Protein AF-0000000066095057 (afdb_homodimer)

Structure (mmCIF, N/CA/C/O backbone):
data_AF-0000000066095057-model_v1
#
loop_
_entity.id
_entity.type
_entity.pdbx_description
1 polymer 'PTS system glucose-specific EIICB component'
#
loop_
_atom_site.group_PDB
_atom_site.id
_atom_site.type_symbol
_atom_site.label_atom_id
_atom_site.label_alt_id
_atom_site.label_comp_id
_atom_site.label_asym_id
_atom_site.label_entity_id
_atom_site.label_seq_id
_atom_site.pdbx_PDB_ins_code
_atom_site.Cartn_x
_atom_site.Cartn_y
_atom_site.Cartn_z
_atom_site.occupancy
_atom_site.B_iso_or_equiv
_atom_site.auth_seq_id
_atom_site.auth_comp_id
_atom_site.auth_asym_id
_atom_site.auth_atom_id
_atom_site.pdbx_PDB_model_num
ATOM 1 N N . MET A 1 1 ? -6.582 -25.891 18.984 1 44.41 1 MET A N 1
ATOM 2 C CA . MET A 1 1 ? -5.281 -25.328 18.641 1 44.41 1 MET A CA 1
ATOM 3 C C . MET A 1 1 ? -4.977 -25.531 17.156 1 44.41 1 MET A C 1
ATOM 5 O O . MET A 1 1 ? -4.613 -24.594 16.453 1 44.41 1 MET A O 1
ATOM 9 N N . PHE A 1 2 ? -5.184 -26.812 16.641 1 49.31 2 PHE A N 1
ATOM 10 C CA . PHE A 1 2 ? -4.887 -27.125 15.242 1 49.31 2 PHE A CA 1
ATOM 11 C C . PHE A 1 2 ? -5.859 -26.391 14.312 1 49.31 2 PHE A C 1
ATOM 13 O O . PHE A 1 2 ? -5.465 -25.906 13.258 1 49.31 2 PHE A O 1
ATOM 20 N N . LYS A 1 3 ? -7.059 -26.281 14.781 1 52.19 3 LYS A N 1
ATOM 21 C CA . LYS A 1 3 ? -8.094 -25.641 13.977 1 52.19 3 LYS A CA 1
ATOM 22 C C . LYS A 1 3 ? -7.785 -24.172 13.773 1 52.19 3 LYS A C 1
ATOM 24 O O . LYS A 1 3 ? -7.957 -23.641 12.672 1 52.19 3 LYS A O 1
ATOM 29 N N . ASN A 1 4 ? -7.312 -23.547 14.781 1 60.62 4 ASN A N 1
ATOM 30 C CA . ASN A 1 4 ? -6.98 -22.125 14.719 1 60.62 4 ASN A CA 1
ATOM 31 C C . ASN A 1 4 ? -5.754 -21.875 13.844 1 60.62 4 ASN A C 1
ATOM 33 O O . ASN A 1 4 ? -5.703 -20.875 13.117 1 60.62 4 ASN A O 1
ATOM 37 N N . VAL A 1 5 ? -4.926 -22.875 13.844 1 63 5 VAL A N 1
ATOM 38 C CA . VAL A 1 5 ? -3.715 -22.75 13.031 1 63 5 VAL A CA 1
ATOM 39 C C . VAL A 1 5 ? -4.07 -22.875 11.555 1 63 5 VAL A C 1
ATOM 41 O O . VAL A 1 5 ? -3.549 -22.125 10.727 1 63 5 VAL A O 1
ATOM 44 N N . PHE A 1 6 ? -4.918 -23.797 11.328 1 65.94 6 PHE A N 1
ATOM 45 C CA . PHE A 1 6 ? -5.312 -24 9.938 1 65.94 6 PHE A CA 1
ATOM 46 C C . PHE A 1 6 ? -6.02 -22.766 9.391 1 65.94 6 PHE A C 1
ATOM 48 O O . PHE A 1 6 ? -5.773 -22.359 8.25 1 65.94 6 PHE A O 1
ATOM 55 N N . SER A 1 7 ? -6.859 -22.219 10.203 1 66.06 7 SER A N 1
ATOM 56 C CA . SER A 1 7 ? -7.551 -21 9.781 1 66.06 7 SER A CA 1
ATOM 57 C C . SER A 1 7 ? -6.57 -19.875 9.523 1 66.06 7 SER A C 1
ATOM 59 O O . SER A 1 7 ? -6.734 -19.109 8.57 1 66.06 7 SER A O 1
ATOM 61 N N . SER A 1 8 ? -5.582 -19.844 10.336 1 67.5 8 SER A N 1
ATOM 62 C CA . SER A 1 8 ? -4.559 -18.812 10.172 1 67.5 8 SER A CA 1
ATOM 63 C C . SER A 1 8 ? -3.746 -19.047 8.898 1 67.5 8 SER A C 1
ATOM 65 O O . SER A 1 8 ? -3.41 -18.094 8.188 1 67.5 8 SER A O 1
ATOM 67 N N . LEU A 1 9 ? -3.492 -20.297 8.656 1 70.12 9 LEU A N 1
ATOM 68 C CA . LEU A 1 9 ? -2.734 -20.641 7.457 1 70.12 9 LEU A CA 1
ATOM 69 C C . LEU A 1 9 ? -3.541 -20.328 6.199 1 70.12 9 LEU A C 1
ATOM 71 O O . LEU A 1 9 ? -2.982 -19.906 5.188 1 70.12 9 LEU A O 1
ATOM 75 N N . GLN A 1 10 ? -4.754 -20.531 6.289 1 68.88 10 GLN A N 1
ATOM 76 C CA . GLN A 1 10 ? -5.621 -20.219 5.16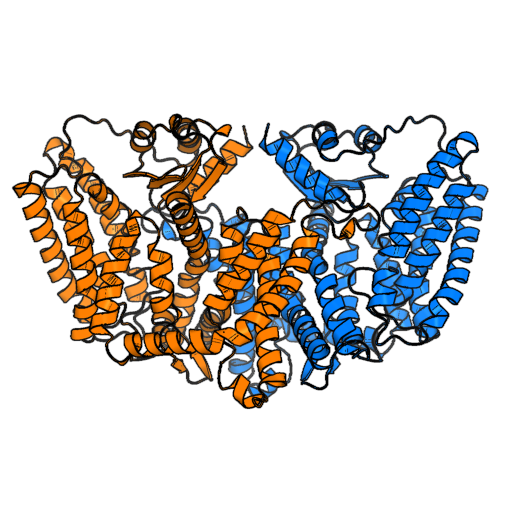 1 68.88 10 GLN A CA 1
ATOM 77 C C . GLN A 1 10 ? -5.641 -18.719 4.895 1 68.88 10 GLN A C 1
ATOM 79 O O . GLN A 1 10 ? -5.672 -18.281 3.74 1 68.88 10 GLN A O 1
ATOM 84 N N . LYS A 1 11 ? -5.566 -18.031 5.984 1 72.94 11 LYS A N 1
ATOM 85 C CA . LYS A 1 11 ? -5.531 -16.578 5.836 1 72.94 11 LYS A CA 1
ATOM 86 C C . LYS A 1 11 ? -4.219 -16.125 5.203 1 72.94 11 LYS A C 1
ATOM 88 O O . LYS A 1 11 ? -4.207 -15.195 4.391 1 72.94 11 LYS A O 1
ATOM 93 N N . VAL A 1 12 ? -3.232 -16.797 5.578 1 75.81 12 VAL A N 1
ATOM 94 C CA . VAL A 1 12 ? -1.938 -16.5 4.977 1 75.81 12 VAL A CA 1
ATOM 95 C C . VAL A 1 12 ? -1.979 -16.797 3.479 1 75.81 12 VAL A C 1
ATOM 97 O O . VAL A 1 12 ? -1.521 -16 2.662 1 75.81 12 VAL A O 1
ATOM 100 N N . GLY A 1 13 ? -2.51 -17.953 3.203 1 73.5 13 GLY A N 1
ATOM 101 C CA . GLY A 1 13 ? -2.629 -18.312 1.799 1 73.5 13 GLY A CA 1
ATOM 102 C C . GLY A 1 13 ? -3.402 -17.297 0.982 1 73.5 13 GLY A C 1
ATOM 103 O O . GLY A 1 13 ? -2.99 -16.938 -0.122 1 73.5 13 GLY A O 1
ATOM 104 N N . LYS A 1 14 ? -4.363 -16.797 1.57 1 71.94 14 LYS A N 1
ATOM 105 C CA . LYS A 1 14 ? -5.195 -15.797 0.91 1 71.94 14 LYS A CA 1
ATOM 106 C C . LYS A 1 14 ? -4.441 -14.484 0.731 1 71.94 14 LYS A C 1
ATOM 108 O O . LYS A 1 14 ? -4.566 -13.828 -0.303 1 71.94 14 LYS A O 1
ATOM 113 N N . SER A 1 15 ? -3.725 -14.227 1.736 1 79.56 15 SER A N 1
ATOM 114 C CA . SER A 1 15 ? -3.021 -12.945 1.722 1 79.56 15 SER A CA 1
ATOM 115 C C . SER A 1 15 ? -1.909 -12.938 0.677 1 79.56 15 SER A C 1
ATOM 117 O O . SER A 1 15 ? -1.476 -11.875 0.231 1 79.56 15 SER A O 1
ATOM 119 N N . LEU A 1 16 ? -1.472 -14.078 0.256 1 80.25 16 LEU A N 1
ATOM 120 C CA . LEU A 1 16 ? -0.366 -14.172 -0.691 1 80.25 16 LEU A CA 1
ATOM 121 C C . LEU A 1 16 ? -0.876 -14.125 -2.127 1 80.25 16 LEU A C 1
ATOM 123 O O . LEU A 1 16 ? -0.091 -13.961 -3.064 1 80.25 16 LEU A O 1
ATOM 127 N N . MET A 1 17 ? -2.146 -14.141 -2.322 1 75.94 17 MET A N 1
ATOM 128 C CA . MET A 1 17 ? -2.727 -14.125 -3.662 1 75.94 17 MET A CA 1
ATOM 129 C C . MET A 1 17 ? -2.584 -12.742 -4.297 1 75.94 17 MET A C 1
ATOM 131 O O . MET A 1 17 ? -2.309 -12.633 -5.492 1 75.94 17 MET A O 1
ATOM 135 N N . LEU A 1 18 ? -2.732 -11.719 -3.467 1 78.12 18 LEU A N 1
ATOM 136 C CA . LEU A 1 18 ? -2.725 -10.359 -3.998 1 78.12 18 LEU A CA 1
ATOM 137 C C . LEU A 1 18 ? -1.354 -10.008 -4.562 1 78.12 18 LEU A C 1
ATOM 139 O O . LEU A 1 18 ? -1.249 -9.508 -5.684 1 78.12 18 LEU A O 1
ATOM 143 N N . PRO A 1 19 ? -0.34 -10.32 -3.869 1 84.56 19 PRO A N 1
ATOM 144 C CA . PRO A 1 19 ? 0.976 -10.047 -4.453 1 84.56 19 PRO A CA 1
ATOM 145 C C . PRO A 1 19 ? 1.224 -10.828 -5.738 1 84.56 19 PRO A C 1
ATOM 147 O O . PRO A 1 19 ? 1.87 -10.32 -6.66 1 84.56 19 PRO A O 1
ATOM 150 N N . VAL A 1 20 ? 0.706 -11.992 -5.816 1 78.69 20 VAL A N 1
ATOM 151 C CA . VAL A 1 20 ? 0.926 -12.867 -6.965 1 78.69 20 VAL A CA 1
ATOM 152 C C . VAL A 1 20 ? 0.172 -12.328 -8.18 1 78.69 20 VAL A C 1
ATOM 154 O O . VAL A 1 20 ? 0.556 -12.586 -9.32 1 78.69 20 VAL A O 1
ATOM 157 N N . SER A 1 21 ? -0.832 -11.547 -7.922 1 78 21 SER A N 1
ATOM 158 C CA . SER A 1 21 ? -1.637 -10.992 -9.008 1 78 21 SER A CA 1
ATOM 159 C C . SER A 1 21 ? -0.838 -9.992 -9.836 1 78 21 SER A C 1
ATOM 161 O O . SER A 1 21 ? -1.239 -9.641 -10.945 1 78 21 SER A O 1
ATOM 163 N N . VAL A 1 22 ? 0.336 -9.586 -9.328 1 87.5 22 VAL A N 1
ATOM 164 C CA . VAL A 1 22 ? 1.151 -8.609 -10.047 1 87.5 22 VAL A CA 1
ATOM 165 C C . VAL A 1 22 ? 2.127 -9.336 -10.977 1 87.5 22 VAL A C 1
ATOM 167 O O . VAL A 1 22 ? 2.705 -8.734 -11.875 1 87.5 22 VAL A O 1
ATOM 170 N N . LEU A 1 23 ? 2.225 -10.617 -10.828 1 85.69 23 LEU A N 1
ATOM 171 C CA . LEU A 1 23 ? 3.219 -11.406 -11.547 1 85.69 23 LEU A CA 1
ATOM 172 C C . LEU A 1 23 ? 2.945 -11.391 -13.047 1 85.69 23 LEU A C 1
ATOM 174 O O . LEU A 1 23 ? 3.877 -11.336 -13.852 1 85.69 23 LEU A O 1
ATOM 178 N N . PRO A 1 24 ? 1.674 -11.406 -13.461 1 84 24 PRO A N 1
ATOM 179 C CA . PRO A 1 24 ? 1.426 -11.391 -14.906 1 84 24 PRO A CA 1
ATOM 180 C C . PRO A 1 24 ? 2.021 -10.172 -15.602 1 84 24 PRO A C 1
ATOM 182 O O . PRO A 1 24 ? 2.676 -10.297 -16.641 1 84 24 PRO A O 1
ATOM 185 N N . ILE A 1 25 ? 1.871 -9.031 -15.055 1 87 25 ILE A N 1
ATOM 186 C CA . ILE A 1 25 ? 2.412 -7.832 -15.688 1 87 25 ILE A CA 1
ATOM 187 C C . ILE A 1 25 ? 3.936 -7.84 -15.586 1 87 25 ILE A C 1
ATOM 189 O O . ILE A 1 25 ? 4.629 -7.445 -16.531 1 87 25 ILE A O 1
ATOM 193 N N . ALA A 1 26 ? 4.453 -8.242 -14.469 1 90.06 26 ALA A N 1
ATOM 194 C CA . ALA A 1 26 ? 5.902 -8.352 -14.312 1 90.06 26 ALA A CA 1
ATOM 195 C C . ALA A 1 26 ? 6.492 -9.328 -15.328 1 90.06 26 ALA A C 1
ATOM 197 O O . ALA A 1 26 ? 7.516 -9.047 -15.945 1 90.06 26 ALA A O 1
ATOM 198 N N . GLY A 1 27 ? 5.832 -10.43 -15.461 1 88.31 27 GLY A N 1
ATOM 199 C CA . GLY A 1 27 ? 6.293 -11.469 -16.359 1 88.31 27 GLY A CA 1
ATOM 200 C C . GLY A 1 27 ? 6.211 -11.062 -17.828 1 88.31 27 GLY A C 1
ATOM 201 O O . GLY A 1 27 ? 7.152 -11.281 -18.594 1 88.31 27 GLY A O 1
ATOM 202 N N . ILE A 1 28 ? 5.141 -10.484 -18.203 1 86.25 28 ILE A N 1
ATOM 203 C CA . ILE A 1 28 ? 4.961 -10.062 -19.594 1 86.25 28 ILE A CA 1
ATOM 204 C C . ILE A 1 28 ? 6.008 -9.008 -19.953 1 86.25 28 ILE A C 1
ATOM 206 O O . ILE A 1 28 ? 6.68 -9.125 -20.984 1 86.25 28 ILE A O 1
ATOM 210 N N . LEU A 1 29 ? 6.195 -8.062 -19.078 1 90.75 29 LEU A N 1
ATOM 211 C CA . LEU A 1 29 ? 7.148 -6.996 -19.359 1 90.75 29 LEU A CA 1
ATOM 212 C C . LEU A 1 29 ? 8.578 -7.531 -19.391 1 90.75 29 LEU A C 1
ATOM 214 O O . LEU A 1 29 ? 9.297 -7.355 -20.375 1 90.75 29 LEU A O 1
ATOM 218 N N . LEU A 1 30 ? 8.914 -8.242 -18.375 1 90.06 30 LEU A N 1
ATOM 219 C CA . LEU A 1 30 ? 10.281 -8.758 -18.297 1 90.06 30 LEU A CA 1
ATOM 220 C C . LEU A 1 30 ? 10.508 -9.844 -19.344 1 90.06 30 LEU A C 1
ATOM 222 O O . LEU A 1 30 ? 11.562 -9.883 -19.984 1 90.06 30 LEU A O 1
ATOM 226 N N . GLY A 1 31 ? 9.555 -10.766 -19.516 1 89.75 31 GLY A N 1
ATOM 227 C CA . GLY A 1 31 ? 9.695 -11.875 -20.438 1 89.75 31 GLY A CA 1
ATOM 228 C C . GLY A 1 31 ? 9.836 -11.438 -21.891 1 89.75 31 GLY A C 1
ATOM 229 O O . GLY A 1 31 ? 10.734 -11.883 -22.594 1 89.75 31 GLY A O 1
ATOM 230 N N . ILE A 1 32 ? 8.945 -10.547 -22.281 1 89.81 32 ILE A N 1
ATOM 231 C CA . ILE A 1 32 ? 9 -10.039 -23.656 1 89.81 32 ILE A CA 1
ATOM 232 C C . ILE A 1 32 ? 10.211 -9.117 -23.812 1 89.81 32 ILE A C 1
ATOM 234 O O . ILE A 1 32 ? 10.945 -9.219 -24.797 1 89.81 32 ILE A O 1
ATOM 238 N N . GLY A 1 33 ? 10.414 -8.305 -22.875 1 90.56 33 GLY A N 1
ATOM 239 C CA . GLY A 1 33 ? 11.508 -7.348 -22.938 1 90.56 33 GLY A CA 1
ATOM 240 C C . GLY A 1 33 ? 12.875 -8.008 -23 1 90.56 33 GLY A C 1
ATOM 241 O O . GLY A 1 33 ? 13.727 -7.613 -23.797 1 90.56 33 GLY A O 1
ATOM 242 N N . SER A 1 34 ? 13.055 -8.977 -22.203 1 89.56 34 SER A N 1
ATOM 243 C CA . SER A 1 34 ? 14.359 -9.617 -22.094 1 89.56 34 SER A CA 1
ATOM 244 C C . SER A 1 34 ? 14.609 -10.578 -23.25 1 89.56 34 SER A C 1
ATOM 246 O O . SER A 1 34 ? 15.742 -11.008 -23.469 1 89.56 34 SER A O 1
ATOM 248 N N . ALA A 1 35 ? 13.539 -10.93 -23.938 1 89.19 35 ALA A N 1
ATOM 249 C CA . ALA A 1 35 ? 13.688 -11.82 -25.094 1 89.19 35 ALA A CA 1
ATOM 250 C C . ALA A 1 35 ? 14.25 -11.078 -26.297 1 89.19 35 ALA A C 1
ATOM 252 O O . ALA A 1 35 ? 14.773 -11.703 -27.219 1 89.19 35 ALA A O 1
ATOM 253 N N . HIS A 1 36 ? 14.141 -9.82 -26.328 1 88.88 36 HIS A N 1
ATOM 254 C CA . HIS A 1 36 ? 14.609 -8.992 -27.438 1 88.88 36 HIS A CA 1
ATOM 255 C C . HIS A 1 36 ? 14.117 -9.531 -28.766 1 88.88 36 HIS A C 1
ATOM 257 O O . HIS A 1 36 ? 14.914 -9.734 -29.688 1 88.88 36 HIS A O 1
ATOM 263 N N . PHE A 1 37 ? 12.82 -9.695 -28.859 1 88.31 37 PHE A N 1
ATOM 264 C CA . PHE A 1 37 ? 12.227 -10.117 -30.125 1 88.31 37 PHE A CA 1
ATOM 265 C C . PHE A 1 37 ? 12.539 -9.125 -31.234 1 88.31 37 PHE A C 1
ATOM 267 O O . PHE A 1 37 ? 12.516 -7.91 -31.016 1 88.31 37 PHE A O 1
ATOM 274 N N . THR A 1 38 ? 12.82 -9.633 -32.406 1 89 38 THR A N 1
ATOM 275 C CA . THR A 1 38 ? 13.203 -8.805 -33.531 1 89 38 THR A CA 1
ATOM 276 C C . THR A 1 38 ? 12.07 -7.871 -33.938 1 89 38 THR A C 1
ATOM 278 O O . THR A 1 38 ? 12.305 -6.77 -34.438 1 89 38 THR A O 1
ATOM 281 N N . LEU A 1 39 ? 10.852 -8.281 -33.688 1 89.81 39 LEU A N 1
ATOM 282 C CA . LEU A 1 39 ? 9.672 -7.527 -34.094 1 89.81 39 LEU A CA 1
ATOM 283 C C . LEU A 1 39 ? 9.492 -6.289 -33.219 1 89.81 39 LEU A C 1
ATOM 285 O O . LEU A 1 39 ? 8.812 -5.34 -33.625 1 89.81 39 LEU A O 1
ATOM 289 N N . ILE A 1 40 ? 10.141 -6.262 -32.062 1 90.12 40 ILE A N 1
ATOM 290 C CA . ILE A 1 40 ? 10 -5.16 -31.109 1 90.12 40 ILE A CA 1
ATOM 291 C C . ILE A 1 40 ? 11.273 -4.32 -31.109 1 90.12 40 ILE A C 1
ATOM 293 O O . ILE A 1 40 ? 12.375 -4.848 -30.922 1 90.12 40 ILE A O 1
ATOM 297 N N . PRO A 1 41 ? 11.094 -2.998 -31.266 1 89.31 41 PRO A N 1
ATOM 298 C CA . PRO A 1 41 ? 12.281 -2.139 -31.219 1 89.31 41 PRO A CA 1
ATOM 299 C C . PRO A 1 41 ? 13.07 -2.307 -29.922 1 89.31 41 PRO A C 1
ATOM 301 O O . PRO A 1 41 ? 12.484 -2.475 -28.844 1 89.31 41 PRO A O 1
ATOM 304 N N . GLU A 1 42 ? 14.375 -2.246 -30.047 1 87.94 42 GLU A N 1
ATOM 305 C CA . GLU A 1 42 ? 15.289 -2.514 -28.938 1 87.94 42 GLU A CA 1
ATOM 306 C C . GLU A 1 42 ? 15 -1.597 -27.75 1 87.94 42 GLU A C 1
ATOM 308 O O . GLU A 1 42 ? 15.055 -2.029 -26.594 1 87.94 42 GLU A O 1
ATOM 313 N N . ILE A 1 43 ? 14.656 -0.415 -28.078 1 84.44 43 ILE A N 1
ATOM 314 C CA . ILE A 1 43 ? 14.406 0.552 -27.016 1 84.44 43 ILE A CA 1
ATOM 315 C C . ILE A 1 43 ? 13.164 0.138 -26.219 1 84.44 43 ILE A C 1
ATOM 317 O O . ILE A 1 43 ? 13.133 0.271 -25 1 84.44 43 ILE A O 1
ATOM 321 N N . ILE A 1 44 ? 12.234 -0.306 -26.906 1 87.69 44 ILE A N 1
ATOM 322 C CA . ILE A 1 44 ? 11 -0.749 -26.266 1 87.69 44 ILE A CA 1
ATOM 323 C C . ILE A 1 44 ? 11.266 -2.01 -25.453 1 87.69 44 ILE A C 1
ATOM 325 O O . ILE A 1 44 ? 10.781 -2.148 -24.328 1 87.69 44 ILE A O 1
ATOM 329 N N . SER A 1 45 ? 12.07 -2.854 -25.984 1 90.19 45 SER A N 1
ATOM 330 C CA . SER A 1 45 ? 12.445 -4.074 -25.281 1 90.19 45 SER A CA 1
ATOM 331 C C . SER A 1 45 ? 13.188 -3.762 -23.984 1 90.19 45 SER A C 1
ATOM 333 O O . SER A 1 45 ? 12.93 -4.387 -22.953 1 90.19 45 SER A O 1
ATOM 335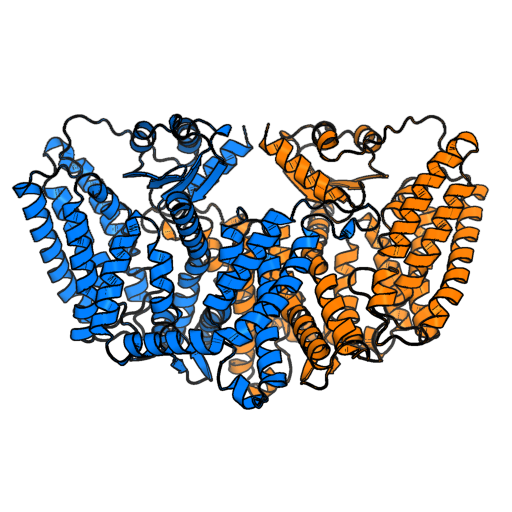 N N . GLN A 1 46 ? 14.008 -2.834 -24.062 1 87.31 46 GLN A N 1
ATOM 336 C CA . GLN A 1 46 ? 14.789 -2.451 -22.891 1 87.31 46 GLN A CA 1
ATOM 337 C C . GLN A 1 46 ? 13.898 -1.832 -21.812 1 87.31 46 GLN A C 1
ATOM 339 O O . GLN A 1 46 ? 14.055 -2.117 -20.625 1 87.31 46 GLN A O 1
ATOM 344 N N . ILE A 1 47 ? 13.023 -1.033 -22.281 1 88.06 47 ILE A N 1
ATOM 345 C CA . ILE A 1 47 ? 12.094 -0.412 -21.359 1 88.06 47 ILE A CA 1
ATOM 346 C C . ILE A 1 47 ? 11.242 -1.486 -20.688 1 88.06 47 ILE A C 1
ATOM 348 O O . ILE A 1 47 ? 11.07 -1.481 -19.469 1 88.06 47 ILE A O 1
ATOM 352 N N . MET A 1 48 ? 10.758 -2.355 -21.438 1 91.38 48 MET A N 1
ATOM 353 C CA . MET A 1 48 ? 9.93 -3.438 -20.922 1 91.38 48 MET A CA 1
ATOM 354 C C . MET A 1 48 ? 10.719 -4.301 -19.938 1 91.38 48 MET A C 1
ATOM 356 O O . MET A 1 48 ? 10.234 -4.613 -18.844 1 91.38 48 MET A O 1
ATOM 360 N N . ALA A 1 49 ? 11.93 -4.617 -20.297 1 90.19 49 ALA A N 1
ATOM 361 C CA . ALA A 1 49 ? 12.758 -5.457 -19.438 1 90.19 49 ALA A CA 1
ATOM 362 C C . ALA A 1 49 ? 13.055 -4.762 -18.109 1 90.19 49 ALA A C 1
ATOM 364 O O . ALA A 1 49 ? 12.969 -5.379 -17.047 1 90.19 49 ALA A O 1
ATOM 365 N N . GLN A 1 50 ? 13.367 -3.539 -18.203 1 88 50 GLN A N 1
ATOM 366 C CA . GLN A 1 50 ? 13.727 -2.799 -17 1 88 50 GLN A CA 1
ATOM 367 C C . GLN A 1 50 ? 12.516 -2.592 -16.094 1 88 50 GLN A C 1
ATOM 369 O O . GLN A 1 50 ? 12.617 -2.715 -14.875 1 88 50 GLN A O 1
ATOM 374 N N . THR A 1 51 ? 11.445 -2.242 -16.703 1 90.88 51 THR A N 1
ATOM 375 C CA . THR A 1 51 ? 10.234 -2.021 -15.922 1 90.88 51 THR A CA 1
ATOM 376 C C . THR A 1 51 ? 9.734 -3.33 -15.32 1 90.88 51 THR A C 1
ATOM 378 O O . THR A 1 51 ? 9.328 -3.365 -14.156 1 90.88 51 THR A O 1
ATOM 381 N N . GLY A 1 52 ? 9.727 -4.34 -16.094 1 91.38 52 GLY A N 1
ATOM 382 C CA . GLY A 1 52 ? 9.367 -5.637 -15.547 1 91.38 52 GLY A CA 1
ATOM 383 C C . GLY A 1 52 ? 10.273 -6.07 -14.406 1 91.38 52 GLY A C 1
ATOM 384 O O . GLY A 1 52 ? 9.805 -6.602 -13.398 1 91.38 52 GLY A O 1
ATOM 385 N N . GLY A 1 53 ? 11.57 -5.887 -14.586 1 89.44 53 GLY A N 1
ATOM 386 C CA . GLY A 1 53 ? 12.531 -6.207 -13.547 1 89.44 53 GLY A CA 1
ATOM 387 C C . GLY A 1 53 ? 12.312 -5.422 -12.273 1 89.44 53 GLY A C 1
ATOM 388 O O . GLY A 1 53 ? 12.531 -5.941 -11.172 1 89.44 53 GLY A O 1
ATOM 389 N N . SER A 1 54 ? 11.906 -4.246 -12.438 1 88.25 54 SER A N 1
ATOM 390 C CA . SER A 1 54 ? 11.688 -3.398 -11.273 1 88.25 54 SER A CA 1
ATOM 391 C C . SER A 1 54 ? 10.555 -3.941 -10.398 1 88.25 54 SER A C 1
ATOM 393 O O . SER A 1 54 ? 10.594 -3.814 -9.18 1 88.25 54 SER A O 1
ATOM 395 N N . ILE A 1 55 ? 9.562 -4.5 -10.984 1 91.31 55 ILE A N 1
ATOM 396 C CA . ILE A 1 55 ? 8.461 -5.086 -10.219 1 91.31 55 ILE A CA 1
ATOM 397 C C . ILE A 1 55 ? 8.984 -6.25 -9.375 1 91.31 55 ILE A C 1
ATOM 399 O O . ILE A 1 55 ? 8.641 -6.375 -8.195 1 91.31 55 ILE A O 1
ATOM 403 N N . PHE A 1 56 ? 9.805 -7.062 -9.984 1 88.31 56 PHE A N 1
ATOM 404 C CA . PHE A 1 56 ? 10.352 -8.203 -9.266 1 88.31 56 PHE A CA 1
ATOM 405 C C . PHE A 1 56 ? 11.242 -7.742 -8.117 1 88.31 56 PHE A C 1
ATOM 407 O O . PHE A 1 56 ? 11.289 -8.383 -7.066 1 88.31 56 PHE A O 1
ATOM 414 N N . SER A 1 57 ? 11.938 -6.633 -8.328 1 87.25 57 SER A N 1
ATOM 415 C CA . SER A 1 57 ? 12.797 -6.09 -7.273 1 87.25 57 SER A CA 1
ATOM 416 C C . SER A 1 57 ? 11.969 -5.586 -6.094 1 87.25 57 SER A C 1
ATOM 418 O O . SER A 1 57 ? 12.445 -5.562 -4.961 1 87.25 57 SER A O 1
ATOM 420 N N . ASN A 1 58 ? 10.758 -5.254 -6.355 1 90.69 58 ASN A N 1
ATOM 421 C CA . ASN A 1 58 ? 9.883 -4.719 -5.312 1 90.69 58 ASN A CA 1
ATOM 422 C C . ASN A 1 58 ? 8.953 -5.793 -4.758 1 90.69 58 ASN A C 1
ATOM 424 O O . ASN A 1 58 ? 8.055 -5.492 -3.971 1 90.69 58 ASN A O 1
ATOM 428 N N . MET A 1 59 ? 9.195 -6.984 -5.109 1 90.81 59 MET A N 1
ATOM 429 C CA . MET A 1 59 ? 8.289 -8.062 -4.734 1 90.81 59 MET A CA 1
ATOM 430 C C . MET A 1 59 ? 8.195 -8.195 -3.217 1 90.81 59 MET A C 1
ATOM 432 O O . MET A 1 59 ? 7.109 -8.406 -2.672 1 90.81 59 MET A O 1
ATOM 436 N N . PRO A 1 60 ? 9.352 -8.062 -2.473 1 91.62 60 PRO A N 1
ATOM 437 C CA . PRO A 1 60 ? 9.227 -8.125 -1.015 1 91.62 60 PRO A CA 1
ATOM 438 C C . PRO A 1 60 ? 8.258 -7.082 -0.46 1 91.62 60 PRO A C 1
ATOM 440 O O . PRO A 1 60 ? 7.43 -7.395 0.396 1 91.62 60 PRO A O 1
ATOM 443 N N . LEU A 1 61 ? 8.344 -5.898 -0.995 1 94.12 61 LEU A N 1
ATOM 444 C CA . LEU A 1 61 ? 7.441 -4.832 -0.565 1 94.12 61 LEU A CA 1
ATOM 445 C C . LEU A 1 61 ? 5.996 -5.16 -0.932 1 94.12 61 LEU A C 1
ATOM 447 O O . LEU A 1 61 ? 5.082 -4.922 -0.141 1 94.12 61 LEU A O 1
ATOM 451 N N . ILE A 1 62 ? 5.828 -5.676 -2.092 1 93.31 62 ILE A N 1
ATOM 452 C CA . ILE A 1 62 ? 4.5 -6.047 -2.564 1 93.31 62 ILE A CA 1
ATOM 453 C C . ILE A 1 62 ? 3.912 -7.129 -1.658 1 93.31 62 ILE A C 1
ATOM 455 O O . ILE A 1 62 ? 2.729 -7.086 -1.315 1 93.31 62 ILE A O 1
ATOM 459 N N . PHE A 1 63 ? 4.73 -8.047 -1.261 1 92.62 63 PHE A N 1
ATOM 460 C CA . PHE A 1 63 ? 4.273 -9.086 -0.34 1 92.62 63 PHE A CA 1
ATOM 461 C C . PHE A 1 63 ? 3.947 -8.484 1.024 1 92.62 63 PHE A C 1
ATOM 463 O O . PHE A 1 63 ? 3.021 -8.938 1.7 1 92.62 63 PHE A O 1
ATOM 470 N N . ALA A 1 64 ? 4.727 -7.516 1.466 1 95.38 64 ALA A N 1
ATOM 471 C CA . ALA A 1 64 ? 4.418 -6.836 2.721 1 95.38 64 ALA A CA 1
ATOM 472 C C . ALA A 1 64 ? 3.016 -6.234 2.684 1 95.38 64 ALA A C 1
ATOM 474 O O . ALA A 1 64 ? 2.225 -6.43 3.611 1 95.38 64 ALA A O 1
ATOM 475 N N . ILE A 1 65 ? 2.715 -5.57 1.65 1 95.06 65 ILE A N 1
ATOM 476 C CA . ILE A 1 65 ? 1.419 -4.922 1.476 1 95.06 65 ILE A CA 1
ATOM 477 C C . ILE A 1 65 ? 0.322 -5.98 1.386 1 95.06 65 ILE A C 1
ATOM 479 O O . ILE A 1 65 ? -0.719 -5.863 2.035 1 95.06 65 ILE A O 1
ATOM 483 N N . GLY A 1 66 ? 0.558 -7.027 0.606 1 92.25 66 GLY A N 1
ATOM 484 C CA . GLY A 1 66 ? -0.423 -8.086 0.445 1 92.25 66 GLY A CA 1
ATOM 485 C C . GLY A 1 66 ? -0.791 -8.766 1.753 1 92.25 66 GLY A C 1
ATOM 486 O O . GLY A 1 66 ? -1.973 -8.961 2.045 1 92.25 66 GLY A O 1
ATOM 487 N N . VAL A 1 67 ? 0.188 -9.078 2.504 1 91.94 67 VAL A N 1
ATOM 488 C CA . VAL A 1 67 ? -0.044 -9.742 3.781 1 91.94 67 VAL A CA 1
ATOM 489 C C . VAL A 1 67 ? -0.795 -8.805 4.723 1 91.94 67 VAL A C 1
ATOM 491 O O . VAL A 1 67 ? -1.731 -9.219 5.41 1 91.94 67 VAL A O 1
ATOM 494 N N . ALA A 1 68 ? -0.385 -7.578 4.754 1 95.25 68 ALA A N 1
ATOM 495 C CA . ALA A 1 68 ? -1.063 -6.598 5.598 1 95.25 68 ALA A CA 1
ATOM 496 C C . ALA A 1 68 ? -2.539 -6.484 5.23 1 95.25 68 ALA A C 1
ATOM 498 O O . ALA A 1 68 ? -3.406 -6.48 6.105 1 95.25 68 ALA A O 1
ATOM 499 N N . LEU A 1 69 ? -2.846 -6.418 4.004 1 91 69 LEU A N 1
ATOM 500 C CA . LEU A 1 69 ? -4.219 -6.281 3.531 1 91 69 LEU A CA 1
ATOM 501 C C . LEU A 1 69 ? -5.027 -7.535 3.84 1 91 69 LEU A C 1
ATOM 503 O O . LEU A 1 69 ? -6.191 -7.449 4.234 1 91 69 LEU A O 1
ATOM 507 N N . GLY A 1 70 ? -4.422 -8.641 3.668 1 85.88 70 GLY A N 1
ATOM 508 C CA . GLY A 1 70 ? -5.109 -9.906 3.893 1 85.88 70 GLY A CA 1
ATOM 509 C C . GLY A 1 70 ? -5.555 -10.094 5.332 1 85.88 70 GLY A C 1
ATOM 510 O O . GLY A 1 70 ? -6.613 -10.672 5.59 1 85.88 70 GLY A O 1
ATOM 511 N N . PHE A 1 71 ? -4.773 -9.508 6.258 1 89.12 71 PHE A N 1
ATOM 512 C CA . PHE A 1 71 ? -5.059 -9.742 7.668 1 89.12 71 PHE A CA 1
ATOM 513 C C . PHE A 1 71 ? -5.738 -8.531 8.289 1 89.12 71 PHE A C 1
ATOM 515 O O . PHE A 1 71 ? -5.953 -8.484 9.508 1 89.12 71 PHE A O 1
ATOM 522 N N . SER A 1 72 ? -6.043 -7.496 7.551 1 89.38 72 SER A N 1
ATOM 523 C CA . SER A 1 72 ? -6.688 -6.301 8.094 1 89.38 72 SER A CA 1
ATOM 524 C C . SER A 1 72 ? -7.957 -5.957 7.316 1 89.38 72 SER A C 1
ATOM 526 O O . SER A 1 72 ? -8.312 -4.785 7.184 1 89.38 72 SER A O 1
ATOM 528 N N . ASN A 1 73 ? -8.594 -6.996 6.688 1 81.56 73 ASN A N 1
ATOM 529 C CA . ASN A 1 73 ? -9.828 -6.812 5.926 1 81.56 73 ASN A CA 1
ATOM 530 C C . ASN A 1 73 ? -9.672 -5.738 4.855 1 81.56 73 ASN A C 1
ATOM 532 O O . ASN A 1 73 ? -10.492 -4.82 4.766 1 81.56 73 ASN A O 1
ATOM 536 N N . ASN A 1 74 ? -8.516 -5.691 4.203 1 85.12 74 ASN A N 1
ATOM 537 C CA . ASN A 1 74 ? -8.227 -4.867 3.035 1 85.12 74 ASN A CA 1
ATOM 538 C C . ASN A 1 74 ? -8.18 -3.385 3.395 1 85.12 74 ASN A C 1
ATOM 540 O O . ASN A 1 74 ? -8.625 -2.539 2.615 1 85.12 74 ASN A O 1
ATOM 544 N N . ASP A 1 75 ? -7.707 -3.018 4.602 1 88.25 75 ASP A N 1
ATOM 545 C CA . ASP A 1 75 ? -7.613 -1.616 5 1 88.25 75 ASP A CA 1
ATOM 546 C C . ASP A 1 75 ? -6.359 -0.962 4.422 1 88.25 75 ASP A C 1
ATOM 548 O O . ASP A 1 75 ? -5.254 -1.481 4.582 1 88.25 75 ASP A O 1
ATOM 552 N N . GLY A 1 76 ? -6.574 0.152 3.873 1 88.31 76 GLY A N 1
ATOM 553 C CA . GLY A 1 76 ? -5.484 0.853 3.215 1 88.31 76 GLY A CA 1
ATOM 554 C C . GLY A 1 76 ? -4.426 1.352 4.18 1 88.31 76 GLY A C 1
ATOM 555 O O . GLY A 1 76 ? -3.244 1.413 3.838 1 88.31 76 GLY A O 1
ATOM 556 N N . VAL A 1 77 ? -4.73 1.697 5.406 1 89.25 77 VAL A N 1
ATOM 557 C CA . VAL A 1 77 ? -3.777 2.191 6.398 1 89.25 77 VAL A CA 1
ATOM 558 C C . VAL A 1 77 ? -2.793 1.083 6.766 1 89.25 77 VAL A C 1
ATOM 560 O O . VAL A 1 77 ? -1.611 1.347 6.996 1 89.25 77 VAL A O 1
ATOM 563 N N . ALA A 1 78 ? -3.299 -0.135 6.812 1 94.12 78 ALA A N 1
ATOM 564 C CA . ALA A 1 78 ? -2.41 -1.267 7.062 1 94.12 78 ALA A CA 1
ATOM 565 C C . ALA A 1 78 ? -1.385 -1.417 5.941 1 94.12 78 ALA A C 1
ATOM 567 O O . ALA A 1 78 ? -0.229 -1.767 6.195 1 94.12 78 ALA A O 1
ATOM 568 N N . ALA A 1 79 ? -1.821 -1.182 4.715 1 93.94 79 ALA A N 1
ATOM 569 C CA . ALA A 1 79 ? -0.914 -1.24 3.57 1 93.94 79 ALA A CA 1
ATOM 570 C C . ALA A 1 79 ? 0.195 -0.2 3.697 1 93.94 79 ALA A C 1
ATOM 572 O O . ALA A 1 79 ? 1.369 -0.503 3.471 1 93.94 79 ALA A O 1
ATOM 573 N N . LEU A 1 80 ? -0.2 0.97 4.043 1 93.12 80 LEU A N 1
ATOM 574 C CA . LEU A 1 80 ? 0.766 2.051 4.211 1 93.12 80 LEU A CA 1
ATOM 575 C C . LEU A 1 80 ? 1.732 1.742 5.352 1 93.12 80 LEU A C 1
ATOM 577 O O . LEU A 1 80 ? 2.938 1.964 5.223 1 93.12 80 LEU A O 1
ATOM 581 N N . ALA A 1 81 ? 1.202 1.291 6.453 1 95.56 81 ALA A N 1
ATOM 582 C CA . ALA A 1 81 ? 2.023 0.928 7.605 1 95.56 81 ALA A CA 1
ATOM 583 C C . ALA A 1 81 ? 3.004 -0.186 7.25 1 95.56 81 ALA A C 1
ATOM 585 O O . ALA A 1 81 ? 4.109 -0.244 7.793 1 95.56 81 ALA A O 1
ATOM 586 N N . ALA A 1 82 ? 2.609 -1.059 6.363 1 96.69 82 ALA A N 1
ATOM 587 C CA . ALA A 1 82 ? 3.484 -2.146 5.934 1 96.69 82 ALA A CA 1
ATOM 588 C C . ALA A 1 82 ? 4.711 -1.609 5.203 1 96.69 82 ALA A C 1
ATOM 590 O O . ALA A 1 82 ? 5.812 -2.145 5.348 1 96.69 82 ALA A O 1
ATOM 591 N N . VAL A 1 83 ? 4.516 -0.599 4.395 1 95.19 83 VAL A N 1
ATOM 592 C CA . VAL A 1 83 ? 5.629 0.036 3.697 1 95.19 83 VAL A CA 1
ATOM 593 C C . VAL A 1 83 ? 6.605 0.622 4.711 1 95.19 83 VAL A C 1
ATOM 595 O O . VAL A 1 83 ? 7.82 0.445 4.582 1 95.19 83 VAL A O 1
ATOM 598 N N . VAL A 1 84 ? 6.059 1.299 5.691 1 94.94 84 VAL A N 1
ATOM 599 C CA . VAL A 1 84 ? 6.871 1.905 6.742 1 94.94 84 VAL A CA 1
ATOM 600 C C . VAL A 1 84 ? 7.629 0.819 7.5 1 94.94 84 VAL A C 1
ATOM 602 O O . VAL A 1 84 ? 8.844 0.918 7.691 1 94.94 84 VAL A O 1
ATOM 605 N N . ALA A 1 85 ? 6.914 -0.189 7.895 1 96.94 85 ALA A N 1
ATOM 606 C CA . ALA A 1 85 ? 7.512 -1.285 8.648 1 96.94 85 ALA A CA 1
ATOM 607 C C . ALA A 1 85 ? 8.602 -1.977 7.84 1 96.94 85 ALA A C 1
ATOM 609 O O . ALA A 1 85 ? 9.664 -2.309 8.375 1 96.94 85 ALA A O 1
ATOM 610 N N . TYR A 1 86 ? 8.336 -2.221 6.594 1 95.62 86 TYR A N 1
ATOM 611 C CA . TYR A 1 86 ? 9.297 -2.891 5.734 1 95.62 86 TYR A CA 1
ATOM 612 C C . TYR A 1 86 ? 10.57 -2.057 5.586 1 95.62 86 TYR A C 1
ATOM 614 O O . TYR A 1 86 ? 11.68 -2.578 5.703 1 95.62 86 TYR A O 1
ATOM 622 N N . SER A 1 87 ? 10.391 -0.789 5.293 1 93.81 87 SER A N 1
ATOM 623 C CA . SER A 1 87 ? 11.523 0.113 5.129 1 93.81 87 SER A CA 1
ATOM 624 C C . SER A 1 87 ? 12.391 0.148 6.387 1 93.81 87 SER A C 1
ATOM 626 O O . SER A 1 87 ? 13.617 0.058 6.309 1 93.81 87 SER A O 1
ATOM 628 N N . ILE A 1 88 ? 11.75 0.252 7.508 1 94.38 88 ILE A N 1
ATOM 629 C CA . ILE A 1 88 ? 12.461 0.346 8.781 1 94.38 88 ILE A CA 1
ATOM 630 C C . ILE A 1 88 ? 13.141 -0.986 9.094 1 94.38 88 ILE A C 1
ATOM 632 O O . ILE A 1 88 ? 14.273 -1.013 9.57 1 94.38 88 ILE A O 1
ATOM 636 N N . LEU A 1 89 ? 12.461 -2.068 8.812 1 94.12 89 LEU A N 1
ATOM 637 C CA . LEU A 1 89 ? 13.016 -3.398 9.062 1 94.12 89 LEU A CA 1
ATOM 638 C C . LEU A 1 89 ? 14.305 -3.607 8.281 1 94.12 89 LEU A C 1
ATOM 640 O O . LEU A 1 89 ? 15.32 -4 8.859 1 94.12 89 LEU A O 1
ATOM 644 N N . ILE A 1 90 ? 14.305 -3.332 7 1 90.5 90 ILE A N 1
ATOM 645 C CA . ILE A 1 90 ? 15.453 -3.545 6.129 1 90.5 90 ILE A CA 1
ATOM 646 C C . ILE A 1 90 ? 16.594 -2.619 6.551 1 90.5 90 ILE A C 1
ATOM 648 O O . ILE A 1 90 ? 17.766 -3.031 6.578 1 90.5 90 ILE A O 1
ATOM 652 N N . GLN A 1 91 ? 16.25 -1.408 6.859 1 88.88 91 GLN A N 1
ATOM 653 C CA . GLN A 1 91 ? 17.297 -0.452 7.223 1 88.88 91 GLN A CA 1
ATOM 654 C C . GLN A 1 91 ? 17.906 -0.787 8.578 1 88.88 91 GLN A C 1
ATOM 656 O O . GLN A 1 91 ? 19.094 -0.559 8.805 1 88.88 91 GLN A O 1
ATOM 661 N N . THR A 1 92 ? 17.062 -1.276 9.484 1 90.5 92 THR A N 1
ATOM 662 C CA . THR A 1 92 ? 17.578 -1.723 10.766 1 90.5 92 THR A CA 1
ATOM 663 C C . THR A 1 92 ? 18.609 -2.842 10.57 1 90.5 92 THR A C 1
ATOM 665 O O . THR A 1 92 ? 19.688 -2.812 11.164 1 90.5 92 THR A O 1
ATOM 668 N N . LEU A 1 93 ? 18.297 -3.762 9.75 1 87.25 93 LEU A N 1
ATOM 669 C CA . LEU A 1 93 ? 19.203 -4.859 9.461 1 87.25 93 LEU A CA 1
ATOM 670 C C . LEU A 1 93 ? 20.5 -4.34 8.852 1 87.25 93 LEU A C 1
ATOM 672 O O . LEU A 1 93 ? 21.594 -4.777 9.227 1 87.25 93 LEU A O 1
ATOM 676 N N . SER A 1 94 ? 20.344 -3.436 7.938 1 83.75 94 SER A N 1
ATOM 677 C CA . SER A 1 94 ? 21.516 -2.85 7.277 1 83.75 94 SER A CA 1
ATOM 678 C C . SER A 1 94 ? 22.375 -2.076 8.266 1 83.75 94 SER A C 1
ATOM 680 O O . SER A 1 94 ? 23.609 -2.123 8.195 1 83.75 94 SER A O 1
ATOM 682 N N . ALA A 1 95 ? 21.734 -1.354 9.148 1 82.81 95 ALA A N 1
ATOM 683 C CA . ALA A 1 95 ? 22.453 -0.546 10.133 1 82.81 95 ALA A CA 1
ATOM 684 C C . ALA A 1 95 ? 23.219 -1.429 11.117 1 82.81 95 ALA A C 1
ATOM 686 O O . ALA A 1 95 ? 24.328 -1.097 11.523 1 82.81 95 ALA A O 1
ATOM 687 N N . VAL A 1 96 ? 22.594 -2.475 11.492 1 83.31 96 VAL A N 1
ATOM 688 C CA . VAL A 1 96 ? 23.234 -3.391 12.43 1 83.31 96 VAL A CA 1
ATOM 689 C C . VAL A 1 96 ? 24.422 -4.07 11.758 1 83.31 96 VAL A C 1
ATOM 691 O O . VAL A 1 96 ? 25.469 -4.246 12.375 1 83.31 96 VAL A O 1
ATOM 694 N N . GLU A 1 97 ? 24.234 -4.441 10.57 1 77.88 97 GLU A N 1
ATOM 695 C CA . GLU A 1 97 ? 25.312 -5.066 9.82 1 77.88 97 GLU A CA 1
ATOM 696 C C . GLU A 1 97 ? 26.5 -4.125 9.68 1 77.88 97 GLU A C 1
ATOM 698 O O . GLU A 1 97 ? 27.656 -4.547 9.797 1 77.88 97 GLU A O 1
ATOM 703 N N . LEU A 1 98 ? 26.25 -2.936 9.43 1 72.38 98 LEU A N 1
ATOM 704 C CA . LEU A 1 98 ? 27.281 -1.938 9.211 1 72.38 98 LEU A CA 1
ATOM 705 C C . LEU A 1 98 ? 27.984 -1.583 10.516 1 72.38 98 LEU A C 1
ATOM 707 O O . LEU A 1 98 ? 29.203 -1.454 10.555 1 72.38 98 LEU A O 1
ATOM 711 N N . ASN A 1 99 ? 27.25 -1.442 11.562 1 70.31 99 ASN A N 1
ATOM 712 C CA . ASN A 1 99 ? 27.781 -0.832 12.766 1 70.31 99 ASN A CA 1
ATOM 713 C C . ASN A 1 99 ? 28.188 -1.885 13.797 1 70.31 99 ASN A C 1
ATOM 715 O O . ASN A 1 99 ? 29.062 -1.643 14.633 1 70.31 99 ASN A O 1
ATOM 719 N N . ILE A 1 100 ? 27.562 -2.918 13.711 1 67.81 100 ILE A N 1
ATOM 720 C CA . ILE A 1 100 ? 27.828 -3.91 14.742 1 67.81 100 ILE A CA 1
ATOM 721 C C . ILE A 1 100 ? 28.719 -5.016 14.18 1 67.81 100 ILE A C 1
ATOM 723 O O . ILE A 1 100 ? 29.703 -5.41 14.797 1 67.81 100 ILE A O 1
ATOM 727 N N . LEU A 1 101 ? 28.438 -5.363 12.961 1 66.56 101 LEU A N 1
ATOM 728 C CA . LEU A 1 101 ? 29.156 -6.508 12.422 1 66.56 101 LEU A CA 1
ATOM 729 C C . LEU A 1 101 ? 30.359 -6.051 11.609 1 66.56 101 LEU A C 1
ATOM 731 O O . LEU A 1 101 ? 31.172 -6.875 11.172 1 66.56 101 LEU A O 1
ATOM 735 N N . ASN A 1 102 ? 30.609 -4.715 11.633 1 63.5 102 ASN A N 1
ATOM 736 C CA . ASN A 1 102 ? 31.766 -4.062 11.023 1 63.5 102 ASN A CA 1
ATOM 737 C C . ASN A 1 102 ? 31.984 -4.539 9.594 1 63.5 102 ASN A C 1
ATOM 739 O O . ASN A 1 102 ? 33.125 -4.801 9.188 1 63.5 102 ASN A O 1
ATOM 743 N N . THR A 1 103 ? 30.969 -4.926 9 1 59.31 103 THR A N 1
ATOM 744 C CA . THR A 1 103 ? 31.109 -5.328 7.605 1 59.31 103 THR A CA 1
ATOM 745 C C . THR A 1 103 ? 31.172 -4.102 6.695 1 59.31 103 THR A C 1
ATOM 747 O O . THR A 1 103 ? 30.453 -3.125 6.906 1 59.31 103 THR A O 1
ATOM 750 N N . ASP A 1 104 ? 32.156 -3.994 5.977 1 58.22 104 ASP A N 1
ATOM 751 C CA . ASP A 1 104 ? 32.375 -2.865 5.074 1 58.22 104 ASP A CA 1
ATOM 752 C C . ASP A 1 104 ? 31.125 -2.617 4.215 1 58.22 104 ASP A C 1
ATOM 754 O O . ASP A 1 104 ? 30.484 -3.562 3.768 1 58.22 104 ASP A O 1
ATOM 758 N N . ALA A 1 105 ? 30.75 -1.388 4.055 1 58.06 105 ALA A N 1
ATOM 759 C CA . ALA A 1 105 ? 29.578 -0.939 3.311 1 58.06 105 ALA A CA 1
ATOM 760 C C . ALA A 1 105 ? 29.516 -1.581 1.927 1 58.06 105 ALA A C 1
ATOM 762 O O . ALA A 1 105 ? 28.453 -1.957 1.449 1 58.06 105 ALA A O 1
ATOM 763 N N . ASN A 1 106 ? 30.625 -1.728 1.431 1 53.94 106 ASN A N 1
ATOM 764 C CA . ASN A 1 106 ? 30.734 -2.332 0.107 1 53.94 106 ASN A CA 1
ATOM 765 C C . ASN A 1 106 ? 30.391 -3.818 0.144 1 53.94 106 ASN A C 1
ATOM 767 O O . ASN A 1 106 ? 29.766 -4.344 -0.787 1 53.94 106 ASN A O 1
ATOM 771 N N . THR A 1 107 ? 30.828 -4.379 1.188 1 53.94 107 THR A N 1
ATOM 772 C CA . THR A 1 107 ? 30.531 -5.801 1.343 1 53.94 107 THR A CA 1
ATOM 773 C C . THR A 1 107 ? 29.047 -6.027 1.599 1 53.94 107 THR A C 1
ATOM 775 O O . THR A 1 107 ? 28.469 -6.988 1.096 1 53.94 107 THR A O 1
ATOM 778 N N . ILE A 1 108 ? 28.547 -5.207 2.291 1 54.38 108 ILE A N 1
ATOM 779 C CA . ILE A 1 108 ? 27.109 -5.273 2.586 1 54.38 108 ILE A CA 1
ATOM 780 C C . ILE A 1 108 ? 26.312 -5.113 1.297 1 54.38 108 ILE A C 1
ATOM 782 O O . ILE A 1 108 ? 25.344 -5.844 1.064 1 54.38 108 ILE A O 1
ATOM 786 N N . LYS A 1 109 ? 26.734 -4.141 0.552 1 53.97 109 LYS A N 1
ATOM 787 C CA . LYS A 1 109 ? 26.094 -3.938 -0.742 1 53.97 109 LYS A CA 1
ATOM 788 C C . LYS A 1 109 ? 26.234 -5.176 -1.626 1 53.97 109 LYS A C 1
ATOM 790 O O . LYS A 1 109 ? 25.344 -5.473 -2.43 1 53.97 109 LYS A O 1
ATOM 795 N N . ASN A 1 110 ? 27.344 -5.809 -1.307 1 47.12 110 ASN A N 1
ATOM 796 C CA . ASN A 1 110 ? 27.625 -6.973 -2.139 1 47.12 110 ASN A CA 1
ATOM 797 C C . ASN A 1 110 ? 27 -8.242 -1.562 1 47.12 110 ASN A C 1
ATOM 799 O O . ASN A 1 110 ? 26.594 -9.133 -2.309 1 47.12 110 ASN A O 1
ATOM 803 N N . LYS A 1 111 ? 27.359 -8.445 -0.22 1 49.31 111 LYS A N 1
ATOM 804 C CA . LYS A 1 111 ? 26.953 -9.727 0.359 1 49.31 111 LYS A CA 1
ATOM 805 C C . LYS A 1 111 ? 25.469 -9.703 0.737 1 49.31 111 LYS A C 1
ATOM 807 O O . LYS A 1 111 ? 24.859 -10.758 0.965 1 49.31 111 LYS A O 1
ATOM 812 N N . ASN A 1 112 ? 24.578 -9.281 0.179 1 52.78 112 ASN A N 1
ATOM 813 C CA . ASN A 1 112 ? 23.125 -9.164 0.246 1 52.78 112 ASN A CA 1
ATOM 814 C C . ASN A 1 112 ? 22.594 -9.633 1.595 1 52.78 112 ASN A C 1
ATOM 816 O O . ASN A 1 112 ? 21.578 -10.336 1.654 1 52.78 112 ASN A O 1
ATOM 820 N N . PHE A 1 113 ? 23.391 -9.719 2.654 1 48.06 113 PHE A N 1
ATOM 821 C CA . PHE A 1 113 ? 22.906 -10.172 3.951 1 48.06 113 PHE A CA 1
ATOM 822 C C . PHE A 1 113 ? 21.578 -9.523 4.293 1 48.06 113 PHE A C 1
ATOM 824 O O . PHE A 1 113 ? 20.703 -10.156 4.902 1 48.06 113 PHE A O 1
ATOM 831 N N . SER A 1 114 ? 21.516 -8.344 3.822 1 56.38 114 SER A N 1
ATOM 832 C CA . SER A 1 114 ? 20.328 -7.574 4.195 1 56.38 114 SER A CA 1
ATOM 833 C C . SER A 1 114 ? 19.156 -7.883 3.27 1 56.38 114 SER A C 1
ATOM 835 O O . SER A 1 114 ? 18.031 -7.402 3.486 1 56.38 114 SER A O 1
ATOM 837 N N . ASP A 1 115 ? 19.484 -8.953 2.545 1 69.31 115 ASP A N 1
ATOM 838 C CA . ASP A 1 115 ? 18.359 -9.219 1.656 1 69.31 115 ASP A CA 1
ATOM 839 C C . ASP A 1 115 ? 17.484 -10.352 2.191 1 69.31 115 ASP A C 1
ATOM 841 O O . ASP A 1 115 ? 17.734 -11.523 1.906 1 69.31 115 ASP A O 1
ATOM 845 N N . ILE A 1 116 ? 16.703 -10.031 3.035 1 80.44 116 ILE A N 1
ATOM 846 C CA . ILE A 1 116 ? 15.797 -11 3.633 1 80.44 116 ILE A CA 1
ATOM 847 C C . ILE A 1 116 ? 14.688 -11.352 2.639 1 80.44 116 ILE A C 1
ATOM 849 O O . ILE A 1 116 ? 13.867 -12.227 2.902 1 80.44 116 ILE A O 1
ATOM 853 N N . GLY A 1 117 ? 14.773 -10.836 1.542 1 84.56 117 GLY A N 1
ATOM 854 C CA . GLY A 1 117 ? 13.906 -11.195 0.43 1 84.56 117 GLY A CA 1
ATOM 855 C C . GLY A 1 117 ? 12.43 -11.117 0.771 1 84.56 117 GLY A C 1
ATOM 856 O O . GLY A 1 117 ? 12 -10.203 1.479 1 84.56 117 GLY A O 1
ATOM 857 N N . ILE A 1 118 ? 11.664 -11.953 0.245 1 88.31 118 ILE A N 1
ATOM 858 C CA . ILE A 1 118 ? 10.211 -11.961 0.353 1 88.31 118 ILE A CA 1
ATOM 859 C C . ILE A 1 118 ? 9.797 -12.242 1.797 1 88.31 118 ILE A C 1
ATOM 861 O O . ILE A 1 118 ? 8.805 -11.695 2.283 1 88.31 118 ILE A O 1
ATOM 865 N N . LEU A 1 119 ? 10.617 -13.016 2.518 1 87.94 119 LEU A N 1
ATOM 866 C CA . LEU A 1 119 ? 10.32 -13.297 3.916 1 87.94 119 LEU A CA 1
ATOM 867 C C . LEU A 1 119 ? 10.312 -12.016 4.742 1 87.94 119 LEU A C 1
ATOM 869 O O . LEU A 1 119 ? 9.5 -11.875 5.66 1 87.94 119 LEU A O 1
ATOM 873 N N . GLY A 1 120 ? 11.273 -11.156 4.461 1 91.12 120 GLY A N 1
ATOM 874 C CA . GLY A 1 120 ? 11.258 -9.859 5.113 1 91.12 120 GLY A CA 1
ATOM 875 C C . GLY A 1 120 ? 9.977 -9.078 4.863 1 91.12 120 GLY A C 1
ATOM 876 O O . GLY A 1 120 ? 9.461 -8.422 5.77 1 91.12 120 GLY A O 1
ATOM 877 N N . GLY A 1 121 ? 9.469 -9.125 3.613 1 93.69 121 GLY A N 1
ATOM 878 C CA . GLY A 1 121 ? 8.195 -8.508 3.289 1 93.69 121 GLY A CA 1
ATOM 879 C C . GLY A 1 121 ? 7.031 -9.102 4.07 1 93.69 121 GLY A C 1
ATOM 880 O O . GLY A 1 121 ? 6.211 -8.359 4.621 1 93.69 121 GLY A O 1
ATOM 881 N N . ILE A 1 122 ? 7.043 -10.391 4.172 1 92.5 122 ILE A N 1
ATOM 882 C CA . ILE A 1 122 ? 5.977 -11.086 4.875 1 92.5 122 ILE A CA 1
ATOM 883 C C . ILE A 1 122 ? 5.992 -10.703 6.355 1 92.5 122 ILE A C 1
ATOM 885 O O . ILE A 1 122 ? 4.945 -10.422 6.941 1 92.5 122 ILE A O 1
ATOM 889 N N . ILE A 1 123 ? 7.137 -10.648 6.938 1 94.31 123 ILE A N 1
ATOM 890 C CA . ILE A 1 123 ? 7.273 -10.281 8.344 1 94.31 123 ILE A CA 1
ATOM 891 C C . ILE A 1 123 ? 6.789 -8.852 8.555 1 94.31 123 ILE A C 1
ATOM 893 O O . ILE A 1 123 ? 6.039 -8.57 9.492 1 94.31 123 ILE A O 1
ATOM 897 N N . ALA A 1 124 ? 7.215 -7.949 7.707 1 96.69 124 ALA A N 1
ATOM 898 C CA . ALA A 1 124 ? 6.785 -6.559 7.801 1 96.69 124 ALA A CA 1
ATOM 899 C C . ALA A 1 124 ? 5.27 -6.441 7.676 1 96.69 124 ALA A C 1
ATOM 901 O O . ALA A 1 124 ? 4.637 -5.668 8.398 1 96.69 124 ALA A O 1
ATOM 902 N N . GLY A 1 125 ? 4.703 -7.16 6.695 1 96.5 125 GLY A N 1
ATOM 903 C CA . GLY A 1 125 ? 3.256 -7.188 6.555 1 96.5 125 GLY A CA 1
ATOM 904 C C . GLY A 1 125 ? 2.545 -7.715 7.785 1 96.5 125 GLY A C 1
ATOM 905 O O . GLY A 1 125 ? 1.503 -7.184 8.18 1 96.5 125 GLY A O 1
ATOM 906 N N . ALA A 1 126 ? 3.123 -8.742 8.391 1 95.25 126 ALA A N 1
ATOM 907 C CA . ALA A 1 126 ? 2.553 -9.312 9.609 1 95.25 126 ALA A CA 1
ATOM 908 C C . ALA A 1 126 ? 2.594 -8.305 10.758 1 95.25 126 ALA A C 1
ATOM 910 O O . ALA A 1 126 ? 1.648 -8.211 11.539 1 95.25 126 ALA A O 1
ATOM 911 N N . ILE A 1 127 ? 3.662 -7.594 10.852 1 97.19 127 ILE A N 1
ATOM 912 C CA . ILE A 1 127 ? 3.785 -6.555 11.867 1 97.19 127 ILE A CA 1
ATOM 913 C C . ILE A 1 127 ? 2.672 -5.527 11.695 1 97.19 127 ILE A C 1
ATOM 915 O O . ILE A 1 127 ? 1.952 -5.211 12.641 1 97.19 127 ILE A O 1
ATOM 919 N N . SER A 1 128 ? 2.57 -5.027 10.523 1 97 128 SER A N 1
ATOM 920 C CA . SER A 1 128 ? 1.572 -4.008 10.219 1 97 128 SER A CA 1
ATOM 921 C C . SER A 1 128 ? 0.162 -4.512 10.508 1 97 128 SER A C 1
ATOM 923 O O . SER A 1 128 ? -0.641 -3.805 11.125 1 97 128 SER A O 1
ATOM 925 N N . ALA A 1 129 ? -0.119 -5.746 10.07 1 95.31 129 ALA A N 1
ATOM 926 C CA . ALA A 1 129 ? -1.444 -6.32 10.281 1 95.31 129 ALA A CA 1
ATOM 927 C C . ALA A 1 129 ? -1.754 -6.457 11.773 1 95.31 129 ALA A C 1
ATOM 929 O O . ALA A 1 129 ? -2.859 -6.137 12.211 1 95.31 129 ALA A O 1
ATOM 930 N N . TYR A 1 130 ? -0.817 -6.965 12.477 1 95.62 130 TYR A N 1
ATOM 931 C CA . TYR A 1 130 ? -1.01 -7.148 13.906 1 95.62 130 TYR A CA 1
ATOM 932 C C . TYR A 1 130 ? -1.249 -5.809 14.602 1 95.62 130 TYR A C 1
ATOM 934 O O . TYR A 1 130 ? -2.166 -5.68 15.414 1 95.62 130 TYR A O 1
ATOM 942 N N . MET A 1 131 ? -0.475 -4.832 14.336 1 96.31 131 MET A N 1
ATOM 943 C CA . MET A 1 131 ? -0.596 -3.516 14.961 1 96.31 131 MET A CA 1
ATOM 944 C C . MET A 1 131 ? -1.905 -2.844 14.562 1 96.31 131 MET A C 1
ATOM 946 O O . MET A 1 131 ? -2.529 -2.16 15.375 1 96.31 131 MET A O 1
ATOM 950 N N . PHE A 1 132 ? -2.266 -2.977 13.336 1 94.38 132 PHE A N 1
ATOM 951 C CA . PHE A 1 132 ? -3.531 -2.416 12.883 1 94.38 132 PHE A CA 1
ATOM 952 C C . PHE A 1 132 ? -4.699 -3 13.664 1 94.38 132 PHE A C 1
ATOM 954 O O . PHE A 1 132 ? -5.52 -2.26 14.211 1 94.38 132 PHE A O 1
ATOM 961 N N . ASN A 1 133 ? -4.711 -4.289 13.703 1 92.25 133 ASN A N 1
ATOM 962 C CA . ASN A 1 133 ? -5.836 -4.949 14.359 1 92.25 133 ASN A CA 1
ATOM 963 C C . ASN A 1 133 ? -5.895 -4.617 15.844 1 92.25 133 ASN A C 1
ATOM 965 O O . ASN A 1 133 ? -6.977 -4.539 16.422 1 92.25 133 ASN A O 1
ATOM 969 N N . LYS A 1 134 ? -4.836 -4.309 16.391 1 93.44 134 LYS A N 1
ATOM 970 C CA . LYS A 1 134 ? -4.785 -4.039 17.812 1 93.44 134 LYS A CA 1
ATOM 971 C C . LYS A 1 134 ? -5.059 -2.566 18.109 1 93.44 134 LYS A C 1
ATOM 973 O O . LYS A 1 134 ? -5.672 -2.232 19.125 1 93.44 134 LYS A O 1
ATOM 978 N N . PHE A 1 135 ? -4.66 -1.673 17.188 1 91.62 135 PHE A N 1
ATOM 979 C CA . PHE A 1 135 ? -4.566 -0.289 17.641 1 91.62 135 PHE A CA 1
ATOM 980 C C . PHE A 1 135 ? -5.395 0.627 16.75 1 91.62 135 PHE A C 1
ATOM 982 O O . PHE A 1 135 ? -5.488 1.831 17 1 91.62 135 PHE A O 1
ATOM 989 N N . TYR A 1 136 ? -6.016 0.174 15.719 1 86.81 136 TYR A N 1
ATOM 990 C CA . TYR A 1 136 ? -6.664 1.073 14.773 1 86.81 136 TYR A CA 1
ATOM 991 C C . TYR A 1 136 ? -7.832 1.804 15.43 1 86.81 136 TYR A C 1
ATOM 993 O O . TYR A 1 136 ? -8.312 2.811 14.906 1 86.81 136 TYR A O 1
ATOM 1001 N N . LYS A 1 137 ? -8.273 1.434 16.672 1 82.12 137 LYS A N 1
ATOM 1002 C CA . LYS A 1 137 ? -9.359 2.094 17.391 1 82.12 137 LYS A CA 1
ATOM 1003 C C . LYS A 1 137 ? -8.867 2.693 18.703 1 82.12 137 LYS A C 1
ATOM 1005 O O . LYS A 1 137 ? -9.664 2.98 19.609 1 82.12 137 LYS A O 1
ATOM 1010 N N . ILE A 1 138 ? -7.605 2.797 18.797 1 83.75 138 ILE A N 1
ATOM 1011 C CA . ILE A 1 138 ? -7.027 3.27 20.062 1 83.75 138 ILE A CA 1
ATOM 1012 C C . ILE A 1 138 ? -7.535 4.68 20.359 1 83.75 138 ILE A C 1
ATOM 1014 O O . ILE A 1 138 ? -7.684 5.5 19.453 1 83.75 138 ILE A O 1
ATOM 1018 N N . GLN A 1 139 ? -7.98 4.902 21.562 1 80.44 139 GLN A N 1
ATOM 1019 C CA . GLN A 1 139 ? -8.414 6.215 22.016 1 80.44 139 GLN A CA 1
ATOM 1020 C C . GLN A 1 139 ? -7.371 6.844 22.938 1 80.44 139 GLN A C 1
ATOM 1022 O O . GLN A 1 139 ? -6.793 6.156 23.797 1 80.44 139 GLN A O 1
ATOM 1027 N N . LEU A 1 140 ? -7.012 8.039 22.594 1 76.31 140 LEU A N 1
ATOM 1028 C CA . LEU A 1 140 ? -6.078 8.812 23.406 1 76.31 140 LEU A CA 1
ATOM 1029 C C . LEU A 1 140 ? -6.742 10.078 23.953 1 76.31 140 LEU A C 1
ATOM 1031 O O . LEU A 1 140 ? -7.789 10.492 23.438 1 76.31 140 LEU A O 1
ATOM 1035 N N . PRO A 1 141 ? -6.18 10.578 25.062 1 75.31 141 PRO A N 1
ATOM 1036 C CA . PRO A 1 141 ? -6.707 11.867 25.516 1 75.31 141 PRO A CA 1
ATOM 1037 C C . PRO A 1 141 ? -6.719 12.922 24.422 1 75.31 141 PRO A C 1
ATOM 1039 O O . PRO A 1 141 ? -5.938 12.836 23.469 1 75.31 141 PRO A O 1
ATOM 1042 N N . GLU A 1 142 ? -7.562 13.844 24.531 1 65.62 142 GLU A N 1
ATOM 1043 C CA . GLU A 1 142 ? -7.812 14.836 23.5 1 65.62 142 GLU A CA 1
ATOM 1044 C C . GLU A 1 142 ? -6.527 15.555 23.094 1 65.62 142 GLU A C 1
ATOM 1046 O O . GLU A 1 142 ? -6.309 15.828 21.906 1 65.62 142 GLU A O 1
ATOM 1051 N N . TYR A 1 143 ? -5.738 15.805 24.141 1 68.69 143 TYR A N 1
ATOM 1052 C CA . TYR A 1 143 ? -4.535 16.578 23.844 1 68.69 143 TYR A CA 1
ATOM 1053 C C . TYR A 1 143 ? -3.518 15.742 23.094 1 68.69 143 TYR A C 1
ATOM 1055 O O . TYR A 1 143 ? -2.578 16.281 22.5 1 68.69 143 TYR A O 1
ATOM 1063 N N . LEU A 1 144 ? -3.752 14.375 22.922 1 73.69 144 LEU A N 1
ATOM 1064 C CA . LEU A 1 144 ? -2.936 13.469 22.109 1 73.69 144 LEU A CA 1
ATOM 1065 C C . LEU A 1 144 ? -3.762 12.828 21 1 73.69 144 LEU A C 1
ATOM 1067 O O . LEU A 1 144 ? -3.355 11.82 20.422 1 73.69 144 LEU A O 1
ATOM 1071 N N . GLY A 1 145 ? -4.867 13.43 20.75 1 69.81 145 GLY A N 1
ATOM 1072 C CA . GLY A 1 145 ? -5.855 12.852 19.859 1 69.81 145 GLY A CA 1
ATOM 1073 C C . GLY A 1 145 ? -5.348 12.664 18.453 1 69.81 145 GLY A C 1
ATOM 1074 O O . GLY A 1 145 ? -5.871 11.844 17.688 1 69.81 145 GLY A O 1
ATOM 1075 N N . PHE A 1 146 ? -4.367 13.383 18.094 1 65.94 146 PHE A N 1
ATOM 1076 C CA . PHE A 1 146 ? -3.791 13.266 16.766 1 65.94 146 PHE A CA 1
ATOM 1077 C C . PHE A 1 146 ? -3.264 11.852 16.531 1 65.94 146 PHE A C 1
ATOM 1079 O O . PHE A 1 146 ? -3.283 11.359 15.398 1 65.94 146 PHE A O 1
ATOM 1086 N N . PHE A 1 147 ? -2.791 11.281 17.531 1 72.62 147 PHE A N 1
ATOM 1087 C CA . PHE A 1 147 ? -2.154 9.969 17.422 1 72.62 147 PHE A CA 1
ATOM 1088 C C . PHE A 1 147 ? -3.182 8.859 17.578 1 72.62 147 PHE A C 1
ATOM 1090 O O . PHE A 1 147 ? -2.834 7.676 17.531 1 72.62 147 PHE A O 1
ATOM 1097 N N . ALA A 1 148 ? -4.383 9.281 17.703 1 77.06 148 ALA A N 1
ATOM 1098 C CA . ALA A 1 148 ? -5.398 8.273 17.984 1 77.06 148 ALA A CA 1
ATOM 1099 C C . ALA A 1 148 ? -5.879 7.594 16.703 1 77.06 148 ALA A C 1
ATOM 1101 O O . ALA A 1 148 ? -5.664 8.109 15.609 1 77.06 148 ALA A O 1
ATOM 1102 N N . GLY A 1 149 ? -6.387 6.438 16.844 1 79.5 149 GLY A N 1
ATOM 1103 C CA . GLY A 1 149 ? -7.004 5.719 15.742 1 79.5 149 GLY A CA 1
ATOM 1104 C C . GLY A 1 149 ? -5.996 5.172 14.75 1 79.5 149 GLY A C 1
ATOM 1105 O O . GLY A 1 149 ? -4.934 4.68 15.141 1 79.5 149 GLY A O 1
ATOM 1106 N N . LYS A 1 150 ? -6.32 5.262 13.492 1 83.38 150 LYS A N 1
ATOM 1107 C CA . LYS A 1 150 ? -5.547 4.645 12.422 1 83.38 150 LYS A CA 1
ATOM 1108 C C . LYS A 1 150 ? -4.215 5.359 12.219 1 83.38 150 LYS A C 1
ATOM 1110 O O . LYS A 1 150 ? -3.273 4.785 11.664 1 83.38 150 LYS A O 1
ATOM 1115 N N . ARG A 1 151 ? -4.113 6.574 12.734 1 82.56 151 ARG A N 1
ATOM 1116 C CA . ARG A 1 151 ? -2.887 7.348 12.57 1 82.56 151 ARG A CA 1
ATOM 1117 C C . ARG A 1 151 ? -1.762 6.785 13.43 1 82.56 151 ARG A C 1
ATOM 1119 O O . ARG A 1 151 ? -0.583 6.984 13.125 1 82.56 151 ARG A O 1
ATOM 1126 N N . PHE A 1 152 ? -2.111 6.066 14.438 1 88.38 152 PHE A N 1
ATOM 1127 C CA . PHE A 1 152 ? -1.149 5.473 15.359 1 88.38 152 PHE A CA 1
ATOM 1128 C C . PHE A 1 152 ? -0.499 4.238 14.742 1 88.38 152 PHE A C 1
ATOM 1130 O O . PHE A 1 152 ? 0.607 3.855 15.133 1 88.38 152 PHE A O 1
ATOM 1137 N N . VAL A 1 153 ? -1.108 3.678 13.797 1 92.31 153 VAL A N 1
ATOM 1138 C CA . VAL A 1 153 ? -0.739 2.363 13.281 1 92.31 153 VAL A CA 1
ATOM 1139 C C . VAL A 1 153 ? 0.625 2.439 12.602 1 92.31 153 VAL A C 1
ATOM 1141 O O . VAL A 1 153 ? 1.51 1.626 12.875 1 92.31 153 VAL A O 1
ATOM 1144 N N . PRO A 1 154 ? 0.882 3.396 11.664 1 91.31 154 PRO A N 1
ATOM 1145 C CA . PRO A 1 154 ? 2.209 3.461 11.047 1 91.31 154 PRO A CA 1
ATOM 1146 C C . PRO A 1 154 ? 3.32 3.719 12.062 1 91.31 154 PRO A C 1
ATOM 1148 O O . PRO A 1 154 ? 4.422 3.176 11.938 1 91.31 154 PRO A O 1
ATOM 1151 N N . ILE A 1 155 ? 3.053 4.473 13.102 1 89.69 155 ILE A N 1
ATOM 1152 C CA . ILE A 1 155 ? 4.039 4.832 14.117 1 89.69 155 ILE A CA 1
ATOM 1153 C C . ILE A 1 155 ? 4.453 3.586 14.898 1 89.69 155 ILE A C 1
ATOM 1155 O O . ILE A 1 155 ? 5.637 3.256 14.969 1 89.69 155 ILE A O 1
ATOM 1159 N N . ILE A 1 156 ? 3.459 2.904 15.438 1 94.25 156 ILE A N 1
ATOM 1160 C CA . ILE A 1 156 ? 3.748 1.749 16.281 1 94.25 156 ILE A CA 1
ATOM 1161 C C . ILE A 1 156 ? 4.32 0.618 15.43 1 94.25 156 ILE A C 1
ATOM 1163 O O . ILE A 1 156 ? 5.145 -0.169 15.906 1 94.25 156 ILE A O 1
ATOM 1167 N N . SER A 1 157 ? 3.859 0.466 14.18 1 96.06 157 SER A N 1
ATOM 1168 C CA . SER A 1 157 ? 4.41 -0.538 13.273 1 96.06 157 SER A CA 1
ATOM 1169 C C . SER A 1 157 ? 5.895 -0.295 13.016 1 96.06 157 SER A C 1
ATOM 1171 O O . SER A 1 157 ? 6.691 -1.238 13 1 96.06 157 SER A O 1
ATOM 1173 N N . GLY A 1 158 ? 6.23 0.992 12.797 1 94.56 158 GLY A N 1
ATOM 1174 C CA . GLY A 1 158 ? 7.629 1.334 12.586 1 94.56 158 GLY A CA 1
ATOM 1175 C C . GLY A 1 158 ? 8.508 1.034 13.789 1 94.56 158 GLY A C 1
ATOM 1176 O O . GLY A 1 158 ? 9.586 0.453 13.648 1 94.56 158 GLY A O 1
ATOM 1177 N N . LEU A 1 159 ? 8.055 1.395 14.977 1 93.69 159 LEU A N 1
ATOM 1178 C CA . LEU A 1 159 ? 8.82 1.156 16.203 1 93.69 159 LEU A CA 1
ATOM 1179 C C . LEU A 1 159 ? 9.008 -0.338 16.438 1 93.69 159 LEU A C 1
ATOM 1181 O O . LEU A 1 159 ? 10.102 -0.779 16.781 1 93.69 159 LEU A O 1
ATOM 1185 N N . PHE A 1 160 ? 7.949 -1.068 16.234 1 96.5 160 PHE A N 1
ATOM 1186 C CA . PHE A 1 160 ? 8.031 -2.512 16.422 1 96.5 160 PHE A CA 1
ATOM 1187 C C . PHE A 1 160 ? 8.938 -3.143 15.375 1 96.5 160 PHE A C 1
ATOM 1189 O O . PHE A 1 160 ? 9.602 -4.145 15.641 1 96.5 160 PHE A O 1
ATOM 1196 N N . ALA A 1 161 ? 8.914 -2.604 14.164 1 96.56 161 ALA A N 1
ATOM 1197 C CA . ALA A 1 161 ? 9.781 -3.113 13.102 1 96.56 161 ALA A CA 1
ATOM 1198 C C . ALA A 1 161 ? 11.25 -2.975 13.477 1 96.56 161 ALA A C 1
ATOM 1200 O O . ALA A 1 161 ? 12.078 -3.816 13.109 1 96.56 161 ALA A O 1
ATOM 1201 N N . ILE A 1 162 ? 11.609 -1.903 14.188 1 94.19 162 ILE A N 1
ATOM 1202 C CA . ILE A 1 162 ? 12.969 -1.75 14.68 1 94.19 162 ILE A CA 1
ATOM 1203 C C . ILE A 1 162 ? 13.312 -2.896 15.625 1 94.19 162 ILE A C 1
ATOM 1205 O O . ILE A 1 162 ? 14.375 -3.514 15.508 1 94.19 162 ILE A O 1
ATOM 1209 N N . PHE A 1 163 ? 12.406 -3.174 16.5 1 94.81 163 PHE A N 1
ATOM 1210 C CA . PHE A 1 163 ? 12.609 -4.23 17.484 1 94.81 163 PHE A CA 1
ATOM 1211 C C . PHE A 1 163 ? 12.781 -5.582 16.797 1 94.81 163 PHE A C 1
ATOM 1213 O O . PHE A 1 163 ? 13.703 -6.332 17.109 1 94.81 163 PHE A O 1
ATOM 1220 N N . VAL A 1 164 ? 11.898 -5.891 15.844 1 95.25 164 VAL A N 1
ATOM 1221 C CA . VAL A 1 164 ? 11.961 -7.152 15.117 1 95.25 164 VAL A CA 1
ATOM 1222 C C . VAL A 1 164 ? 13.242 -7.207 14.289 1 95.25 164 VAL A C 1
ATOM 1224 O O . VAL A 1 164 ? 13.875 -8.266 14.172 1 95.25 164 VAL A O 1
ATOM 1227 N N . GLY A 1 165 ? 13.594 -6.07 13.68 1 92.94 165 GLY A N 1
ATOM 1228 C CA . GLY A 1 165 ? 14.828 -6.004 12.914 1 92.94 165 GLY A CA 1
ATOM 1229 C C . GLY A 1 165 ? 16.062 -6.309 13.75 1 92.94 165 GLY A C 1
ATOM 1230 O O . GLY A 1 165 ? 16.969 -6.992 13.289 1 92.94 165 GLY A O 1
ATOM 1231 N N . LEU A 1 166 ? 16.078 -5.852 14.992 1 91.31 166 LEU A N 1
ATOM 1232 C CA . LEU A 1 166 ? 17.188 -6.121 15.906 1 91.31 166 LEU A CA 1
ATOM 1233 C C . LEU A 1 166 ? 17.266 -7.605 16.234 1 91.31 166 LEU A C 1
ATOM 1235 O O . LEU A 1 166 ? 18.359 -8.188 16.234 1 91.31 166 LEU A O 1
ATOM 1239 N N . ILE A 1 167 ? 16.156 -8.219 16.438 1 92.5 167 ILE A N 1
ATOM 1240 C CA . ILE A 1 167 ? 16.109 -9.641 16.75 1 92.5 167 ILE A CA 1
ATOM 1241 C C . ILE A 1 167 ? 16.531 -10.453 15.531 1 92.5 167 ILE A C 1
ATOM 1243 O O . ILE A 1 167 ? 17.312 -11.398 15.648 1 92.5 167 ILE A O 1
ATOM 1247 N N . LEU A 1 168 ? 15.992 -10.078 14.422 1 90.56 168 LEU A N 1
ATOM 1248 C CA . LEU A 1 168 ? 16.297 -10.797 13.188 1 90.56 168 LEU A CA 1
ATOM 1249 C C . LEU A 1 168 ? 17.766 -10.68 12.836 1 90.56 168 LEU A C 1
ATOM 1251 O O . LEU A 1 168 ? 18.344 -11.594 12.234 1 90.56 168 LEU A O 1
ATOM 1255 N N . SER A 1 169 ? 18.312 -9.539 13.141 1 86.56 169 SER A N 1
ATOM 1256 C CA . SER A 1 169 ? 19.719 -9.367 12.852 1 86.56 169 SER A CA 1
ATOM 1257 C C . SER A 1 169 ? 20.578 -10.406 13.562 1 86.56 169 SER A C 1
ATOM 1259 O O . SER A 1 169 ? 21.641 -10.781 13.086 1 86.56 169 SER A O 1
ATOM 1261 N N . LEU A 1 170 ? 20.125 -10.891 14.633 1 84.81 170 LEU A N 1
ATOM 1262 C CA . LEU A 1 170 ? 20.844 -11.891 15.414 1 84.81 170 LEU A CA 1
ATOM 1263 C C . LEU A 1 170 ? 20.531 -13.297 14.922 1 84.81 170 LEU A C 1
ATOM 1265 O O . LEU A 1 170 ? 21.422 -14.156 14.859 1 84.81 170 LEU A O 1
ATOM 1269 N N . ILE A 1 171 ? 19.359 -13.484 14.445 1 88.31 171 ILE A N 1
ATOM 1270 C CA . ILE A 1 171 ? 18.922 -14.852 14.156 1 88.31 171 ILE A CA 1
ATOM 1271 C C . ILE A 1 171 ? 19 -15.102 12.648 1 88.31 171 ILE A C 1
ATOM 1273 O O . ILE A 1 171 ? 19.031 -16.25 12.211 1 88.31 171 ILE A O 1
ATOM 1277 N N . TRP A 1 172 ? 18.953 -14.125 11.828 1 83.31 172 TRP A N 1
ATOM 1278 C CA . TRP A 1 172 ? 18.781 -14.258 10.383 1 83.31 172 TRP A CA 1
ATOM 1279 C C . TRP A 1 172 ? 19.969 -14.992 9.758 1 83.31 172 TRP A C 1
ATOM 1281 O O . TRP A 1 172 ? 19.797 -15.789 8.836 1 83.31 172 TRP A O 1
ATOM 1291 N N . PRO A 1 173 ? 21.219 -14.695 10.219 1 81.5 173 PRO A N 1
ATOM 1292 C CA . PRO A 1 173 ? 22.328 -15.406 9.586 1 81.5 173 PRO A CA 1
ATOM 1293 C C . PRO A 1 173 ? 22.141 -16.922 9.609 1 81.5 173 PRO A C 1
ATOM 1295 O O . PRO A 1 173 ? 22.438 -17.609 8.625 1 81.5 173 PRO A O 1
ATOM 1298 N N . SER A 1 174 ? 21.578 -17.484 10.633 1 84.06 174 SER A N 1
ATOM 1299 C CA . SER A 1 174 ? 21.328 -18.922 10.711 1 84.06 174 SER A CA 1
ATOM 1300 C C . SER A 1 174 ? 20.188 -19.328 9.781 1 84.06 174 SER A C 1
ATOM 1302 O O . SER A 1 174 ? 20.281 -20.328 9.078 1 84.06 174 SER A O 1
ATOM 1304 N N . ILE A 1 175 ? 19.172 -18.578 9.766 1 84.81 175 ILE A N 1
ATOM 1305 C CA . ILE A 1 175 ? 18.016 -18.859 8.93 1 84.81 175 ILE A CA 1
ATOM 1306 C C . ILE A 1 175 ? 18.375 -18.656 7.461 1 84.81 175 ILE A C 1
ATOM 1308 O O . ILE A 1 175 ? 18.016 -19.484 6.613 1 84.81 175 ILE A O 1
ATOM 1312 N N . GLY A 1 176 ? 19.031 -17.562 7.215 1 81.81 176 GLY A N 1
ATOM 1313 C CA . GLY A 1 176 ? 19.469 -17.281 5.859 1 81.81 176 GLY A CA 1
ATOM 1314 C C . GLY A 1 176 ? 20.344 -18.375 5.27 1 81.81 176 GLY A C 1
ATOM 1315 O O . GLY A 1 176 ? 20.203 -18.719 4.094 1 81.81 176 GLY A O 1
ATOM 1316 N N . ASN A 1 177 ? 21.188 -18.906 6.105 1 84.81 177 ASN A N 1
ATOM 1317 C CA . ASN A 1 177 ? 22.047 -20 5.656 1 84.81 177 ASN A CA 1
ATOM 1318 C C . ASN A 1 177 ? 21.25 -21.234 5.285 1 84.81 177 ASN A C 1
ATOM 1320 O O . ASN A 1 177 ? 21.547 -21.906 4.293 1 84.81 177 ASN A O 1
ATOM 1324 N N . LYS A 1 178 ? 20.344 -21.531 6.086 1 87 178 LYS A N 1
ATOM 1325 C CA . LYS A 1 178 ? 19.484 -22.688 5.785 1 87 178 LYS A CA 1
ATOM 1326 C C . LYS A 1 178 ? 18.703 -22.469 4.492 1 87 178 LYS A C 1
ATOM 1328 O O . LYS A 1 178 ? 18.547 -23.391 3.697 1 87 178 LYS A O 1
ATOM 1333 N N . ILE A 1 179 ? 18.281 -21.297 4.285 1 84.31 179 ILE A N 1
ATOM 1334 C CA . ILE A 1 179 ? 17.547 -20.953 3.072 1 84.31 179 ILE A CA 1
ATOM 1335 C C . ILE A 1 179 ? 18.469 -21.062 1.861 1 84.31 179 ILE A C 1
ATOM 1337 O O . ILE A 1 179 ? 18.062 -21.547 0.804 1 84.31 179 ILE A O 1
ATOM 1341 N N . GLN A 1 180 ? 19.672 -20.672 2.086 1 84.56 180 GLN A N 1
ATOM 1342 C CA . GLN A 1 180 ? 20.641 -20.766 1 1 84.56 180 GLN A CA 1
ATOM 1343 C C . GLN A 1 180 ? 20.953 -22.203 0.65 1 84.56 180 GLN A C 1
ATOM 1345 O O . GLN A 1 180 ? 21.109 -22.547 -0.524 1 84.56 180 GLN A O 1
ATOM 1350 N N . ILE A 1 181 ? 21.062 -22.984 1.638 1 88.31 181 ILE A N 1
ATOM 1351 C CA . ILE A 1 181 ? 21.312 -24.406 1.414 1 88.31 181 ILE A CA 1
ATOM 1352 C C . ILE A 1 181 ? 20.156 -25.016 0.618 1 88.31 181 ILE A C 1
ATOM 1354 O O . ILE A 1 181 ? 20.375 -25.75 -0.343 1 88.31 181 ILE A O 1
ATOM 1358 N N . PHE A 1 182 ? 19.047 -24.734 0.993 1 88.94 182 PHE A N 1
ATOM 1359 C CA . PHE A 1 182 ? 17.859 -25.203 0.277 1 88.94 182 PHE A CA 1
ATOM 1360 C C . PHE A 1 182 ? 17.859 -24.672 -1.153 1 88.94 182 PHE A C 1
ATOM 1362 O O . PHE A 1 182 ? 17.547 -25.406 -2.09 1 88.94 182 PHE A O 1
ATOM 1369 N N . SER A 1 183 ? 18.094 -23.422 -1.234 1 88.06 183 SER A N 1
ATOM 1370 C CA . SER A 1 183 ? 18.125 -22.781 -2.541 1 88.06 183 SER A CA 1
ATOM 1371 C C . SER A 1 183 ? 19.125 -23.453 -3.473 1 88.06 183 SER A C 1
ATOM 1373 O O . SER A 1 183 ? 18.812 -23.734 -4.629 1 88.06 183 SER A O 1
ATOM 1375 N N . GLU A 1 184 ? 20.281 -23.734 -2.98 1 89.44 184 GLU A N 1
ATOM 1376 C CA . GLU A 1 184 ? 21.328 -24.391 -3.76 1 89.44 184 GLU A CA 1
ATOM 1377 C C . GLU A 1 184 ? 20.922 -25.812 -4.129 1 89.44 184 GLU A C 1
ATOM 1379 O O . GLU A 1 184 ? 21.156 -26.266 -5.254 1 89.44 184 GLU A O 1
ATOM 1384 N N . TRP A 1 185 ? 20.375 -26.438 -3.223 1 91.38 185 TRP A N 1
ATOM 1385 C CA . TRP A 1 185 ? 19.922 -27.797 -3.445 1 91.38 185 TRP A CA 1
ATOM 1386 C C . TRP A 1 185 ? 18.828 -27.859 -4.504 1 91.38 185 TRP A C 1
ATOM 1388 O O . TRP A 1 185 ? 18.906 -28.625 -5.461 1 91.38 185 TRP A O 1
ATOM 1398 N N . ALA A 1 186 ? 17.875 -27.031 -4.43 1 89.31 186 ALA A N 1
ATOM 1399 C CA . ALA A 1 186 ? 16.688 -27.078 -5.277 1 89.31 186 ALA A CA 1
ATOM 1400 C C . ALA A 1 186 ? 16.984 -26.531 -6.668 1 89.31 186 ALA A C 1
ATOM 1402 O O . ALA A 1 186 ? 16.531 -27.078 -7.672 1 89.31 186 ALA A O 1
ATOM 1403 N N . ALA A 1 187 ? 17.797 -25.516 -6.734 1 87.44 187 ALA A N 1
ATOM 1404 C CA . ALA A 1 187 ? 18 -24.812 -8 1 87.44 187 ALA A CA 1
ATOM 1405 C C . ALA A 1 187 ? 19.125 -25.438 -8.805 1 87.44 187 ALA A C 1
ATOM 1407 O O . ALA A 1 187 ? 19.094 -25.438 -10.039 1 87.44 187 ALA A O 1
ATOM 1408 N N . TYR A 1 188 ? 20.094 -26.062 -8.086 1 88.69 188 TYR A N 1
ATOM 1409 C CA . TYR A 1 188 ? 21.312 -26.406 -8.828 1 88.69 188 TYR A CA 1
ATOM 1410 C C . TYR A 1 188 ? 21.719 -27.859 -8.57 1 88.69 188 TYR A C 1
ATOM 1412 O O . TYR A 1 188 ? 22.109 -28.578 -9.492 1 88.69 188 TYR A O 1
ATOM 1420 N N . GLN A 1 189 ? 21.625 -28.328 -7.383 1 89.19 189 GLN A N 1
ATOM 1421 C CA . GLN A 1 189 ? 22.172 -29.625 -7.043 1 89.19 189 GLN A CA 1
ATOM 1422 C C . GLN A 1 189 ? 21.219 -30.75 -7.473 1 89.19 189 GLN A C 1
ATOM 1424 O O . GLN A 1 189 ? 21.656 -31.719 -8.094 1 89.19 189 GLN A O 1
ATOM 1429 N N . ASN A 1 190 ? 20 -30.578 -7.129 1 94.81 190 ASN A N 1
ATOM 1430 C CA . ASN A 1 190 ? 19.047 -31.641 -7.449 1 94.81 190 ASN A CA 1
ATOM 1431 C C . ASN A 1 190 ? 17.688 -31.078 -7.828 1 94.81 190 ASN A C 1
ATOM 1433 O O . ASN A 1 190 ? 16.672 -31.422 -7.207 1 94.81 190 ASN A O 1
ATOM 1437 N N . PRO A 1 191 ? 17.672 -30.406 -8.914 1 95.25 191 PRO A N 1
ATOM 1438 C CA . PRO A 1 191 ? 16.391 -29.828 -9.328 1 95.25 191 PRO A CA 1
ATOM 1439 C C . PRO A 1 191 ? 15.336 -30.891 -9.633 1 95.25 191 PRO A C 1
ATOM 1441 O O . PRO A 1 191 ? 14.141 -30.656 -9.422 1 95.25 191 PRO A O 1
ATOM 1444 N N . ILE A 1 192 ? 15.727 -32.062 -10.07 1 95.88 192 ILE A N 1
ATOM 1445 C CA . ILE A 1 192 ? 14.781 -33.094 -10.43 1 95.88 192 ILE A CA 1
ATOM 1446 C C . ILE A 1 192 ? 13.961 -33.5 -9.203 1 95.88 192 ILE A C 1
ATOM 1448 O O . ILE A 1 192 ? 12.727 -33.5 -9.25 1 95.88 192 ILE A O 1
ATOM 1452 N N . ILE A 1 193 ? 14.586 -33.812 -8.117 1 95.38 193 ILE A N 1
ATOM 1453 C CA . ILE A 1 193 ? 13.898 -34.219 -6.898 1 95.38 193 ILE A CA 1
ATOM 1454 C C . ILE A 1 193 ? 13.141 -33.031 -6.309 1 95.38 193 ILE A C 1
ATOM 1456 O O . ILE A 1 193 ? 12.008 -33.188 -5.852 1 95.38 193 ILE A O 1
ATOM 1460 N N . ALA A 1 194 ? 13.797 -31.906 -6.289 1 96.5 194 ALA A N 1
ATOM 1461 C CA . ALA A 1 194 ? 13.203 -30.703 -5.699 1 96.5 194 ALA A CA 1
ATOM 1462 C C . ALA A 1 194 ? 11.883 -30.359 -6.375 1 96.5 194 ALA A C 1
ATOM 1464 O O . ALA A 1 194 ? 10.875 -30.141 -5.699 1 96.5 194 ALA A O 1
ATOM 1465 N N . PHE A 1 195 ? 11.828 -30.391 -7.656 1 97.25 195 PHE A N 1
ATOM 1466 C CA . PHE A 1 195 ? 10.633 -29.922 -8.359 1 97.25 195 PHE A CA 1
ATOM 1467 C C . PHE A 1 195 ? 9.617 -31.047 -8.5 1 97.25 195 PHE A C 1
ATOM 1469 O O . PHE A 1 195 ? 8.438 -30.797 -8.742 1 97.25 195 PHE A O 1
ATOM 1476 N N . SER A 1 196 ? 10.094 -32.281 -8.375 1 96.5 196 SER A N 1
ATOM 1477 C CA . SER A 1 196 ? 9.125 -33.375 -8.203 1 96.5 196 SER A CA 1
ATOM 1478 C C . SER A 1 196 ? 8.312 -33.188 -6.926 1 96.5 196 SER A C 1
ATOM 1480 O O . SER A 1 196 ? 7.09 -33.312 -6.938 1 96.5 196 SER A O 1
ATOM 1482 N N . LEU A 1 197 ? 9.039 -32.906 -5.91 1 95.94 197 LEU A N 1
ATOM 1483 C CA . LEU A 1 197 ? 8.383 -32.656 -4.633 1 95.94 197 LEU A CA 1
ATOM 1484 C C . LEU A 1 197 ? 7.531 -31.391 -4.703 1 95.94 197 LEU A C 1
ATOM 1486 O O . LEU A 1 197 ? 6.449 -31.328 -4.113 1 95.94 197 LEU A O 1
ATOM 1490 N N . TYR A 1 198 ? 8.031 -30.406 -5.328 1 96.38 198 TYR A N 1
ATOM 1491 C CA . TYR A 1 198 ? 7.277 -29.172 -5.512 1 96.38 198 TYR A CA 1
ATOM 1492 C C . TYR A 1 198 ? 5.91 -29.453 -6.121 1 96.38 198 TYR A C 1
ATOM 1494 O O . TYR A 1 198 ? 4.883 -29.047 -5.566 1 96.38 198 TYR A O 1
ATOM 1502 N N . GLY A 1 199 ? 5.914 -30.188 -7.219 1 96.69 199 GLY A N 1
ATOM 1503 C CA . GLY A 1 199 ? 4.672 -30.438 -7.922 1 96.69 199 GLY A CA 1
ATOM 1504 C C . GLY A 1 199 ? 3.682 -31.25 -7.109 1 96.69 199 GLY A C 1
ATOM 1505 O O . GLY A 1 199 ? 2.494 -30.922 -7.055 1 96.69 199 GLY A O 1
ATOM 1506 N N . LEU A 1 200 ? 4.172 -32.281 -6.48 1 96.69 200 LEU A N 1
ATOM 1507 C CA . LEU A 1 200 ? 3.326 -33.156 -5.688 1 96.69 200 LEU A CA 1
ATOM 1508 C C . LEU A 1 200 ? 2.695 -32.406 -4.52 1 96.69 200 LEU A C 1
ATOM 1510 O O . LEU A 1 200 ? 1.481 -32.5 -4.312 1 96.69 200 LEU A O 1
ATOM 1514 N N . VAL A 1 201 ? 3.477 -31.703 -3.854 1 95.5 201 VAL A N 1
ATOM 1515 C CA . VAL A 1 201 ? 3.01 -31.016 -2.648 1 95.5 201 VAL A CA 1
ATOM 1516 C C . VAL A 1 201 ? 2.113 -29.844 -3.027 1 95.5 201 VAL A C 1
ATOM 1518 O O . VAL A 1 201 ? 1.107 -29.578 -2.365 1 95.5 201 VAL A O 1
ATOM 1521 N N . GLU A 1 202 ? 2.504 -29.172 -4.047 1 94.56 202 GLU A N 1
ATOM 1522 C CA . GLU A 1 202 ? 1.685 -28.047 -4.496 1 94.56 202 GLU A CA 1
ATOM 1523 C C . GLU A 1 202 ? 0.257 -28.5 -4.801 1 94.56 202 GLU A C 1
ATOM 1525 O O . GLU A 1 202 ? -0.704 -27.875 -4.348 1 94.56 202 GLU A O 1
ATOM 1530 N N . ARG A 1 203 ? 0.109 -29.531 -5.527 1 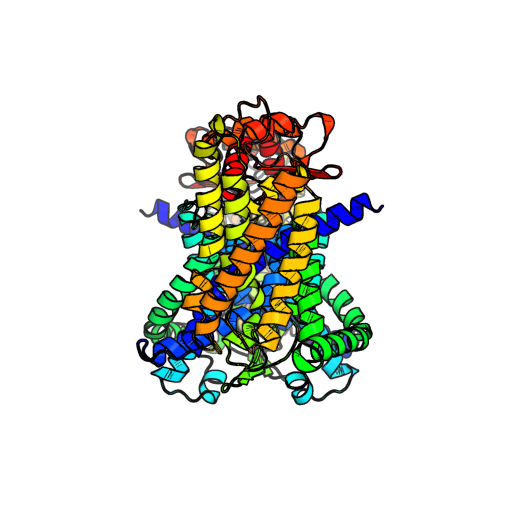94.12 203 ARG A N 1
ATOM 1531 C CA . ARG A 1 203 ? -1.221 -30.016 -5.887 1 94.12 203 ARG A CA 1
ATOM 1532 C C . ARG A 1 203 ? -1.964 -30.531 -4.664 1 94.12 203 ARG A C 1
ATOM 1534 O O . ARG A 1 203 ? -3.174 -30.344 -4.535 1 94.12 203 ARG A O 1
ATOM 1541 N N . ALA A 1 204 ? -1.235 -31.188 -3.791 1 91.31 204 ALA A N 1
ATOM 1542 C CA . ALA A 1 204 ? -1.847 -31.719 -2.582 1 91.31 204 ALA A CA 1
ATOM 1543 C C . ALA A 1 204 ? -2.406 -30.609 -1.702 1 91.31 204 ALA A C 1
ATOM 1545 O O . ALA A 1 204 ? -3.377 -30.812 -0.969 1 91.31 204 ALA A O 1
ATOM 1546 N N . LEU A 1 205 ? -1.898 -29.453 -1.858 1 86.69 205 LEU A N 1
ATOM 1547 C CA . LEU A 1 205 ? -2.271 -28.359 -0.973 1 86.69 205 LEU A CA 1
ATOM 1548 C C . LEU A 1 205 ? -3.352 -27.484 -1.607 1 86.69 205 LEU A C 1
ATOM 1550 O O . LEU A 1 205 ? -3.953 -26.641 -0.935 1 86.69 205 LEU A O 1
ATOM 1554 N N . VAL A 1 206 ? -3.693 -27.719 -2.824 1 84.56 206 VAL A N 1
ATOM 1555 C CA . VAL A 1 206 ? -4.637 -26.906 -3.572 1 84.56 206 VAL A CA 1
ATOM 1556 C C . VAL A 1 206 ? -6.016 -26.969 -2.918 1 84.56 206 VAL A C 1
ATOM 1558 O O . VAL A 1 206 ? -6.664 -25.938 -2.713 1 84.56 206 VAL A O 1
ATOM 1561 N N . PRO A 1 207 ? -6.496 -28.156 -2.494 1 75.75 207 PRO A N 1
ATOM 1562 C CA . PRO A 1 207 ? -7.82 -28.219 -1.871 1 75.75 207 PRO A CA 1
ATOM 1563 C C . PRO A 1 207 ? -7.902 -27.406 -0.581 1 75.75 207 PRO A C 1
ATOM 1565 O O . PRO A 1 207 ? -8.984 -26.922 -0.215 1 75.75 207 PRO A O 1
ATOM 1568 N N . PHE A 1 208 ? -6.777 -27.188 -0.042 1 70.88 208 PHE A N 1
ATOM 1569 C CA . PHE A 1 208 ? -6.75 -26.484 1.229 1 70.88 208 PHE A CA 1
ATOM 1570 C C . PHE A 1 208 ? -6.43 -25 1.014 1 70.88 208 PHE A C 1
ATOM 1572 O O . PHE A 1 208 ? -6.445 -24.219 1.961 1 70.88 208 PHE A O 1
ATOM 1579 N N . GLY A 1 209 ? -6.188 -24.75 -0.131 1 72.19 209 GLY A N 1
ATOM 1580 C CA . GLY A 1 209 ? -5.832 -23.359 -0.408 1 72.19 209 GLY A CA 1
ATOM 1581 C C . GLY A 1 209 ? -4.477 -22.969 0.143 1 72.19 209 GLY A C 1
ATOM 1582 O O . GLY A 1 209 ? -4.215 -21.797 0.389 1 72.19 209 GLY A O 1
ATOM 1583 N N . LEU A 1 210 ? -3.525 -23.859 0.402 1 76.56 210 LEU A N 1
ATOM 1584 C CA . LEU A 1 210 ? -2.24 -23.609 1.044 1 76.56 210 LEU A CA 1
ATOM 1585 C C . LEU A 1 210 ? -1.104 -23.672 0.028 1 76.56 210 LEU A C 1
ATOM 1587 O O . LEU A 1 210 ? 0.055 -23.422 0.372 1 76.56 210 LEU A O 1
ATOM 1591 N N . HIS A 1 211 ? -1.427 -23.938 -1.211 1 85 211 HIS A N 1
ATOM 1592 C CA . HIS A 1 211 ? -0.388 -24.156 -2.213 1 85 211 HIS A CA 1
ATOM 1593 C C . HIS A 1 211 ? 0.385 -22.859 -2.49 1 85 211 HIS A C 1
ATOM 1595 O O . HIS A 1 211 ? 1.544 -22.906 -2.908 1 85 211 HIS A O 1
ATOM 1601 N N . HIS A 1 212 ? -0.184 -21.766 -2.225 1 79.44 212 HIS A N 1
ATOM 1602 C CA . HIS A 1 212 ? 0.501 -20.5 -2.449 1 79.44 212 HIS A CA 1
ATOM 1603 C C . HIS A 1 212 ? 1.71 -20.359 -1.53 1 79.44 212 HIS A C 1
ATOM 1605 O O . HIS A 1 212 ? 2.719 -19.766 -1.913 1 79.44 212 HIS A O 1
ATOM 1611 N N . ILE A 1 213 ? 1.601 -20.781 -0.338 1 81.94 213 ILE A N 1
ATOM 1612 C CA . ILE A 1 213 ? 2.717 -20.734 0.601 1 81.94 213 ILE A CA 1
ATOM 1613 C C . ILE A 1 213 ? 3.855 -21.625 0.085 1 81.94 213 ILE A C 1
ATOM 1615 O O . ILE A 1 213 ? 5.023 -21.234 0.149 1 81.94 213 ILE A O 1
ATOM 1619 N N . TRP A 1 214 ? 3.479 -22.703 -0.424 1 88.25 214 TRP A N 1
ATOM 1620 C CA . TRP A 1 214 ? 4.434 -23.672 -0.944 1 88.25 214 TRP A CA 1
ATOM 1621 C C . TRP A 1 214 ? 5.109 -23.156 -2.207 1 88.25 214 TRP A C 1
ATOM 1623 O O . TRP A 1 214 ? 6.277 -23.453 -2.461 1 88.25 214 TRP A O 1
ATOM 1633 N N . ASN A 1 215 ? 4.48 -22.328 -2.943 1 90.81 215 ASN A N 1
ATOM 1634 C CA . ASN A 1 215 ? 4.98 -21.812 -4.211 1 90.81 215 ASN A CA 1
ATOM 1635 C C . ASN A 1 215 ? 6.09 -20.781 -3.998 1 90.81 215 ASN A C 1
ATOM 1637 O O . ASN A 1 215 ? 7.02 -20.688 -4.805 1 90.81 215 ASN A O 1
ATOM 1641 N N . VAL A 1 216 ? 6.094 -20.094 -2.963 1 88.06 216 VAL A N 1
ATOM 1642 C CA . VAL A 1 216 ? 6.91 -18.906 -2.762 1 88.06 216 VAL A CA 1
ATOM 1643 C C . VAL A 1 216 ? 8.391 -19.281 -2.783 1 88.06 216 VAL A C 1
ATOM 1645 O O . VAL A 1 216 ? 9.164 -18.703 -3.555 1 88.06 216 VAL A O 1
ATOM 1648 N N . PRO A 1 217 ? 8.875 -20.234 -2.043 1 90.06 217 PRO A N 1
ATOM 1649 C CA . PRO A 1 217 ? 10.305 -20.531 -2.037 1 90.06 217 PRO A CA 1
ATOM 1650 C C . PRO A 1 217 ? 10.828 -20.953 -3.408 1 90.06 217 PRO A C 1
ATOM 1652 O O . PRO A 1 217 ? 11.938 -20.578 -3.795 1 90.06 217 PRO A O 1
ATOM 1655 N N . PHE A 1 218 ? 10.086 -21.656 -4.211 1 93.88 218 PHE A N 1
ATOM 1656 C CA . PHE A 1 218 ? 10.531 -22.172 -5.504 1 93.88 218 PHE A CA 1
ATOM 1657 C C . PHE A 1 218 ? 10.391 -21.109 -6.586 1 93.88 218 PHE A C 1
ATOM 1659 O O . PHE A 1 218 ? 11.32 -20.875 -7.359 1 93.88 218 PHE A O 1
ATOM 1666 N N . GLN A 1 219 ? 9.297 -20.438 -6.551 1 93.12 219 GLN A N 1
ATOM 1667 C CA . GLN A 1 219 ? 8.969 -19.516 -7.629 1 93.12 219 GLN A CA 1
ATOM 1668 C C . GLN A 1 219 ? 9.672 -18.172 -7.438 1 93.12 219 GLN A C 1
ATOM 1670 O O . GLN A 1 219 ? 10.039 -17.516 -8.406 1 93.12 219 GLN A O 1
ATOM 1675 N N . MET A 1 220 ? 9.922 -17.844 -6.145 1 89.38 220 MET A N 1
ATOM 1676 C CA . MET A 1 220 ? 10.289 -16.453 -5.922 1 89.38 220 MET A CA 1
ATOM 1677 C C . MET A 1 220 ? 11.602 -16.359 -5.148 1 89.38 220 MET A C 1
ATOM 1679 O O . MET A 1 220 ? 12.156 -15.273 -5 1 89.38 220 MET A O 1
ATOM 1683 N N . GLN A 1 221 ? 12.203 -17.453 -4.723 1 88.5 221 GLN A N 1
ATOM 1684 C CA . GLN A 1 221 ? 13.328 -17.281 -3.805 1 88.5 221 GLN A CA 1
ATOM 1685 C C . GLN A 1 221 ? 14.539 -18.094 -4.258 1 88.5 221 GLN A C 1
ATOM 1687 O O . GLN A 1 221 ? 15.672 -17.625 -4.156 1 88.5 221 GLN A O 1
ATOM 1692 N N . ILE A 1 222 ? 14.406 -19.203 -4.805 1 92.06 222 ILE A N 1
ATOM 1693 C CA . ILE A 1 222 ? 15.523 -20.125 -5.016 1 92.06 222 ILE A CA 1
ATOM 1694 C C . ILE A 1 222 ? 16.406 -19.594 -6.152 1 92.06 222 ILE A C 1
ATOM 1696 O O . ILE A 1 222 ? 15.906 -19.047 -7.137 1 92.06 222 ILE A O 1
ATOM 1700 N N . GLY A 1 223 ? 17.719 -19.734 -5.914 1 91.44 223 GLY A N 1
ATOM 1701 C CA . GLY A 1 223 ? 18.688 -19.375 -6.945 1 91.44 223 GLY A CA 1
ATOM 1702 C C . GLY A 1 223 ? 18.938 -17.891 -7.055 1 91.44 223 GLY A C 1
ATOM 1703 O O . GLY A 1 223 ? 18.203 -17.094 -6.449 1 91.44 223 GLY A O 1
ATOM 1704 N N . GLU A 1 224 ? 19.922 -17.516 -7.754 1 91.31 224 GLU A N 1
ATOM 1705 C CA . GLU A 1 224 ? 20.297 -16.125 -7.984 1 91.31 224 GLU A CA 1
ATOM 1706 C C . GLU A 1 224 ? 20.891 -15.938 -9.383 1 91.31 224 GLU A C 1
ATOM 1708 O O . GLU A 1 224 ? 21.656 -16.781 -9.859 1 91.31 224 GLU A O 1
ATOM 1713 N N . TYR A 1 225 ? 20.391 -14.906 -10.047 1 92.56 225 TYR A N 1
ATOM 1714 C CA . TYR A 1 225 ? 20.891 -14.586 -11.391 1 92.56 225 TYR A CA 1
ATOM 1715 C C . TYR A 1 225 ? 21.109 -13.086 -11.547 1 92.56 225 TYR A C 1
ATOM 1717 O O . TYR A 1 225 ? 20.25 -12.281 -11.18 1 92.56 225 TYR A O 1
ATOM 1725 N N . LYS A 1 226 ? 22.266 -12.664 -11.992 1 90.25 226 LYS A N 1
ATOM 1726 C CA . LYS A 1 226 ? 22.594 -11.281 -12.297 1 90.25 226 LYS A CA 1
ATOM 1727 C C . LYS A 1 226 ? 22.641 -11.039 -13.805 1 90.25 226 LYS A C 1
ATOM 1729 O O . LYS A 1 226 ? 23.406 -11.688 -14.523 1 90.25 226 LYS A O 1
ATOM 1734 N N . ASN A 1 227 ? 21.766 -10.18 -14.234 1 85.44 227 ASN A N 1
ATOM 1735 C CA . ASN A 1 227 ? 21.766 -9.922 -15.672 1 85.44 227 ASN A CA 1
ATOM 1736 C C . ASN A 1 227 ? 22.906 -9.008 -16.078 1 85.44 227 ASN A C 1
ATOM 1738 O O . ASN A 1 227 ? 23.781 -8.688 -15.273 1 85.44 227 ASN A O 1
ATOM 1742 N N . SER A 1 228 ? 22.906 -8.57 -17.312 1 78.94 228 SER A N 1
ATOM 1743 C CA . SER A 1 228 ? 24.031 -7.836 -17.906 1 78.94 228 SER A CA 1
ATOM 1744 C C . SER A 1 228 ? 24.141 -6.434 -17.312 1 78.94 228 SER A C 1
ATOM 1746 O O . SER A 1 228 ? 25.234 -5.863 -17.266 1 78.94 228 SER A O 1
ATOM 1748 N N . ILE A 1 229 ? 23.047 -5.855 -16.875 1 73.81 229 ILE A N 1
ATOM 1749 C CA . ILE A 1 229 ? 23.078 -4.484 -16.375 1 73.81 229 ILE A CA 1
ATOM 1750 C C . ILE A 1 229 ? 23.172 -4.496 -14.844 1 73.81 229 ILE A C 1
ATOM 1752 O O . ILE A 1 229 ? 23.016 -3.453 -14.203 1 73.81 229 ILE A O 1
ATOM 1756 N N . GLY A 1 230 ? 23.312 -5.668 -14.242 1 78.94 230 GLY A N 1
ATOM 1757 C CA . GLY A 1 230 ? 23.625 -5.766 -12.82 1 78.94 230 GLY A CA 1
ATOM 1758 C C . GLY A 1 230 ? 22.391 -5.988 -11.961 1 78.94 230 GLY A C 1
ATOM 1759 O O . GLY A 1 230 ? 22.5 -6.031 -10.734 1 78.94 230 GLY A O 1
ATOM 1760 N N . GLN A 1 231 ? 21.297 -6.203 -12.57 1 82.19 231 GLN A N 1
ATOM 1761 C CA . GLN A 1 231 ? 20.094 -6.5 -11.781 1 82.19 231 GLN A CA 1
ATOM 1762 C C . GLN A 1 231 ? 20.109 -7.945 -11.289 1 82.19 231 GLN A C 1
ATOM 1764 O O . GLN A 1 231 ? 20.484 -8.852 -12.031 1 82.19 231 GLN A O 1
ATOM 1769 N N . ILE A 1 232 ? 19.797 -8.109 -10.047 1 86.75 232 ILE A N 1
ATOM 1770 C CA . ILE A 1 232 ? 19.781 -9.43 -9.43 1 86.75 232 ILE A CA 1
ATOM 1771 C C . ILE A 1 232 ? 18.359 -9.961 -9.352 1 86.75 232 ILE A C 1
ATOM 1773 O O . ILE A 1 232 ? 17.438 -9.234 -8.953 1 86.75 232 ILE A O 1
ATOM 1777 N N . PHE A 1 233 ? 18.156 -11.227 -9.773 1 90.5 233 PHE A N 1
ATOM 1778 C CA . PHE A 1 233 ? 16.859 -11.875 -9.773 1 90.5 233 PHE A CA 1
ATOM 1779 C C . PHE A 1 233 ? 16.891 -13.148 -8.945 1 90.5 233 PHE A C 1
ATOM 1781 O O . PHE A 1 233 ? 17.875 -13.891 -8.969 1 90.5 233 PHE A O 1
ATOM 1788 N N . HIS A 1 234 ? 15.875 -13.375 -8.18 1 89.81 234 HIS A N 1
ATOM 1789 C CA . HIS A 1 234 ? 15.672 -14.594 -7.41 1 89.81 234 HIS A CA 1
ATOM 1790 C C . HIS A 1 234 ? 14.398 -15.312 -7.84 1 89.81 234 HIS A C 1
ATOM 1792 O O . HIS A 1 234 ? 13.508 -14.703 -8.43 1 89.81 234 HIS A O 1
ATOM 1798 N N . GLY A 1 235 ? 14.359 -16.656 -7.504 1 93.31 235 GLY A N 1
ATOM 1799 C CA . GLY A 1 235 ? 13.18 -17.438 -7.859 1 93.31 235 GLY A CA 1
ATOM 1800 C C . GLY A 1 235 ? 13.227 -17.969 -9.281 1 93.31 235 GLY A C 1
ATOM 1801 O O . GLY A 1 235 ? 13.781 -17.328 -10.172 1 93.31 235 GLY A O 1
ATOM 1802 N N . ASP A 1 236 ? 12.68 -19.047 -9.508 1 95.94 236 ASP A N 1
ATOM 1803 C CA . ASP A 1 236 ? 12.719 -19.688 -10.812 1 95.94 236 ASP A CA 1
ATOM 1804 C C . ASP A 1 236 ? 12.047 -18.828 -11.875 1 95.94 236 ASP A C 1
ATOM 1806 O O . ASP A 1 236 ? 12.492 -18.781 -13.023 1 95.94 236 ASP A O 1
ATOM 1810 N N . ILE A 1 237 ? 11.047 -18.078 -11.5 1 95 237 ILE A N 1
ATOM 1811 C CA . ILE A 1 237 ? 10.227 -17.328 -12.453 1 95 237 ILE A CA 1
ATOM 1812 C C . ILE A 1 237 ? 11.016 -16.141 -12.977 1 95 237 ILE A C 1
ATOM 1814 O O . ILE A 1 237 ? 11.266 -16.031 -14.18 1 95 237 ILE A O 1
ATOM 1818 N N . ALA A 1 238 ? 11.484 -15.336 -12.086 1 93.62 238 ALA A N 1
ATOM 1819 C CA . ALA A 1 238 ? 12.188 -14.125 -12.508 1 93.62 238 ALA A CA 1
ATOM 1820 C C . ALA A 1 238 ? 13.531 -14.477 -13.156 1 93.62 238 ALA A C 1
ATOM 1822 O O . ALA A 1 238 ? 13.953 -13.82 -14.109 1 93.62 238 ALA A O 1
ATOM 1823 N N . ARG A 1 239 ? 14.203 -15.492 -12.641 1 95.19 239 ARG A N 1
ATOM 1824 C CA . ARG A 1 239 ? 15.477 -15.922 -13.203 1 95.19 239 ARG A CA 1
ATOM 1825 C C . ARG A 1 239 ? 15.305 -16.391 -14.648 1 95.19 239 ARG A C 1
ATOM 1827 O O . ARG A 1 239 ? 16.094 -16 -15.523 1 95.19 239 ARG A O 1
ATOM 1834 N N . TYR A 1 240 ? 14.305 -17.141 -14.906 1 96.31 240 TYR A N 1
ATOM 1835 C CA . TYR A 1 240 ? 14.031 -17.594 -16.266 1 96.31 240 TYR A CA 1
ATOM 1836 C C . TYR A 1 240 ? 13.766 -16.391 -17.188 1 96.31 240 TYR A C 1
ATOM 1838 O O . TYR A 1 240 ? 14.344 -16.312 -18.281 1 96.31 240 TYR A O 1
ATOM 1846 N N . MET A 1 241 ? 12.922 -15.539 -16.781 1 93.88 241 MET A N 1
ATOM 1847 C CA . MET A 1 241 ? 12.523 -14.406 -17.625 1 93.88 241 MET A CA 1
ATOM 1848 C C . MET A 1 241 ? 13.719 -13.5 -17.922 1 93.88 241 MET A C 1
ATOM 1850 O O . MET A 1 241 ? 13.789 -12.898 -18.984 1 93.88 241 MET A O 1
ATOM 1854 N N . ALA A 1 242 ? 14.625 -13.469 -16.922 1 92.19 242 ALA A N 1
ATOM 1855 C CA . ALA A 1 242 ? 15.805 -12.625 -17.078 1 92.19 242 ALA A CA 1
ATOM 1856 C C . ALA A 1 242 ? 16.844 -13.289 -17.969 1 92.19 242 ALA A C 1
ATOM 1858 O O . ALA A 1 242 ? 17.828 -12.656 -18.359 1 92.19 242 ALA A O 1
ATOM 1859 N N . GLY A 1 243 ? 16.672 -14.602 -18.312 1 93 243 GLY A N 1
ATOM 1860 C CA . GLY A 1 243 ? 17.547 -15.258 -19.266 1 93 243 GLY A CA 1
ATOM 1861 C C . GLY A 1 243 ? 18.438 -16.312 -18.625 1 93 243 GLY A C 1
ATOM 1862 O O . GLY A 1 243 ? 19.328 -16.859 -19.281 1 93 243 GLY A O 1
ATOM 1863 N N . ASP A 1 244 ? 18.203 -16.688 -17.359 1 94.94 244 ASP A N 1
ATOM 1864 C CA . ASP A 1 244 ? 18.984 -17.703 -16.672 1 94.94 244 ASP A CA 1
ATOM 1865 C C . ASP A 1 244 ? 18.734 -19.094 -17.25 1 94.94 244 ASP A C 1
ATOM 1867 O O . ASP A 1 244 ? 17.625 -19.625 -17.141 1 94.94 244 ASP A O 1
ATOM 1871 N N . THR A 1 245 ? 19.688 -19.719 -17.75 1 93.69 245 THR A N 1
ATOM 1872 C CA . THR A 1 245 ? 19.547 -20.984 -18.453 1 93.69 245 THR A CA 1
ATOM 1873 C C . THR A 1 245 ? 19.375 -22.141 -17.453 1 93.69 245 THR A C 1
ATOM 1875 O O . THR A 1 245 ? 19.016 -23.25 -17.844 1 93.69 245 THR A O 1
ATOM 1878 N N . THR A 1 246 ? 19.562 -21.828 -16.188 1 93.94 246 THR A N 1
ATOM 1879 C CA . THR A 1 246 ? 19.391 -22.875 -15.18 1 93.94 246 THR A CA 1
ATOM 1880 C C . THR A 1 246 ? 18 -22.812 -14.562 1 93.94 246 THR A C 1
ATOM 1882 O O . THR A 1 246 ? 17.641 -23.672 -13.75 1 93.94 246 THR A O 1
ATOM 1885 N N . ALA A 1 247 ? 17.234 -21.828 -14.938 1 95.88 247 ALA A N 1
ATOM 1886 C CA . ALA A 1 247 ? 15.875 -21.656 -14.438 1 95.88 247 ALA A CA 1
ATOM 1887 C C . ALA A 1 247 ? 14.852 -22.188 -15.438 1 95.88 247 ALA A C 1
ATOM 1889 O O . ALA A 1 247 ? 15.219 -22.766 -16.469 1 95.88 247 ALA A O 1
ATOM 1890 N N . GLY A 1 248 ? 13.609 -22.125 -15.102 1 96.38 248 GLY A N 1
ATOM 1891 C CA . GLY A 1 248 ? 12.547 -22.672 -15.938 1 96.38 248 GLY A CA 1
ATOM 1892 C C . GLY A 1 248 ? 12.18 -24.094 -15.57 1 96.38 248 GLY A C 1
ATOM 1893 O O . GLY A 1 248 ? 11.68 -24.844 -16.406 1 96.38 248 GLY A O 1
ATOM 1894 N N . ASN A 1 249 ? 12.461 -24.438 -14.367 1 96.81 249 ASN A N 1
ATOM 1895 C CA . ASN A 1 249 ? 12.242 -25.797 -13.914 1 96.81 249 ASN A CA 1
ATOM 1896 C C . ASN A 1 249 ? 10.781 -26.047 -13.547 1 96.81 249 ASN A C 1
ATOM 1898 O O . ASN A 1 249 ? 10.398 -27.172 -13.219 1 96.81 249 ASN A O 1
ATOM 1902 N N . LEU A 1 250 ? 10.016 -25 -13.656 1 97.38 250 LEU A N 1
ATOM 1903 C CA . LEU A 1 250 ? 8.594 -25.094 -13.383 1 97.38 250 LEU A CA 1
ATOM 1904 C C . LEU A 1 250 ? 7.828 -25.562 -14.625 1 97.38 250 LEU A C 1
ATOM 1906 O O . LEU A 1 250 ? 6.598 -25.625 -14.609 1 97.38 250 LEU A O 1
ATOM 1910 N N . SER A 1 251 ? 8.438 -25.969 -15.625 1 97.75 251 SER A N 1
ATOM 1911 C CA . SER A 1 251 ? 7.875 -26.234 -16.938 1 97.75 251 SER A CA 1
ATOM 1912 C C . SER A 1 251 ? 6.887 -27.391 -16.891 1 97.75 251 SER A C 1
ATOM 1914 O O . SER A 1 251 ? 6.02 -27.516 -17.75 1 97.75 251 SER A O 1
ATOM 1916 N N . GLY A 1 252 ? 7.035 -28.234 -15.914 1 97.88 252 GLY A N 1
ATOM 1917 C CA . GLY A 1 252 ? 6.105 -29.344 -15.781 1 97.88 252 GLY A CA 1
ATOM 1918 C C . GLY A 1 252 ? 4.66 -28.906 -15.656 1 97.88 252 GLY A C 1
ATOM 1919 O O . GLY A 1 252 ? 3.744 -29.656 -16 1 97.88 252 GLY A O 1
ATOM 1920 N N . GLY A 1 253 ? 4.461 -27.703 -15.18 1 97.94 253 GLY A N 1
ATOM 1921 C CA . GLY A 1 253 ? 3.121 -27.172 -15.023 1 97.94 253 GLY A CA 1
ATOM 1922 C C . GLY A 1 253 ? 2.363 -27.078 -16.344 1 97.94 253 GLY A C 1
ATOM 1923 O O . GLY A 1 253 ? 1.144 -27.25 -16.375 1 97.94 253 GLY A O 1
ATOM 1924 N N . PHE A 1 254 ? 3.057 -26.844 -17.406 1 98.38 254 PHE A N 1
ATOM 1925 C CA . PHE A 1 254 ? 2.426 -26.734 -18.719 1 98.38 254 PHE A CA 1
ATOM 1926 C C . PHE A 1 254 ? 1.872 -28.078 -19.172 1 98.38 254 PHE A C 1
ATOM 1928 O O . PHE A 1 254 ? 0.829 -28.125 -19.828 1 98.38 254 PHE A O 1
ATOM 1935 N N . ILE A 1 255 ? 2.551 -29.094 -18.797 1 98.56 255 ILE A N 1
ATOM 1936 C CA . ILE A 1 255 ? 2.229 -30.422 -19.281 1 98.56 255 ILE A CA 1
ATOM 1937 C C . ILE A 1 255 ? 0.901 -30.891 -18.672 1 98.56 255 ILE A C 1
ATOM 1939 O O . ILE A 1 255 ? -0.01 -31.281 -19.406 1 98.56 255 ILE A O 1
ATOM 1943 N N . PHE A 1 256 ? 0.732 -30.812 -17.391 1 98.06 256 PHE A N 1
ATOM 1944 C CA . PHE A 1 256 ? -0.487 -31.375 -16.828 1 98.06 256 PHE A CA 1
ATOM 1945 C C . PHE A 1 256 ? -1.62 -30.344 -16.859 1 98.06 256 PHE A C 1
ATOM 1947 O O . PHE A 1 256 ? -2.795 -30.719 -16.891 1 98.06 256 PHE A O 1
ATOM 1954 N N . LYS A 1 257 ? -1.35 -29.031 -16.891 1 97.62 257 LYS A N 1
ATOM 1955 C CA . LYS A 1 257 ? -2.426 -28.047 -16.906 1 97.62 257 LYS A CA 1
ATOM 1956 C C . LYS A 1 257 ? -2.988 -27.859 -18.312 1 97.62 257 LYS A C 1
ATOM 1958 O O . LYS A 1 257 ? -4.199 -27.703 -18.484 1 97.62 257 LYS A O 1
ATOM 1963 N N . MET A 1 258 ? -2.125 -27.859 -19.297 1 98.12 258 MET A N 1
ATOM 1964 C CA . MET A 1 258 ? -2.57 -27.641 -20.672 1 98.12 258 MET A CA 1
ATOM 1965 C C . MET A 1 258 ? -3.053 -28.938 -21.297 1 98.12 258 MET A C 1
ATOM 1967 O O . MET A 1 258 ? -3.877 -28.922 -22.219 1 98.12 258 MET A O 1
ATOM 1971 N N . TYR A 1 259 ? -2.539 -30.062 -20.844 1 98.69 259 TYR A N 1
ATOM 1972 C CA . TYR A 1 259 ? -2.814 -31.312 -21.562 1 98.69 259 TYR A CA 1
ATOM 1973 C C . TYR A 1 259 ? -3.357 -32.375 -20.609 1 98.69 259 TYR A C 1
ATOM 1975 O O . TYR A 1 259 ? -4.387 -33 -20.875 1 98.69 259 TYR A O 1
ATOM 1983 N N . GLY A 1 260 ? -2.75 -32.562 -19.469 1 98.56 260 GLY A N 1
ATOM 1984 C CA . GLY A 1 260 ? -3.17 -33.594 -18.516 1 98.56 260 GLY A CA 1
ATOM 1985 C C . GLY A 1 260 ? -4.605 -33.438 -18.062 1 98.56 260 GLY A C 1
ATOM 1986 O O . GLY A 1 260 ? -5.441 -34.312 -18.281 1 98.56 260 GLY A O 1
ATOM 1987 N N . LEU A 1 261 ? -4.883 -32.344 -17.484 1 97.94 261 LEU A N 1
ATOM 1988 C CA . LEU A 1 261 ? -6.199 -32.094 -16.906 1 97.94 261 LEU A CA 1
ATOM 1989 C C . LEU A 1 261 ? -7.27 -32.031 -17.984 1 97.94 261 LEU A C 1
ATOM 1991 O O . LEU A 1 261 ? -8.375 -32.531 -17.812 1 97.94 261 LEU A O 1
ATOM 1995 N N . PRO A 1 262 ? -6.996 -31.422 -19.109 1 98.06 262 PRO A N 1
ATOM 1996 C CA . PRO A 1 262 ? -7.957 -31.562 -20.203 1 98.06 262 PRO A CA 1
ATOM 1997 C C . PRO A 1 262 ? -8.211 -33.031 -20.578 1 98.06 262 PRO A C 1
ATOM 1999 O O . PRO A 1 262 ? -9.336 -33.375 -20.938 1 98.06 262 PRO A O 1
ATOM 2002 N N . GLY A 1 263 ? -7.219 -33.844 -20.562 1 98.62 263 GLY A N 1
ATOM 2003 C CA . GLY A 1 263 ? -7.426 -35.281 -20.734 1 98.62 263 GLY A CA 1
ATOM 2004 C C . GLY A 1 263 ? -8.344 -35.875 -19.688 1 98.62 263 GLY A C 1
ATOM 2005 O O . GLY A 1 263 ? -9.211 -36.688 -20.016 1 98.62 263 GLY A O 1
ATOM 2006 N N . ALA A 1 264 ? -8.133 -35.531 -18.484 1 98.19 264 ALA A N 1
ATOM 2007 C CA . ALA A 1 264 ? -9 -35.969 -17.391 1 98.19 264 ALA A CA 1
ATOM 2008 C C . ALA A 1 264 ? -10.438 -35.5 -17.625 1 98.19 264 ALA A C 1
ATOM 2010 O O . ALA A 1 264 ? -11.383 -36.25 -17.391 1 98.19 264 ALA A O 1
ATOM 2011 N N . ALA A 1 265 ? -10.57 -34.219 -17.984 1 97.44 265 ALA A N 1
ATOM 2012 C CA . ALA A 1 265 ? -11.891 -33.688 -18.281 1 97.44 265 ALA A CA 1
ATOM 2013 C C . ALA A 1 265 ? -12.594 -34.469 -19.375 1 97.44 265 ALA A C 1
ATOM 2015 O O . ALA A 1 265 ? -13.797 -34.719 -19.312 1 97.44 265 ALA A O 1
ATOM 2016 N N . LEU A 1 266 ? -11.883 -34.844 -20.391 1 98.12 266 LEU A N 1
ATOM 2017 C CA . LEU A 1 266 ? -12.43 -35.656 -21.469 1 98.12 266 LEU A CA 1
ATOM 2018 C C . LEU A 1 266 ? -12.906 -37.031 -20.953 1 98.12 266 LEU A C 1
ATOM 2020 O O . LEU A 1 266 ? -13.953 -37.531 -21.375 1 98.12 266 LEU A O 1
ATOM 2024 N N . ALA A 1 267 ? -12.148 -37.625 -20.078 1 98.25 267 ALA A N 1
ATOM 2025 C CA . ALA A 1 267 ? -12.547 -38.906 -19.484 1 98.25 267 ALA A CA 1
ATOM 2026 C C . ALA A 1 267 ? -13.844 -38.75 -18.688 1 98.25 267 ALA A C 1
ATOM 2028 O O . ALA A 1 267 ? -14.727 -39.594 -18.781 1 98.25 267 ALA A O 1
ATOM 2029 N N . ILE A 1 268 ? -13.93 -37.75 -17.938 1 96.25 268 ILE A N 1
ATOM 2030 C CA . ILE A 1 268 ? -15.125 -37.5 -17.156 1 96.25 268 ILE A CA 1
ATOM 2031 C C . ILE A 1 268 ? -16.328 -37.312 -18.078 1 96.25 268 ILE A C 1
ATOM 2033 O O . ILE A 1 268 ? -17.406 -37.812 -17.828 1 96.25 268 ILE A O 1
ATOM 2037 N N . TRP A 1 269 ? -16.125 -36.531 -19.141 1 96.88 269 TRP A N 1
ATOM 2038 C CA . TRP A 1 269 ? -17.156 -36.312 -20.156 1 96.88 269 TRP A CA 1
ATOM 2039 C C . TRP A 1 269 ? -17.625 -37.656 -20.75 1 96.88 269 TRP A C 1
ATOM 2041 O O . TRP A 1 269 ? -18.828 -37.906 -20.797 1 96.88 269 TRP A O 1
ATOM 2051 N N . HIS A 1 270 ? -16.688 -38.5 -21.125 1 97.56 270 HIS A N 1
ATOM 2052 C CA . HIS A 1 270 ? -17 -39.719 -21.859 1 97.56 270 HIS A CA 1
ATOM 2053 C C . HIS A 1 270 ? -17.609 -40.75 -20.938 1 97.56 270 HIS A C 1
ATOM 2055 O O . HIS A 1 270 ? -18.25 -41.719 -21.406 1 97.56 270 HIS A O 1
ATOM 2061 N N . THR A 1 271 ? -17.453 -40.625 -19.672 1 96.69 271 THR A N 1
ATOM 2062 C CA . THR A 1 271 ? -17.969 -41.625 -18.75 1 96.69 271 THR A CA 1
ATOM 2063 C C . THR A 1 271 ? -19.312 -41.188 -18.172 1 96.69 271 THR A C 1
ATOM 2065 O O . THR A 1 271 ? -19.938 -41.938 -17.422 1 96.69 271 THR A O 1
ATOM 2068 N N . ALA A 1 272 ? -19.688 -40 -18.5 1 94.69 272 ALA A N 1
ATOM 2069 C CA . ALA A 1 272 ? -21 -39.531 -18.047 1 94.69 272 ALA A CA 1
ATOM 2070 C C . ALA A 1 272 ? -22.125 -40.344 -18.688 1 94.69 272 ALA A C 1
ATOM 2072 O O . ALA A 1 272 ? -21.969 -40.875 -19.797 1 94.69 272 ALA A O 1
ATOM 2073 N N . LYS A 1 273 ? -23.281 -40.406 -17.938 1 93.06 273 LYS A N 1
ATOM 2074 C CA . LYS A 1 273 ? -24.453 -41.094 -18.484 1 93.06 273 LYS A CA 1
ATOM 2075 C C . LYS A 1 273 ? -24.922 -40.406 -19.781 1 93.06 273 LYS A C 1
ATOM 2077 O O . LYS A 1 273 ? -24.766 -39.188 -19.938 1 93.06 273 LYS A O 1
ATOM 2082 N N . LYS A 1 274 ? -25.578 -41.188 -20.625 1 93.19 274 LYS A N 1
ATOM 2083 C CA . LYS A 1 274 ? -25.984 -40.719 -21.938 1 93.19 274 LYS A CA 1
ATOM 2084 C C . LYS A 1 274 ? -26.906 -39.5 -21.828 1 93.19 274 LYS A C 1
ATOM 2086 O O . LYS A 1 274 ? -26.797 -38.562 -22.609 1 93.19 274 LYS A O 1
ATOM 2091 N N . GLU A 1 275 ? -27.75 -39.469 -20.844 1 91.25 275 GLU A N 1
ATOM 2092 C CA . GLU A 1 275 ? -28.719 -38.375 -20.672 1 91.25 275 GLU A CA 1
ATOM 2093 C C . GLU A 1 275 ? -28.031 -37.094 -20.219 1 91.25 275 GLU A C 1
ATOM 2095 O O . GLU A 1 275 ? -28.547 -36 -20.438 1 91.25 275 GLU A O 1
ATOM 2100 N N . ASN A 1 276 ? -26.828 -37.25 -19.625 1 90.69 276 ASN A N 1
ATOM 2101 C CA . ASN A 1 276 ? -26.141 -36.094 -19.062 1 90.69 276 ASN A CA 1
ATOM 2102 C C . ASN A 1 276 ? -24.922 -35.719 -19.891 1 90.69 276 ASN A C 1
ATOM 2104 O O . ASN A 1 276 ? -24.281 -34.688 -19.641 1 90.69 276 ASN A O 1
ATOM 2108 N N . ARG A 1 277 ? -24.656 -36.406 -20.906 1 93.38 277 ARG A N 1
ATOM 2109 C CA . ARG A 1 277 ? -23.391 -36.281 -21.641 1 93.38 277 ARG A CA 1
ATOM 2110 C C . ARG A 1 277 ? -23.281 -34.938 -22.297 1 93.38 277 ARG A C 1
ATOM 2112 O O . ARG A 1 277 ? -22.188 -34.344 -22.359 1 93.38 277 ARG A O 1
ATOM 2119 N N . LYS A 1 278 ? -24.328 -34.438 -22.812 1 91.81 278 LYS A N 1
ATOM 2120 C CA . LYS A 1 278 ? -24.297 -33.125 -23.469 1 91.81 278 LYS A CA 1
ATOM 2121 C C . LYS A 1 278 ? -23.984 -32.031 -22.469 1 91.81 278 LYS A C 1
ATOM 2123 O O . LYS A 1 278 ? -23.141 -31.172 -22.734 1 91.81 278 LYS A O 1
ATOM 2128 N N . LYS A 1 279 ? -24.641 -32.031 -21.391 1 86.44 279 LYS A N 1
ATOM 2129 C CA . LYS A 1 279 ? -24.469 -31.031 -20.359 1 86.44 279 LYS A CA 1
ATOM 2130 C C . LYS A 1 279 ? -23.062 -31.094 -19.766 1 86.44 279 LYS A C 1
ATOM 2132 O O . LYS A 1 279 ? -22.375 -30.078 -19.656 1 86.44 279 LYS A O 1
ATOM 2137 N N . ILE A 1 280 ? -22.656 -32.281 -19.453 1 89.31 280 ILE A N 1
ATOM 2138 C CA . ILE A 1 280 ? -21.344 -32.469 -18.828 1 89.31 280 ILE A CA 1
ATOM 2139 C C . ILE A 1 280 ? -20.25 -32.125 -19.844 1 89.31 280 ILE A C 1
ATOM 2141 O O . ILE A 1 280 ? -19.203 -31.578 -19.484 1 89.31 280 ILE A O 1
ATOM 2145 N N . GLY A 1 281 ? -20.5 -32.5 -21.016 1 93.06 281 GLY A N 1
ATOM 2146 C CA . GLY A 1 281 ? -19.547 -32.156 -22.062 1 93.06 281 GLY A CA 1
ATOM 2147 C C . GLY A 1 281 ? -19.297 -30.656 -22.172 1 93.06 281 GLY A C 1
ATOM 2148 O O . GLY A 1 281 ? -18.156 -30.219 -22.281 1 93.06 281 GLY A O 1
ATOM 2149 N N . SER A 1 282 ? -20.359 -29.938 -22.172 1 89.81 282 SER A N 1
ATOM 2150 C CA . SER A 1 282 ? -20.234 -28.484 -22.266 1 89.81 282 SER A CA 1
ATOM 2151 C C . SER A 1 282 ? -19.453 -27.906 -21.094 1 89.81 282 SER A C 1
ATOM 2153 O O . SER A 1 282 ? -18.594 -27.031 -21.266 1 89.81 282 SER A O 1
ATOM 2155 N N . ILE A 1 283 ? -19.625 -28.375 -19.906 1 83.25 283 ILE A N 1
ATOM 2156 C CA . ILE A 1 283 ? -18.969 -27.906 -18.703 1 83.25 283 ILE A CA 1
ATOM 2157 C C . ILE A 1 283 ? -17.5 -28.266 -18.734 1 83.25 283 ILE A C 1
ATOM 2159 O O . ILE A 1 283 ? -16.641 -27.438 -18.438 1 83.25 283 ILE A O 1
ATOM 2163 N N . MET A 1 284 ? -17.234 -29.5 -19.125 1 90.88 284 MET A N 1
ATOM 2164 C CA . MET A 1 284 ? -15.859 -29.984 -19.125 1 90.88 284 MET A CA 1
ATOM 2165 C C . MET A 1 284 ? -15.039 -29.328 -20.219 1 90.88 284 MET A C 1
ATOM 2167 O O . MET A 1 284 ? -13.844 -29.062 -20.047 1 90.88 284 MET A O 1
ATOM 2171 N N . ILE A 1 285 ? -15.641 -29.078 -21.328 1 93 285 ILE A N 1
ATOM 2172 C CA . ILE A 1 285 ? -14.945 -28.391 -22.406 1 93 285 ILE A CA 1
ATOM 2173 C C . ILE A 1 285 ? -14.562 -26.984 -21.953 1 93 285 ILE A C 1
ATOM 2175 O O . ILE A 1 285 ? -13.438 -26.516 -22.203 1 93 285 ILE A O 1
ATOM 2179 N N . SER A 1 286 ? -15.492 -26.312 -21.312 1 85.5 286 SER A N 1
ATOM 2180 C CA . SER A 1 286 ? -15.227 -24.969 -20.812 1 85.5 286 SER A CA 1
ATOM 2181 C C . SER A 1 286 ? -14.117 -24.953 -19.781 1 85.5 286 SER A C 1
ATOM 2183 O O . SER A 1 286 ? -13.227 -24.109 -19.812 1 85.5 286 SER A O 1
ATOM 2185 N N . ALA A 1 287 ? -14.172 -25.875 -18.859 1 86.94 287 ALA A N 1
ATOM 2186 C CA . ALA A 1 287 ? -13.156 -25.984 -17.828 1 86.94 287 ALA A CA 1
ATOM 2187 C C . ALA A 1 287 ? -11.789 -26.328 -18.422 1 86.94 287 ALA A C 1
ATOM 2189 O O . ALA A 1 287 ? -10.766 -25.797 -18 1 86.94 287 ALA A O 1
ATOM 2190 N N . ALA A 1 288 ? -11.82 -27.234 -19.391 1 94.5 288 ALA A N 1
ATOM 2191 C CA . ALA A 1 288 ? -10.586 -27.641 -20.062 1 94.5 288 ALA A CA 1
ATOM 2192 C C . ALA A 1 288 ? -9.961 -26.469 -20.812 1 94.5 288 ALA A C 1
ATOM 2194 O O . ALA A 1 288 ? -8.742 -26.297 -20.812 1 94.5 288 ALA A O 1
ATOM 2195 N N . LEU A 1 289 ? -10.75 -25.719 -21.453 1 91.19 289 LEU A N 1
ATOM 2196 C CA . LEU A 1 289 ? -10.266 -24.547 -22.188 1 91.19 289 LEU A CA 1
ATOM 2197 C C . LEU A 1 289 ? -9.656 -23.531 -21.219 1 91.19 289 LEU A C 1
ATOM 2199 O O . LEU A 1 289 ? -8.641 -22.906 -21.531 1 91.19 289 LEU A O 1
ATOM 2203 N N . THR A 1 290 ? -10.281 -23.359 -20.094 1 86.12 290 THR A N 1
ATOM 2204 C CA . THR A 1 290 ? -9.758 -22.453 -19.078 1 86.12 290 THR A CA 1
ATOM 2205 C C . THR A 1 290 ? -8.391 -22.922 -18.594 1 86.12 290 THR A C 1
ATOM 2207 O O . THR A 1 290 ? -7.457 -22.125 -18.484 1 86.12 290 THR A O 1
ATOM 2210 N N . ALA A 1 291 ? -8.32 -24.188 -18.344 1 92.62 291 ALA A N 1
ATOM 2211 C CA . ALA A 1 291 ? -7.039 -24.75 -17.922 1 92.62 291 ALA A CA 1
ATOM 2212 C C . ALA A 1 291 ? -5.984 -24.609 -19.016 1 92.62 291 ALA A C 1
ATOM 2214 O O . ALA A 1 291 ? -4.84 -24.234 -18.734 1 92.62 291 ALA A O 1
ATOM 2215 N N . PHE A 1 292 ? -6.328 -24.875 -20.234 1 95.88 292 PHE A N 1
ATOM 2216 C CA . PHE A 1 292 ? -5.41 -24.812 -21.359 1 95.88 292 PHE A CA 1
ATOM 2217 C C . PHE A 1 292 ? -4.938 -23.391 -21.609 1 95.88 292 PHE A C 1
ATOM 2219 O O . PHE A 1 292 ? -3.744 -23.141 -21.797 1 95.88 292 PHE A O 1
ATOM 2226 N N . LEU A 1 293 ? -5.801 -22.453 -21.562 1 90.69 293 LEU A N 1
ATOM 2227 C CA . LEU A 1 293 ? -5.488 -21.078 -21.953 1 90.69 293 LEU A CA 1
ATOM 2228 C C . LEU A 1 293 ? -4.801 -20.328 -20.812 1 90.69 293 LEU A C 1
ATOM 2230 O O . LEU A 1 293 ? -3.859 -19.578 -21.047 1 90.69 293 LEU A O 1
ATOM 2234 N N . THR A 1 294 ? -5.258 -20.594 -19.562 1 87 294 THR A N 1
ATOM 2235 C CA . THR A 1 294 ? -4.82 -19.734 -18.469 1 87 294 THR A CA 1
ATOM 2236 C C . THR A 1 294 ? -4.086 -20.531 -17.406 1 87 294 THR A C 1
ATOM 2238 O O . THR A 1 294 ? -3.41 -19.953 -16.547 1 87 294 THR A O 1
ATOM 2241 N N . GLY A 1 295 ? -4.23 -21.828 -17.359 1 91.31 295 GLY A N 1
ATOM 2242 C CA . GLY A 1 295 ? -3.604 -22.656 -16.344 1 91.31 295 GLY A CA 1
ATOM 2243 C C . GLY A 1 295 ? -4.43 -22.781 -15.07 1 91.31 295 GLY A C 1
ATOM 2244 O O . GLY A 1 295 ? -3.971 -23.344 -14.078 1 91.31 295 GLY A O 1
ATOM 2245 N N . ILE A 1 296 ? -5.648 -22.266 -15.109 1 86 296 ILE A N 1
ATOM 2246 C CA . ILE A 1 296 ? -6.539 -22.406 -13.961 1 86 296 ILE A CA 1
ATOM 2247 C C . ILE A 1 296 ? -7.188 -23.797 -13.984 1 86 296 ILE A C 1
ATOM 2249 O O . ILE A 1 296 ? -7.883 -24.141 -14.938 1 86 296 ILE A O 1
ATOM 2253 N N . THR A 1 297 ? -7.012 -24.484 -12.93 1 89.88 297 THR A N 1
ATOM 2254 C CA . THR A 1 297 ? -7.367 -25.906 -12.969 1 89.88 297 THR A CA 1
ATOM 2255 C C . THR A 1 297 ? -8.508 -26.203 -12.008 1 89.88 297 THR A C 1
ATOM 2257 O O . THR A 1 297 ? -9.125 -27.266 -12.078 1 89.88 297 THR A O 1
ATOM 2260 N N . GLU A 1 298 ? -8.844 -25.297 -11.156 1 78 298 GLU A N 1
ATOM 2261 C CA . GLU A 1 298 ? -9.781 -25.531 -10.055 1 78 298 GLU A CA 1
ATOM 2262 C C . GLU A 1 298 ? -11.148 -25.938 -10.578 1 78 298 GLU A C 1
ATOM 2264 O O . GLU A 1 298 ? -11.805 -26.812 -9.992 1 78 298 GLU A O 1
ATOM 2269 N N . PRO A 1 299 ? -11.625 -25.406 -11.672 1 78.25 299 PRO A N 1
ATOM 2270 C CA . PRO A 1 299 ? -12.93 -25.859 -12.156 1 78.25 299 PRO A CA 1
ATOM 2271 C C . PRO A 1 299 ? -12.953 -27.359 -12.477 1 78.25 299 PRO A C 1
ATOM 2273 O O . PRO A 1 299 ? -13.984 -28.016 -12.281 1 78.25 299 PRO A O 1
ATOM 2276 N N . ILE A 1 300 ? -11.883 -27.891 -12.961 1 88.56 300 ILE A N 1
ATOM 2277 C CA . ILE A 1 300 ? -11.812 -29.328 -13.242 1 88.56 300 ILE A CA 1
ATOM 2278 C C . ILE A 1 300 ? -11.555 -30.094 -11.945 1 88.56 300 ILE A C 1
ATOM 2280 O O . ILE A 1 300 ? -12.258 -31.062 -11.641 1 88.56 300 ILE A O 1
ATOM 2284 N N . GLU A 1 301 ? -10.602 -29.672 -11.203 1 89.19 301 GLU A N 1
ATOM 2285 C CA . GLU A 1 301 ? -10.156 -30.375 -10.008 1 89.19 301 GLU A CA 1
ATOM 2286 C C . GLU A 1 301 ? -11.281 -30.484 -8.977 1 89.19 301 GLU A C 1
ATOM 2288 O O . GLU A 1 301 ? -11.461 -31.531 -8.352 1 89.19 301 GLU A O 1
ATOM 2293 N N . PHE A 1 302 ? -12.062 -29.484 -8.867 1 79.44 302 PHE A N 1
ATOM 2294 C CA . PHE A 1 302 ? -13.102 -29.5 -7.844 1 79.44 302 PHE A CA 1
ATOM 2295 C C . PHE A 1 302 ? -14.344 -30.219 -8.336 1 79.44 302 PHE A C 1
ATOM 2297 O O . PHE A 1 302 ? -15.266 -30.469 -7.562 1 79.44 302 PHE A O 1
ATOM 2304 N N . SER A 1 303 ? -14.359 -30.547 -9.539 1 79.62 303 SER A N 1
ATOM 2305 C CA . SER A 1 303 ? -15.469 -31.359 -10.047 1 79.62 303 SER A CA 1
ATOM 2306 C C . SER A 1 303 ? -15.383 -32.781 -9.555 1 79.62 303 SER A C 1
ATOM 2308 O O . SER A 1 303 ? -16.391 -33.5 -9.523 1 79.62 303 SER A O 1
ATOM 2310 N N . PHE A 1 304 ? -14.188 -33.156 -9.18 1 85.94 304 PHE A N 1
ATOM 2311 C CA . PHE A 1 304 ? -14.094 -34.594 -8.828 1 85.94 304 PHE A CA 1
ATOM 2312 C C . PHE A 1 304 ? -13.422 -34.75 -7.469 1 85.94 304 PHE A C 1
ATOM 2314 O O . PHE A 1 304 ? -13.484 -35.844 -6.879 1 85.94 304 PHE A O 1
ATOM 2321 N N . ILE A 1 305 ? -12.844 -33.75 -6.871 1 83.25 305 ILE A N 1
ATOM 2322 C CA . ILE A 1 305 ? -12.008 -33.906 -5.688 1 83.25 305 ILE A CA 1
ATOM 2323 C C . ILE A 1 305 ? -12.844 -34.469 -4.539 1 83.25 305 ILE A C 1
ATOM 2325 O O . ILE A 1 305 ? -12.367 -35.344 -3.783 1 83.25 305 ILE A O 1
ATOM 2329 N N . LEU A 1 306 ? -14.047 -34.062 -4.449 1 70.75 306 LEU A N 1
ATOM 2330 C CA . LEU A 1 306 ? -14.859 -34.438 -3.309 1 70.75 306 LEU A CA 1
ATOM 2331 C C . LEU A 1 306 ? -15.562 -35.781 -3.576 1 70.75 306 LEU A C 1
ATOM 2333 O O . LEU A 1 306 ? -15.742 -36.594 -2.664 1 70.75 306 LEU A O 1
ATOM 2337 N N . VAL A 1 307 ? -15.93 -36.062 -4.75 1 76.19 307 VAL A N 1
ATOM 2338 C CA . VAL A 1 307 ? -16.75 -37.25 -5.078 1 76.19 307 VAL A CA 1
ATOM 2339 C C . VAL A 1 307 ? -15.836 -38.438 -5.391 1 76.19 307 VAL A C 1
ATOM 2341 O O . VAL A 1 307 ? -16.266 -39.594 -5.281 1 76.19 307 VAL A O 1
ATOM 2344 N N . ALA A 1 308 ? -14.641 -38.156 -5.75 1 86.75 308 ALA A N 1
ATOM 2345 C CA . ALA A 1 308 ? -13.688 -39.219 -6.09 1 86.75 308 ALA A CA 1
ATOM 2346 C C . ALA A 1 308 ? -12.273 -38.844 -5.645 1 86.75 308 ALA A C 1
ATOM 2348 O O . ALA A 1 308 ? -11.391 -38.625 -6.477 1 86.75 308 ALA A O 1
ATOM 2349 N N . PRO A 1 309 ? -11.945 -38.938 -4.391 1 89.44 309 PRO A N 1
ATOM 2350 C CA . PRO A 1 309 ? -10.641 -38.5 -3.859 1 89.44 309 PRO A CA 1
ATOM 2351 C C . PRO A 1 309 ? -9.484 -39.312 -4.43 1 89.44 309 PRO A C 1
ATOM 2353 O O . PRO A 1 309 ? -8.375 -38.812 -4.57 1 89.44 309 PRO A O 1
ATOM 2356 N N . ILE A 1 310 ? -9.742 -40.531 -4.793 1 92.94 310 ILE A N 1
ATOM 2357 C CA . ILE A 1 310 ? -8.695 -41.375 -5.359 1 92.94 310 ILE A CA 1
ATOM 2358 C C . ILE A 1 310 ? -8.18 -40.75 -6.66 1 92.94 310 ILE A C 1
ATOM 2360 O O . ILE A 1 310 ? -6.988 -40.812 -6.965 1 92.94 310 ILE A O 1
ATOM 2364 N N . LEU A 1 311 ? -9.094 -40.188 -7.449 1 95.38 311 LEU A N 1
ATOM 2365 C CA . LEU A 1 311 ? -8.688 -39.531 -8.68 1 95.38 311 LEU A CA 1
ATOM 2366 C C . LEU A 1 311 ? -7.77 -38.344 -8.375 1 95.38 311 LEU A C 1
ATOM 2368 O O . LEU A 1 311 ? -6.836 -38.062 -9.133 1 95.38 311 LEU A O 1
ATOM 2372 N N . TYR A 1 312 ? -8.016 -37.688 -7.266 1 94.19 312 TYR A N 1
ATOM 2373 C CA . TYR A 1 312 ? -7.199 -36.531 -6.93 1 94.19 312 TYR A CA 1
ATOM 2374 C C . TYR A 1 312 ? -5.805 -36.938 -6.48 1 94.19 312 TYR A C 1
ATOM 2376 O O . TYR A 1 312 ? -4.816 -36.281 -6.789 1 94.19 312 TYR A O 1
ATOM 2384 N N . ILE A 1 313 ? -5.758 -38 -5.727 1 95.25 313 ILE A N 1
ATOM 2385 C CA . ILE A 1 313 ? -4.465 -38.531 -5.305 1 95.25 313 ILE A CA 1
ATOM 2386 C C . ILE A 1 313 ? -3.627 -38.875 -6.531 1 95.25 313 ILE A C 1
ATOM 2388 O O . ILE A 1 313 ? -2.445 -38.531 -6.605 1 95.25 313 ILE A O 1
ATOM 2392 N N . ILE A 1 314 ? -4.203 -39.531 -7.465 1 96.56 314 ILE A N 1
ATOM 2393 C CA . ILE A 1 314 ? -3.516 -39.906 -8.695 1 96.56 314 ILE A CA 1
ATOM 2394 C C . ILE A 1 314 ? -3.115 -38.656 -9.469 1 96.56 314 ILE A C 1
ATOM 2396 O O . ILE A 1 314 ? -2.008 -38.562 -10.008 1 96.56 314 ILE A O 1
ATOM 2400 N N . HIS A 1 315 ? -4.051 -37.688 -9.562 1 97.12 315 HIS A N 1
ATOM 2401 C CA . HIS A 1 315 ? -3.76 -36.438 -10.203 1 97.12 315 HIS A CA 1
ATOM 2402 C C . HIS A 1 315 ? -2.557 -35.75 -9.562 1 97.12 315 HIS A C 1
ATOM 2404 O O . HIS A 1 315 ? -1.671 -35.25 -10.266 1 97.12 315 HIS A O 1
ATOM 2410 N N . ALA A 1 316 ? -2.486 -35.719 -8.234 1 96.75 316 ALA A N 1
ATOM 2411 C CA . ALA A 1 316 ? -1.376 -35.094 -7.531 1 96.75 316 ALA A CA 1
ATOM 2412 C C . ALA A 1 316 ? -0.05 -35.781 -7.879 1 96.75 316 ALA A C 1
ATOM 2414 O O . ALA A 1 316 ? 0.961 -35.094 -8.078 1 96.75 316 ALA A O 1
ATOM 2415 N N . ILE A 1 317 ? -0.063 -37.062 -7.973 1 97.56 317 ILE A N 1
ATOM 2416 C CA . ILE A 1 317 ? 1.134 -37.812 -8.305 1 97.56 317 ILE A CA 1
ATOM 2417 C C . ILE A 1 317 ? 1.551 -37.531 -9.742 1 97.56 317 ILE A C 1
ATOM 2419 O O . ILE A 1 317 ? 2.721 -37.25 -10.016 1 97.56 317 ILE A O 1
ATOM 2423 N N . LEU A 1 318 ? 0.611 -37.562 -10.656 1 98 318 LEU A N 1
ATOM 2424 C CA . LEU A 1 318 ? 0.903 -37.312 -12.062 1 98 318 LEU A CA 1
ATOM 2425 C C . LEU A 1 318 ? 1.395 -35.875 -12.273 1 98 318 LEU A C 1
ATOM 2427 O O . LEU A 1 318 ? 2.318 -35.656 -13.055 1 98 318 LEU A O 1
ATOM 2431 N N . ALA A 1 319 ? 0.731 -34.938 -11.594 1 96.94 319 ALA A N 1
ATOM 2432 C CA . ALA A 1 319 ? 1.186 -33.531 -11.656 1 96.94 319 ALA A CA 1
ATOM 2433 C C . ALA A 1 319 ? 2.625 -33.406 -11.164 1 96.94 319 ALA A C 1
ATOM 2435 O O . ALA A 1 319 ? 3.443 -32.75 -11.789 1 96.94 319 ALA A O 1
ATOM 2436 N N . GLY A 1 320 ? 2.926 -34.062 -10.07 1 97.31 320 GLY A N 1
ATOM 2437 C CA . GLY A 1 320 ? 4.27 -34.031 -9.516 1 97.31 320 GLY A CA 1
ATOM 2438 C C . GLY A 1 320 ? 5.309 -34.625 -10.461 1 97.31 320 GLY A C 1
ATOM 2439 O O . GLY A 1 320 ? 6.438 -34.125 -10.523 1 97.31 320 GLY A O 1
ATOM 2440 N N . LEU A 1 321 ? 4.984 -35.594 -11.211 1 97.88 321 LEU A N 1
ATOM 2441 C CA . LEU A 1 321 ? 5.914 -36.312 -12.078 1 97.88 321 LEU A CA 1
ATOM 2442 C C . LEU A 1 321 ? 6.16 -35.531 -13.367 1 97.88 321 LEU A C 1
ATOM 2444 O O . LEU A 1 321 ? 7.137 -35.781 -14.078 1 97.88 321 LEU A O 1
ATOM 2448 N N . SER A 1 322 ? 5.32 -34.625 -13.672 1 98.38 322 SER A N 1
ATOM 2449 C CA . SER A 1 322 ? 5.492 -33.812 -14.891 1 98.38 322 SER A CA 1
ATOM 2450 C C . SER A 1 322 ? 6.711 -32.906 -14.797 1 98.38 322 SER A C 1
ATOM 2452 O O . SER A 1 322 ? 7.367 -32.625 -15.805 1 98.38 322 SER A O 1
ATOM 2454 N N . PHE A 1 323 ? 7.082 -32.469 -13.594 1 98.06 323 PHE A N 1
ATOM 2455 C CA . PHE A 1 323 ? 8.195 -31.547 -13.406 1 98.06 323 PHE A CA 1
ATOM 2456 C C . PHE A 1 323 ? 9.523 -32.25 -13.648 1 98.06 323 PHE A C 1
ATOM 2458 O O . PHE A 1 323 ? 10.32 -31.797 -14.477 1 98.06 323 PHE A O 1
ATOM 2465 N N . PRO A 1 324 ? 9.812 -33.375 -12.984 1 97.62 324 PRO A N 1
ATOM 2466 C CA . PRO A 1 324 ? 11.07 -34.062 -13.289 1 97.62 324 PRO A CA 1
ATOM 2467 C C . PRO A 1 324 ? 11.148 -34.562 -14.734 1 97.62 324 PRO A C 1
ATOM 2469 O O . PRO A 1 324 ? 12.227 -34.594 -15.32 1 97.62 324 PRO A O 1
ATOM 2472 N N . LEU A 1 325 ? 10.055 -34.875 -15.352 1 98.12 325 LEU A N 1
ATOM 2473 C CA . LEU A 1 325 ? 10.031 -35.281 -16.75 1 98.12 325 LEU A CA 1
ATOM 2474 C C . LEU A 1 325 ? 10.562 -34.156 -17.641 1 98.12 325 LEU A C 1
ATOM 2476 O O . LEU A 1 325 ? 11.414 -34.375 -18.5 1 98.12 325 LEU A O 1
ATOM 2480 N N . CYS A 1 326 ? 10.039 -32.938 -17.438 1 98.19 326 CYS A N 1
ATOM 2481 C CA . CYS A 1 326 ? 10.477 -31.812 -18.219 1 98.19 326 CYS A CA 1
ATOM 2482 C C . CYS A 1 326 ? 11.945 -31.484 -17.953 1 98.19 326 CYS A C 1
ATOM 2484 O O . CYS A 1 326 ? 12.688 -31.156 -18.875 1 98.19 326 CYS A O 1
ATOM 2486 N N . ILE A 1 327 ? 12.344 -31.578 -16.688 1 97.38 327 ILE A N 1
ATOM 2487 C CA . ILE A 1 327 ? 13.734 -31.297 -16.344 1 97.38 327 ILE A CA 1
ATOM 2488 C C . ILE A 1 327 ? 14.648 -32.312 -17 1 97.38 327 ILE A C 1
ATOM 2490 O O . ILE A 1 327 ? 15.695 -31.969 -17.547 1 97.38 327 ILE A O 1
ATOM 2494 N N . PHE A 1 328 ? 14.25 -33.562 -17 1 97 328 PHE A N 1
ATOM 2495 C CA . PHE A 1 328 ? 15.016 -34.656 -17.594 1 97 328 PHE A CA 1
ATOM 2496 C C . PHE A 1 328 ? 15.18 -34.438 -19.094 1 97 328 PHE A C 1
ATOM 2498 O O . PHE A 1 328 ? 16.25 -34.719 -19.656 1 97 328 PHE A O 1
ATOM 2505 N N . LEU A 1 329 ? 14.195 -33.906 -19.766 1 97.62 329 LEU A N 1
ATOM 2506 C CA . LEU A 1 329 ? 14.211 -33.719 -21.219 1 97.62 329 LEU A CA 1
ATOM 2507 C C . LEU A 1 329 ? 14.742 -32.312 -21.562 1 97.62 329 LEU A C 1
ATOM 2509 O O . LEU A 1 329 ? 14.773 -31.938 -22.75 1 97.62 329 LEU A O 1
ATOM 2513 N N . ASN A 1 330 ? 15.109 -31.547 -20.562 1 97 330 ASN A N 1
ATOM 2514 C CA . ASN A 1 330 ? 15.648 -30.188 -20.719 1 97 330 ASN A CA 1
ATOM 2515 C C . ASN A 1 330 ? 14.641 -29.266 -21.391 1 97 330 ASN A C 1
ATOM 2517 O O . ASN A 1 330 ? 15.008 -28.484 -22.281 1 97 330 ASN A O 1
ATOM 2521 N N . MET A 1 331 ? 13.406 -29.516 -21.109 1 97.94 331 MET A N 1
ATOM 2522 C CA . MET A 1 331 ? 12.328 -28.641 -21.562 1 97.94 331 MET A CA 1
ATOM 2523 C C . MET A 1 331 ? 12.125 -27.469 -20.609 1 97.94 331 MET A C 1
ATOM 2525 O O . MET A 1 331 ? 11.852 -27.672 -19.422 1 97.94 331 MET A O 1
ATOM 2529 N N . ARG A 1 332 ? 12.242 -26.25 -21.125 1 97.19 332 ARG A N 1
ATOM 2530 C CA . ARG A 1 332 ? 12.102 -25.062 -20.281 1 97.19 332 ARG A CA 1
ATOM 2531 C C . ARG A 1 332 ? 11.172 -24.047 -20.922 1 97.19 332 ARG A C 1
ATOM 2533 O O . ARG A 1 332 ? 11.227 -23.828 -22.141 1 97.19 332 ARG A O 1
ATOM 2540 N N . ALA A 1 333 ? 10.297 -23.547 -20.156 1 96.25 333 ALA A N 1
ATOM 2541 C CA . ALA A 1 333 ? 9.398 -22.469 -20.531 1 96.25 333 ALA A CA 1
ATOM 2542 C C . ALA A 1 333 ? 9.055 -21.594 -19.328 1 96.25 333 ALA A C 1
ATOM 2544 O O . ALA A 1 333 ? 9.227 -22.016 -18.188 1 96.25 333 ALA A O 1
ATOM 2545 N N . GLY A 1 334 ? 8.641 -20.422 -19.641 1 92.56 334 GLY A N 1
ATOM 2546 C CA . GLY A 1 334 ? 8.391 -19.469 -18.578 1 92.56 334 GLY A CA 1
ATOM 2547 C C . GLY A 1 334 ? 6.93 -19.375 -18.188 1 92.56 334 GLY A C 1
ATOM 2548 O O . GLY A 1 334 ? 6.043 -19.594 -19.016 1 92.56 334 GLY A O 1
ATOM 2549 N N . THR A 1 335 ? 6.727 -19.062 -16.891 1 93.38 335 THR A N 1
ATOM 2550 C CA . THR A 1 335 ? 5.383 -18.812 -16.375 1 93.38 335 THR A CA 1
ATOM 2551 C C . THR A 1 335 ? 5.355 -17.531 -15.539 1 93.38 335 THR A C 1
ATOM 2553 O O . THR A 1 335 ? 6.355 -17.172 -14.922 1 93.38 335 THR A O 1
ATOM 2556 N N . SER A 1 336 ? 4.344 -16.766 -15.602 1 86.69 336 SER A N 1
ATOM 2557 C CA . SER A 1 336 ? 4.168 -15.57 -14.781 1 86.69 336 SER A CA 1
ATOM 2558 C C . SER A 1 336 ? 2.953 -15.703 -13.867 1 86.69 336 SER A C 1
ATOM 2560 O O . SER A 1 336 ? 2.961 -15.195 -12.742 1 86.69 336 SER A O 1
ATOM 2562 N N . PHE A 1 337 ? 1.97 -16.219 -14.289 1 76.75 337 PHE A N 1
ATOM 2563 C CA . PHE A 1 337 ? 0.746 -16.391 -13.516 1 76.75 337 PHE A CA 1
ATOM 2564 C C . PHE A 1 337 ? 0.479 -17.859 -13.242 1 76.75 337 PHE A C 1
ATOM 2566 O O . PHE A 1 337 ? 0.533 -18.312 -12.086 1 76.75 337 PHE A O 1
ATOM 2573 N N . SER A 1 338 ? 0.195 -18.484 -14.32 1 86.5 338 SER A N 1
ATOM 2574 C CA . SER A 1 338 ? -0.008 -19.938 -14.297 1 86.5 338 SER A CA 1
ATOM 2575 C C . SER A 1 338 ? 0.401 -20.562 -15.625 1 86.5 338 SER A C 1
ATOM 2577 O O . SER A 1 338 ? 0.635 -19.859 -16.609 1 86.5 338 SER A O 1
ATOM 2579 N N . HIS A 1 339 ? 0.615 -21.797 -15.586 1 94.5 339 HIS A N 1
ATOM 2580 C CA . HIS A 1 339 ? 1.119 -22.578 -16.719 1 94.5 339 HIS A CA 1
ATOM 2581 C C . HIS A 1 339 ? 0.022 -22.828 -17.75 1 94.5 339 HIS A C 1
ATOM 2583 O O . HIS A 1 339 ? -0.436 -23.969 -17.906 1 94.5 339 HIS A O 1
ATOM 2589 N N . GLY A 1 340 ? -0.394 -21.766 -18.5 1 93.94 340 GLY A N 1
ATOM 2590 C CA . GLY A 1 340 ? -1.348 -21.875 -19.594 1 93.94 340 GLY A CA 1
ATOM 2591 C C . GLY A 1 340 ? -0.765 -21.453 -20.938 1 93.94 340 GLY A C 1
ATOM 2592 O O . GLY A 1 340 ? 0.397 -21.047 -21.016 1 93.94 340 GLY A O 1
ATOM 2593 N N . PHE A 1 341 ? -1.557 -21.562 -21.953 1 95.44 341 PHE A N 1
ATOM 2594 C CA . PHE A 1 341 ? -1.145 -21.297 -23.328 1 95.44 341 PHE A CA 1
ATOM 2595 C C . PHE A 1 341 ? -0.695 -19.844 -23.484 1 95.44 341 PHE A C 1
ATOM 2597 O O . PHE A 1 341 ? 0.258 -19.562 -24.219 1 95.44 341 PHE A O 1
ATOM 2604 N N . ILE A 1 342 ? -1.303 -18.984 -22.828 1 88.5 342 ILE A N 1
ATOM 2605 C CA . ILE A 1 342 ? -0.948 -17.578 -22.938 1 88.5 342 ILE A CA 1
ATOM 2606 C C . ILE A 1 342 ? 0.478 -17.359 -22.422 1 88.5 342 ILE A C 1
ATOM 2608 O O . ILE A 1 342 ? 1.314 -16.781 -23.125 1 88.5 342 ILE A O 1
ATOM 2612 N N . ASP A 1 343 ? 0.779 -17.859 -21.25 1 93 343 ASP A N 1
ATOM 2613 C CA . ASP A 1 343 ? 2.143 -17.766 -20.734 1 93 343 ASP A CA 1
ATOM 2614 C C . ASP A 1 343 ? 3.125 -18.484 -21.656 1 93 343 ASP A C 1
ATOM 2616 O O . ASP A 1 343 ? 4.234 -18 -21.891 1 93 343 ASP A O 1
ATOM 2620 N N . PHE A 1 344 ? 2.693 -19.594 -22.156 1 95.5 344 PHE A N 1
ATOM 2621 C CA . PHE A 1 344 ? 3.539 -20.453 -22.984 1 95.5 344 PHE A CA 1
ATOM 2622 C C . PHE A 1 344 ? 4.035 -19.688 -24.203 1 95.5 344 PHE A C 1
ATOM 2624 O O . PHE A 1 344 ? 5.199 -19.812 -24.594 1 95.5 344 PHE A O 1
ATOM 2631 N N . ILE A 1 345 ? 3.203 -18.938 -24.781 1 92.75 345 ILE A N 1
ATOM 2632 C CA . ILE A 1 345 ? 3.545 -18.219 -26 1 92.75 345 ILE A CA 1
ATOM 2633 C C . ILE A 1 345 ? 4.246 -16.906 -25.672 1 92.75 345 ILE A C 1
ATOM 2635 O O . ILE A 1 345 ? 5.305 -16.609 -26.219 1 92.75 345 ILE A O 1
ATOM 2639 N N . VAL A 1 346 ? 3.697 -16.234 -24.734 1 88.69 346 VAL A N 1
ATOM 2640 C CA . VAL A 1 346 ? 4.156 -14.875 -24.438 1 88.69 346 VAL A CA 1
ATOM 2641 C C . VAL A 1 346 ? 5.547 -14.938 -23.797 1 88.69 346 VAL A C 1
ATOM 2643 O O . VAL A 1 346 ? 6.379 -14.062 -24.047 1 88.69 346 VAL A O 1
ATOM 2646 N N . LEU A 1 347 ? 5.797 -15.984 -23.047 1 94 347 LEU A N 1
ATOM 2647 C CA . LEU A 1 347 ? 7.051 -16.062 -22.312 1 94 347 LEU A CA 1
ATOM 2648 C C . LEU A 1 347 ? 7.977 -17.109 -22.922 1 94 347 LEU A C 1
ATOM 2650 O O . LEU A 1 347 ? 8.781 -17.734 -22.219 1 94 347 LEU A O 1
ATOM 2654 N N . SER A 1 348 ? 7.906 -17.281 -24.234 1 94.19 348 SER A N 1
ATOM 2655 C CA . SER A 1 348 ? 8.68 -18.312 -24.922 1 94.19 348 SER A CA 1
ATOM 2656 C C . SER A 1 348 ? 10.062 -17.797 -25.312 1 94.19 348 SER A C 1
ATOM 2658 O O . SER A 1 348 ? 10.875 -18.547 -25.859 1 94.19 348 SER A O 1
ATOM 2660 N N . GLY A 1 349 ? 10.406 -16.578 -25.016 1 91.69 349 GLY A N 1
ATOM 2661 C CA . GLY A 1 349 ? 11.625 -15.953 -25.484 1 91.69 349 GLY A CA 1
ATOM 2662 C C . GLY A 1 349 ? 12.883 -16.688 -25.062 1 91.69 349 GLY A C 1
ATOM 2663 O O . GLY A 1 349 ? 13.867 -16.719 -25.812 1 91.69 349 GLY A O 1
ATOM 2664 N N . HIS A 1 350 ? 12.906 -17.297 -23.906 1 94 350 HIS A N 1
ATOM 2665 C CA . HIS A 1 350 ? 14.094 -17.984 -23.391 1 94 350 HIS A CA 1
ATOM 2666 C C . HIS A 1 350 ? 13.844 -19.484 -23.25 1 94 350 HIS A C 1
ATOM 2668 O O . HIS A 1 350 ? 14.555 -20.172 -22.516 1 94 350 HIS A O 1
ATOM 2674 N N . SER A 1 351 ? 12.836 -19.906 -23.969 1 96.06 351 SER A N 1
ATOM 2675 C CA . SER A 1 351 ? 12.453 -21.312 -23.828 1 96.06 351 SER A CA 1
ATOM 2676 C C . SER A 1 351 ? 13.5 -22.234 -24.453 1 96.06 351 SER A C 1
ATOM 2678 O O . SER A 1 351 ? 14.344 -21.797 -25.234 1 96.06 351 SER A O 1
ATOM 2680 N N . HIS A 1 352 ? 13.539 -23.422 -23.969 1 97.12 352 HIS A N 1
ATOM 2681 C CA . HIS A 1 352 ? 14.367 -24.484 -24.516 1 97.12 352 HIS A CA 1
ATOM 2682 C C . HIS A 1 352 ? 13.523 -25.688 -24.906 1 97.12 352 HIS A C 1
ATOM 2684 O O . HIS A 1 352 ? 12.711 -26.172 -24.109 1 97.12 352 HIS A O 1
ATOM 2690 N N . LYS A 1 353 ? 13.594 -26.203 -26.172 1 97.88 353 LYS A N 1
ATOM 2691 C CA . LYS A 1 353 ? 12.898 -27.359 -26.75 1 97.88 353 LYS A CA 1
ATOM 2692 C C . LYS A 1 353 ? 11.383 -27.172 -26.656 1 97.88 353 LYS A C 1
ATOM 2694 O O . LYS A 1 353 ? 10.672 -28.047 -26.188 1 97.88 353 LYS A O 1
ATOM 2699 N N . ILE A 1 354 ? 10.969 -26.016 -27.062 1 96.19 354 ILE A N 1
ATOM 2700 C CA . ILE A 1 354 ? 9.57 -25.609 -26.953 1 96.19 354 ILE A CA 1
ATOM 2701 C C . ILE A 1 354 ? 8.695 -26.531 -27.797 1 96.19 354 ILE A C 1
ATOM 2703 O O . ILE A 1 354 ? 7.551 -26.812 -27.438 1 96.19 354 ILE A O 1
ATOM 2707 N N . PHE A 1 355 ? 9.203 -27.156 -28.812 1 96 355 PHE A N 1
ATOM 2708 C CA . PHE A 1 355 ? 8.453 -27.984 -29.734 1 96 355 PHE A CA 1
ATOM 2709 C C . PHE A 1 355 ? 8.094 -29.328 -29.094 1 96 355 PHE A C 1
ATOM 2711 O O . PHE A 1 355 ? 7.176 -30.016 -29.547 1 96 355 PHE A O 1
ATOM 2718 N N . LEU A 1 356 ? 8.781 -29.656 -28.031 1 98 356 LEU A N 1
ATOM 2719 C CA . LEU A 1 356 ? 8.539 -30.938 -27.375 1 98 356 LEU A CA 1
ATOM 2720 C C . LEU A 1 356 ? 7.309 -30.844 -26.469 1 98 356 LEU A C 1
ATOM 2722 O O . LEU A 1 356 ? 6.746 -31.875 -26.078 1 98 356 LEU A O 1
ATOM 2726 N N . PHE A 1 357 ? 6.922 -29.641 -26.125 1 98.19 357 PHE A N 1
ATOM 2727 C CA . PHE A 1 357 ? 5.84 -29.484 -25.172 1 98.19 357 PHE A CA 1
ATOM 2728 C C . PHE A 1 357 ? 4.535 -30.047 -25.719 1 98.19 357 PHE A C 1
ATOM 2730 O O . PHE A 1 357 ? 3.855 -30.812 -25.031 1 98.19 357 PHE A O 1
ATOM 2737 N N . PRO A 1 358 ? 4.184 -29.781 -27 1 97.81 358 PRO A N 1
ATOM 2738 C CA . PRO A 1 358 ? 2.953 -30.391 -27.516 1 97.81 358 PRO A CA 1
ATOM 2739 C C . PRO A 1 358 ? 3.053 -31.906 -27.641 1 97.81 358 PRO A C 1
ATOM 2741 O O . PRO A 1 358 ? 2.076 -32.625 -27.391 1 97.81 358 PRO A O 1
ATOM 2744 N N . ILE A 1 359 ? 4.195 -32.406 -27.953 1 98.25 359 ILE A N 1
ATOM 2745 C CA . ILE A 1 359 ? 4.379 -33.844 -28.141 1 98.25 359 ILE A CA 1
ATOM 2746 C C . ILE A 1 359 ? 4.254 -34.562 -26.797 1 98.25 359 ILE A C 1
ATOM 2748 O O . ILE A 1 359 ? 3.428 -35.469 -26.641 1 98.25 359 ILE A O 1
ATOM 2752 N N . VAL A 1 360 ? 5.07 -34.125 -25.891 1 98.44 360 VAL A N 1
ATOM 2753 C CA . VAL A 1 360 ? 5.035 -34.719 -24.562 1 98.44 360 VAL A CA 1
ATOM 2754 C C . VAL A 1 360 ? 3.684 -34.438 -23.906 1 98.44 360 VAL A C 1
ATOM 2756 O O . VAL A 1 360 ? 3.145 -35.312 -23.203 1 98.44 360 VAL A O 1
ATOM 2759 N N . GLY A 1 361 ? 3.127 -33.25 -24.125 1 98.56 361 GLY A N 1
ATOM 2760 C CA . GLY A 1 361 ? 1.828 -32.906 -23.594 1 98.56 361 GLY A CA 1
ATOM 2761 C C . GLY A 1 361 ? 0.706 -33.812 -24.062 1 98.56 361 GLY A C 1
ATOM 2762 O O . GLY A 1 361 ? -0.098 -34.281 -23.25 1 98.56 361 GLY A O 1
ATOM 2763 N N . ILE A 1 362 ? 0.653 -34.062 -25.344 1 98.44 362 ILE A N 1
ATOM 2764 C CA . ILE A 1 362 ? -0.387 -34.938 -25.906 1 98.44 362 ILE A CA 1
ATOM 2765 C C . ILE A 1 362 ? -0.265 -36.344 -25.328 1 98.44 362 ILE A C 1
ATOM 2767 O O . ILE A 1 362 ? -1.269 -36.969 -24.969 1 98.44 362 ILE A O 1
ATOM 2771 N N . CYS A 1 363 ? 0.962 -36.812 -25.219 1 98.62 363 CYS A N 1
ATOM 2772 C CA . CYS A 1 363 ? 1.177 -38.125 -24.594 1 98.62 363 CYS A CA 1
ATOM 2773 C C . CYS A 1 363 ? 0.688 -38.125 -23.156 1 98.62 363 CYS A C 1
ATOM 2775 O O . CYS A 1 363 ? 0.048 -39.094 -22.719 1 98.62 363 CYS A O 1
ATOM 2777 N N . TYR A 1 364 ? 0.978 -37.094 -22.453 1 98.56 364 TYR A N 1
ATOM 2778 C CA . TYR A 1 364 ? 0.57 -37 -21.062 1 98.56 364 TYR A CA 1
ATOM 2779 C C . TYR A 1 364 ? -0.944 -36.875 -20.938 1 98.56 364 TYR A C 1
ATOM 2781 O O . TYR A 1 364 ? -1.545 -37.406 -20 1 98.56 364 TYR A O 1
ATOM 2789 N N . GLY A 1 365 ? -1.557 -36.094 -21.859 1 98.62 365 GLY A N 1
ATOM 2790 C CA . GLY A 1 365 ? -3.008 -36 -21.906 1 98.62 365 GLY A CA 1
ATOM 2791 C C . GLY A 1 365 ? -3.676 -37.344 -22.109 1 98.62 365 GLY A C 1
ATOM 2792 O O . GLY A 1 365 ? -4.668 -37.656 -21.453 1 98.62 365 GLY A O 1
ATOM 2793 N N . LEU A 1 366 ? -3.088 -38.156 -23 1 98.56 366 LEU A N 1
ATOM 2794 C CA . LEU A 1 366 ? -3.605 -39.5 -23.234 1 98.56 366 LEU A CA 1
ATOM 2795 C C . LEU A 1 366 ? -3.443 -40.375 -22 1 98.56 366 LEU A C 1
ATOM 2797 O O . LEU A 1 366 ? -4.309 -41.188 -21.703 1 98.56 366 LEU A O 1
ATOM 2801 N N . LEU A 1 367 ? -2.34 -40.188 -21.406 1 98.56 367 LEU A N 1
ATOM 2802 C CA . LEU A 1 367 ? -2.113 -40.906 -20.156 1 98.56 367 LEU A CA 1
ATOM 2803 C C . LEU A 1 367 ? -3.186 -40.562 -19.125 1 98.56 367 LEU A C 1
ATOM 2805 O O . LEU A 1 367 ? -3.764 -41.469 -18.516 1 98.56 367 LEU A O 1
ATOM 2809 N N . TYR A 1 368 ? -3.443 -39.25 -18.875 1 98.69 368 TYR A N 1
ATOM 2810 C CA . TYR A 1 368 ? -4.484 -38.812 -17.953 1 98.69 368 TYR A CA 1
ATOM 2811 C C . TYR A 1 368 ? -5.836 -39.375 -18.328 1 98.69 368 TYR A C 1
ATOM 2813 O O . TYR A 1 368 ? -6.555 -39.906 -17.484 1 98.69 368 TYR A O 1
ATOM 2821 N N . TYR A 1 369 ? -6.16 -39.281 -19.625 1 98.69 369 TYR A N 1
ATOM 2822 C CA . TYR A 1 369 ? -7.438 -39.781 -20.109 1 98.69 369 TYR A CA 1
ATOM 2823 C C . TYR A 1 369 ? -7.598 -41.281 -19.797 1 98.69 369 TYR A C 1
ATOM 2825 O O . TYR A 1 369 ? -8.625 -41.688 -19.266 1 98.69 369 TYR A O 1
ATOM 2833 N N . SER A 1 370 ? -6.598 -42.094 -20.094 1 98.75 370 SER A N 1
ATOM 2834 C CA . SER A 1 370 ? -6.652 -43.531 -19.922 1 98.75 370 SER A CA 1
ATOM 2835 C C . SER A 1 370 ? -6.785 -43.906 -18.453 1 98.75 370 SER A C 1
ATOM 2837 O O . SER A 1 370 ? -7.609 -44.75 -18.094 1 98.75 370 SER A O 1
ATOM 2839 N N . ILE A 1 371 ? -6.008 -43.281 -17.641 1 98.5 371 ILE A N 1
ATOM 2840 C CA . ILE A 1 371 ? -6.012 -43.594 -16.219 1 98.5 371 ILE A CA 1
ATOM 2841 C C . ILE A 1 371 ? -7.344 -43.188 -15.602 1 98.5 371 ILE A C 1
ATOM 2843 O O . ILE A 1 371 ? -7.961 -43.969 -14.867 1 98.5 371 ILE A O 1
ATOM 2847 N N . PHE A 1 372 ? -7.789 -42 -15.859 1 98.31 372 PHE A N 1
ATOM 2848 C CA . PHE A 1 372 ? -9.039 -41.5 -15.289 1 98.31 372 PHE A CA 1
ATOM 2849 C C . PHE A 1 372 ? -10.219 -42.344 -15.781 1 98.31 372 PHE A C 1
ATOM 2851 O O . PHE A 1 372 ? -11.07 -42.75 -14.992 1 98.31 372 PHE A O 1
ATOM 2858 N N . TYR A 1 373 ? -10.258 -42.562 -17.125 1 98.06 373 TYR A N 1
ATOM 2859 C CA . TYR A 1 373 ? -11.328 -43.375 -17.688 1 98.06 373 TYR A CA 1
ATOM 2860 C C . TYR A 1 373 ? -11.383 -44.75 -17.016 1 98.06 373 TYR A C 1
ATOM 2862 O O . TYR A 1 373 ? -12.453 -45.219 -16.625 1 98.06 373 TYR A O 1
ATOM 2870 N N . PHE A 1 374 ? -10.234 -45.375 -16.906 1 98.12 374 PHE A N 1
ATOM 2871 C CA . PHE A 1 374 ? -10.133 -46.688 -16.312 1 98.12 374 PHE A CA 1
ATOM 2872 C C . PHE A 1 374 ? -10.609 -46.688 -14.859 1 98.12 374 PHE A C 1
ATOM 2874 O O . PHE A 1 374 ? -11.398 -47.531 -14.453 1 98.12 374 PHE A O 1
ATOM 2881 N N . LEU A 1 375 ? -10.195 -45.75 -14.055 1 97.56 375 LEU A N 1
ATOM 2882 C CA . LEU A 1 375 ? -10.523 -45.688 -12.633 1 97.56 375 LEU A CA 1
ATOM 2883 C C . LEU A 1 375 ? -12 -45.375 -12.438 1 97.56 375 LEU A C 1
ATOM 2885 O O . LEU A 1 375 ? -12.656 -45.969 -11.57 1 97.56 375 LEU A O 1
ATOM 2889 N N . ILE A 1 376 ? -12.516 -44.406 -13.234 1 97 376 ILE A N 1
ATOM 2890 C CA . ILE A 1 376 ? -13.914 -44 -13.102 1 97 376 ILE A CA 1
ATOM 2891 C C . ILE A 1 376 ? -14.828 -45.188 -13.391 1 97 376 ILE A C 1
ATOM 2893 O O . ILE A 1 376 ? -15.773 -45.438 -12.648 1 97 376 ILE A O 1
ATOM 2897 N N . THR A 1 377 ? -14.531 -45.938 -14.414 1 96.5 377 THR A N 1
ATOM 2898 C CA . THR A 1 377 ? -15.398 -47.031 -14.844 1 96.5 377 THR A CA 1
ATOM 2899 C C . THR A 1 377 ? -15.188 -48.281 -13.969 1 96.5 377 THR A C 1
ATOM 2901 O O . THR A 1 377 ? -16.141 -48.969 -13.625 1 96.5 377 THR A O 1
ATOM 2904 N N . THR A 1 378 ? -13.945 -48.594 -13.633 1 96.62 378 THR A N 1
ATOM 2905 C CA . THR A 1 378 ? -13.633 -49.781 -12.852 1 96.62 378 THR A CA 1
ATOM 2906 C C . THR A 1 378 ? -14.18 -49.656 -11.43 1 96.62 378 THR A C 1
ATOM 2908 O O . THR A 1 378 ? -14.711 -50.625 -10.875 1 96.62 378 THR A O 1
ATOM 2911 N N . PHE A 1 379 ? -14.086 -48.469 -10.82 1 95.5 379 PHE A N 1
ATOM 2912 C CA . PHE A 1 379 ? -14.5 -48.281 -9.438 1 95.5 379 PHE A CA 1
ATOM 2913 C C . PHE A 1 379 ? -15.867 -47.625 -9.367 1 95.5 379 PHE A C 1
ATOM 2915 O O . PHE A 1 379 ? -16.344 -47.281 -8.281 1 95.5 379 PHE A O 1
ATOM 2922 N N . ASN A 1 380 ? -16.469 -47.406 -10.414 1 93.44 380 ASN A N 1
ATOM 2923 C CA . ASN A 1 380 ? -17.781 -46.781 -10.516 1 93.44 380 ASN A CA 1
ATOM 2924 C C . ASN A 1 380 ? -17.859 -45.5 -9.727 1 93.44 380 ASN A C 1
ATOM 2926 O O . ASN A 1 380 ? -18.734 -45.312 -8.883 1 93.44 380 ASN A O 1
ATOM 2930 N N . LEU A 1 381 ? -16.875 -44.656 -10.07 1 93.5 381 LEU A N 1
ATOM 2931 C CA . LEU A 1 381 ? -16.797 -43.375 -9.359 1 93.5 381 LEU A CA 1
ATOM 2932 C C . LEU A 1 381 ? -17.906 -42.438 -9.836 1 93.5 381 LEU A C 1
ATOM 2934 O O . LEU A 1 381 ? -18.234 -42.406 -11.023 1 93.5 381 LEU A O 1
ATOM 2938 N N . LYS A 1 382 ? -18.469 -41.625 -8.945 1 88.81 382 LYS A N 1
ATOM 2939 C CA . LYS A 1 382 ? -19.609 -40.75 -9.234 1 88.81 382 LYS A CA 1
ATOM 2940 C C . LYS A 1 382 ? -19.156 -39.375 -9.68 1 88.81 382 LYS A C 1
ATOM 2942 O O . LYS A 1 382 ? -19.578 -38.375 -9.094 1 88.81 382 LYS A O 1
ATOM 2947 N N . THR A 1 383 ? -18.375 -39.375 -10.711 1 91.44 383 THR A N 1
ATOM 2948 C CA . THR A 1 383 ? -17.969 -38.094 -11.32 1 91.44 383 THR A CA 1
ATOM 2949 C C . THR A 1 383 ? -19.172 -37.375 -11.938 1 91.44 383 THR A C 1
ATOM 2951 O O . THR A 1 383 ? -20.25 -37.969 -12.07 1 91.44 383 THR A O 1
ATOM 2954 N N . PRO A 1 384 ? -19 -36.156 -12.227 1 87.06 384 PRO A N 1
ATOM 2955 C CA . PRO A 1 384 ? -20.125 -35.375 -12.758 1 87.06 384 PRO A CA 1
ATOM 2956 C C . PRO A 1 384 ? -20.844 -36.094 -13.906 1 87.06 384 PRO A C 1
ATOM 2958 O O . PRO A 1 384 ? -20.203 -36.562 -14.859 1 87.06 384 PRO A O 1
ATOM 2961 N N . GLY A 1 385 ? -22.203 -36.156 -13.867 1 89.12 385 GLY A N 1
ATOM 2962 C CA . GLY A 1 385 ? -23.016 -36.812 -14.883 1 89.12 385 GLY A CA 1
ATOM 2963 C C . GLY A 1 385 ? -23.312 -38.25 -14.586 1 89.12 385 GLY A C 1
ATOM 2964 O O . GLY A 1 385 ? -24.125 -38.875 -15.266 1 89.12 385 GLY A O 1
ATOM 2965 N N . ARG A 1 386 ? -22.688 -38.75 -13.57 1 90.62 386 ARG A N 1
ATOM 2966 C CA . ARG A 1 386 ? -22.891 -40.156 -13.234 1 90.62 386 ARG A CA 1
ATOM 2967 C C . ARG A 1 386 ? -23.703 -40.312 -11.961 1 90.62 386 ARG A C 1
ATOM 2969 O O . ARG A 1 386 ? -24 -41.406 -11.539 1 90.62 386 ARG A O 1
ATOM 2976 N N . GLU A 1 387 ? -24.062 -38.969 -11.516 1 76.38 387 GLU A N 1
ATOM 2977 C CA . GLU A 1 387 ? -24.891 -39 -10.305 1 76.38 387 GLU A CA 1
ATOM 2978 C C . GLU A 1 387 ? -26.344 -39.375 -10.633 1 76.38 387 GLU A C 1
ATOM 2980 O O . GLU A 1 387 ? -26.766 -39.25 -11.781 1 76.38 387 GLU A O 1
ATOM 2985 N N . GLU A 1 388 ? -27.141 -39.969 -9.945 1 61.69 388 GLU A N 1
ATOM 2986 C CA . GLU A 1 388 ? -28.547 -40.25 -10.219 1 61.69 388 GLU A CA 1
ATOM 2987 C C . GLU A 1 388 ? -29.344 -38.938 -10.359 1 61.69 388 GLU A C 1
ATOM 2989 O O . GLU A 1 388 ? -30.109 -38.781 -11.312 1 61.69 388 GLU A O 1
ATOM 2994 N N . ASN A 1 389 ? -30.234 -38.125 -9.586 1 49.59 389 ASN A N 1
ATOM 2995 C CA . ASN A 1 389 ? -31.375 -37.219 -9.75 1 49.59 389 ASN A CA 1
ATOM 2996 C C . ASN A 1 389 ? -30.938 -35.781 -9.641 1 49.59 389 ASN A C 1
ATOM 2998 O O . ASN A 1 389 ? -31.781 -34.875 -9.422 1 49.59 389 ASN A O 1
ATOM 3002 N N . LYS A 1 390 ? -29.812 -35.156 -9.547 1 49.84 390 LYS A N 1
ATOM 3003 C CA . LYS A 1 390 ? -29.953 -33.875 -8.836 1 49.84 390 LYS A CA 1
ATOM 3004 C C . LYS A 1 390 ? -29.969 -32.719 -9.812 1 49.84 390 LYS A C 1
ATOM 3006 O O . LYS A 1 390 ? -29.297 -32.719 -10.836 1 49.84 390 LYS A O 1
ATOM 3011 N N . ASN A 1 391 ? -31.047 -31.812 -9.82 1 44.47 391 ASN A N 1
ATOM 3012 C CA . ASN A 1 391 ? -31.453 -30.594 -10.5 1 44.47 391 ASN A CA 1
ATOM 3013 C C . ASN A 1 391 ? -30.484 -29.438 -10.195 1 44.47 391 ASN A C 1
ATOM 3015 O O . ASN A 1 391 ? -30.469 -28.922 -9.078 1 44.47 391 ASN A O 1
ATOM 3019 N N . THR A 1 392 ? -29.453 -29.422 -10.633 1 48.91 392 THR A N 1
ATOM 3020 C CA . THR A 1 392 ? -28.547 -28.312 -10.336 1 48.91 392 THR A CA 1
ATOM 3021 C C . THR A 1 392 ? -28.906 -27.078 -11.156 1 48.91 392 THR A C 1
ATOM 3023 O O . THR A 1 392 ? -29.078 -27.172 -12.375 1 48.91 392 THR A O 1
ATOM 3026 N N . VAL A 1 393 ? -29.578 -26.016 -10.547 1 44.41 393 VAL A N 1
ATOM 3027 C CA . VAL A 1 393 ? -29.875 -24.734 -11.211 1 44.41 393 VAL A CA 1
ATOM 3028 C C . VAL A 1 393 ? -28.609 -23.906 -11.32 1 44.41 393 VAL A C 1
ATOM 3030 O O . VAL A 1 393 ? -27.922 -23.656 -10.32 1 44.41 393 VAL A O 1
ATOM 3033 N N . PHE A 1 394 ? -28.047 -23.672 -12.406 1 48.91 394 PHE A N 1
ATOM 3034 C CA . PHE A 1 394 ? -26.859 -22.875 -12.68 1 48.91 394 PHE A CA 1
ATOM 3035 C C . PHE A 1 394 ? -27.234 -21.406 -12.914 1 48.91 394 PHE A C 1
ATOM 3037 O O . PHE A 1 394 ? -28.016 -21.109 -13.812 1 48.91 394 PHE A O 1
ATOM 3044 N N . PHE A 1 395 ? -27.141 -20.453 -11.961 1 49.06 395 PHE A N 1
ATOM 3045 C CA . PHE A 1 395 ? -27.359 -19.031 -12.141 1 49.06 395 PHE A CA 1
ATOM 3046 C C . PHE A 1 395 ? -26.141 -18.359 -12.758 1 49.06 395 PHE A C 1
ATOM 3048 O O . PHE A 1 395 ? -25.016 -18.562 -12.297 1 49.06 395 PHE A O 1
ATOM 3055 N N . ARG A 1 396 ? -26.297 -17.547 -13.867 1 53.94 396 ARG A N 1
ATOM 3056 C CA . ARG A 1 396 ? -25.25 -16.922 -14.656 1 53.94 396 ARG A CA 1
ATOM 3057 C C . ARG A 1 396 ? -24.938 -15.516 -14.141 1 53.94 396 ARG A C 1
ATOM 3059 O O . ARG A 1 396 ? -23.797 -15.062 -14.211 1 53.94 396 ARG A O 1
ATOM 3066 N N . ASN A 1 397 ? -25.859 -14.852 -13.562 1 63.16 397 ASN A N 1
ATOM 3067 C CA . ASN A 1 397 ? -25.625 -13.445 -13.25 1 63.16 397 ASN A CA 1
ATOM 3068 C C . ASN A 1 397 ? -25.109 -13.266 -11.828 1 63.16 397 ASN A C 1
ATOM 3070 O O . ASN A 1 397 ? -25.781 -13.633 -10.867 1 63.16 397 ASN A O 1
ATOM 3074 N N . ASN A 1 398 ? -23.938 -12.656 -11.664 1 70.19 398 ASN A N 1
ATOM 3075 C CA . ASN A 1 398 ? -23.25 -12.492 -10.383 1 70.19 398 ASN A CA 1
ATOM 3076 C C . ASN A 1 398 ? -24.062 -11.633 -9.422 1 70.19 398 ASN A C 1
ATOM 3078 O O . ASN A 1 398 ? -24.078 -11.891 -8.219 1 70.19 398 ASN A O 1
ATOM 3082 N N . ILE A 1 399 ? -24.641 -10.625 -9.969 1 70.88 399 ILE A N 1
ATOM 3083 C CA . ILE A 1 399 ? -25.422 -9.711 -9.133 1 70.88 399 ILE A CA 1
ATOM 3084 C C . ILE A 1 399 ? -26.656 -10.43 -8.602 1 70.88 399 ILE A C 1
ATOM 3086 O O . ILE A 1 399 ? -27.016 -10.266 -7.43 1 70.88 399 ILE A O 1
ATOM 3090 N N . GLU A 1 400 ? -27.219 -11.266 -9.438 1 72.06 400 GLU A N 1
ATOM 3091 C CA . GLU A 1 400 ? -28.469 -11.93 -9.086 1 72.06 400 GLU A CA 1
ATOM 3092 C C . GLU A 1 400 ? -28.234 -13.047 -8.07 1 72.06 400 GLU A C 1
ATOM 3094 O O . GLU A 1 400 ? -29.109 -13.344 -7.254 1 72.06 400 GLU A O 1
ATOM 3099 N N . ILE A 1 401 ? -27.047 -13.523 -8.047 1 81.5 401 ILE A N 1
ATOM 3100 C CA . ILE A 1 401 ? -26.797 -14.695 -7.211 1 81.5 401 ILE A CA 1
ATOM 3101 C C . ILE A 1 401 ? -26.406 -14.25 -5.801 1 81.5 401 ILE A C 1
ATOM 3103 O O . ILE A 1 401 ? -26.531 -15.016 -4.844 1 81.5 401 ILE A O 1
ATOM 3107 N N . ALA A 1 402 ? -25.984 -13.023 -5.637 1 87.19 402 ALA A N 1
ATOM 3108 C CA . ALA A 1 402 ? -25.391 -12.523 -4.402 1 87.19 402 ALA A CA 1
ATOM 3109 C C . ALA A 1 402 ? -26.344 -12.688 -3.225 1 87.19 402 ALA A C 1
ATOM 3111 O O . ALA A 1 402 ? -25.984 -13.242 -2.188 1 87.19 402 ALA A O 1
ATOM 3112 N N . PRO A 1 403 ? -27.656 -12.266 -3.379 1 85.31 403 PRO A N 1
ATOM 3113 C CA . PRO A 1 403 ? -28.578 -12.422 -2.246 1 85.31 403 PRO A CA 1
ATOM 3114 C C . PRO A 1 403 ? -28.781 -13.883 -1.849 1 85.31 403 PRO A C 1
ATOM 3116 O O . PRO A 1 403 ? -28.938 -14.188 -0.663 1 85.31 403 PRO A O 1
ATOM 3119 N N . TYR A 1 404 ? -28.766 -14.727 -2.795 1 86.44 404 TYR A N 1
ATOM 3120 C CA . TYR A 1 404 ? -29 -16.141 -2.529 1 86.44 404 TYR A CA 1
ATOM 3121 C C . TYR A 1 404 ? -27.797 -16.766 -1.823 1 86.44 404 TYR A C 1
ATOM 3123 O O . TYR A 1 404 ? -27.969 -17.641 -0.97 1 86.44 404 TYR A O 1
ATOM 3131 N N . ILE A 1 405 ? -26.656 -16.344 -2.191 1 89.88 405 ILE A N 1
ATOM 3132 C CA . ILE A 1 405 ? -25.453 -16.844 -1.525 1 89.88 405 ILE A CA 1
ATOM 3133 C C . ILE A 1 405 ? -25.438 -16.375 -0.072 1 89.88 405 ILE A C 1
ATOM 3135 O O . ILE A 1 405 ? -25.109 -17.141 0.833 1 89.88 405 ILE A O 1
ATOM 3139 N N . VAL A 1 406 ? -25.812 -15.094 0.124 1 91.75 406 VAL A N 1
ATOM 3140 C CA . VAL A 1 406 ? -25.859 -14.539 1.475 1 91.75 406 VAL A CA 1
ATOM 3141 C C . VAL A 1 406 ? -26.859 -15.336 2.32 1 91.75 406 VAL A C 1
ATOM 3143 O O . VAL A 1 406 ? -26.578 -15.656 3.479 1 91.75 406 VAL A O 1
ATOM 3146 N N . GLU A 1 407 ? -27.953 -15.633 1.729 1 88.94 407 GLU A N 1
ATOM 3147 C CA . GLU A 1 407 ? -28.953 -16.438 2.424 1 88.94 407 GLU A CA 1
ATOM 3148 C C . GLU A 1 407 ? -28.438 -17.828 2.746 1 88.94 407 GLU A C 1
ATOM 3150 O O . GLU A 1 407 ? -28.672 -18.344 3.838 1 88.94 407 GLU A O 1
ATOM 3155 N N . ALA A 1 408 ? -27.766 -18.406 1.82 1 91.81 408 ALA A N 1
ATOM 3156 C CA . ALA A 1 408 ? -27.219 -19.75 1.999 1 91.81 408 ALA A CA 1
ATOM 3157 C C . ALA A 1 408 ? -26.156 -19.766 3.088 1 91.81 408 ALA A C 1
ATOM 3159 O O . ALA A 1 408 ? -25.906 -20.812 3.701 1 91.81 408 ALA A O 1
ATOM 3160 N N . LEU A 1 409 ? -25.609 -18.625 3.365 1 92.56 409 LEU A N 1
ATOM 3161 C CA . LEU A 1 409 ? -24.547 -18.516 4.363 1 92.56 409 LEU A CA 1
ATOM 3162 C C . LEU A 1 409 ? -25.125 -18.188 5.734 1 92.56 409 LEU A C 1
ATOM 3164 O O . LEU A 1 409 ? -24.391 -18 6.699 1 92.56 409 LEU A O 1
ATOM 3168 N N . GLY A 1 410 ? -26.406 -18.094 5.805 1 90.62 410 GLY A N 1
ATOM 3169 C CA . GLY A 1 410 ? -27.078 -17.844 7.074 1 90.62 410 GLY A CA 1
ATOM 3170 C C . GLY A 1 410 ? -27.422 -16.375 7.281 1 90.62 410 GLY A C 1
ATOM 3171 O O . GLY A 1 410 ? -27.672 -15.945 8.414 1 90.62 410 GLY A O 1
ATOM 3172 N N . GLY A 1 411 ? -27.266 -15.625 6.215 1 89.06 411 GLY A N 1
ATOM 3173 C CA . GLY A 1 411 ? -27.625 -14.227 6.324 1 89.06 411 GLY A CA 1
ATOM 3174 C C . GLY A 1 411 ? -26.438 -13.312 6.562 1 89.06 411 GLY A C 1
ATOM 3175 O O . GLY A 1 411 ? -25.359 -13.781 6.941 1 89.06 411 GLY A O 1
ATOM 3176 N N . LYS A 1 412 ? -26.641 -12.008 6.367 1 88.25 412 LYS A N 1
ATOM 3177 C CA . LYS A 1 412 ? -25.578 -11 6.457 1 88.25 412 LYS A CA 1
ATOM 3178 C C . LYS A 1 412 ? -24.938 -11.008 7.84 1 88.25 412 LYS A C 1
ATOM 3180 O O . LYS A 1 412 ? -23.719 -10.852 7.961 1 88.25 412 LYS A O 1
ATOM 3185 N N . ASN A 1 413 ? -25.656 -11.258 8.828 1 86.69 413 ASN A N 1
ATOM 3186 C CA . ASN A 1 413 ? -25.156 -11.188 10.195 1 86.69 413 ASN A CA 1
ATOM 3187 C C . ASN A 1 413 ? -24.281 -12.383 10.539 1 86.69 413 ASN A C 1
ATOM 3189 O O . ASN A 1 413 ? -23.516 -12.336 11.508 1 86.69 413 ASN A O 1
ATOM 3193 N N . ASN A 1 414 ? -24.406 -13.422 9.75 1 90.75 414 ASN A N 1
ATOM 3194 C CA . ASN A 1 414 ? -23.609 -14.617 10.016 1 90.75 414 ASN A CA 1
ATOM 3195 C C . ASN A 1 414 ? -22.266 -14.555 9.32 1 90.75 414 ASN A C 1
ATOM 3197 O O . ASN A 1 414 ? -21.391 -15.406 9.555 1 90.75 414 ASN A O 1
ATOM 3201 N N . ILE A 1 415 ? -22.109 -13.523 8.5 1 88.75 415 ILE A N 1
ATOM 3202 C CA . ILE A 1 415 ? -20.859 -13.398 7.738 1 88.75 415 ILE A CA 1
ATOM 3203 C C . ILE A 1 415 ? -19.891 -12.5 8.484 1 88.75 415 ILE A C 1
ATOM 3205 O O . ILE A 1 415 ? -20.109 -11.289 8.602 1 88.75 415 ILE A O 1
ATOM 3209 N N . LYS A 1 416 ? -18.875 -13.062 8.984 1 81.19 416 LYS A N 1
ATOM 3210 C CA . LYS A 1 416 ? -17.859 -12.305 9.711 1 81.19 416 LYS A CA 1
ATOM 3211 C C . LYS A 1 416 ? -16.844 -11.695 8.758 1 81.19 416 LYS A C 1
ATOM 3213 O O . LYS A 1 416 ? -16.453 -10.539 8.914 1 81.19 416 LYS A O 1
ATOM 3218 N N . ASN A 1 417 ? -16.391 -12.578 7.867 1 80.75 417 ASN A N 1
ATOM 3219 C CA . ASN A 1 417 ? -15.438 -12.148 6.852 1 80.75 417 ASN A CA 1
ATOM 3220 C C . ASN A 1 417 ? -15.805 -12.68 5.473 1 80.75 417 ASN A C 1
ATOM 3222 O O . ASN A 1 417 ? -16.219 -13.836 5.34 1 80.75 417 ASN A O 1
ATOM 3226 N N . LEU A 1 418 ? -15.805 -11.805 4.527 1 83.31 418 LEU A N 1
ATOM 3227 C CA . LEU A 1 418 ? -16.094 -12.156 3.141 1 83.31 418 LEU A CA 1
ATOM 3228 C C . LEU A 1 418 ? -14.906 -11.828 2.24 1 83.31 418 LEU A C 1
ATOM 3230 O O . LEU A 1 418 ? -14.5 -10.664 2.148 1 83.31 418 LEU A O 1
ATOM 3234 N N . ASP A 1 419 ? -14.359 -12.875 1.672 1 79.75 419 ASP A N 1
ATOM 3235 C CA . ASP A 1 419 ? -13.242 -12.695 0.754 1 79.75 419 ASP A CA 1
ATOM 3236 C C . ASP A 1 419 ? -13.328 -13.664 -0.423 1 79.75 419 ASP A C 1
ATOM 3238 O O . ASP A 1 419 ? -14.219 -14.516 -0.467 1 79.75 419 ASP A O 1
ATOM 3242 N N . ALA A 1 420 ? -12.516 -13.398 -1.515 1 76.56 420 ALA A N 1
ATOM 3243 C CA . ALA A 1 420 ? -12.461 -14.297 -2.666 1 76.56 420 ALA A CA 1
ATOM 3244 C C . ALA A 1 420 ? -11.039 -14.406 -3.207 1 76.56 420 ALA A C 1
ATOM 3246 O O . ALA A 1 420 ? -10.25 -13.461 -3.094 1 76.56 420 ALA A O 1
ATOM 3247 N N . CYS A 1 421 ? -10.695 -15.602 -3.523 1 67.75 421 CYS A N 1
ATOM 3248 C CA . CYS A 1 421 ? -9.531 -15.781 -4.391 1 67.75 421 CYS A CA 1
ATOM 3249 C C . CYS A 1 421 ? -9.953 -15.844 -5.855 1 67.75 421 CYS A C 1
ATOM 3251 O O . CYS A 1 421 ? -10.984 -15.305 -6.234 1 67.75 421 CYS A O 1
ATOM 3253 N N . ILE A 1 422 ? -9.133 -16.484 -6.699 1 65.44 422 ILE A N 1
ATOM 3254 C CA . ILE A 1 422 ? -9.406 -16.516 -8.133 1 65.44 422 ILE A CA 1
ATOM 3255 C C . ILE A 1 422 ? -10.664 -17.328 -8.398 1 65.44 422 ILE A C 1
ATOM 3257 O O . ILE A 1 422 ? -11.531 -16.922 -9.164 1 65.44 422 ILE A O 1
ATOM 3261 N N . THR A 1 423 ? -10.789 -18.438 -7.734 1 72.19 423 THR A N 1
ATOM 3262 C CA . THR A 1 423 ? -11.875 -19.328 -8.117 1 72.19 423 THR A CA 1
ATOM 3263 C C . THR A 1 423 ? -12.781 -19.625 -6.922 1 72.19 423 THR A C 1
ATOM 3265 O O . THR A 1 423 ? -13.82 -20.266 -7.07 1 72.19 423 THR A O 1
ATOM 3268 N N . ARG A 1 424 ? -12.469 -19.109 -5.691 1 80.38 424 ARG A N 1
ATOM 3269 C CA . ARG A 1 424 ? -13.219 -19.516 -4.504 1 80.38 424 ARG A CA 1
ATOM 3270 C C . ARG A 1 424 ? -13.641 -18.312 -3.686 1 80.38 424 ARG A C 1
ATOM 3272 O O . ARG A 1 424 ? -12.883 -17.344 -3.559 1 80.38 424 ARG A O 1
ATOM 3279 N N . LEU A 1 425 ? -14.906 -18.391 -3.188 1 85.38 425 LEU A N 1
ATOM 3280 C CA . LEU A 1 425 ? -15.312 -17.516 -2.094 1 85.38 425 LEU A CA 1
ATOM 3281 C C . LEU A 1 425 ? -14.789 -18.047 -0.758 1 85.38 425 LEU A C 1
ATOM 3283 O O . LEU A 1 425 ? -14.852 -19.25 -0.49 1 85.38 425 LEU A O 1
ATOM 3287 N N . ARG A 1 426 ? -14.141 -17.281 -0.095 1 80.69 426 ARG A N 1
ATOM 3288 C CA . ARG A 1 426 ? -13.656 -17.625 1.235 1 80.69 426 ARG A CA 1
ATOM 3289 C C . ARG A 1 426 ? -14.383 -16.812 2.311 1 80.69 426 ARG A C 1
ATOM 3291 O O . ARG A 1 426 ? -14.164 -15.609 2.449 1 80.69 426 ARG A O 1
ATOM 3298 N N . ILE A 1 427 ? -15.195 -17.5 3.104 1 86.19 427 ILE A N 1
ATOM 3299 C CA . ILE A 1 427 ? -16.078 -16.828 4.043 1 86.19 427 ILE A CA 1
ATOM 3300 C C . ILE A 1 427 ? -15.867 -17.391 5.449 1 86.19 427 ILE A C 1
ATOM 3302 O O . ILE A 1 427 ? -15.672 -18.594 5.617 1 86.19 427 ILE A O 1
ATOM 3306 N N . THR A 1 428 ? -15.734 -16.578 6.348 1 83.75 428 THR A N 1
ATOM 3307 C CA . THR A 1 428 ? -15.828 -16.953 7.754 1 83.75 428 THR A CA 1
ATOM 3308 C C . THR A 1 428 ? -17.188 -16.578 8.336 1 83.75 428 THR A C 1
ATOM 3310 O O . THR A 1 428 ? -17.625 -15.438 8.195 1 83.75 428 THR A O 1
ATOM 3313 N N . VAL A 1 429 ? -17.828 -17.562 8.93 1 88.12 429 VAL A N 1
ATOM 3314 C CA . VAL A 1 429 ? -19.172 -17.328 9.469 1 88.12 429 VAL A CA 1
ATOM 3315 C C . VAL A 1 429 ? -19.141 -17.438 10.992 1 88.12 429 VAL A C 1
ATOM 3317 O O . VAL A 1 429 ? -18.203 -18 11.562 1 88.12 429 VAL A O 1
ATOM 3320 N N . SER A 1 430 ? -20.078 -16.812 11.641 1 87.25 430 SER A N 1
ATOM 3321 C CA . SER A 1 430 ? -20.219 -16.891 13.086 1 87.25 430 SER A CA 1
ATOM 3322 C C . SER A 1 430 ? -20.766 -18.25 13.516 1 87.25 430 SER A C 1
ATOM 3324 O O . SER A 1 430 ? -20.297 -18.844 14.492 1 87.25 430 SER A O 1
ATOM 3326 N N . GLU A 1 431 ? -21.781 -18.75 12.789 1 89.19 431 GLU A N 1
ATOM 3327 C CA . GLU A 1 431 ? -22.422 -20.016 13.086 1 89.19 431 GLU A CA 1
ATOM 3328 C C . GLU A 1 431 ? -22.469 -20.906 11.844 1 89.19 431 GLU A C 1
ATOM 3330 O O . GLU A 1 431 ? -23.297 -20.703 10.953 1 89.19 431 GLU A O 1
ATOM 3335 N N . ILE A 1 432 ? -21.828 -21.969 11.922 1 89.12 432 ILE A N 1
ATOM 3336 C CA . ILE A 1 432 ? -21.703 -22.859 10.781 1 89.12 432 ILE A CA 1
ATOM 3337 C C . ILE A 1 432 ? -23.016 -23.594 10.555 1 89.12 432 ILE A C 1
ATOM 3339 O O . ILE A 1 432 ? -23.328 -24.016 9.43 1 89.12 432 ILE A O 1
ATOM 3343 N N . SER A 1 433 ? -23.781 -23.719 11.586 1 90.75 433 SER A N 1
ATOM 3344 C CA . SER A 1 433 ? -25.047 -24.453 11.492 1 90.75 433 SER A CA 1
ATOM 3345 C C . SER A 1 433 ? -26.031 -23.734 10.586 1 90.75 433 SER A C 1
ATOM 3347 O O . SER A 1 433 ? -26.969 -24.359 10.062 1 90.75 433 SER A O 1
ATOM 3349 N N . LYS A 1 434 ? -25.766 -22.547 10.312 1 91.81 434 LYS A N 1
ATOM 3350 C CA . LYS A 1 434 ? -26.688 -21.75 9.508 1 91.81 434 LYS A CA 1
ATOM 3351 C C . LYS A 1 434 ? -26.328 -21.812 8.031 1 91.81 434 LYS A C 1
ATOM 3353 O O . LYS A 1 434 ? -27.078 -21.344 7.18 1 91.81 434 LYS A O 1
ATOM 3358 N N . VAL A 1 435 ? -25.219 -22.375 7.777 1 92.69 435 VAL A N 1
ATOM 3359 C CA . VAL A 1 435 ? -24.75 -22.438 6.395 1 92.69 435 VAL A CA 1
ATOM 3360 C C . VAL A 1 435 ? -25.422 -23.609 5.68 1 92.69 435 VAL A C 1
ATOM 3362 O O . VAL A 1 435 ? -25.422 -24.734 6.184 1 92.69 435 VAL A O 1
ATOM 3365 N N . ASN A 1 436 ? -26.031 -23.328 4.516 1 90.44 436 ASN A N 1
ATOM 3366 C CA . ASN A 1 436 ? -26.656 -24.359 3.695 1 90.44 436 ASN A CA 1
ATOM 3367 C C . ASN A 1 436 ? -25.75 -24.781 2.531 1 90.44 436 ASN A C 1
ATOM 3369 O O . ASN A 1 436 ? -25.859 -24.219 1.438 1 90.44 436 ASN A O 1
ATOM 3373 N N . GLU A 1 437 ? -25.047 -25.812 2.754 1 88.62 437 GLU A N 1
ATOM 3374 C CA . GLU A 1 437 ? -24.094 -26.297 1.759 1 88.62 437 GLU A CA 1
ATOM 3375 C C . GLU A 1 437 ? -24.797 -26.703 0.466 1 88.62 437 GLU A C 1
ATOM 3377 O O . GLU A 1 437 ? -24.297 -26.438 -0.628 1 88.62 437 GLU A O 1
ATOM 3382 N N . GLU A 1 438 ? -25.875 -27.344 0.618 1 83.75 438 GLU A N 1
ATOM 3383 C CA . GLU A 1 438 ? -26.625 -27.812 -0.545 1 83.75 438 GLU A CA 1
ATOM 3384 C C . GLU A 1 438 ? -27.109 -26.641 -1.398 1 83.75 438 GLU A C 1
ATOM 3386 O O . GLU A 1 438 ? -27.078 -26.703 -2.629 1 83.75 438 GLU A O 1
ATOM 3391 N N . ASN A 1 439 ? -27.516 -25.656 -0.765 1 85.88 439 ASN A N 1
ATOM 3392 C CA . ASN A 1 439 ? -27.969 -24.484 -1.491 1 85.88 439 ASN A CA 1
ATOM 3393 C C . ASN A 1 439 ? -26.828 -23.812 -2.244 1 85.88 439 ASN A C 1
ATOM 3395 O O . ASN A 1 439 ? -27.016 -23.297 -3.346 1 85.88 439 ASN A O 1
ATOM 3399 N N . LEU A 1 440 ? -25.703 -23.812 -1.648 1 87.62 440 LEU A N 1
ATOM 3400 C CA . LEU A 1 440 ? -24.531 -23.234 -2.326 1 87.62 440 LEU A CA 1
ATOM 3401 C C . LEU A 1 440 ? -24.203 -24.016 -3.596 1 87.62 440 LEU A C 1
ATOM 3403 O O . LEU A 1 440 ? -23.875 -23.422 -4.625 1 87.62 440 LEU A O 1
ATOM 3407 N N . LYS A 1 441 ? -24.344 -25.297 -3.492 1 81.38 441 LYS A N 1
ATOM 3408 C CA . LYS A 1 441 ? -24.109 -26.141 -4.656 1 81.38 441 LYS A CA 1
ATOM 3409 C C . LYS A 1 441 ? -25.172 -25.938 -5.719 1 81.38 441 LYS A C 1
ATOM 3411 O O . LYS A 1 441 ? -24.875 -25.891 -6.914 1 81.38 441 LYS A O 1
ATOM 3416 N N . ASN A 1 442 ? -26.375 -25.734 -5.223 1 78.25 442 ASN A N 1
ATOM 3417 C CA . ASN A 1 442 ? -27.484 -25.5 -6.137 1 78.25 442 ASN A CA 1
ATOM 3418 C C . ASN A 1 442 ? -27.328 -24.156 -6.855 1 78.25 442 ASN A C 1
ATOM 3420 O O . ASN A 1 442 ? -27.828 -23.984 -7.969 1 78.25 442 ASN A O 1
ATOM 3424 N N . LEU A 1 443 ? -26.578 -23.344 -6.227 1 80.75 443 LEU A N 1
ATOM 3425 C CA . LEU A 1 443 ? -26.375 -22.016 -6.789 1 80.75 443 LEU A CA 1
ATOM 3426 C C . LEU A 1 443 ? -25.219 -22.016 -7.781 1 80.75 443 LEU A C 1
ATOM 3428 O O . LEU A 1 443 ? -24.938 -20.984 -8.406 1 80.75 443 LEU A O 1
ATOM 3432 N N . GLY A 1 444 ? -24.516 -23.203 -7.879 1 76.19 444 GLY A N 1
ATOM 3433 C CA . GLY A 1 444 ? -23.5 -23.281 -8.914 1 76.19 444 GLY A CA 1
ATOM 3434 C C . GLY A 1 444 ? -22.109 -23.516 -8.367 1 76.19 444 GLY A C 1
ATOM 3435 O O . GLY A 1 444 ? -21.125 -23.531 -9.117 1 76.19 444 GLY A O 1
ATOM 3436 N N . ALA A 1 445 ? -22 -23.641 -7.066 1 81.94 445 ALA A N 1
ATOM 3437 C CA . ALA A 1 445 ? -20.672 -23.953 -6.512 1 81.94 445 ALA A CA 1
ATOM 3438 C C . ALA A 1 445 ? -20.234 -25.359 -6.898 1 81.94 445 ALA A C 1
ATOM 3440 O O . ALA A 1 445 ? -20.938 -26.328 -6.633 1 81.94 445 ALA A O 1
ATOM 3441 N N . ALA A 1 446 ? -19.094 -25.406 -7.57 1 72.12 446 ALA A N 1
ATOM 3442 C CA . ALA A 1 446 ? -18.562 -26.703 -7.973 1 72.12 446 ALA A CA 1
ATOM 3443 C C . ALA A 1 446 ? -18.219 -27.562 -6.758 1 72.12 446 ALA A C 1
ATOM 3445 O O . ALA A 1 446 ? -18.219 -28.781 -6.836 1 72.12 446 ALA A O 1
ATOM 3446 N N . GLY A 1 447 ? -17.938 -26.891 -5.66 1 76.12 447 GLY A N 1
ATOM 3447 C CA . GLY A 1 447 ? -17.609 -27.547 -4.402 1 76.12 447 GLY A CA 1
ATOM 3448 C C . GLY A 1 447 ? -17.641 -26.609 -3.211 1 76.12 447 GLY A C 1
ATOM 3449 O O . GLY A 1 447 ? -17.5 -25.406 -3.363 1 76.12 447 GLY A O 1
ATOM 3450 N N . VAL A 1 448 ? -18.047 -27.125 -2.072 1 83.44 448 VAL A N 1
ATOM 3451 C CA . VAL A 1 448 ? -18.047 -26.359 -0.826 1 83.44 448 VAL A CA 1
ATOM 3452 C C . VAL A 1 448 ? -17.219 -27.094 0.227 1 83.44 448 VAL A C 1
ATOM 3454 O O . VAL A 1 448 ? -17.391 -28.297 0.446 1 83.44 448 VAL A O 1
ATOM 3457 N N . VAL A 1 449 ? -16.219 -26.469 0.69 1 77.94 449 VAL A N 1
ATOM 3458 C CA . VAL A 1 449 ? -15.383 -27.031 1.747 1 77.94 449 VAL A CA 1
ATOM 3459 C C . VAL A 1 449 ? -15.578 -26.234 3.037 1 77.94 449 VAL A C 1
ATOM 3461 O O . VAL A 1 449 ? -15.461 -25.016 3.045 1 77.94 449 VAL A O 1
ATOM 3464 N N . ILE A 1 450 ? -16 -26.891 4.113 1 81.75 450 ILE A N 1
ATOM 3465 C CA . ILE A 1 450 ? -16.203 -26.266 5.41 1 81.75 450 ILE A CA 1
ATOM 3466 C C . ILE A 1 450 ? -15.117 -26.719 6.383 1 81.75 450 ILE A C 1
ATOM 3468 O O . ILE A 1 450 ? -14.852 -27.906 6.52 1 81.75 450 ILE A O 1
ATOM 3472 N N . SER A 1 451 ? -14.445 -25.875 6.879 1 73.75 451 SER A N 1
ATOM 3473 C CA . SER A 1 451 ? -13.445 -26.125 7.91 1 73.75 451 SER A CA 1
ATOM 3474 C C . SER A 1 451 ? -13.609 -25.172 9.086 1 73.75 451 SER A C 1
ATOM 3476 O O . SER A 1 451 ? -13.18 -24.016 9.016 1 73.75 451 SER A O 1
ATOM 3478 N N . GLY A 1 452 ? -14.086 -25.703 10.211 1 76.44 452 GLY A N 1
ATOM 3479 C CA . GLY A 1 452 ? -14.398 -24.812 11.32 1 76.44 452 GLY A CA 1
ATOM 3480 C C . GLY A 1 452 ? -15.445 -23.766 10.961 1 76.44 452 GLY A C 1
ATOM 3481 O O . GLY A 1 452 ? -16.547 -24.109 10.531 1 76.44 452 GLY A O 1
ATOM 3482 N N . SER A 1 453 ? -15.055 -22.531 11.047 1 79.81 453 SER A N 1
ATOM 3483 C CA . SER A 1 453 ? -15.969 -21.438 10.727 1 79.81 453 SER A CA 1
ATOM 3484 C C . SER A 1 453 ? -15.742 -20.922 9.312 1 79.81 453 SER A C 1
ATOM 3486 O O . SER A 1 453 ? -16.406 -19.984 8.867 1 79.81 453 SER A O 1
ATOM 3488 N N . GLY A 1 454 ? -14.781 -21.562 8.719 1 82.56 454 GLY A N 1
ATOM 3489 C CA . GLY A 1 454 ? -14.477 -21.141 7.359 1 82.56 454 GLY A CA 1
ATOM 3490 C C . GLY A 1 454 ? -15.234 -21.922 6.305 1 82.56 454 GLY A C 1
ATOM 3491 O O . GLY A 1 454 ? -15.391 -23.141 6.41 1 82.56 454 GLY A O 1
ATOM 3492 N N . VAL A 1 455 ? -15.859 -21.203 5.359 1 85.31 455 VAL A N 1
ATOM 3493 C CA . VAL A 1 455 ? -16.578 -21.797 4.23 1 85.31 455 VAL A CA 1
ATOM 3494 C C . VAL A 1 455 ? -15.898 -21.391 2.924 1 85.31 455 VAL A C 1
ATOM 3496 O O . VAL A 1 455 ? -15.68 -20.203 2.678 1 85.31 455 VAL A O 1
ATOM 3499 N N . GLN A 1 456 ? -15.461 -22.359 2.184 1 83.75 456 GLN A N 1
ATOM 3500 C CA . GLN A 1 456 ? -14.938 -22.109 0.847 1 83.75 456 GLN A CA 1
ATOM 3501 C C . GLN A 1 456 ? -15.883 -22.656 -0.226 1 83.75 456 GLN A C 1
ATOM 3503 O O . GLN A 1 456 ? -16.203 -23.844 -0.237 1 83.75 456 GLN A O 1
ATOM 3508 N N . ALA A 1 457 ? -16.406 -21.797 -1.085 1 85.44 457 ALA A N 1
ATOM 3509 C CA . ALA A 1 457 ? -17.281 -22.172 -2.188 1 85.44 457 ALA A CA 1
ATOM 3510 C C . ALA A 1 457 ? -16.656 -21.844 -3.535 1 85.44 457 ALA A C 1
ATOM 3512 O O . ALA A 1 457 ? -16.297 -20.703 -3.793 1 85.44 457 ALA A O 1
ATOM 3513 N N . VAL A 1 458 ? -16.516 -22.812 -4.395 1 80.19 458 VAL A N 1
ATOM 3514 C CA . VAL A 1 458 ? -15.789 -22.672 -5.656 1 80.19 458 VAL A CA 1
ATOM 3515 C C . VAL A 1 458 ? -16.766 -22.234 -6.758 1 80.19 458 VAL A C 1
ATOM 3517 O O . VAL A 1 458 ? -17.469 -23.078 -7.324 1 80.19 458 VAL A O 1
ATOM 3520 N N . PHE A 1 459 ? -16.75 -20.969 -7.117 1 77.56 459 PHE A N 1
ATOM 3521 C CA . PHE A 1 459 ? -17.609 -20.438 -8.164 1 77.56 459 PHE A CA 1
ATOM 3522 C C . PHE A 1 459 ? -16.812 -20.109 -9.414 1 77.56 459 PHE A C 1
ATOM 3524 O O . PHE A 1 459 ? -17.297 -19.406 -10.305 1 77.56 459 PHE A O 1
ATOM 3531 N N . GLY A 1 460 ? -15.5 -20.594 -9.367 1 74.12 460 GLY A N 1
ATOM 3532 C CA . GLY A 1 460 ? -14.672 -20.328 -10.531 1 74.12 460 GLY A CA 1
ATOM 3533 C C . GLY A 1 460 ? -14.18 -18.891 -10.609 1 74.12 460 GLY A C 1
ATOM 3534 O O . GLY A 1 460 ? -14 -18.234 -9.578 1 74.12 460 GLY A O 1
ATOM 3535 N N . THR A 1 461 ? -13.914 -18.391 -11.75 1 69.44 461 THR A N 1
ATOM 3536 C CA . THR A 1 461 ? -13.211 -17.125 -11.945 1 69.44 461 THR A CA 1
ATOM 3537 C C . THR A 1 461 ? -14.148 -15.945 -11.703 1 69.44 461 THR A C 1
ATOM 3539 O O . THR A 1 461 ? -13.719 -14.789 -11.734 1 69.44 461 THR A O 1
ATOM 3542 N N . ARG A 1 462 ? -15.344 -16.188 -11.445 1 75.75 462 ARG A N 1
ATOM 3543 C CA . ARG A 1 462 ? -16.281 -15.109 -11.148 1 75.75 462 ARG A CA 1
ATOM 3544 C C . ARG A 1 462 ? -16.344 -14.828 -9.656 1 75.75 462 ARG A C 1
ATOM 3546 O O . ARG A 1 462 ? -17.094 -13.953 -9.211 1 75.75 462 ARG A O 1
ATOM 3553 N N . SER A 1 463 ? -15.586 -15.602 -8.938 1 78.12 463 SER A N 1
ATOM 3554 C CA . SER A 1 463 ? -15.656 -15.531 -7.48 1 78.12 463 SER A CA 1
ATOM 3555 C C . SER A 1 463 ? -15.406 -14.109 -6.98 1 78.12 463 SER A C 1
ATOM 3557 O O . SER A 1 463 ? -16.094 -13.633 -6.082 1 78.12 463 SER A O 1
ATOM 3559 N N . GLU A 1 464 ? -14.477 -13.453 -7.566 1 77.38 464 GLU A N 1
ATOM 3560 C CA . GLU A 1 464 ? -14.172 -12.102 -7.125 1 77.38 464 GLU A CA 1
ATOM 3561 C C . GLU A 1 464 ? -15.336 -11.148 -7.406 1 77.38 464 GLU A C 1
ATOM 3563 O O . GLU A 1 464 ? -15.648 -10.289 -6.582 1 77.38 464 GLU A O 1
ATOM 3568 N N . ASN A 1 465 ? -15.914 -11.273 -8.539 1 78.81 465 ASN A N 1
ATOM 3569 C CA . ASN A 1 465 ? -17.062 -10.43 -8.883 1 78.81 465 ASN A CA 1
ATOM 3570 C C . ASN A 1 465 ? -18.266 -10.734 -8 1 78.81 465 ASN A C 1
ATOM 3572 O O . ASN A 1 465 ? -19.031 -9.836 -7.656 1 78.81 465 ASN A O 1
ATOM 3576 N N . ILE A 1 466 ? -18.406 -11.984 -7.707 1 83.5 466 ILE A N 1
ATOM 3577 C CA . ILE A 1 466 ? -19.484 -12.383 -6.812 1 83.5 466 ILE A CA 1
ATOM 3578 C C . ILE A 1 466 ? -19.266 -11.766 -5.43 1 83.5 466 ILE A C 1
ATOM 3580 O O . ILE A 1 466 ? -20.203 -11.258 -4.812 1 83.5 466 ILE A O 1
ATOM 3584 N N . LYS A 1 467 ? -18.047 -11.867 -4.965 1 85.12 467 LYS A N 1
ATOM 3585 C CA . LYS A 1 467 ? -17.719 -11.258 -3.682 1 85.12 467 LYS A CA 1
ATOM 3586 C C . LYS A 1 467 ? -18.062 -9.773 -3.668 1 85.12 467 LYS A C 1
ATOM 3588 O O . LYS A 1 467 ? -18.656 -9.281 -2.713 1 85.12 467 LYS A O 1
ATOM 3593 N N . THR A 1 468 ? -17.625 -9.078 -4.762 1 79.62 468 THR A N 1
ATOM 3594 C CA . THR A 1 468 ? -17.922 -7.66 -4.883 1 79.62 468 THR A CA 1
ATOM 3595 C C . THR A 1 468 ? -19.438 -7.414 -4.863 1 79.62 468 THR A C 1
ATOM 3597 O O . THR A 1 468 ? -19.906 -6.484 -4.207 1 79.62 468 THR A O 1
ATOM 3600 N N . ALA A 1 469 ? -20.156 -8.211 -5.566 1 82 469 ALA A N 1
ATOM 3601 C CA . ALA A 1 469 ? -21.609 -8.102 -5.609 1 82 469 ALA A CA 1
ATOM 3602 C C . ALA A 1 469 ? -22.219 -8.336 -4.227 1 82 469 ALA A C 1
ATOM 3604 O O . ALA A 1 469 ? -23.172 -7.664 -3.84 1 82 469 ALA A O 1
ATOM 3605 N N . ILE A 1 470 ? -21.672 -9.312 -3.518 1 87.88 470 ILE A N 1
ATOM 3606 C CA . ILE A 1 470 ? -22.156 -9.625 -2.178 1 87.88 470 ILE A CA 1
ATOM 3607 C C . ILE A 1 470 ? -21.891 -8.445 -1.247 1 87.88 470 ILE A C 1
ATOM 3609 O O . ILE A 1 470 ? -22.766 -8.055 -0.469 1 87.88 470 ILE A O 1
ATOM 3613 N N . ASP A 1 471 ? -20.703 -7.93 -1.362 1 82 471 ASP A N 1
ATOM 3614 C CA . ASP A 1 471 ? -20.359 -6.766 -0.557 1 82 471 ASP A CA 1
ATOM 3615 C C . ASP A 1 471 ? -21.328 -5.613 -0.801 1 82 471 ASP A C 1
ATOM 3617 O O . ASP A 1 471 ? -21.781 -4.965 0.144 1 82 471 ASP A O 1
ATOM 3621 N N . GLU A 1 472 ? -21.547 -5.355 -2.014 1 77.25 472 GLU A N 1
ATOM 3622 C CA . GLU A 1 472 ? -22.484 -4.285 -2.377 1 77.25 472 GLU A CA 1
ATOM 3623 C C . GLU A 1 472 ? -23.891 -4.57 -1.86 1 77.25 472 GLU A C 1
ATOM 3625 O O . GLU A 1 472 ? -24.578 -3.662 -1.385 1 77.25 472 GLU A O 1
ATOM 3630 N N . TYR A 1 473 ? -24.25 -5.82 -1.999 1 79.5 473 TYR A N 1
ATOM 3631 C CA . TYR A 1 473 ? -25.562 -6.242 -1.524 1 79.5 473 TYR A CA 1
ATOM 3632 C C . TYR A 1 473 ? -25.688 -6.055 -0.017 1 79.5 473 TYR A C 1
ATOM 3634 O O . TYR A 1 473 ? -26.672 -5.504 0.469 1 79.5 473 TYR A O 1
ATOM 3642 N N . ILE A 1 474 ? -24.719 -6.477 0.719 1 81.19 474 ILE A N 1
ATOM 3643 C CA . ILE A 1 474 ? -24.719 -6.41 2.176 1 81.19 474 ILE A CA 1
ATOM 3644 C C . ILE A 1 474 ? -24.719 -4.949 2.625 1 81.19 474 ILE A C 1
ATOM 3646 O O . ILE A 1 474 ? -25.391 -4.594 3.6 1 81.19 474 ILE A O 1
ATOM 3650 N N . ASN A 1 475 ? -24.016 -4.145 1.85 1 70.75 475 ASN A N 1
ATOM 3651 C CA . ASN A 1 475 ? -23.938 -2.729 2.189 1 70.75 475 ASN A CA 1
ATOM 3652 C C . ASN A 1 475 ? -25.266 -2.014 1.901 1 70.75 475 ASN A C 1
ATOM 3654 O O . ASN A 1 475 ? -25.547 -0.963 2.482 1 70.75 475 ASN A O 1
ATOM 3658 N N . ASN A 1 476 ? -26.016 -2.588 0.95 1 63.38 476 ASN A N 1
ATOM 3659 C CA . ASN A 1 476 ? -27.25 -1.943 0.541 1 63.38 476 ASN A CA 1
ATOM 3660 C C . ASN A 1 476 ? -28.438 -2.4 1.398 1 63.38 476 ASN A C 1
ATOM 3662 O O . ASN A 1 476 ? -29.516 -1.817 1.333 1 63.38 476 ASN A O 1
ATOM 3666 N N . ILE A 1 477 ? -28.266 -3.424 2.145 1 67.19 477 ILE A N 1
ATOM 3667 C CA . ILE A 1 477 ? -29.359 -3.879 2.988 1 67.19 477 ILE A CA 1
ATOM 3668 C C . ILE A 1 477 ? -29.109 -3.477 4.438 1 67.19 477 ILE A C 1
ATOM 3670 O O . ILE A 1 477 ? -27.953 -3.424 4.879 1 67.19 477 ILE A O 1
ATOM 3674 N N . MET B 1 1 ? -18.516 23.469 -13.336 1 43.94 1 MET B N 1
ATOM 3675 C CA . MET B 1 1 ? -17.125 23.141 -13.617 1 43.94 1 MET B CA 1
ATOM 3676 C C . MET B 1 1 ? -16.234 23.453 -12.414 1 43.94 1 MET B C 1
ATOM 3678 O O . MET B 1 1 ? -15.453 22.609 -11.977 1 43.94 1 MET B O 1
ATOM 3682 N N . PHE B 1 2 ? -16.391 24.703 -11.805 1 49.31 2 PHE B N 1
ATOM 3683 C CA . PHE B 1 2 ? -15.57 25.109 -10.672 1 49.31 2 PHE B CA 1
ATOM 3684 C C . PHE B 1 2 ? -15.898 24.266 -9.445 1 49.31 2 PHE B C 1
ATOM 3686 O O . PHE B 1 2 ? -15 23.891 -8.688 1 49.31 2 PHE B O 1
ATOM 3693 N N . LYS B 1 3 ? -17.141 23.922 -9.352 1 52.03 3 LYS B N 1
ATOM 3694 C CA . LYS B 1 3 ? -17.594 23.156 -8.195 1 52.03 3 LYS B CA 1
ATOM 3695 C C . LYS B 1 3 ? -16.984 21.75 -8.203 1 52.03 3 LYS B C 1
ATOM 3697 O O . LYS B 1 3 ? -16.547 21.25 -7.16 1 52.03 3 LYS B O 1
ATOM 3702 N N . ASN B 1 4 ? -16.906 21.188 -9.328 1 60.47 4 ASN B N 1
ATOM 3703 C CA . ASN B 1 4 ? -16.344 19.844 -9.469 1 60.47 4 ASN B CA 1
ATOM 3704 C C . ASN B 1 4 ? -14.844 19.828 -9.234 1 60.47 4 ASN B C 1
ATOM 3706 O O . ASN B 1 4 ? -14.312 18.891 -8.633 1 60.47 4 ASN B O 1
ATOM 3710 N N . VAL B 1 5 ? -14.258 20.969 -9.555 1 63 5 VAL B N 1
ATOM 3711 C CA . VAL B 1 5 ? -12.812 21.078 -9.359 1 63 5 VAL B CA 1
ATOM 3712 C C . VAL B 1 5 ? -12.5 21.188 -7.871 1 63 5 VAL B C 1
ATOM 3714 O O . VAL B 1 5 ? -11.555 20.562 -7.383 1 63 5 VAL B O 1
ATOM 3717 N N . PHE B 1 6 ? -13.305 21.969 -7.266 1 65.75 6 PHE B N 1
ATOM 3718 C CA . PHE B 1 6 ? -13.086 22.172 -5.84 1 65.75 6 PHE B CA 1
ATOM 3719 C C . PHE B 1 6 ? -13.258 20.859 -5.082 1 65.75 6 PHE B C 1
ATOM 3721 O O . PHE B 1 6 ? -12.477 20.547 -4.184 1 65.75 6 PHE B O 1
ATOM 3728 N N . SER B 1 7 ? -14.266 20.141 -5.461 1 65.94 7 SER B N 1
ATOM 3729 C CA . SER B 1 7 ? -14.492 18.844 -4.824 1 65.94 7 SER B CA 1
ATOM 3730 C C . SER B 1 7 ? -13.32 17.906 -5.066 1 65.94 7 SER B C 1
ATOM 3732 O O . SER B 1 7 ? -12.922 17.156 -4.168 1 65.94 7 SER B O 1
ATOM 3734 N N . SER B 1 8 ? -12.797 18.016 -6.234 1 67.44 8 SER B N 1
ATOM 3735 C CA . SER B 1 8 ? -11.656 17.172 -6.57 1 67.44 8 SER B CA 1
ATOM 3736 C C . SER B 1 8 ? -10.414 17.578 -5.781 1 67.44 8 SER B C 1
ATOM 3738 O O . SER B 1 8 ? -9.648 16.734 -5.324 1 67.44 8 SER B O 1
ATOM 3740 N N . LEU B 1 9 ? -10.297 18.875 -5.629 1 70.12 9 LEU B N 1
ATOM 3741 C CA . LEU B 1 9 ? -9.156 19.375 -4.871 1 70.12 9 LEU B CA 1
ATOM 3742 C C . LEU B 1 9 ? -9.266 19 -3.398 1 70.12 9 LEU B C 1
ATOM 3744 O O . LEU B 1 9 ? -8.258 18.703 -2.75 1 70.12 9 LEU B O 1
ATOM 3748 N N . GLN B 1 10 ? -10.414 19 -2.945 1 68.88 10 GLN B N 1
ATOM 3749 C CA . GLN B 1 10 ? -10.633 18.578 -1.563 1 68.88 10 GLN B CA 1
ATOM 3750 C C . GLN B 1 10 ? -10.281 17.109 -1.373 1 68.88 10 GLN B C 1
ATOM 3752 O O . GLN B 1 10 ? -9.734 16.719 -0.339 1 68.88 10 GLN B O 1
ATOM 3757 N N . LYS B 1 11 ? -10.578 16.406 -2.402 1 72.69 11 LYS B N 1
ATOM 3758 C CA . LYS B 1 11 ? -10.242 14.977 -2.34 1 72.69 11 LYS B CA 1
ATOM 3759 C C . LYS B 1 11 ? -8.734 14.773 -2.365 1 72.69 11 LYS B C 1
ATOM 3761 O O . LYS B 1 11 ? -8.211 13.891 -1.678 1 72.69 11 LYS B O 1
ATOM 3766 N N . VAL B 1 12 ? -8.141 15.586 -3.113 1 75.69 12 VAL B N 1
ATOM 3767 C CA . VAL B 1 12 ? -6.68 15.523 -3.152 1 75.69 12 VAL B CA 1
ATOM 3768 C C . VAL B 1 12 ? -6.113 15.875 -1.779 1 75.69 12 VAL B C 1
ATOM 3770 O O . VAL B 1 12 ? -5.215 15.195 -1.278 1 75.69 12 VAL B O 1
ATOM 3773 N N . GLY B 1 13 ? -6.652 16.922 -1.253 1 73.56 13 GLY B N 1
ATOM 3774 C CA . GLY B 1 13 ? -6.203 17.328 0.072 1 73.56 13 GLY B CA 1
ATOM 3775 C C . GLY B 1 13 ? -6.359 16.219 1.107 1 73.56 13 GLY B C 1
ATOM 3776 O O . GLY B 1 13 ? -5.453 15.984 1.906 1 73.56 13 GLY B O 1
ATOM 3777 N N . LYS B 1 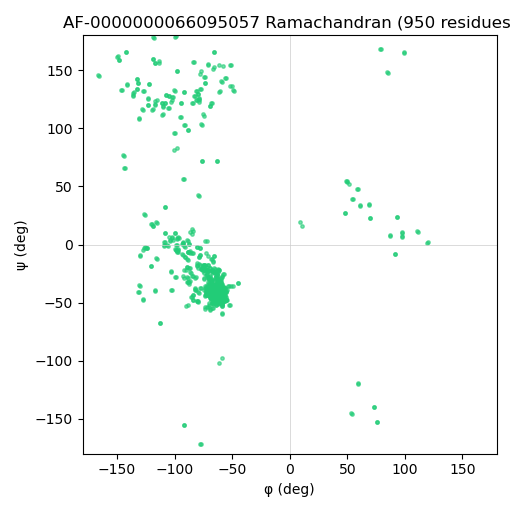14 ? -7.371 15.547 0.971 1 71.81 14 LYS B N 1
ATOM 3778 C CA . LYS B 1 14 ? -7.652 14.445 1.892 1 71.81 14 LYS B CA 1
ATOM 3779 C C . LYS B 1 14 ? -6.688 13.289 1.671 1 71.81 14 LYS B C 1
ATOM 3781 O O . LYS B 1 14 ? -6.234 12.656 2.631 1 71.81 14 LYS B O 1
ATOM 3786 N N . SER B 1 15 ? -6.461 13.109 0.454 1 79.69 15 SER B N 1
ATOM 3787 C CA . SER B 1 15 ? -5.621 11.969 0.112 1 79.69 15 SER B CA 1
ATOM 3788 C C . SER B 1 15 ? -4.18 12.188 0.565 1 79.69 15 SER B C 1
ATOM 3790 O O . SER B 1 15 ? -3.426 11.227 0.737 1 79.69 15 SER B O 1
ATOM 3792 N N . LEU B 1 16 ? -3.795 13.406 0.79 1 80.25 16 LEU B N 1
ATOM 3793 C CA . LEU B 1 16 ? -2.418 13.711 1.163 1 80.25 16 LEU B CA 1
ATOM 3794 C C . LEU B 1 16 ? -2.234 13.633 2.676 1 80.25 16 LEU B C 1
ATOM 3796 O O . LEU B 1 16 ? -1.105 13.641 3.168 1 80.25 16 LEU B O 1
ATOM 3800 N N . MET B 1 17 ? -3.279 13.453 3.402 1 76.19 17 MET B N 1
ATOM 3801 C CA . MET B 1 17 ? -3.205 13.383 4.859 1 76.19 17 MET B CA 1
ATOM 3802 C C . MET B 1 17 ? -2.57 12.078 5.316 1 76.19 17 MET B C 1
ATOM 3804 O O . MET B 1 17 ? -1.784 12.055 6.262 1 76.19 17 MET B O 1
ATOM 3808 N N . LEU B 1 18 ? -2.891 11 4.594 1 78.12 18 LEU B N 1
ATOM 3809 C CA . LEU B 1 18 ? -2.426 9.688 5.016 1 78.12 18 LEU B CA 1
ATOM 3810 C C . LEU B 1 18 ? -0.908 9.586 4.91 1 78.12 18 LEU B C 1
ATOM 3812 O O . LEU B 1 18 ? -0.243 9.156 5.855 1 78.12 18 LEU B O 1
ATOM 3816 N N . PRO B 1 19 ? -0.366 10.047 3.857 1 84.56 19 PRO B N 1
ATOM 3817 C CA . PRO B 1 19 ? 1.098 10.016 3.797 1 84.56 19 PRO B CA 1
ATOM 3818 C C . PRO B 1 19 ? 1.747 10.883 4.875 1 84.56 19 PRO B C 1
ATOM 3820 O O . PRO B 1 19 ? 2.809 10.531 5.398 1 84.56 19 PRO B O 1
ATOM 3823 N N . VAL B 1 20 ? 1.12 11.945 5.215 1 78.81 20 VAL B N 1
ATOM 3824 C CA . VAL B 1 20 ? 1.668 12.891 6.188 1 78.81 20 VAL B CA 1
ATOM 3825 C C . VAL B 1 20 ? 1.625 12.273 7.586 1 78.81 20 VAL B C 1
ATOM 3827 O O . VAL B 1 20 ? 2.42 12.633 8.453 1 78.81 20 VAL B O 1
ATOM 3830 N N . SER B 1 21 ? 0.767 11.328 7.758 1 78.12 21 SER B N 1
ATOM 3831 C CA . SER B 1 21 ? 0.625 10.688 9.062 1 78.12 21 SER B CA 1
ATOM 3832 C C . SER B 1 21 ? 1.862 9.867 9.414 1 78.12 21 SER B C 1
ATOM 3834 O O . SER B 1 21 ? 2.055 9.492 10.57 1 78.12 21 SER B O 1
ATOM 3836 N N . VAL B 1 22 ? 2.744 9.641 8.438 1 87.56 22 VAL B N 1
ATOM 3837 C CA . VAL B 1 22 ? 3.945 8.852 8.68 1 87.56 22 VAL B CA 1
ATOM 3838 C C . VAL B 1 22 ? 5.09 9.766 9.109 1 87.56 22 VAL B C 1
ATOM 3840 O O . VAL B 1 22 ? 6.098 9.297 9.641 1 87.56 22 VAL B O 1
ATOM 3843 N N . LEU B 1 23 ? 4.902 11.039 8.992 1 85.75 23 LEU B N 1
ATOM 3844 C CA . LEU B 1 23 ? 5.961 12.016 9.234 1 85.75 23 LEU B CA 1
ATOM 3845 C C . LEU B 1 23 ? 6.375 12 10.703 1 85.75 23 LEU B C 1
ATOM 3847 O O . LEU B 1 23 ? 7.562 12.133 11.016 1 85.75 23 LEU B O 1
ATOM 3851 N N . PRO B 1 24 ? 5.434 11.82 11.633 1 84 24 PRO B N 1
ATOM 3852 C CA . PRO B 1 24 ? 5.848 11.82 13.031 1 84 24 PRO B CA 1
ATOM 3853 C C . PRO B 1 24 ? 6.879 10.742 13.344 1 84 24 PRO B C 1
ATOM 3855 O O . PRO B 1 24 ? 7.891 11.016 14 1 84 24 PRO B O 1
ATOM 3858 N N . ILE B 1 25 ? 6.703 9.578 12.883 1 87 25 ILE B N 1
ATOM 3859 C CA . ILE B 1 25 ? 7.656 8.508 13.164 1 87 25 ILE B CA 1
ATOM 3860 C C . ILE B 1 25 ? 8.961 8.766 12.406 1 87 25 ILE B C 1
ATOM 3862 O O . ILE B 1 25 ? 10.047 8.531 12.938 1 87 25 ILE B O 1
ATOM 3866 N N . ALA B 1 26 ? 8.859 9.203 11.188 1 90.19 26 ALA B N 1
ATOM 3867 C CA . ALA B 1 26 ? 10.055 9.547 10.422 1 90.19 26 ALA B CA 1
ATOM 3868 C C . ALA B 1 26 ? 10.859 10.648 11.109 1 90.19 26 ALA B C 1
ATOM 3870 O O . ALA B 1 26 ? 12.078 10.57 11.211 1 90.19 26 ALA B O 1
ATOM 3871 N N . GLY B 1 27 ? 10.141 11.633 11.555 1 88.31 27 GLY B N 1
ATOM 3872 C CA . GLY B 1 27 ? 10.766 12.773 12.211 1 88.31 27 GLY B CA 1
ATOM 3873 C C . GLY B 1 27 ? 11.406 12.422 13.539 1 88.31 27 GLY B C 1
ATOM 3874 O O . GLY B 1 27 ? 12.531 12.828 13.82 1 88.31 27 GLY B O 1
ATOM 3875 N N . ILE B 1 28 ? 10.727 11.688 14.328 1 86.38 28 ILE B N 1
ATOM 3876 C CA . ILE B 1 28 ? 11.242 11.305 15.633 1 86.38 28 ILE B CA 1
ATOM 3877 C C . ILE B 1 28 ? 12.5 10.453 15.461 1 86.38 28 ILE B C 1
ATOM 3879 O O . ILE B 1 28 ? 13.523 10.719 16.094 1 86.38 28 ILE B O 1
ATOM 3883 N N . LEU B 1 29 ? 12.438 9.516 14.578 1 90.75 29 LEU B N 1
ATOM 3884 C CA . LEU B 1 29 ? 13.586 8.633 14.367 1 90.75 29 LEU B CA 1
ATOM 3885 C C . LEU B 1 29 ? 14.766 9.406 13.789 1 90.75 29 LEU B C 1
ATOM 3887 O O . LEU B 1 29 ? 15.859 9.383 14.352 1 90.75 29 LEU B O 1
ATOM 3891 N N . LEU B 1 30 ? 14.508 10.109 12.75 1 90.06 30 LEU B N 1
ATOM 3892 C CA . LEU B 1 30 ? 15.586 10.844 12.102 1 90.06 30 LEU B CA 1
ATOM 3893 C C . LEU B 1 30 ? 16.062 11.992 12.984 1 90.06 30 LEU B C 1
ATOM 3895 O O . LEU B 1 30 ? 17.266 12.242 13.102 1 90.06 30 LEU B O 1
ATOM 3899 N N . GLY B 1 31 ? 15.148 12.758 13.594 1 89.81 31 GLY B N 1
ATOM 3900 C CA . GLY B 1 31 ? 15.484 13.906 14.406 1 89.81 31 GLY B CA 1
ATOM 3901 C C . GLY B 1 31 ? 16.312 13.555 15.633 1 89.81 31 GLY B C 1
ATOM 3902 O O . GLY B 1 31 ? 17.344 14.18 15.891 1 89.81 31 GLY B O 1
ATOM 3903 N N . ILE B 1 32 ? 15.859 12.547 16.344 1 89.94 32 ILE B N 1
ATOM 3904 C CA . ILE B 1 32 ? 16.594 12.117 17.531 1 89.94 32 ILE B CA 1
ATOM 3905 C C . ILE B 1 32 ? 17.875 11.414 17.109 1 89.94 32 ILE B C 1
ATOM 3907 O O . ILE B 1 32 ? 18.953 11.664 17.672 1 89.94 32 ILE B O 1
ATOM 3911 N N . GLY B 1 33 ? 17.781 10.609 16.141 1 90.56 33 GLY B N 1
ATOM 3912 C CA . GLY B 1 33 ? 18.938 9.852 15.688 1 90.56 33 GLY B CA 1
ATOM 3913 C C . GLY B 1 33 ? 20.062 10.734 15.164 1 90.56 33 GLY B C 1
ATOM 3914 O O . GLY B 1 33 ? 21.234 10.516 15.484 1 90.56 33 GLY B O 1
ATOM 3915 N N . SER B 1 34 ? 19.719 11.68 14.414 1 89.69 34 SER B N 1
ATOM 3916 C CA . SER B 1 34 ? 20.703 12.531 13.766 1 89.69 34 SER B CA 1
ATOM 3917 C C . SER B 1 34 ? 21.281 13.562 14.734 1 89.69 34 SER B C 1
ATOM 3919 O O . SER B 1 34 ? 22.297 14.188 14.453 1 89.69 34 SER B O 1
ATOM 3921 N N . ALA B 1 35 ? 20.578 13.758 15.836 1 89.31 35 ALA B N 1
ATOM 3922 C CA . ALA B 1 35 ? 21.062 14.703 16.844 1 89.31 35 ALA B CA 1
ATOM 3923 C C . ALA B 1 35 ? 22.203 14.117 17.656 1 89.31 35 ALA B C 1
ATOM 3925 O O . ALA B 1 35 ? 22.969 14.852 18.281 1 89.31 35 ALA B O 1
ATOM 3926 N N . HIS B 1 36 ? 22.328 12.852 17.672 1 88.94 36 HIS B N 1
ATOM 3927 C CA . HIS B 1 36 ? 23.359 12.156 18.438 1 88.94 36 HIS B CA 1
ATOM 3928 C C . HIS B 1 36 ? 23.422 12.656 19.875 1 88.94 36 HIS B C 1
ATOM 3930 O O . HIS B 1 36 ? 24.5 13.031 20.359 1 88.94 36 HIS B O 1
ATOM 3936 N N . PHE B 1 37 ? 22.281 12.609 20.516 1 88.5 37 PHE B N 1
ATOM 3937 C CA . PHE B 1 37 ? 22.25 12.984 21.922 1 88.5 37 PHE B CA 1
ATOM 3938 C C . PHE B 1 37 ? 23.172 12.102 22.75 1 88.5 37 PHE B C 1
ATOM 3940 O O . PHE B 1 37 ? 23.266 10.891 22.516 1 88.5 37 PHE B O 1
ATOM 3947 N N . THR B 1 38 ? 23.859 12.695 23.703 1 89.06 38 THR B N 1
ATOM 3948 C CA . THR B 1 38 ? 24.844 11.984 24.516 1 89.06 38 THR B CA 1
ATOM 3949 C C . THR B 1 38 ? 24.156 10.891 25.344 1 89.06 38 THR B C 1
ATOM 3951 O O . THR B 1 38 ? 24.781 9.859 25.641 1 89.06 38 THR B O 1
ATOM 3954 N N . LEU B 1 39 ? 22.922 11.078 25.672 1 89.94 39 LEU B N 1
ATOM 3955 C CA . LEU B 1 39 ? 22.172 10.148 26.531 1 89.94 39 LEU B CA 1
ATOM 3956 C C . LEU B 1 39 ? 21.844 8.867 25.766 1 89.94 39 LEU B C 1
ATOM 3958 O O . LEU B 1 39 ? 21.578 7.832 26.391 1 89.94 39 LEU B O 1
ATOM 3962 N N . ILE B 1 40 ? 21.906 8.898 24.438 1 90.12 40 ILE B N 1
ATOM 3963 C CA . ILE B 1 40 ? 21.547 7.758 23.609 1 90.12 40 ILE B CA 1
ATOM 3964 C C . ILE B 1 40 ? 22.812 7.141 23.016 1 90.12 40 ILE B C 1
ATOM 3966 O O . ILE B 1 40 ? 23.609 7.84 22.391 1 90.12 40 ILE B O 1
ATOM 3970 N N . PRO B 1 41 ? 22.953 5.828 23.188 1 89.31 41 PRO B N 1
ATOM 3971 C CA . PRO B 1 41 ? 24.125 5.18 22.594 1 89.31 41 PRO B CA 1
ATOM 3972 C C . PRO B 1 41 ? 24.234 5.43 21.094 1 89.31 41 PRO B C 1
ATOM 3974 O O . PRO B 1 41 ? 23.203 5.453 20.391 1 89.31 41 PRO B O 1
ATOM 3977 N N . GLU B 1 42 ? 25.438 5.59 20.625 1 87.94 42 GLU B N 1
ATOM 3978 C CA . GLU B 1 42 ? 25.703 5.965 19.234 1 87.94 42 GLU B CA 1
ATOM 3979 C C . GLU B 1 42 ? 25.094 4.969 18.266 1 87.94 42 GLU B C 1
ATOM 3981 O O . GLU B 1 42 ? 24.562 5.359 17.219 1 87.94 42 GLU B O 1
ATOM 3986 N N . ILE B 1 43 ? 25.141 3.754 18.672 1 84.5 43 ILE B N 1
ATOM 3987 C CA . ILE B 1 43 ? 24.625 2.717 17.781 1 84.5 43 ILE B CA 1
ATOM 3988 C C . ILE B 1 43 ? 23.109 2.883 17.625 1 84.5 43 ILE B C 1
ATOM 3990 O O . ILE B 1 43 ? 22.562 2.693 16.531 1 84.5 43 ILE B O 1
ATOM 3994 N N . ILE B 1 44 ? 22.5 3.186 18.656 1 87.62 44 ILE B N 1
ATOM 3995 C CA . ILE B 1 44 ? 21.047 3.389 18.641 1 87.62 44 ILE B CA 1
ATOM 3996 C C . ILE B 1 44 ? 20.719 4.641 17.828 1 87.62 44 ILE B C 1
ATOM 3998 O O . ILE B 1 44 ? 19.766 4.648 17.047 1 87.62 44 ILE B O 1
ATOM 4002 N N . SER B 1 45 ? 21.516 5.629 18 1 90.19 45 SER B N 1
ATOM 4003 C CA . SER B 1 45 ? 21.328 6.867 17.25 1 90.19 45 SER B CA 1
ATOM 4004 C C . SER B 1 45 ? 21.484 6.633 15.75 1 90.19 45 SER B C 1
ATOM 4006 O O . SER B 1 45 ? 20.703 7.164 14.953 1 90.19 45 SER B O 1
ATOM 4008 N N . GLN B 1 46 ? 22.406 5.863 15.43 1 87.38 46 GLN B N 1
ATOM 4009 C CA . GLN B 1 46 ? 22.641 5.574 14.016 1 87.38 46 GLN B CA 1
ATOM 4010 C C . GLN B 1 46 ? 21.5 4.77 13.422 1 87.38 46 GLN B C 1
ATOM 4012 O O . GLN B 1 46 ? 21.062 5.031 12.289 1 87.38 46 GLN B O 1
ATOM 4017 N N . ILE B 1 47 ? 21.062 3.852 14.188 1 88.12 47 ILE B N 1
ATOM 4018 C CA . ILE B 1 47 ? 19.938 3.047 13.727 1 88.12 47 ILE B CA 1
ATOM 4019 C C . ILE B 1 47 ? 18.703 3.934 13.539 1 88.12 47 ILE B C 1
ATOM 4021 O O . ILE B 1 47 ? 18.031 3.85 12.516 1 88.12 47 ILE B O 1
ATOM 4025 N N . MET B 1 48 ? 18.469 4.746 14.461 1 91.44 48 MET B N 1
ATOM 4026 C CA . MET B 1 48 ? 17.328 5.648 14.398 1 91.44 48 MET B CA 1
ATOM 4027 C C . MET B 1 48 ? 17.453 6.594 13.203 1 91.44 48 MET B C 1
ATOM 4029 O O . MET B 1 48 ? 16.484 6.777 12.453 1 91.44 48 MET B O 1
ATOM 4033 N N . ALA B 1 49 ? 18.625 7.121 13.008 1 90.19 49 ALA B N 1
ATOM 4034 C CA . ALA B 1 49 ? 18.844 8.055 11.906 1 90.19 49 ALA B CA 1
ATOM 4035 C C . ALA B 1 49 ? 18.641 7.367 10.562 1 90.19 49 ALA B C 1
ATOM 4037 O O . ALA B 1 49 ? 18 7.918 9.664 1 90.19 49 ALA B O 1
ATOM 4038 N N . GLN B 1 50 ? 19.156 6.219 10.453 1 88 50 GLN B N 1
ATOM 4039 C CA . GLN B 1 50 ? 19.078 5.504 9.188 1 88 50 GLN B CA 1
ATOM 4040 C C . GLN B 1 50 ? 17.641 5.059 8.898 1 88 50 GLN B C 1
ATOM 4042 O O . GLN B 1 50 ? 17.172 5.152 7.762 1 88 50 GLN B O 1
ATOM 4047 N N . THR B 1 51 ? 17.016 4.559 9.914 1 90.88 51 THR B N 1
ATOM 4048 C CA . THR B 1 51 ? 15.648 4.105 9.727 1 90.88 51 THR B CA 1
ATOM 4049 C C . THR B 1 51 ? 14.719 5.289 9.453 1 90.88 51 THR B C 1
ATOM 4051 O O . THR B 1 51 ? 13.844 5.207 8.586 1 90.88 51 THR B O 1
ATOM 4054 N N . GLY B 1 52 ? 14.883 6.32 10.188 1 91.5 52 GLY B N 1
ATOM 4055 C CA . GLY B 1 52 ? 14.102 7.516 9.898 1 91.5 52 GLY B CA 1
ATOM 4056 C C . GLY B 1 52 ? 14.336 8.055 8.5 1 91.5 52 GLY B C 1
ATOM 4057 O O . GLY B 1 52 ? 13.383 8.453 7.82 1 91.5 52 GLY B O 1
ATOM 4058 N N . GLY B 1 53 ? 15.586 8.094 8.094 1 89.5 53 GLY B N 1
ATOM 4059 C CA . GLY B 1 53 ? 15.93 8.531 6.75 1 89.5 53 GLY B CA 1
ATOM 4060 C C . GLY B 1 53 ? 15.312 7.672 5.664 1 89.5 53 GLY B C 1
ATOM 4061 O O . GLY B 1 53 ? 14.938 8.172 4.602 1 89.5 53 GLY B O 1
ATOM 4062 N N . SER B 1 54 ? 15.227 6.445 5.957 1 88.25 54 SER B N 1
ATOM 4063 C CA . SER B 1 54 ? 14.664 5.527 4.973 1 88.25 54 SER B CA 1
ATOM 4064 C C . SER B 1 54 ? 13.195 5.836 4.707 1 88.25 54 SER B C 1
ATOM 4066 O O . SER B 1 54 ? 12.711 5.664 3.586 1 88.25 54 SER B O 1
ATOM 4068 N N . ILE B 1 55 ? 12.477 6.242 5.688 1 91.38 55 ILE B N 1
ATOM 4069 C CA . ILE B 1 55 ? 11.07 6.602 5.504 1 91.38 55 ILE B CA 1
ATOM 4070 C C . ILE B 1 55 ? 10.961 7.805 4.574 1 91.38 55 ILE B C 1
ATOM 4072 O O . ILE B 1 55 ? 10.125 7.828 3.67 1 91.38 55 ILE B O 1
ATOM 4076 N N . PHE B 1 56 ? 11.82 8.766 4.789 1 88.44 56 PHE B N 1
ATOM 4077 C CA . PHE B 1 56 ? 11.789 9.961 3.947 1 88.44 56 PHE B CA 1
ATOM 4078 C C . PHE B 1 56 ? 12.148 9.609 2.508 1 88.44 56 PHE B C 1
ATOM 4080 O O . PHE B 1 56 ? 11.625 10.203 1.568 1 88.44 56 PHE B O 1
ATOM 4087 N N . SER B 1 57 ? 13.055 8.641 2.342 1 87.31 57 SER B N 1
ATOM 4088 C CA . SER B 1 57 ? 13.438 8.211 1.002 1 87.31 57 SER B CA 1
ATOM 4089 C C . SER B 1 57 ? 12.273 7.523 0.287 1 87.31 57 SER B C 1
ATOM 4091 O O . SER B 1 57 ? 12.203 7.535 -0.944 1 87.31 57 SER B O 1
ATOM 4093 N N . ASN B 1 58 ? 11.375 7.012 1.036 1 90.81 58 ASN B N 1
ATOM 4094 C CA . ASN B 1 58 ? 10.242 6.293 0.463 1 90.81 58 ASN B CA 1
ATOM 4095 C C . ASN B 1 58 ? 8.992 7.172 0.411 1 90.81 58 ASN B C 1
ATOM 4097 O O . ASN B 1 58 ? 7.906 6.691 0.083 1 90.81 58 ASN B O 1
ATOM 4101 N N . MET B 1 59 ? 9.164 8.398 0.675 1 90.75 59 MET B N 1
ATOM 4102 C CA . MET B 1 59 ? 8.016 9.297 0.773 1 90.75 59 MET B CA 1
ATOM 4103 C C . MET B 1 59 ? 7.246 9.344 -0.543 1 90.75 59 MET B C 1
ATOM 4105 O O . MET B 1 59 ? 6.012 9.352 -0.548 1 90.75 59 MET B O 1
ATOM 4109 N N . PRO B 1 60 ? 7.961 9.383 -1.724 1 91.56 60 PRO B N 1
ATOM 4110 C CA . PRO B 1 60 ? 7.199 9.367 -2.975 1 91.56 60 PRO B CA 1
ATOM 4111 C C . PRO B 1 60 ? 6.281 8.156 -3.096 1 91.56 60 PRO B C 1
ATOM 4113 O O . PRO B 1 60 ? 5.121 8.289 -3.488 1 91.56 60 PRO B O 1
ATOM 4116 N N . LEU B 1 61 ? 6.781 7.023 -2.697 1 94.06 61 LEU B N 1
ATOM 4117 C CA . LEU B 1 61 ? 5.98 5.809 -2.732 1 94.06 61 LEU B CA 1
ATOM 4118 C C . LEU B 1 61 ? 4.809 5.898 -1.759 1 94.06 61 LEU B C 1
ATOM 4120 O O . LEU B 1 61 ? 3.695 5.48 -2.078 1 94.06 61 LEU B O 1
ATOM 4124 N N . ILE B 1 62 ? 5.082 6.43 -0.618 1 93.31 62 ILE B N 1
ATOM 4125 C CA . ILE B 1 62 ? 4.051 6.59 0.403 1 93.31 62 ILE B CA 1
ATOM 4126 C C . ILE B 1 62 ? 2.955 7.52 -0.111 1 93.31 62 ILE B C 1
ATOM 4128 O O . ILE B 1 62 ? 1.767 7.266 0.098 1 93.31 62 ILE B O 1
ATOM 4132 N N . PHE B 1 63 ? 3.348 8.547 -0.795 1 92.62 63 PHE B N 1
ATOM 4133 C CA . PHE B 1 63 ? 2.367 9.453 -1.383 1 92.62 63 PHE B CA 1
ATOM 4134 C C . PHE B 1 63 ? 1.581 8.758 -2.488 1 92.62 63 PHE B C 1
ATOM 4136 O O . PHE B 1 63 ? 0.392 9.023 -2.672 1 92.62 63 PHE B O 1
ATOM 4143 N N . ALA B 1 64 ? 2.248 7.914 -3.264 1 95.38 64 ALA B N 1
ATOM 4144 C CA . ALA B 1 64 ? 1.538 7.145 -4.281 1 95.38 64 ALA B CA 1
ATOM 4145 C C . ALA B 1 64 ? 0.416 6.316 -3.66 1 95.38 64 ALA B C 1
ATOM 4147 O O . ALA B 1 64 ? -0.72 6.34 -4.141 1 95.38 64 ALA B O 1
ATOM 4148 N N . ILE B 1 65 ? 0.713 5.656 -2.625 1 95.06 65 ILE B N 1
ATOM 4149 C CA . ILE B 1 65 ? -0.248 4.809 -1.927 1 95.06 65 ILE B CA 1
ATOM 4150 C C . ILE B 1 65 ? -1.355 5.672 -1.326 1 95.06 65 ILE B C 1
ATOM 4152 O O . ILE B 1 65 ? -2.539 5.355 -1.46 1 95.06 65 ILE B O 1
ATOM 4156 N N . GLY B 1 66 ? -0.982 6.766 -0.683 1 92.19 66 GLY B N 1
ATOM 4157 C CA . GLY B 1 66 ? -1.956 7.652 -0.068 1 92.19 66 GLY B CA 1
ATOM 4158 C C . GLY B 1 66 ? -2.967 8.203 -1.057 1 92.19 66 GLY B C 1
ATOM 4159 O O . GLY B 1 66 ? -4.172 8.195 -0.794 1 92.19 66 GLY B O 1
ATOM 4160 N N . VAL B 1 67 ? -2.49 8.656 -2.148 1 91.94 67 VAL B N 1
ATOM 4161 C CA . VAL B 1 67 ? -3.365 9.227 -3.17 1 91.94 67 VAL B CA 1
ATOM 4162 C C . VAL B 1 67 ? -4.281 8.133 -3.725 1 91.94 67 VAL B C 1
ATOM 4164 O O . VAL B 1 67 ? -5.48 8.359 -3.914 1 91.94 67 VAL B O 1
ATOM 4167 N N . ALA B 1 68 ? -3.723 6.992 -3.979 1 95.25 68 ALA B N 1
ATOM 4168 C CA . ALA B 1 68 ? -4.527 5.879 -4.48 1 95.25 68 ALA B CA 1
ATOM 4169 C C . ALA B 1 68 ? -5.648 5.531 -3.506 1 95.25 68 ALA B C 1
ATOM 4171 O O . ALA B 1 68 ? -6.797 5.348 -3.914 1 95.25 68 ALA B O 1
ATOM 4172 N N . LEU B 1 69 ? -5.371 5.469 -2.271 1 90.94 69 LEU B N 1
ATOM 4173 C CA . LEU B 1 69 ? -6.355 5.121 -1.252 1 90.94 69 LEU B CA 1
ATOM 4174 C C . LEU B 1 69 ? -7.418 6.207 -1.128 1 90.94 69 LEU B C 1
ATOM 4176 O O . LEU B 1 69 ? -8.602 5.91 -0.978 1 90.94 69 LEU B O 1
ATOM 4180 N N . GLY B 1 70 ? -6.988 7.41 -1.189 1 85.81 70 GLY B N 1
ATOM 4181 C CA . GLY B 1 70 ? -7.91 8.523 -1.044 1 85.81 70 GLY B CA 1
ATOM 4182 C C . GLY B 1 70 ? -8.961 8.578 -2.133 1 85.81 70 GLY B C 1
ATOM 4183 O O . GLY B 1 70 ? -10.109 8.961 -1.878 1 85.81 70 GLY B O 1
ATOM 4184 N N . PHE B 1 71 ? -8.586 8.102 -3.33 1 89.12 71 PHE B N 1
ATOM 4185 C CA . PHE B 1 71 ? -9.492 8.219 -4.461 1 89.12 71 PHE B CA 1
ATOM 4186 C C . PHE B 1 71 ? -10.156 6.887 -4.773 1 89.12 71 PHE B C 1
ATOM 4188 O O . PHE B 1 71 ? -10.875 6.758 -5.77 1 89.12 71 PHE B O 1
ATOM 4195 N N . SER B 1 72 ? -9.938 5.84 -4.02 1 89.31 72 SER B N 1
ATOM 4196 C CA . SER B 1 72 ? -10.539 4.535 -4.266 1 89.31 72 SER B CA 1
ATOM 4197 C C . SER B 1 72 ? -11.266 4.02 -3.029 1 89.31 72 SER B C 1
ATOM 4199 O O . SER B 1 72 ? -11.336 2.811 -2.803 1 89.31 72 SER B O 1
ATOM 4201 N N . ASN B 1 73 ? -11.719 4.965 -2.135 1 81.5 73 ASN B N 1
ATOM 4202 C CA . ASN B 1 73 ? -12.445 4.609 -0.917 1 81.5 73 ASN B CA 1
ATOM 4203 C C . ASN B 1 73 ? -11.656 3.619 -0.066 1 81.5 73 ASN B C 1
ATOM 4205 O O . ASN B 1 73 ? -12.18 2.58 0.335 1 81.5 73 ASN B O 1
ATOM 4209 N N . ASN B 1 74 ? -10.352 3.793 0.01 1 84.75 74 ASN B N 1
ATOM 4210 C CA . ASN B 1 74 ? -9.445 3.074 0.9 1 84.75 74 ASN B CA 1
ATOM 4211 C C . ASN B 1 74 ? -9.312 1.607 0.5 1 84.75 74 ASN B C 1
ATOM 4213 O O . ASN B 1 74 ? -9.219 0.73 1.36 1 84.75 74 ASN B O 1
ATOM 4217 N N . ASP B 1 75 ? -9.352 1.28 -0.813 1 88.19 75 ASP B N 1
ATOM 4218 C CA . ASP B 1 75 ? -9.211 -0.1 -1.267 1 88.19 75 ASP B CA 1
ATOM 4219 C C . ASP B 1 75 ? -7.746 -0.515 -1.321 1 88.19 75 ASP B C 1
ATOM 4221 O O . ASP B 1 75 ? -6.922 0.174 -1.928 1 88.19 75 ASP B O 1
ATOM 4225 N N . GLY B 1 76 ? -7.504 -1.639 -0.778 1 88.31 76 GLY B N 1
ATOM 4226 C CA . GLY B 1 76 ? -6.137 -2.123 -0.69 1 88.31 76 GLY B CA 1
ATOM 4227 C C . GLY B 1 76 ? -5.539 -2.473 -2.039 1 88.31 76 GLY B C 1
ATOM 4228 O O . GLY B 1 76 ? -4.332 -2.322 -2.248 1 88.31 76 GLY B O 1
ATOM 4229 N N . VAL B 1 77 ? -6.281 -2.91 -3.02 1 89.38 77 VAL B N 1
ATOM 4230 C CA . VAL B 1 77 ? -5.789 -3.273 -4.344 1 89.38 77 VAL B CA 1
ATOM 4231 C C . VAL B 1 77 ? -5.27 -2.029 -5.062 1 89.38 77 VAL B C 1
ATOM 4233 O O . VAL B 1 77 ? -4.281 -2.098 -5.797 1 89.38 77 VAL B O 1
ATOM 4236 N N . ALA B 1 78 ? -5.949 -0.916 -4.844 1 94.12 78 ALA B N 1
ATOM 4237 C CA . ALA B 1 78 ? -5.465 0.34 -5.41 1 94.12 78 ALA B CA 1
ATOM 4238 C C . ALA B 1 78 ? -4.094 0.704 -4.844 1 94.12 78 ALA B C 1
ATOM 4240 O O . ALA B 1 78 ? -3.242 1.233 -5.562 1 94.12 78 ALA B O 1
ATOM 4241 N N . ALA B 1 79 ? -3.902 0.447 -3.559 1 93.94 79 ALA B N 1
ATOM 4242 C CA . ALA B 1 79 ? -2.611 0.702 -2.926 1 93.94 79 ALA B CA 1
ATOM 4243 C C . ALA B 1 79 ? -1.51 -0.139 -3.566 1 93.94 79 ALA B C 1
ATOM 4245 O O . ALA B 1 79 ? -0.427 0.369 -3.865 1 93.94 79 ALA B O 1
ATOM 4246 N N . LEU B 1 80 ? -1.814 -1.371 -3.75 1 93.12 80 LEU B N 1
ATOM 4247 C CA . LEU B 1 80 ? -0.851 -2.277 -4.367 1 93.12 80 LEU B CA 1
ATOM 4248 C C . LEU B 1 80 ? -0.547 -1.854 -5.801 1 93.12 80 LEU B C 1
ATOM 4250 O O . LEU B 1 80 ? 0.611 -1.862 -6.223 1 93.12 80 LEU B O 1
ATOM 4254 N N . ALA B 1 81 ? -1.573 -1.546 -6.543 1 95.62 81 ALA B N 1
ATOM 4255 C CA . ALA B 1 81 ? -1.414 -1.096 -7.922 1 95.62 81 ALA B CA 1
ATOM 4256 C C . ALA B 1 81 ? -0.581 0.182 -7.988 1 95.62 81 ALA B C 1
ATOM 4258 O O . ALA B 1 81 ? 0.147 0.405 -8.961 1 95.62 81 ALA B O 1
ATOM 4259 N N . ALA B 1 82 ? -0.682 1.009 -6.988 1 96.69 82 ALA B N 1
ATOM 4260 C CA . ALA B 1 82 ? 0.094 2.246 -6.941 1 96.69 82 ALA B CA 1
ATOM 4261 C C . ALA B 1 82 ? 1.588 1.952 -6.836 1 96.69 82 ALA B C 1
ATOM 4263 O O . ALA B 1 82 ? 2.408 2.66 -7.43 1 96.69 82 ALA B O 1
ATOM 4264 N N . VAL B 1 83 ? 1.938 0.953 -6.07 1 95.19 83 VAL B N 1
ATOM 4265 C CA . VAL B 1 83 ? 3.332 0.543 -5.949 1 95.19 83 VAL B CA 1
ATOM 4266 C C . VAL B 1 83 ? 3.855 0.089 -7.309 1 95.19 83 VAL B C 1
ATOM 4268 O O . VAL B 1 83 ? 4.957 0.471 -7.719 1 95.19 83 VAL B O 1
ATOM 4271 N N . VAL B 1 84 ? 3.059 -0.708 -7.973 1 94.94 84 VAL B N 1
ATOM 4272 C CA . VAL B 1 84 ? 3.418 -1.211 -9.297 1 94.94 84 VAL B CA 1
ATOM 4273 C C . VAL B 1 84 ? 3.572 -0.044 -10.266 1 94.94 84 VAL B C 1
ATOM 4275 O O . VAL B 1 84 ? 4.578 0.056 -10.969 1 94.94 84 VAL B O 1
ATOM 4278 N N . ALA B 1 85 ? 2.596 0.813 -10.273 1 97 85 ALA B N 1
ATOM 4279 C CA . ALA B 1 85 ? 2.607 1.964 -11.172 1 97 85 ALA B CA 1
ATOM 4280 C C . ALA B 1 85 ? 3.811 2.863 -10.898 1 97 85 ALA B C 1
ATOM 4282 O O . ALA B 1 85 ? 4.457 3.35 -11.828 1 97 85 ALA B O 1
ATOM 4283 N N . TYR B 1 86 ? 4.078 3.107 -9.648 1 95.56 86 TYR B N 1
ATOM 4284 C CA . TYR B 1 86 ? 5.199 3.963 -9.273 1 95.56 86 TYR B CA 1
ATOM 4285 C C . TYR B 1 86 ? 6.523 3.361 -9.727 1 95.56 86 TYR B C 1
ATOM 4287 O O . TYR B 1 86 ? 7.367 4.059 -10.297 1 95.56 86 TYR B O 1
ATOM 4295 N N . SER B 1 87 ? 6.703 2.098 -9.438 1 93.75 87 SER B N 1
ATOM 4296 C CA . SER B 1 87 ? 7.93 1.405 -9.828 1 93.75 87 SER B CA 1
ATOM 4297 C C . SER B 1 87 ? 8.148 1.466 -11.336 1 93.75 87 SER B C 1
ATOM 4299 O O . SER B 1 87 ? 9.25 1.764 -11.797 1 93.75 87 SER B O 1
ATOM 4301 N N . ILE B 1 88 ? 7.109 1.214 -12.062 1 94.31 88 ILE B N 1
ATOM 4302 C CA . ILE B 1 88 ? 7.195 1.189 -13.516 1 94.31 88 ILE B CA 1
ATOM 4303 C C . ILE B 1 88 ? 7.434 2.604 -14.047 1 94.31 88 ILE B C 1
ATOM 4305 O O . ILE B 1 88 ? 8.227 2.803 -14.969 1 94.31 88 ILE B O 1
ATOM 4309 N N . LEU B 1 89 ? 6.766 3.564 -13.469 1 94.12 89 LEU B N 1
ATOM 4310 C CA . LEU B 1 89 ? 6.918 4.957 -13.875 1 94.12 89 LEU B CA 1
ATOM 4311 C C . LEU B 1 89 ? 8.367 5.41 -13.734 1 94.12 89 LEU B C 1
ATOM 4313 O O . LEU B 1 89 ? 8.945 5.949 -14.68 1 94.12 89 LEU B O 1
ATOM 4317 N N . ILE B 1 90 ? 8.977 5.188 -12.594 1 90.5 90 ILE B N 1
ATOM 4318 C CA . ILE B 1 90 ? 10.336 5.625 -12.305 1 90.5 90 ILE B CA 1
ATOM 4319 C C . ILE B 1 90 ? 11.312 4.891 -13.219 1 90.5 90 ILE B C 1
ATOM 4321 O O . ILE B 1 90 ? 12.258 5.488 -13.742 1 90.5 90 ILE B O 1
ATOM 4325 N N . GLN B 1 91 ? 11.086 3.629 -13.391 1 88.81 91 GLN B N 1
ATOM 4326 C CA . GLN B 1 91 ? 12.008 2.85 -14.211 1 88.81 91 GLN B CA 1
ATOM 4327 C C . GLN B 1 91 ? 11.898 3.229 -15.68 1 88.81 91 GLN B C 1
ATOM 4329 O O . GLN B 1 91 ? 12.891 3.195 -16.422 1 88.81 91 GLN B O 1
ATOM 4334 N N . THR B 1 92 ? 10.664 3.529 -16.109 1 90.38 92 THR B N 1
ATOM 4335 C CA . THR B 1 92 ? 10.492 4.008 -17.469 1 90.38 92 THR B CA 1
ATOM 4336 C C . THR B 1 92 ? 11.289 5.289 -17.703 1 90.38 92 THR B C 1
ATOM 4338 O O . THR B 1 92 ? 11.992 5.422 -18.703 1 90.38 92 THR B O 1
ATOM 4341 N N . LEU B 1 93 ? 11.219 6.176 -16.781 1 87.19 93 LEU B N 1
ATOM 4342 C CA . LEU B 1 93 ? 11.969 7.422 -16.875 1 87.19 93 LEU B CA 1
ATOM 4343 C C . LEU B 1 93 ? 13.469 7.156 -16.922 1 87.19 93 LEU B C 1
ATOM 4345 O O . LEU B 1 93 ? 14.188 7.754 -17.719 1 87.19 93 LEU B O 1
ATOM 4349 N N . SER B 1 94 ? 13.891 6.277 -16.078 1 83.69 94 SER B N 1
ATOM 4350 C CA . SER B 1 94 ? 15.305 5.922 -16.016 1 83.69 94 SER B CA 1
ATOM 4351 C C . SER B 1 94 ? 15.766 5.266 -17.312 1 83.69 94 SER B C 1
ATOM 4353 O O . SER B 1 94 ? 16.875 5.523 -17.781 1 83.69 94 SER B O 1
ATOM 4355 N N . ALA B 1 95 ? 14.938 4.414 -17.844 1 82.75 95 ALA B N 1
ATOM 4356 C CA . ALA B 1 95 ? 15.281 3.697 -19.078 1 82.75 95 ALA B CA 1
ATOM 4357 C C . ALA B 1 95 ? 15.375 4.652 -20.25 1 82.75 95 ALA B C 1
ATOM 4359 O O . ALA B 1 95 ? 16.234 4.496 -21.125 1 82.75 95 ALA B O 1
ATOM 4360 N N . VAL B 1 96 ? 14.477 5.555 -20.297 1 83.31 96 VAL B N 1
ATOM 4361 C CA . VAL B 1 96 ? 14.477 6.523 -21.375 1 83.31 96 VAL B CA 1
ATOM 4362 C C . VAL B 1 96 ? 15.703 7.426 -21.266 1 83.31 96 VAL B C 1
ATOM 4364 O O . VAL B 1 96 ? 16.328 7.75 -22.281 1 83.31 96 VAL B O 1
ATOM 4367 N N . GLU B 1 97 ? 15.992 7.809 -20.109 1 77.81 97 GLU B N 1
ATOM 4368 C CA . GLU B 1 97 ? 17.172 8.641 -19.891 1 77.81 97 GLU B CA 1
ATOM 4369 C C . GLU B 1 97 ? 18.453 7.922 -20.312 1 77.81 97 GLU B C 1
ATOM 4371 O O . GLU B 1 97 ? 19.344 8.531 -20.906 1 77.81 97 GLU B O 1
ATOM 4376 N N . LEU B 1 98 ? 18.531 6.719 -20.016 1 72.25 98 LEU B N 1
ATOM 4377 C CA . LEU B 1 98 ? 19.719 5.922 -20.312 1 72.25 98 LEU B CA 1
ATOM 4378 C C . LEU B 1 98 ? 19.828 5.641 -21.812 1 72.25 98 LEU B C 1
ATOM 4380 O O . LEU B 1 98 ? 20.922 5.711 -22.375 1 72.25 98 LEU B O 1
ATOM 4384 N N . ASN B 1 99 ? 18.75 5.348 -22.422 1 70.12 99 ASN B N 1
ATOM 4385 C CA . ASN B 1 99 ? 18.797 4.797 -23.766 1 70.12 99 ASN B CA 1
ATOM 4386 C C . ASN B 1 99 ? 18.547 5.867 -24.828 1 70.12 99 ASN B C 1
ATOM 4388 O O . ASN B 1 99 ? 19 5.75 -25.969 1 70.12 99 ASN B O 1
ATOM 4392 N N . ILE B 1 100 ? 17.844 6.785 -24.422 1 67.75 100 ILE B N 1
ATOM 4393 C CA . ILE B 1 100 ? 17.484 7.777 -25.422 1 67.75 100 ILE B CA 1
ATOM 4394 C C . ILE B 1 100 ? 18.344 9.031 -25.25 1 67.75 100 ILE B C 1
ATOM 4396 O O . ILE B 1 100 ? 18.875 9.555 -26.219 1 67.75 100 ILE B O 1
ATOM 4400 N N . LEU B 1 101 ? 18.562 9.359 -24.016 1 66.62 101 LEU B N 1
ATOM 4401 C CA . LEU B 1 101 ? 19.25 10.625 -23.797 1 66.62 101 LEU B CA 1
ATOM 4402 C C . LEU B 1 101 ? 20.75 10.398 -23.594 1 66.62 101 LEU B C 1
ATOM 4404 O O . LEU B 1 101 ? 21.516 11.352 -23.516 1 66.62 101 LEU B O 1
ATOM 4408 N N . ASN B 1 102 ? 21.172 9.125 -23.781 1 63.69 102 ASN B N 1
ATOM 4409 C CA . ASN B 1 102 ? 22.562 8.688 -23.75 1 63.69 102 ASN B CA 1
ATOM 4410 C C . ASN B 1 102 ? 23.297 9.234 -22.516 1 63.69 102 ASN B C 1
ATOM 4412 O O . ASN B 1 102 ? 24.438 9.695 -22.625 1 63.69 102 ASN B O 1
ATOM 4416 N N . THR B 1 103 ? 22.578 9.461 -21.531 1 59.59 103 THR B N 1
ATOM 4417 C CA . THR B 1 103 ? 23.234 9.914 -20.312 1 59.59 103 THR B CA 1
ATOM 4418 C C . THR B 1 103 ? 23.875 8.734 -19.578 1 59.59 103 THR B C 1
ATOM 4420 O O . THR B 1 103 ? 23.297 7.652 -19.5 1 59.59 103 THR B O 1
ATOM 4423 N N . ASP B 1 104 ? 25.078 8.7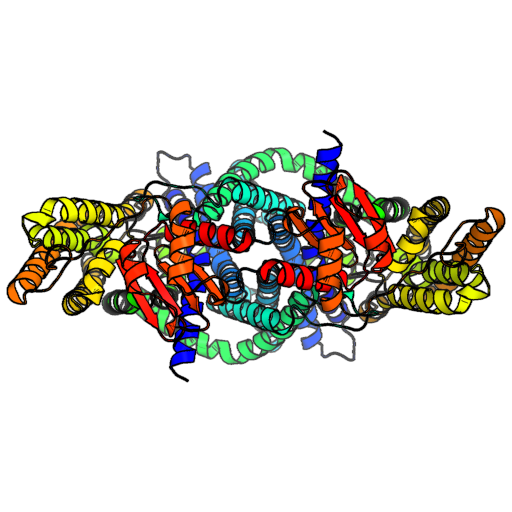97 -19.328 1 58.31 104 ASP B N 1
ATOM 4424 C CA . ASP B 1 104 ? 25.828 7.738 -18.672 1 58.31 104 ASP B CA 1
ATOM 4425 C C . ASP B 1 104 ? 25.141 7.309 -17.375 1 58.31 104 ASP B C 1
ATOM 4427 O O . ASP B 1 104 ? 24.609 8.141 -16.641 1 58.31 104 ASP B O 1
ATOM 4431 N N . ALA B 1 105 ? 25.062 6.035 -17.125 1 58.25 105 ALA B N 1
ATOM 4432 C CA . ALA B 1 105 ? 24.391 5.414 -15.984 1 58.25 105 ALA B CA 1
ATOM 4433 C C . ALA B 1 105 ? 24.844 6.055 -14.672 1 58.25 105 ALA B C 1
ATOM 4435 O O . ALA B 1 105 ? 24.047 6.262 -13.766 1 58.25 105 ALA B O 1
ATOM 4436 N N . ASN B 1 106 ? 26.031 6.371 -14.688 1 54.12 106 ASN B N 1
ATOM 4437 C CA . ASN B 1 106 ? 26.594 7 -13.492 1 54.12 106 ASN B CA 1
ATOM 4438 C C . ASN B 1 106 ? 26.047 8.414 -13.297 1 54.12 106 ASN B C 1
ATOM 4440 O O . ASN B 1 106 ? 25.828 8.836 -12.164 1 54.12 106 ASN B O 1
ATOM 4444 N N . THR B 1 107 ? 25.922 9.023 -14.391 1 53.97 107 THR B N 1
ATOM 4445 C CA . THR B 1 107 ? 25.391 10.375 -14.328 1 53.97 107 THR B CA 1
ATOM 4446 C C . THR B 1 107 ? 23.922 10.359 -13.898 1 53.97 107 THR B C 1
ATOM 4448 O O . THR B 1 107 ? 23.484 11.227 -13.141 1 53.97 107 THR B O 1
ATOM 4451 N N . ILE B 1 108 ? 23.297 9.453 -14.359 1 54.72 108 ILE B N 1
ATOM 4452 C CA . ILE B 1 108 ? 21.891 9.297 -14.016 1 54.72 108 ILE B CA 1
ATOM 4453 C C . ILE B 1 108 ? 21.75 9.008 -12.516 1 54.72 108 ILE B C 1
ATOM 4455 O O . ILE B 1 108 ? 20.891 9.578 -11.844 1 54.72 108 ILE B O 1
ATOM 4459 N N . LYS B 1 109 ? 22.578 8.102 -12.086 1 54.16 109 LYS B N 1
ATOM 4460 C CA . LYS B 1 109 ? 22.594 7.793 -10.664 1 54.16 109 LYS B CA 1
ATOM 4461 C C . LYS B 1 109 ? 22.938 9.031 -9.836 1 54.16 109 LYS B C 1
ATOM 4463 O O . LYS B 1 109 ? 22.438 9.188 -8.711 1 54.16 109 LYS B O 1
ATOM 4468 N N . ASN B 1 110 ? 23.719 9.805 -10.531 1 47.19 110 ASN B N 1
ATOM 4469 C CA . ASN B 1 110 ? 24.188 10.992 -9.82 1 47.19 110 ASN B CA 1
ATOM 4470 C C . ASN B 1 110 ? 23.219 12.156 -9.984 1 47.19 110 ASN B C 1
ATOM 4472 O O . ASN B 1 110 ? 23.062 12.977 -9.07 1 47.19 110 ASN B O 1
ATOM 4476 N N . LYS B 1 111 ? 22.922 12.406 -11.336 1 48.34 111 LYS B N 1
ATOM 4477 C CA . LYS B 1 111 ? 22.141 13.617 -11.586 1 48.34 111 LYS B CA 1
ATOM 4478 C C . LYS B 1 111 ? 20.656 13.383 -11.312 1 48.34 111 LYS B C 1
ATOM 4480 O O . LYS B 1 111 ? 19.875 14.328 -11.219 1 48.34 111 LYS B O 1
ATOM 4485 N N . ASN B 1 112 ? 20.156 12.82 -10.438 1 51.5 112 ASN B N 1
ATOM 4486 C CA . ASN B 1 112 ? 18.828 12.531 -9.906 1 51.5 112 ASN B CA 1
ATOM 4487 C C . ASN B 1 112 ? 17.734 12.93 -10.898 1 51.5 112 ASN B C 1
ATOM 4489 O O . ASN B 1 112 ? 16.703 13.453 -10.5 1 51.5 112 ASN B O 1
ATOM 4493 N N . PHE B 1 113 ? 18.031 13.164 -12.18 1 46.62 113 PHE B N 1
ATOM 4494 C CA . PHE B 1 113 ? 17.016 13.594 -13.133 1 46.62 113 PHE B CA 1
ATOM 4495 C C . PHE B 1 113 ? 15.742 12.766 -12.977 1 46.62 113 PHE B C 1
ATOM 4497 O O . PHE B 1 113 ? 14.641 13.281 -13.172 1 46.62 113 PHE B O 1
ATOM 4504 N N . SER B 1 114 ? 16.016 11.578 -12.625 1 55.84 114 SER B N 1
ATOM 4505 C CA . SER B 1 114 ? 14.883 10.664 -12.578 1 55.84 114 SER B CA 1
ATOM 4506 C C . SER B 1 114 ? 14.156 10.75 -11.242 1 55.84 114 SER B C 1
ATOM 4508 O O . SER B 1 114 ? 13.141 10.086 -11.039 1 55.84 114 SER B O 1
ATOM 4510 N N . ASP B 1 115 ? 14.594 11.844 -10.602 1 68.31 115 ASP B N 1
ATOM 4511 C CA . ASP B 1 115 ? 13.898 11.883 -9.32 1 68.31 115 ASP B CA 1
ATOM 4512 C C . ASP B 1 115 ? 12.695 12.82 -9.367 1 68.31 115 ASP B C 1
ATOM 4514 O O . ASP B 1 115 ? 12.844 14.031 -9.18 1 68.31 115 ASP B O 1
ATOM 4518 N N . ILE B 1 116 ? 11.703 12.359 -9.82 1 79.94 116 ILE B N 1
ATOM 4519 C CA . ILE B 1 116 ? 10.477 13.133 -9.922 1 79.94 116 ILE B CA 1
ATOM 4520 C C . ILE B 1 116 ? 9.875 13.328 -8.523 1 79.94 116 ILE B C 1
ATOM 4522 O O . ILE B 1 116 ? 8.891 14.047 -8.367 1 79.94 116 ILE B O 1
ATOM 4526 N N . GLY B 1 117 ? 10.523 12.867 -7.594 1 84.44 117 GLY B N 1
ATOM 4527 C CA . GLY B 1 117 ? 10.188 13.125 -6.199 1 84.44 117 GLY B CA 1
ATOM 4528 C C . GLY B 1 117 ? 8.742 12.781 -5.863 1 84.44 117 GLY B C 1
ATOM 4529 O O . GLY B 1 117 ? 8.211 11.789 -6.348 1 84.44 117 GLY B O 1
ATOM 4530 N N . ILE B 1 118 ? 8.156 13.5 -5.02 1 88.25 118 ILE B N 1
ATOM 4531 C CA . ILE B 1 118 ? 6.82 13.266 -4.48 1 88.25 118 ILE B CA 1
ATOM 4532 C C . ILE B 1 118 ? 5.781 13.414 -5.586 1 88.25 118 ILE B C 1
ATOM 4534 O O . ILE B 1 118 ? 4.781 12.695 -5.609 1 88.25 118 ILE B O 1
ATOM 4538 N N . LEU B 1 119 ? 6.059 14.281 -6.566 1 87.88 119 LEU B N 1
ATOM 4539 C CA . LEU B 1 119 ? 5.137 14.461 -7.68 1 87.88 119 LEU B CA 1
ATOM 4540 C C . LEU B 1 119 ? 4.98 13.164 -8.469 1 87.88 119 LEU B C 1
ATOM 4542 O O . LEU B 1 119 ? 3.885 12.852 -8.945 1 87.88 119 LEU B O 1
ATOM 4546 N N . GLY B 1 120 ? 6.105 12.492 -8.672 1 91.06 120 GLY B N 1
ATOM 4547 C CA . GLY B 1 120 ? 6.023 11.18 -9.305 1 91.06 120 GLY B CA 1
ATOM 4548 C C . GLY B 1 120 ? 5.133 10.211 -8.555 1 91.06 120 GLY B C 1
ATOM 4549 O O . GLY B 1 120 ? 4.398 9.438 -9.164 1 91.06 120 GLY B O 1
ATOM 4550 N N . GLY B 1 121 ? 5.223 10.219 -7.207 1 93.69 121 GLY B N 1
ATOM 4551 C CA . GLY B 1 121 ? 4.34 9.414 -6.383 1 93.69 121 GLY B CA 1
ATOM 4552 C C . GLY B 1 121 ? 2.873 9.766 -6.555 1 93.69 121 GLY B C 1
ATOM 4553 O O . GLY B 1 121 ? 2.031 8.883 -6.719 1 93.69 121 GLY B O 1
ATOM 4554 N N . ILE B 1 122 ? 2.619 11.039 -6.59 1 92.5 122 ILE B N 1
ATOM 4555 C CA . ILE B 1 122 ? 1.25 11.523 -6.727 1 92.5 122 ILE B CA 1
ATOM 4556 C C . ILE B 1 122 ? 0.684 11.086 -8.078 1 92.5 122 ILE B C 1
ATOM 4558 O O . ILE B 1 122 ? -0.453 10.617 -8.156 1 92.5 122 ILE B O 1
ATOM 4562 N N . ILE B 1 123 ? 1.455 11.203 -9.102 1 94.25 123 ILE B N 1
ATOM 4563 C CA . ILE B 1 123 ? 1.021 10.812 -10.445 1 94.25 123 ILE B CA 1
ATOM 4564 C C . ILE B 1 123 ? 0.743 9.305 -10.477 1 94.25 123 ILE B C 1
ATOM 4566 O O . ILE B 1 123 ? -0.286 8.875 -11 1 94.25 123 ILE B O 1
ATOM 4570 N N . ALA B 1 124 ? 1.645 8.516 -9.938 1 96.69 124 ALA B N 1
ATOM 4571 C CA . ALA B 1 124 ? 1.458 7.066 -9.891 1 96.69 124 ALA B CA 1
ATOM 4572 C C . ALA B 1 124 ? 0.191 6.703 -9.125 1 96.69 124 ALA B C 1
ATOM 4574 O O . ALA B 1 124 ? -0.554 5.809 -9.523 1 96.69 124 ALA B O 1
ATOM 4575 N N . GLY B 1 125 ? -0.009 7.363 -7.965 1 96.5 125 GLY B N 1
ATOM 4576 C CA . GLY B 1 125 ? -1.229 7.152 -7.203 1 96.5 125 GLY B CA 1
ATOM 4577 C C . GLY B 1 125 ? -2.484 7.5 -7.98 1 96.5 125 GLY B C 1
ATOM 4578 O O . GLY B 1 125 ? -3.488 6.789 -7.902 1 96.5 125 GLY B O 1
ATOM 4579 N N . ALA B 1 126 ? -2.406 8.586 -8.734 1 95.31 126 ALA B N 1
ATOM 4580 C CA . ALA B 1 126 ? -3.541 9.008 -9.555 1 95.31 126 ALA B CA 1
ATOM 4581 C C . ALA B 1 126 ? -3.836 7.977 -10.641 1 95.31 126 ALA B C 1
ATOM 4583 O O . ALA B 1 126 ? -5 7.695 -10.938 1 95.31 126 ALA B O 1
ATOM 4584 N N . ILE B 1 127 ? -2.818 7.453 -11.227 1 97.19 127 ILE B N 1
ATOM 4585 C CA . ILE B 1 127 ? -2.979 6.41 -12.234 1 97.19 127 ILE B CA 1
ATOM 4586 C C . ILE B 1 127 ? -3.713 5.215 -11.625 1 97.19 127 ILE B C 1
ATOM 4588 O O . ILE B 1 127 ? -4.711 4.746 -12.18 1 97.19 127 ILE B O 1
ATOM 4592 N N . SER B 1 128 ? -3.201 4.75 -10.547 1 97 128 SER B N 1
ATOM 4593 C CA . SER B 1 128 ? -3.781 3.59 -9.883 1 97 128 SER B CA 1
ATOM 4594 C C . SER B 1 128 ? -5.238 3.838 -9.508 1 97 128 SER B C 1
ATOM 4596 O O . SER B 1 128 ? -6.098 2.984 -9.734 1 97 128 SER B O 1
ATOM 4598 N N . ALA B 1 129 ? -5.504 5.023 -8.938 1 95.31 129 ALA B N 1
ATOM 4599 C CA . ALA B 1 129 ? -6.863 5.359 -8.523 1 95.31 129 ALA B CA 1
ATOM 4600 C C . ALA B 1 129 ? -7.809 5.383 -9.719 1 95.31 129 ALA B C 1
ATOM 4602 O O . ALA B 1 129 ? -8.922 4.863 -9.648 1 95.31 129 ALA B O 1
ATOM 4603 N N . TYR B 1 130 ? -7.375 6.016 -10.742 1 95.62 130 TYR B N 1
ATOM 4604 C CA . TYR B 1 130 ? -8.203 6.105 -11.938 1 95.62 130 TYR B CA 1
ATOM 4605 C C . TYR B 1 130 ? -8.492 4.723 -12.508 1 95.62 130 TYR B C 1
ATOM 4607 O O . TYR B 1 130 ? -9.633 4.406 -12.844 1 95.62 130 TYR B O 1
ATOM 4615 N N . MET B 1 131 ? -7.527 3.895 -12.648 1 96.31 131 MET B N 1
ATOM 4616 C CA . MET B 1 131 ? -7.688 2.555 -13.203 1 96.31 131 MET B CA 1
ATOM 4617 C C . MET B 1 131 ? -8.555 1.688 -12.305 1 96.31 131 MET B C 1
ATOM 4619 O O . MET B 1 131 ? -9.352 0.878 -12.781 1 96.31 131 MET B O 1
ATOM 4623 N N . PHE B 1 132 ? -8.359 1.808 -11.039 1 94.38 132 PHE B N 1
ATOM 4624 C CA . PHE B 1 132 ? -9.18 1.061 -10.094 1 94.38 132 PHE B CA 1
ATOM 4625 C C . PHE B 1 132 ? -10.656 1.41 -10.266 1 94.38 132 PHE B C 1
ATOM 4627 O O . PHE B 1 132 ? -11.492 0.521 -10.422 1 94.38 132 PHE B O 1
ATOM 4634 N N . ASN B 1 133 ? -10.898 2.682 -10.242 1 92.19 133 ASN B N 1
ATOM 4635 C CA . ASN B 1 133 ? -12.281 3.117 -10.312 1 92.19 133 ASN B CA 1
ATOM 4636 C C . ASN B 1 133 ? -12.93 2.719 -11.633 1 92.19 133 ASN B C 1
ATOM 4638 O O . ASN B 1 133 ? -14.133 2.441 -11.688 1 92.19 133 ASN B O 1
ATOM 4642 N N . LYS B 1 134 ? -12.18 2.574 -12.602 1 93.31 134 LYS B N 1
ATOM 4643 C CA . LYS B 1 134 ? -12.719 2.258 -13.922 1 93.31 134 LYS B CA 1
ATOM 4644 C C . LYS B 1 134 ? -12.844 0.75 -14.117 1 93.31 134 LYS B C 1
ATOM 4646 O O . LYS B 1 134 ? -13.773 0.277 -14.773 1 93.31 134 LYS B O 1
ATOM 4651 N N . PHE B 1 135 ? -11.945 -0.027 -13.5 1 91.69 135 PHE B N 1
ATOM 4652 C CA . PHE B 1 135 ? -11.82 -1.393 -14 1 91.69 135 PHE B CA 1
ATOM 4653 C C . PHE B 1 135 ? -12.008 -2.398 -12.875 1 91.69 135 PHE B C 1
ATOM 4655 O O . PHE B 1 135 ? -12 -3.609 -13.102 1 91.69 135 PHE B O 1
ATOM 4662 N N . TYR B 1 136 ? -12.195 -2.021 -11.664 1 86.94 136 TYR B N 1
ATOM 4663 C CA . TYR B 1 136 ? -12.203 -2.979 -10.562 1 86.94 136 TYR B CA 1
ATOM 4664 C C . TYR B 1 136 ? -13.391 -3.926 -10.672 1 86.94 136 TYR B C 1
ATOM 4666 O O . TYR B 1 136 ? -13.414 -4.98 -10.031 1 86.94 136 TYR B O 1
ATOM 4674 N N . LYS B 1 137 ? -14.391 -3.686 -11.586 1 82.25 137 LYS B N 1
ATOM 4675 C CA . LYS B 1 137 ? -15.547 -4.555 -11.781 1 82.25 137 LYS B CA 1
ATOM 4676 C C . LYS B 1 137 ? -15.586 -5.109 -13.203 1 82.25 137 LYS B C 1
ATOM 4678 O O . LYS B 1 137 ? -16.625 -5.562 -13.672 1 82.25 137 LYS B O 1
ATOM 4683 N N . ILE B 1 138 ? -14.492 -5 -13.836 1 83.69 138 ILE B N 1
ATOM 4684 C CA . ILE B 1 138 ? -14.453 -5.414 -15.234 1 83.69 138 ILE B CA 1
ATOM 4685 C C . ILE B 1 138 ? -14.789 -6.898 -15.344 1 83.69 138 ILE B C 1
ATOM 4687 O O . ILE B 1 138 ? -14.383 -7.699 -14.5 1 83.69 138 ILE B O 1
ATOM 4691 N N . GLN B 1 139 ? -15.68 -7.242 -16.234 1 80.62 139 GLN B N 1
ATOM 4692 C CA . GLN B 1 139 ? -16.047 -8.633 -16.5 1 80.62 139 GLN B CA 1
ATOM 4693 C C . GLN B 1 139 ? -15.422 -9.109 -17.812 1 80.62 139 GLN B C 1
ATOM 4695 O O . GLN B 1 139 ? -15.391 -8.375 -18.797 1 80.62 139 GLN B O 1
ATOM 4700 N N . LEU B 1 140 ? -14.742 -10.219 -17.703 1 76.44 140 LEU B N 1
ATOM 4701 C CA . LEU B 1 140 ? -14.141 -10.859 -18.875 1 76.44 140 LEU B CA 1
ATOM 4702 C C . LEU B 1 140 ? -14.742 -12.242 -19.109 1 76.44 140 LEU B C 1
ATOM 4704 O O . LEU B 1 140 ? -15.383 -12.805 -18.219 1 76.44 140 LEU B O 1
ATOM 4708 N N . PRO B 1 141 ? -14.656 -12.68 -20.375 1 75.25 141 PRO B N 1
ATOM 4709 C CA . PRO B 1 141 ? -15.102 -14.055 -20.609 1 75.25 141 PRO B CA 1
ATOM 4710 C C . PRO B 1 141 ? -14.461 -15.055 -19.656 1 75.25 141 PRO B C 1
ATOM 4712 O O . PRO B 1 141 ? -13.367 -14.805 -19.141 1 75.25 141 PRO B O 1
ATOM 4715 N N . GLU B 1 142 ? -15.094 -16.109 -19.422 1 65.69 142 GLU B N 1
ATOM 4716 C CA . GLU B 1 142 ? -14.703 -17.094 -18.406 1 65.69 142 GLU B CA 1
ATOM 4717 C C . GLU B 1 142 ? -13.266 -17.562 -18.641 1 65.69 142 GLU B C 1
ATOM 4719 O O . GLU B 1 142 ? -12.516 -17.75 -17.688 1 65.69 142 GLU B O 1
ATOM 4724 N N . TYR B 1 143 ? -12.992 -17.734 -19.922 1 68.75 143 TYR B N 1
ATOM 4725 C CA . TYR B 1 143 ? -11.672 -18.281 -20.234 1 68.75 143 TYR B CA 1
ATOM 4726 C C . TYR B 1 143 ? -10.578 -17.25 -19.953 1 68.75 143 TYR B C 1
ATOM 4728 O O . TYR B 1 143 ? -9.398 -17.609 -19.859 1 68.75 143 TYR B O 1
ATOM 4736 N N . LEU B 1 144 ? -10.93 -15.93 -19.656 1 73.75 144 LEU B N 1
ATOM 4737 C CA . LEU B 1 144 ? -10.008 -14.875 -19.25 1 73.75 144 LEU B CA 1
ATOM 4738 C C . LEU B 1 144 ? -10.359 -14.336 -17.875 1 73.75 144 LEU B C 1
ATOM 4740 O O . LEU B 1 144 ? -9.914 -13.25 -17.484 1 73.75 144 LEU B O 1
ATOM 4744 N N . GLY B 1 145 ? -11.133 -15.102 -17.188 1 70.06 145 GLY B N 1
ATOM 4745 C CA . GLY B 1 145 ? -11.711 -14.656 -15.93 1 70.06 145 GLY B CA 1
ATOM 4746 C C . GLY B 1 145 ? -10.664 -14.328 -14.875 1 70.06 145 GLY B C 1
ATOM 4747 O O . GLY B 1 145 ? -10.938 -13.578 -13.938 1 70.06 145 GLY B O 1
ATOM 4748 N N . PHE B 1 146 ? -9.523 -14.867 -15.023 1 66.12 146 PHE B N 1
ATOM 4749 C CA . PHE B 1 146 ? -8.453 -14.594 -14.07 1 66.12 146 PHE B CA 1
ATOM 4750 C C . PHE B 1 146 ? -8.117 -13.109 -14.039 1 66.12 146 PHE B C 1
ATOM 4752 O O . PHE B 1 146 ? -7.723 -12.578 -12.992 1 66.12 146 PHE B O 1
ATOM 4759 N N . PHE B 1 147 ? -8.242 -12.5 -15.125 1 72.88 147 PHE B N 1
ATOM 4760 C CA . PHE B 1 147 ? -7.855 -11.102 -15.258 1 72.88 147 PHE B CA 1
ATOM 4761 C C . PHE B 1 147 ? -9.016 -10.18 -14.906 1 72.88 147 PHE B C 1
ATOM 4763 O O . PHE B 1 147 ? -8.891 -8.953 -14.961 1 72.88 147 PHE B O 1
ATOM 4770 N N . ALA B 1 148 ? -10.062 -10.805 -14.5 1 77.25 148 ALA B N 1
ATOM 4771 C CA . ALA B 1 148 ? -11.258 -9.992 -14.281 1 77.25 148 ALA B CA 1
ATOM 4772 C C . ALA B 1 148 ? -11.242 -9.352 -12.891 1 77.25 148 ALA B C 1
ATOM 4774 O O . ALA B 1 148 ? -10.477 -9.773 -12.023 1 77.25 148 ALA B O 1
ATOM 4775 N N . GLY B 1 149 ? -11.953 -8.312 -12.75 1 79.5 149 GLY B N 1
ATOM 4776 C CA . GLY B 1 149 ? -12.133 -7.66 -11.461 1 79.5 149 GLY B CA 1
ATOM 4777 C C . GLY B 1 149 ? -10.898 -6.91 -10.992 1 79.5 149 GLY B C 1
ATOM 4778 O O . GLY B 1 149 ? -10.219 -6.266 -11.789 1 79.5 149 GLY B O 1
ATOM 4779 N N . LYS B 1 150 ? -10.625 -7.008 -9.727 1 83.44 150 LYS B N 1
ATOM 4780 C CA . LYS B 1 150 ? -9.578 -6.223 -9.078 1 83.44 150 LYS B CA 1
ATOM 4781 C C . LYS B 1 150 ? -8.195 -6.695 -9.508 1 83.44 150 LYS B C 1
ATOM 4783 O O . LYS B 1 150 ? -7.219 -5.953 -9.398 1 83.44 150 LYS B O 1
ATOM 4788 N N . ARG B 1 151 ? -8.125 -7.895 -10.062 1 82.56 151 ARG B N 1
ATOM 4789 C CA . ARG B 1 151 ? -6.836 -8.445 -10.484 1 82.56 151 ARG B CA 1
ATOM 4790 C C . ARG B 1 151 ? -6.316 -7.73 -11.727 1 82.56 151 ARG B C 1
ATOM 4792 O O . ARG B 1 151 ? -5.109 -7.719 -11.984 1 82.56 151 ARG B O 1
ATOM 4799 N N . PHE B 1 152 ? -7.184 -7.121 -12.445 1 88.44 152 PHE B N 1
ATOM 4800 C CA . PHE B 1 152 ? -6.84 -6.41 -13.672 1 88.44 152 PHE B CA 1
ATOM 4801 C C . PHE B 1 152 ? -6.199 -5.062 -13.359 1 88.44 152 PHE B C 1
ATOM 4803 O O . PHE B 1 152 ? -5.457 -4.516 -14.172 1 88.44 152 PHE B O 1
ATOM 4810 N N . VAL B 1 153 ? -6.426 -4.574 -12.219 1 92.38 153 VAL B N 1
ATOM 4811 C CA . VAL B 1 153 ? -6.094 -3.197 -11.867 1 92.38 153 VAL B CA 1
ATOM 4812 C C . VAL B 1 153 ? -4.578 -3.018 -11.852 1 92.38 153 VAL B C 1
ATOM 4814 O O . VAL B 1 153 ? -4.051 -2.08 -12.453 1 92.38 153 VAL B O 1
ATOM 4817 N N . PRO B 1 154 ? -3.777 -3.885 -11.164 1 91.44 154 PRO B N 1
ATOM 4818 C CA . PRO B 1 154 ? -2.326 -3.699 -11.195 1 91.44 154 PRO B CA 1
ATOM 4819 C C . PRO B 1 154 ? -1.744 -3.809 -12.602 1 91.44 154 PRO B C 1
ATOM 4821 O O . PRO B 1 154 ? -0.807 -3.082 -12.945 1 91.44 154 PRO B O 1
ATOM 4824 N N . ILE B 1 155 ? -2.311 -4.625 -13.445 1 89.88 155 ILE B N 1
ATOM 4825 C CA . ILE B 1 155 ? -1.823 -4.855 -14.805 1 89.88 155 ILE B CA 1
ATOM 4826 C C . ILE B 1 155 ? -2.01 -3.59 -15.641 1 89.88 155 ILE B C 1
ATOM 4828 O O . ILE B 1 155 ? -1.048 -3.066 -16.203 1 89.88 155 ILE B O 1
ATOM 4832 N N . ILE B 1 156 ? -3.236 -3.105 -15.664 1 94.31 156 ILE B N 1
ATOM 4833 C CA . ILE B 1 156 ? -3.543 -1.953 -16.5 1 94.31 156 ILE B CA 1
ATOM 4834 C C . ILE B 1 156 ? -2.855 -0.709 -15.945 1 94.31 156 ILE B C 1
ATOM 4836 O O . ILE B 1 156 ? -2.465 0.184 -16.703 1 94.31 156 ILE B O 1
ATOM 4840 N N . SER B 1 157 ? -2.744 -0.593 -14.602 1 96.12 157 SER B N 1
ATOM 4841 C CA . SER B 1 157 ? -2.029 0.524 -13.992 1 96.12 157 SER B CA 1
ATOM 4842 C C . SER B 1 157 ? -0.565 0.543 -14.422 1 96.12 157 SER B C 1
ATOM 4844 O O . SER B 1 157 ? -0.013 1.605 -14.719 1 96.12 157 SER B O 1
ATOM 4846 N N . GLY B 1 158 ? 0.039 -0.653 -14.43 1 94.56 158 GLY B N 1
ATOM 4847 C CA . GLY B 1 158 ? 1.423 -0.748 -14.867 1 94.56 158 GLY B CA 1
ATOM 4848 C C . GLY B 1 158 ? 1.62 -0.354 -16.312 1 94.56 158 GLY B C 1
ATOM 4849 O O . GLY B 1 158 ? 2.535 0.406 -16.641 1 94.56 158 GLY B O 1
ATOM 4850 N N . LEU B 1 159 ? 0.772 -0.829 -17.203 1 93.69 159 LEU B N 1
ATOM 4851 C CA . LEU B 1 159 ? 0.869 -0.514 -18.625 1 93.69 159 LEU B CA 1
ATOM 4852 C C . LEU B 1 159 ? 0.681 0.98 -18.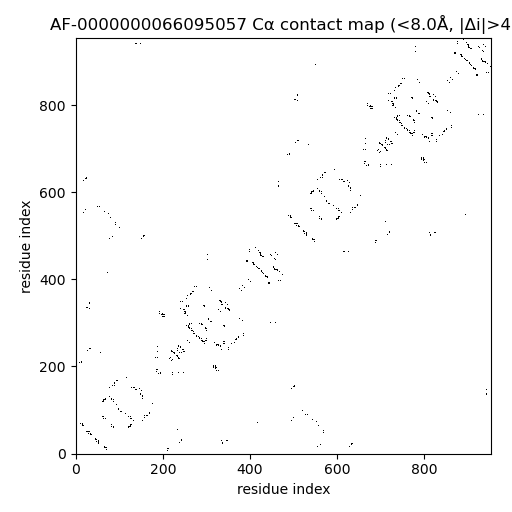859 1 93.69 159 LEU B C 1
ATOM 4854 O O . LEU B 1 159 ? 1.42 1.587 -19.641 1 93.69 159 LEU B O 1
ATOM 4858 N N . PHE B 1 160 ? -0.294 1.531 -18.188 1 96.5 160 PHE B N 1
ATOM 4859 C CA . PHE B 1 160 ? -0.544 2.961 -18.344 1 96.5 160 PHE B CA 1
ATOM 4860 C C . PHE B 1 160 ? 0.609 3.773 -17.766 1 96.5 160 PHE B C 1
ATOM 4862 O O . PHE B 1 160 ? 0.915 4.863 -18.25 1 96.5 160 PHE B O 1
ATOM 4869 N N . ALA B 1 161 ? 1.21 3.275 -16.688 1 96.56 161 ALA B N 1
ATOM 4870 C CA . ALA B 1 161 ? 2.352 3.963 -16.094 1 96.56 161 ALA B CA 1
ATOM 4871 C C . ALA B 1 161 ? 3.512 4.059 -17.078 1 96.56 161 ALA B C 1
ATOM 4873 O O . ALA B 1 161 ? 4.258 5.043 -17.078 1 96.56 161 ALA B O 1
ATOM 4874 N N . ILE B 1 162 ? 3.693 3.043 -17.922 1 94.12 162 ILE B N 1
ATOM 4875 C CA . ILE B 1 162 ? 4.711 3.104 -18.969 1 94.12 162 ILE B CA 1
ATOM 4876 C C . ILE B 1 162 ? 4.402 4.254 -19.922 1 94.12 162 ILE B C 1
ATOM 4878 O O . ILE B 1 162 ? 5.289 5.043 -20.25 1 94.12 162 ILE B O 1
ATOM 4882 N N . PHE B 1 163 ? 3.172 4.336 -20.297 1 94.81 163 PHE B N 1
ATOM 4883 C CA . PHE B 1 163 ? 2.74 5.371 -21.234 1 94.81 163 PHE B CA 1
ATOM 4884 C C . PHE B 1 163 ? 2.961 6.758 -20.641 1 94.81 163 PHE B C 1
ATOM 4886 O O . PHE B 1 163 ? 3.518 7.641 -21.297 1 94.81 163 PHE B O 1
ATOM 4893 N N . VAL B 1 164 ? 2.547 6.949 -19.375 1 95.25 164 VAL B N 1
ATOM 4894 C CA . VAL B 1 164 ? 2.711 8.234 -18.703 1 95.25 164 VAL B CA 1
ATOM 4895 C C . VAL B 1 164 ? 4.195 8.531 -18.516 1 95.25 164 VAL B C 1
ATOM 4897 O O . VAL B 1 164 ? 4.625 9.68 -18.656 1 95.25 164 VAL B O 1
ATOM 4900 N N . GLY B 1 165 ? 4.961 7.504 -18.172 1 92.81 165 GLY B N 1
ATOM 4901 C CA . GLY B 1 165 ? 6.398 7.676 -18.031 1 92.81 165 GLY B CA 1
ATOM 4902 C C . GLY B 1 165 ? 7.07 8.148 -19.297 1 92.81 165 GLY B C 1
ATOM 4903 O O . GLY B 1 165 ? 7.969 8.992 -19.266 1 92.81 165 GLY B O 1
ATOM 4904 N N . LEU B 1 166 ? 6.633 7.652 -20.453 1 91.19 166 LEU B N 1
ATOM 4905 C CA . LEU B 1 166 ? 7.168 8.07 -21.734 1 91.19 166 LEU B CA 1
ATOM 4906 C C . LEU B 1 166 ? 6.84 9.531 -22.016 1 91.19 166 LEU B C 1
ATOM 4908 O O . LEU B 1 166 ? 7.699 10.289 -22.469 1 91.19 166 LEU B O 1
ATOM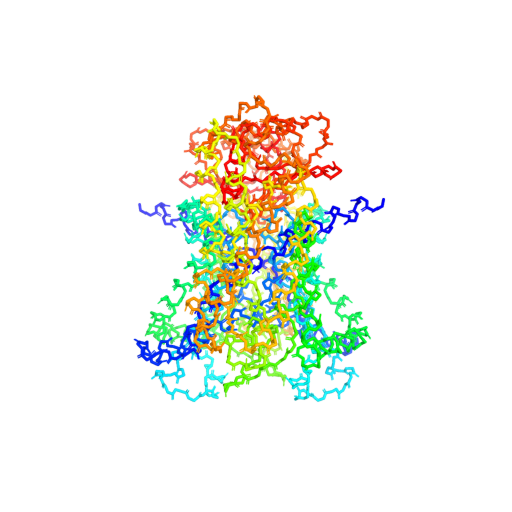 4912 N N . ILE B 1 167 ? 5.668 9.938 -21.688 1 92.5 167 ILE B N 1
ATOM 4913 C CA . ILE B 1 167 ? 5.246 11.32 -21.891 1 92.5 167 ILE B CA 1
ATOM 4914 C C . ILE B 1 167 ? 6.02 12.242 -20.938 1 92.5 167 ILE B C 1
ATOM 4916 O O . ILE B 1 167 ? 6.5 13.297 -21.359 1 92.5 167 ILE B O 1
ATOM 4920 N N . LEU B 1 168 ? 6.09 11.812 -19.719 1 90.44 168 LEU B N 1
ATOM 4921 C CA . LEU B 1 168 ? 6.766 12.625 -18.719 1 90.44 168 LEU B CA 1
ATOM 4922 C C . LEU B 1 168 ? 8.25 12.773 -19.047 1 90.44 168 LEU B C 1
ATOM 4924 O O . LEU B 1 168 ? 8.859 13.797 -18.719 1 90.44 168 LEU B O 1
ATOM 4928 N N . SER B 1 169 ? 8.781 11.734 -19.609 1 86.38 169 SER B N 1
ATOM 4929 C CA . SER B 1 169 ? 10.188 11.812 -19.969 1 86.38 169 SER B CA 1
ATOM 4930 C C . SER B 1 169 ? 10.453 12.961 -20.938 1 86.38 169 SER B C 1
ATOM 4932 O O . SER B 1 169 ? 11.539 13.531 -20.953 1 86.38 169 SER B O 1
ATOM 4934 N N . LEU B 1 170 ? 9.516 13.32 -21.688 1 84.56 170 LEU B N 1
ATOM 4935 C CA . LEU B 1 170 ? 9.641 14.391 -22.656 1 84.56 170 LEU B CA 1
ATOM 4936 C C . LEU B 1 170 ? 9.336 15.742 -22.031 1 84.56 170 LEU B C 1
ATOM 4938 O O . LEU B 1 170 ? 10 16.734 -22.328 1 84.56 170 LEU B O 1
ATOM 4942 N N . ILE B 1 171 ? 8.484 15.75 -21.078 1 88.06 171 ILE B N 1
ATOM 4943 C CA . ILE B 1 171 ? 8 17.031 -20.578 1 88.06 171 ILE B CA 1
ATOM 4944 C C . ILE B 1 171 ? 8.68 17.359 -19.25 1 88.06 171 ILE B C 1
ATOM 4946 O O . ILE B 1 171 ? 8.711 18.516 -18.828 1 88.06 171 ILE B O 1
ATOM 4950 N N . TRP B 1 172 ? 9.18 16.422 -18.531 1 83.06 172 TRP B N 1
ATOM 4951 C CA . TRP B 1 172 ? 9.633 16.578 -17.156 1 83.06 172 TRP B CA 1
ATOM 4952 C C . TRP B 1 172 ? 10.828 17.531 -17.094 1 83.06 172 TRP B C 1
ATOM 4954 O O . TRP B 1 172 ? 10.938 18.312 -16.156 1 83.06 172 TRP B O 1
ATOM 4964 N N . PRO B 1 173 ? 11.773 17.422 -18.062 1 81.25 173 PRO B N 1
ATOM 4965 C CA . PRO B 1 173 ? 12.906 18.344 -17.953 1 81.25 173 PRO B CA 1
ATOM 4966 C C . PRO B 1 173 ? 12.469 19.812 -17.828 1 81.25 173 PRO B C 1
ATOM 4968 O O . PRO B 1 173 ? 13.047 20.562 -17.047 1 81.25 173 PRO B O 1
ATOM 4971 N N . SER B 1 174 ? 11.445 20.219 -18.469 1 83.81 174 SER B N 1
ATOM 4972 C CA . SER B 1 174 ? 10.93 21.594 -18.375 1 83.81 174 SER B CA 1
ATOM 4973 C C . SER B 1 174 ? 10.258 21.828 -17.016 1 83.81 174 SER B C 1
ATOM 4975 O O . SER B 1 174 ? 10.484 22.859 -16.391 1 83.81 174 SER B O 1
ATOM 4977 N N . ILE B 1 175 ? 9.508 20.922 -16.594 1 84.56 175 ILE B N 1
ATOM 4978 C CA . ILE B 1 175 ? 8.797 21.031 -15.32 1 84.56 175 ILE B CA 1
ATOM 4979 C C . ILE B 1 175 ? 9.797 20.953 -14.172 1 84.56 175 ILE B C 1
ATOM 4981 O O . ILE B 1 175 ? 9.719 21.734 -13.219 1 84.56 175 ILE B O 1
ATOM 4985 N N . GLY B 1 176 ? 10.688 20.016 -14.289 1 81.56 176 GLY B N 1
ATOM 4986 C CA . GLY B 1 176 ? 11.711 19.859 -13.273 1 81.56 176 GLY B CA 1
ATOM 4987 C C . GLY B 1 176 ? 12.555 21.109 -13.086 1 81.56 176 GLY B C 1
ATOM 4988 O O . GLY B 1 176 ? 12.883 21.469 -11.953 1 81.56 176 GLY B O 1
ATOM 4989 N N . ASN B 1 177 ? 12.844 21.75 -14.188 1 84.56 177 ASN B N 1
ATOM 4990 C CA . ASN B 1 177 ? 13.609 22.984 -14.117 1 84.56 177 ASN B CA 1
ATOM 4991 C C . ASN B 1 177 ? 12.852 24.078 -13.375 1 84.56 177 ASN B C 1
ATOM 4993 O O . ASN B 1 177 ? 13.438 24.828 -12.594 1 84.56 177 ASN B O 1
ATOM 4997 N N . LYS B 1 178 ? 11.648 24.172 -13.672 1 86.75 178 LYS B N 1
ATOM 4998 C CA . LYS B 1 178 ? 10.836 25.172 -12.984 1 86.75 178 LYS B CA 1
ATOM 4999 C C . LYS B 1 178 ? 10.758 24.875 -11.492 1 86.75 178 LYS B C 1
ATOM 5001 O O . LYS B 1 178 ? 10.805 25.797 -10.672 1 86.75 178 LYS B O 1
ATOM 5006 N N . ILE B 1 179 ? 10.664 23.672 -11.172 1 84.25 179 ILE B N 1
ATOM 5007 C CA . ILE B 1 179 ? 10.609 23.25 -9.773 1 84.25 179 ILE B CA 1
ATOM 5008 C C . ILE B 1 179 ? 11.938 23.562 -9.094 1 84.25 179 ILE B C 1
ATOM 5010 O O . ILE B 1 179 ? 11.961 24.016 -7.941 1 84.25 179 ILE B O 1
ATOM 5014 N N . GLN B 1 180 ? 12.961 23.391 -9.828 1 84.44 180 GLN B N 1
ATOM 5015 C CA . GLN B 1 180 ? 14.281 23.672 -9.281 1 84.44 180 GLN B CA 1
ATOM 5016 C C . GLN B 1 180 ? 14.461 25.172 -9.039 1 84.44 180 GLN B C 1
ATOM 5018 O O . GLN B 1 180 ? 15.055 25.578 -8.047 1 84.44 180 GLN B O 1
ATOM 5023 N N . ILE B 1 181 ? 13.992 25.922 -9.945 1 88.12 181 ILE B N 1
ATOM 5024 C CA . ILE B 1 181 ? 14.062 27.375 -9.797 1 88.12 181 ILE B CA 1
ATOM 5025 C C . ILE B 1 181 ? 13.297 27.797 -8.547 1 88.12 181 ILE B C 1
ATOM 5027 O O . ILE B 1 181 ? 13.789 28.609 -7.754 1 88.12 181 ILE B O 1
ATOM 5031 N N . PHE B 1 182 ? 12.203 27.312 -8.406 1 89 182 PHE B N 1
ATOM 5032 C CA . PHE B 1 182 ? 11.391 27.594 -7.223 1 89 182 PHE B CA 1
ATOM 5033 C C . PHE B 1 182 ? 12.102 27.125 -5.957 1 89 182 PHE B C 1
ATOM 5035 O O . PHE B 1 182 ? 12.117 27.844 -4.953 1 89 182 PHE B O 1
ATOM 5042 N N . SER B 1 183 ? 12.578 25.953 -6.043 1 88 183 SER B N 1
ATOM 5043 C CA . SER B 1 183 ? 13.281 25.359 -4.906 1 88 183 SER B CA 1
ATOM 5044 C C . SER B 1 183 ? 14.461 26.234 -4.48 1 88 183 SER B C 1
ATOM 5046 O O . SER B 1 183 ? 14.641 26.516 -3.293 1 88 183 SER B O 1
ATOM 5048 N N . GLU B 1 184 ? 15.211 26.703 -5.418 1 89.44 184 GLU B N 1
ATOM 5049 C CA . GLU B 1 184 ? 16.359 27.562 -5.148 1 89.44 184 GLU B CA 1
ATOM 5050 C C . GLU B 1 184 ? 15.922 28.906 -4.578 1 89.44 184 GLU B C 1
ATOM 5052 O O . GLU B 1 184 ? 16.547 29.422 -3.656 1 89.44 184 GLU B O 1
ATOM 5057 N N . TRP B 1 185 ? 14.93 29.391 -5.133 1 91.31 185 TRP B N 1
ATOM 5058 C CA . TRP B 1 185 ? 14.406 30.672 -4.68 1 91.31 185 TRP B CA 1
ATOM 5059 C C . TRP B 1 185 ? 13.891 30.562 -3.248 1 91.31 185 TRP B C 1
ATOM 5061 O O . TRP B 1 185 ? 14.258 31.375 -2.393 1 91.31 185 TRP B O 1
ATOM 5071 N N . ALA B 1 186 ? 13.148 29.594 -2.928 1 89.31 186 ALA B N 1
ATOM 5072 C CA . ALA B 1 186 ? 12.461 29.469 -1.643 1 89.31 186 ALA B CA 1
ATOM 5073 C C . ALA B 1 186 ? 13.43 29.031 -0.546 1 89.31 186 ALA B C 1
ATOM 5075 O O . ALA B 1 186 ? 13.375 29.547 0.576 1 89.31 186 ALA B O 1
ATOM 5076 N N . ALA B 1 187 ? 14.352 28.172 -0.892 1 87.38 187 ALA B N 1
ATOM 5077 C CA . ALA B 1 187 ? 15.203 27.578 0.128 1 87.38 187 ALA B CA 1
ATOM 5078 C C . ALA B 1 187 ? 16.438 28.422 0.381 1 87.38 187 ALA B C 1
ATOM 5080 O O . ALA B 1 187 ? 16.953 28.469 1.501 1 87.38 187 ALA B O 1
ATOM 5081 N N . TYR B 1 188 ? 16.891 29.172 -0.667 1 88.88 188 TYR B N 1
ATOM 5082 C CA . TYR B 1 188 ? 18.219 29.75 -0.521 1 88.88 188 TYR B CA 1
ATOM 5083 C C . TYR B 1 188 ? 18.219 31.234 -0.869 1 88.88 188 TYR B C 1
ATOM 5085 O O . TYR B 1 188 ? 18.859 32.031 -0.19 1 88.88 188 TYR B O 1
ATOM 5093 N N . GLN B 1 189 ? 17.547 31.625 -1.864 1 89 189 GLN B N 1
ATOM 5094 C CA . GLN B 1 189 ? 17.656 33 -2.357 1 89 189 GLN B CA 1
ATOM 5095 C C . GLN B 1 189 ? 16.812 33.938 -1.512 1 89 189 GLN B C 1
ATOM 5097 O O . GLN B 1 189 ? 17.297 35 -1.104 1 89 189 GLN B O 1
ATOM 5102 N N . ASN B 1 190 ? 15.609 33.562 -1.301 1 94.75 190 ASN B N 1
ATOM 5103 C CA . ASN B 1 190 ? 14.734 34.469 -0.557 1 94.75 190 ASN B CA 1
ATOM 5104 C C . ASN B 1 190 ? 13.789 33.688 0.364 1 94.75 190 ASN B C 1
ATOM 5106 O O . ASN B 1 190 ? 12.57 33.844 0.262 1 94.75 190 ASN B O 1
ATOM 5110 N N . PRO B 1 191 ? 14.375 33.062 1.317 1 95.25 191 PRO B N 1
ATOM 5111 C CA . PRO B 1 191 ? 13.523 32.281 2.225 1 95.25 191 PRO B CA 1
ATOM 5112 C C . PRO B 1 191 ? 12.539 33.156 3.004 1 95.25 191 PRO B C 1
ATOM 5114 O O . PRO B 1 191 ? 11.438 32.719 3.326 1 95.25 191 PRO B O 1
ATOM 5117 N N . ILE B 1 192 ? 12.875 34.406 3.271 1 95.81 192 ILE B N 1
ATOM 5118 C CA . ILE B 1 192 ? 12.016 35.281 4.055 1 95.81 192 ILE B CA 1
ATOM 5119 C C . ILE B 1 192 ? 10.688 35.5 3.328 1 95.81 192 ILE B C 1
ATOM 5121 O O . ILE B 1 192 ? 9.617 35.281 3.906 1 95.81 192 ILE B O 1
ATOM 5125 N N . ILE B 1 193 ? 10.719 35.844 2.082 1 95.38 193 ILE B N 1
ATOM 5126 C CA . ILE B 1 193 ? 9.508 36.094 1.307 1 95.38 193 ILE B CA 1
ATOM 5127 C C . ILE B 1 193 ? 8.781 34.781 1.061 1 95.38 193 ILE B C 1
ATOM 5129 O O . ILE B 1 193 ? 7.555 34.719 1.151 1 95.38 193 ILE B O 1
ATOM 5133 N N . ALA B 1 194 ? 9.547 33.781 0.713 1 96.5 194 ALA B N 1
ATOM 5134 C CA . ALA B 1 194 ? 8.969 32.469 0.394 1 96.5 194 ALA B CA 1
ATOM 5135 C C . ALA B 1 194 ? 8.148 31.938 1.565 1 96.5 194 ALA B C 1
ATOM 5137 O O . ALA B 1 194 ? 7.008 31.516 1.39 1 96.5 194 ALA B O 1
ATOM 5138 N N . PHE B 1 195 ? 8.656 32 2.748 1 97.25 195 PHE B N 1
ATOM 5139 C CA . PHE B 1 195 ? 7.992 31.375 3.883 1 97.25 195 PHE B CA 1
ATOM 5140 C C . PHE B 1 195 ? 6.961 32.312 4.496 1 97.25 195 PHE B C 1
ATOM 5142 O O . PHE B 1 195 ? 6.066 31.875 5.219 1 97.25 195 PHE B O 1
ATOM 5149 N N . SER B 1 196 ? 7.113 33.594 4.219 1 96.56 196 SER B N 1
ATOM 5150 C CA . SER B 1 196 ? 6.004 34.5 4.535 1 96.56 196 SER B CA 1
ATOM 5151 C C . SER B 1 196 ? 4.758 34.125 3.734 1 96.56 196 SER B C 1
ATOM 5153 O O . SER B 1 196 ? 3.658 34.062 4.285 1 96.56 196 SER B O 1
ATOM 5155 N N . LEU B 1 197 ? 5.004 33.938 2.496 1 95.88 197 LEU B N 1
ATOM 5156 C CA . LEU B 1 197 ? 3.908 33.531 1.624 1 95.88 197 LEU B CA 1
ATOM 5157 C C . LEU B 1 197 ? 3.402 32.156 2.01 1 95.88 197 LEU B C 1
ATOM 5159 O O . LEU B 1 197 ? 2.199 31.875 1.951 1 95.88 197 LEU B O 1
ATOM 5163 N N . TYR B 1 198 ? 4.285 31.281 2.312 1 96.38 198 TYR B N 1
ATOM 5164 C CA . TYR B 1 198 ? 3.912 29.938 2.764 1 96.38 198 TYR B CA 1
ATOM 5165 C C . TYR B 1 198 ? 2.92 30.016 3.92 1 96.38 198 TYR B C 1
ATOM 5167 O O . TYR B 1 198 ? 1.839 29.422 3.855 1 96.38 198 TYR B O 1
ATOM 5175 N N . GLY B 1 199 ? 3.277 30.781 4.938 1 96.62 199 GLY B N 1
ATOM 5176 C CA . GLY B 1 199 ? 2.443 30.859 6.125 1 96.62 199 GLY B CA 1
ATOM 5177 C C . GLY B 1 199 ? 1.077 31.453 5.859 1 96.62 199 GLY B C 1
ATOM 5178 O O . GLY B 1 199 ? 0.06 30.938 6.316 1 96.62 199 GLY B O 1
ATOM 5179 N N . LEU B 1 200 ? 1.061 32.531 5.109 1 96.69 200 LEU B N 1
ATOM 5180 C CA . LEU B 1 200 ? -0.181 33.219 4.805 1 96.69 200 LEU B CA 1
ATOM 5181 C C . LEU B 1 200 ? -1.125 32.344 4 1 96.69 200 LEU B C 1
ATOM 5183 O O . LEU B 1 200 ? -2.299 32.188 4.352 1 96.69 200 LEU B O 1
ATOM 5187 N N . VAL B 1 201 ? -0.602 31.734 3.035 1 95.44 201 VAL B N 1
ATOM 5188 C CA . VAL B 1 201 ? -1.43 30.938 2.129 1 95.44 201 VAL B CA 1
ATOM 5189 C C . VAL B 1 201 ? -1.854 29.641 2.814 1 95.44 201 VAL B C 1
ATOM 5191 O O . VAL B 1 201 ? -2.988 29.188 2.648 1 95.44 201 VAL B O 1
ATOM 5194 N N . GLU B 1 202 ? -0.957 29.094 3.531 1 94.44 202 GLU B N 1
ATOM 5195 C CA . GLU B 1 202 ? -1.292 27.859 4.25 1 94.44 202 GLU B CA 1
ATOM 5196 C C . GLU B 1 202 ? -2.496 28.078 5.164 1 94.44 202 GLU B C 1
ATOM 5198 O O . GLU B 1 202 ? -3.439 27.281 5.145 1 94.44 202 GLU B O 1
ATOM 5203 N N . ARG B 1 203 ? -2.479 29.094 5.926 1 94.06 203 ARG B N 1
ATOM 5204 C CA . ARG B 1 203 ? -3.578 29.359 6.852 1 94.06 203 ARG B CA 1
ATOM 5205 C C . ARG B 1 203 ? -4.859 29.703 6.094 1 94.06 203 ARG B C 1
ATOM 5207 O O . ARG B 1 203 ? -5.949 29.312 6.504 1 94.06 203 ARG B O 1
ATOM 5214 N N . ALA B 1 204 ? -4.707 30.422 5.016 1 91.06 204 ALA B N 1
ATOM 5215 C CA . ALA B 1 204 ? -5.867 30.812 4.219 1 91.06 204 ALA B CA 1
ATOM 5216 C C . ALA B 1 204 ? -6.559 29.594 3.627 1 91.06 204 ALA B C 1
ATOM 5218 O O . ALA B 1 204 ? -7.773 29.609 3.402 1 91.06 204 ALA B O 1
ATOM 5219 N N . LEU B 1 205 ? -5.844 28.547 3.502 1 86.5 205 LEU B N 1
ATOM 5220 C CA . LEU B 1 205 ? -6.375 27.359 2.822 1 86.5 205 LEU B CA 1
ATOM 5221 C C . LEU B 1 205 ? -6.906 26.359 3.83 1 86.5 205 LEU B C 1
ATOM 5223 O O . LEU B 1 205 ? -7.594 25.406 3.455 1 86.5 205 LEU B O 1
ATOM 5227 N N . VAL B 1 206 ? -6.719 26.578 5.086 1 84.31 206 VAL B N 1
ATOM 5228 C CA . VAL B 1 206 ? -7.086 25.641 6.133 1 84.31 206 VAL B CA 1
ATOM 5229 C C . VAL B 1 206 ? -8.602 25.453 6.148 1 84.31 206 VAL B C 1
ATOM 5231 O O . VAL B 1 206 ? -9.094 24.312 6.199 1 84.31 206 VAL B O 1
ATOM 5234 N N . PRO B 1 207 ? -9.414 26.516 6.027 1 75.38 207 PRO B N 1
ATOM 5235 C CA . PRO B 1 207 ? -10.867 26.328 6.051 1 75.38 207 PRO B CA 1
ATOM 5236 C C . PRO B 1 207 ? -11.359 25.469 4.891 1 75.38 207 PRO B C 1
ATOM 5238 O O . PRO B 1 207 ? -12.391 24.797 5.012 1 75.38 207 PRO B O 1
ATOM 5241 N N . PHE B 1 208 ? -10.562 25.422 3.902 1 70.5 208 PHE B N 1
ATOM 5242 C CA . PHE B 1 208 ? -10.977 24.672 2.717 1 70.5 208 PHE B CA 1
ATOM 5243 C C . PHE B 1 208 ? -10.344 23.297 2.709 1 70.5 208 PHE B C 1
ATOM 5245 O O . PHE B 1 208 ? -10.648 22.469 1.836 1 70.5 208 PHE B O 1
ATOM 5252 N N . GLY B 1 209 ? -9.586 23.125 3.621 1 71.88 209 GLY B N 1
ATOM 5253 C CA . GLY B 1 209 ? -8.914 21.828 3.66 1 71.88 209 GLY B CA 1
ATOM 5254 C C . GLY B 1 209 ? -7.891 21.656 2.555 1 71.88 209 GLY B C 1
ATOM 5255 O O . GLY B 1 209 ? -7.57 20.531 2.174 1 71.88 209 GLY B O 1
ATOM 5256 N N . LEU B 1 210 ? -7.32 22.672 1.94 1 76.44 210 LEU B N 1
ATOM 5257 C CA . LEU B 1 210 ? -6.422 22.625 0.792 1 76.44 210 LEU B CA 1
ATOM 5258 C C . LEU B 1 210 ? -4.984 22.906 1.214 1 76.44 210 LEU B C 1
ATOM 5260 O O . LEU B 1 210 ? -4.07 22.859 0.391 1 76.44 210 LEU B O 1
ATOM 5264 N N . HIS B 1 211 ? -4.781 23.172 2.488 1 84.94 211 HIS B N 1
ATOM 5265 C CA . HIS B 1 211 ? -3.461 23.594 2.945 1 84.94 211 HIS B CA 1
ATOM 5266 C C . HIS B 1 211 ? -2.441 22.469 2.807 1 84.94 211 HIS B C 1
ATOM 5268 O O . HIS B 1 211 ? -1.242 22.734 2.672 1 84.94 211 HIS B O 1
ATOM 5274 N N . HIS B 1 212 ? -2.867 21.297 2.771 1 79.25 212 HIS B N 1
ATOM 5275 C CA . HIS B 1 212 ? -1.949 20.172 2.623 1 79.25 212 HIS B CA 1
ATOM 5276 C C . HIS B 1 212 ? -1.263 20.188 1.261 1 79.25 212 HIS B C 1
ATOM 5278 O O . HIS B 1 212 ? -0.103 19.781 1.139 1 79.25 212 HIS B O 1
ATOM 5284 N N . ILE B 1 213 ? -1.954 20.547 0.258 1 81.88 213 ILE B N 1
ATOM 5285 C CA . ILE B 1 213 ? -1.374 20.656 -1.076 1 81.88 213 ILE B CA 1
ATOM 5286 C C . ILE B 1 213 ? -0.289 21.734 -1.075 1 81.88 213 ILE B C 1
ATOM 5288 O O . ILE B 1 213 ? 0.781 21.547 -1.659 1 81.88 213 ILE B O 1
ATOM 5292 N N . TRP B 1 214 ? -0.58 22.766 -0.41 1 88.19 214 TRP B N 1
ATOM 5293 C CA . TRP B 1 214 ? 0.329 23.891 -0.323 1 88.19 214 TRP B CA 1
ATOM 5294 C C . TRP B 1 214 ? 1.565 23.547 0.498 1 88.19 214 TRP B C 1
ATOM 5296 O O . TRP B 1 214 ? 2.66 24.047 0.23 1 88.19 214 TRP B O 1
ATOM 5306 N N . ASN B 1 215 ? 1.472 22.641 1.398 1 90.75 215 ASN B N 1
ATOM 5307 C CA . ASN B 1 215 ? 2.555 22.266 2.299 1 90.75 215 ASN B CA 1
ATOM 5308 C C . ASN B 1 215 ? 3.615 21.438 1.581 1 90.75 215 ASN B C 1
ATOM 5310 O O . ASN B 1 215 ? 4.801 21.531 1.897 1 90.75 215 ASN B O 1
ATOM 5314 N N . VAL B 1 216 ? 3.275 20.719 0.624 1 88.19 216 VAL B N 1
ATOM 5315 C CA . VAL B 1 216 ? 4.105 19.672 0.038 1 88.19 216 VAL B CA 1
ATOM 5316 C C . VAL B 1 216 ? 5.363 20.297 -0.574 1 88.19 216 VAL B C 1
ATOM 5318 O O . VAL B 1 216 ? 6.48 19.891 -0.247 1 88.19 216 VAL B O 1
ATOM 5321 N N . PRO B 1 217 ? 5.301 21.297 -1.413 1 90.12 217 PRO B N 1
ATOM 5322 C CA . PRO B 1 217 ? 6.516 21.828 -2.035 1 90.12 217 PRO B CA 1
ATOM 5323 C C . PRO B 1 217 ? 7.504 22.391 -1.015 1 90.12 217 PRO B C 1
ATOM 5325 O O . PRO B 1 217 ? 8.719 22.219 -1.168 1 90.12 217 PRO B O 1
ATOM 5328 N N . PHE B 1 218 ? 7.082 22.984 0.062 1 93.88 218 PHE B N 1
ATOM 5329 C CA . PHE B 1 218 ? 7.953 23.609 1.048 1 93.88 218 PHE B CA 1
ATOM 5330 C C . PHE B 1 218 ? 8.484 22.578 2.037 1 93.88 218 PHE B C 1
ATOM 5332 O O . PHE B 1 218 ? 9.68 22.547 2.318 1 93.88 218 PHE B O 1
ATOM 5339 N N . GLN B 1 219 ? 7.613 21.734 2.465 1 93.12 219 GLN B N 1
ATOM 5340 C CA . GLN B 1 219 ? 7.953 20.812 3.539 1 93.12 219 GLN B CA 1
ATOM 5341 C C . GLN B 1 219 ? 8.711 19.609 3.004 1 93.12 219 GLN B C 1
ATOM 5343 O O . GLN B 1 219 ? 9.578 19.047 3.691 1 93.12 219 GLN B O 1
ATOM 5348 N N . MET B 1 220 ? 8.438 19.281 1.716 1 89.44 220 MET B N 1
ATOM 5349 C CA . MET B 1 220 ? 8.898 17.953 1.297 1 89.44 220 MET B CA 1
ATOM 5350 C C . MET B 1 220 ? 9.742 18.062 0.028 1 89.44 220 MET B C 1
ATOM 5352 O O . MET B 1 220 ? 10.359 17.078 -0.388 1 89.44 220 MET B O 1
ATOM 5356 N N . GLN B 1 221 ? 9.891 19.203 -0.575 1 88.5 221 GLN B N 1
ATOM 5357 C CA . GLN B 1 221 ? 10.508 19.203 -1.898 1 88.5 221 GLN B CA 1
ATOM 5358 C C . GLN B 1 221 ? 11.641 20.219 -1.986 1 88.5 221 GLN B C 1
ATOM 5360 O O . GLN B 1 221 ? 12.672 19.953 -2.6 1 88.5 221 GLN B O 1
ATOM 5365 N N . ILE B 1 222 ? 11.586 21.312 -1.394 1 92 222 ILE B N 1
ATOM 5366 C CA . ILE B 1 222 ? 12.516 22.406 -1.655 1 92 222 ILE B CA 1
ATOM 5367 C C . ILE B 1 222 ? 13.875 22.078 -1.042 1 92 222 ILE B C 1
ATOM 5369 O O . ILE B 1 222 ? 13.953 21.5 0.04 1 92 222 ILE B O 1
ATOM 5373 N N . GLY B 1 223 ? 14.914 22.422 -1.821 1 91.5 223 GLY B N 1
ATOM 5374 C CA . GLY B 1 223 ? 16.281 22.281 -1.329 1 91.5 223 GLY B CA 1
ATOM 5375 C C . GLY B 1 223 ? 16.797 20.859 -1.398 1 91.5 223 GLY B C 1
ATOM 5376 O O . GLY B 1 223 ? 16.031 19.922 -1.664 1 91.5 223 GLY B O 1
ATOM 5377 N N . GLU B 1 224 ? 18.031 20.688 -1.215 1 91.38 224 GLU B N 1
ATOM 5378 C CA . GLU B 1 224 ? 18.703 19.391 -1.231 1 91.38 224 GLU B CA 1
ATOM 5379 C C . GLU B 1 224 ? 19.859 19.359 -0.243 1 91.38 224 GLU B C 1
ATOM 5381 O O . GLU B 1 224 ? 20.594 20.344 -0.111 1 91.38 224 GLU B O 1
ATOM 5386 N N . TYR B 1 225 ? 19.891 18.281 0.531 1 92.62 225 TYR B N 1
ATOM 5387 C CA . TYR B 1 225 ? 20.953 18.094 1.511 1 92.62 225 TYR B CA 1
ATOM 5388 C C . TYR B 1 225 ? 21.469 16.672 1.499 1 92.62 225 TYR B C 1
ATOM 5390 O O . TYR B 1 225 ? 20.688 15.711 1.515 1 92.62 225 TYR B O 1
ATOM 5398 N N . LYS B 1 226 ? 22.75 16.469 1.383 1 90.31 226 LYS B N 1
ATOM 5399 C CA . LYS B 1 226 ? 23.422 15.164 1.452 1 90.31 226 LYS B CA 1
ATOM 5400 C C . LYS B 1 226 ? 24.141 14.984 2.781 1 90.31 226 LYS B C 1
ATOM 5402 O O . LYS B 1 226 ? 25.031 15.781 3.121 1 90.31 226 LYS B O 1
ATOM 5407 N N . ASN B 1 227 ? 23.719 14.008 3.516 1 85.44 227 ASN B N 1
ATOM 5408 C CA . ASN B 1 227 ? 24.375 13.805 4.801 1 85.44 227 ASN B CA 1
ATOM 5409 C C . ASN B 1 227 ? 25.734 13.109 4.633 1 85.44 227 ASN B C 1
ATOM 5411 O O . ASN B 1 227 ? 26.188 12.914 3.508 1 85.44 227 ASN B O 1
ATOM 5415 N N . SER B 1 228 ? 26.344 12.727 5.715 1 78.94 228 SER B N 1
ATOM 5416 C CA . SER B 1 228 ? 27.703 12.211 5.727 1 78.94 228 SER B CA 1
ATOM 5417 C C . SER B 1 228 ? 27.781 10.828 5.102 1 78.94 228 SER B C 1
ATOM 5419 O O . SER B 1 228 ? 28.812 10.445 4.551 1 78.94 228 SER B O 1
ATOM 5421 N N . ILE B 1 229 ? 26.719 10.062 5.164 1 73.75 229 ILE B N 1
ATOM 5422 C CA . ILE B 1 229 ? 26.75 8.703 4.645 1 73.75 229 ILE B CA 1
ATOM 5423 C C . ILE B 1 229 ? 26.156 8.664 3.24 1 73.75 229 ILE B C 1
ATOM 5425 O O . ILE B 1 229 ? 25.938 7.586 2.686 1 73.75 229 ILE B O 1
ATOM 5429 N N . GLY B 1 230 ? 25.828 9.82 2.668 1 79 230 GLY B N 1
ATOM 5430 C CA . GLY B 1 230 ? 25.469 9.906 1.262 1 79 230 GLY B CA 1
ATOM 5431 C C . GLY B 1 230 ? 23.969 9.898 1.028 1 79 230 GLY B C 1
ATOM 5432 O O . GLY B 1 230 ? 23.516 9.906 -0.117 1 79 230 GLY B O 1
ATOM 5433 N N . GLN B 1 231 ? 23.219 9.953 2.07 1 82.06 231 GLN B N 1
ATOM 5434 C CA . GLN B 1 231 ? 21.766 10.023 1.896 1 82.06 231 GLN B CA 1
ATOM 5435 C C . GLN B 1 231 ? 21.328 11.43 1.502 1 82.06 231 GLN B C 1
ATOM 5437 O O . GLN B 1 231 ? 21.844 12.422 2.039 1 82.06 231 GLN B O 1
ATOM 5442 N N . ILE B 1 232 ? 20.484 11.492 0.528 1 86.69 232 ILE B N 1
ATOM 5443 C CA . ILE B 1 232 ? 20 12.773 0.028 1 86.69 232 ILE B CA 1
ATOM 5444 C C . ILE B 1 232 ? 18.609 13.055 0.601 1 86.69 232 ILE B C 1
ATOM 5446 O O . ILE B 1 232 ? 17.75 12.172 0.609 1 86.69 232 ILE B O 1
ATOM 5450 N N . PHE B 1 233 ? 18.406 14.281 1.115 1 90.62 233 PHE B N 1
ATOM 5451 C CA . PHE B 1 233 ? 17.141 14.703 1.71 1 90.62 233 PHE B CA 1
ATOM 5452 C C . PHE B 1 233 ? 16.594 15.938 1.004 1 90.62 233 PHE B C 1
ATOM 5454 O O . PHE B 1 233 ? 17.359 16.828 0.622 1 90.62 233 PHE B O 1
ATOM 5461 N N . HIS B 1 234 ? 15.328 15.945 0.777 1 89.94 234 HIS B N 1
ATOM 5462 C CA . HIS B 1 234 ? 14.609 17.094 0.218 1 89.94 234 HIS B CA 1
ATOM 5463 C C . HIS B 1 234 ? 13.547 17.594 1.187 1 89.94 234 HIS B C 1
ATOM 5465 O O . HIS B 1 234 ? 13.117 16.875 2.084 1 89.94 234 HIS B O 1
ATOM 5471 N N . GLY B 1 235 ? 13.141 18.891 0.96 1 93.25 235 GLY B N 1
ATOM 5472 C CA . GLY B 1 235 ? 12.125 19.469 1.822 1 93.25 235 GLY B CA 1
ATOM 5473 C C . GLY B 1 235 ? 12.695 20.062 3.098 1 93.25 235 GLY B C 1
ATOM 5474 O O . GLY B 1 235 ? 13.68 19.562 3.639 1 93.25 235 GLY B O 1
ATOM 5475 N N . ASP B 1 236 ? 12.125 21.047 3.578 1 95.94 236 ASP B N 1
ATOM 5476 C CA . ASP B 1 236 ? 12.625 21.734 4.762 1 95.94 236 ASP B CA 1
ATOM 5477 C C . ASP B 1 236 ? 12.633 20.812 5.977 1 95.94 236 ASP B C 1
ATOM 5479 O O . ASP B 1 236 ? 13.547 20.891 6.809 1 95.94 236 ASP B O 1
ATOM 5483 N N . ILE B 1 237 ? 11.711 19.891 6.047 1 95.12 237 ILE B N 1
ATOM 5484 C CA . ILE B 1 237 ? 11.539 19.062 7.23 1 95.12 237 ILE B CA 1
ATOM 5485 C C . ILE B 1 237 ? 12.664 18.031 7.312 1 95.12 237 ILE B C 1
ATOM 5487 O O . ILE B 1 237 ? 13.43 18.016 8.281 1 95.12 237 ILE B O 1
ATOM 5491 N N . ALA B 1 238 ? 12.828 17.297 6.273 1 93.69 238 ALA B N 1
ATOM 5492 C CA . ALA B 1 238 ? 13.836 16.234 6.289 1 93.69 238 ALA B CA 1
ATOM 5493 C C . ALA B 1 238 ? 15.242 16.828 6.301 1 93.69 238 ALA B C 1
ATOM 5495 O O . ALA B 1 238 ? 16.156 16.297 6.945 1 93.69 238 ALA B O 1
ATOM 5496 N N . ARG B 1 239 ? 15.438 17.922 5.594 1 95.25 239 ARG B N 1
ATOM 5497 C CA . ARG B 1 239 ? 16.734 18.578 5.559 1 95.25 239 ARG B CA 1
ATOM 5498 C C . ARG B 1 239 ? 17.141 19.062 6.949 1 95.25 239 ARG B C 1
ATOM 5500 O O . ARG B 1 239 ? 18.281 18.859 7.375 1 95.25 239 ARG B O 1
ATOM 5507 N N . TYR B 1 240 ? 16.234 19.656 7.648 1 96.31 240 TYR B N 1
ATOM 5508 C CA . TYR B 1 240 ? 16.516 20.094 9.008 1 96.31 240 TYR B CA 1
ATOM 5509 C C . TYR B 1 240 ? 16.891 18.906 9.898 1 96.31 240 TYR B C 1
ATOM 5511 O O . TYR B 1 240 ? 17.891 18.953 10.625 1 96.31 240 TYR B O 1
ATOM 5519 N N . MET B 1 241 ? 16.109 17.906 9.867 1 93.94 241 MET B N 1
ATOM 5520 C CA . MET B 1 241 ? 16.312 16.766 10.742 1 93.94 241 MET B CA 1
ATOM 5521 C C . MET B 1 241 ? 17.656 16.094 10.461 1 93.94 241 MET B C 1
ATOM 5523 O O . MET B 1 241 ? 18.297 15.547 11.367 1 93.94 241 MET B O 1
ATOM 5527 N N . ALA B 1 242 ? 18.031 16.172 9.172 1 92.31 242 ALA B N 1
ATOM 5528 C CA . ALA B 1 242 ? 19.281 15.539 8.758 1 92.31 242 ALA B CA 1
ATOM 5529 C C . ALA B 1 242 ? 20.484 16.406 9.133 1 92.31 242 ALA B C 1
ATOM 5531 O O . ALA B 1 242 ? 21.625 15.969 9.031 1 92.31 242 ALA B O 1
ATOM 5532 N N . GLY B 1 243 ? 20.25 17.688 9.562 1 93.06 243 GLY B N 1
ATOM 5533 C CA . GLY B 1 243 ? 21.328 18.516 10.062 1 93.06 243 GLY B CA 1
ATOM 5534 C C . GLY B 1 243 ? 21.672 19.672 9.141 1 93.06 243 GLY B C 1
ATOM 5535 O O . GLY B 1 243 ? 22.641 20.391 9.359 1 93.06 243 GLY B O 1
ATOM 5536 N N . ASP B 1 244 ? 20.844 19.953 8.133 1 95 244 ASP B N 1
ATOM 5537 C CA . ASP B 1 244 ? 21.062 21.062 7.203 1 95 244 ASP B CA 1
ATOM 5538 C C . ASP B 1 244 ? 20.859 22.406 7.895 1 95 244 ASP B C 1
ATOM 5540 O O . ASP B 1 244 ? 19.75 22.734 8.305 1 95 244 ASP B O 1
ATOM 5544 N N . THR B 1 245 ? 21.828 23.203 7.941 1 93.81 245 THR B N 1
ATOM 5545 C CA . THR B 1 245 ? 21.781 24.469 8.68 1 93.81 245 THR B CA 1
ATOM 5546 C C . THR B 1 245 ? 21 25.531 7.906 1 93.81 245 THR B C 1
ATOM 5548 O O . THR B 1 245 ? 20.656 26.578 8.453 1 93.81 245 THR B O 1
ATOM 5551 N N . THR B 1 246 ? 20.672 25.203 6.672 1 93.94 246 THR B N 1
ATOM 5552 C CA . THR B 1 246 ? 19.906 26.172 5.883 1 93.94 246 THR B CA 1
ATOM 5553 C C . THR B 1 246 ? 18.406 25.844 5.938 1 93.94 246 THR B C 1
ATOM 5555 O O . THR B 1 246 ? 17.594 26.594 5.406 1 93.94 246 THR B O 1
ATOM 5558 N N . ALA B 1 247 ? 18.062 24.75 6.574 1 95.94 247 ALA B N 1
ATOM 5559 C CA . ALA B 1 247 ? 16.672 24.344 6.711 1 95.94 247 ALA B CA 1
ATOM 5560 C C . ALA B 1 247 ? 16.109 24.734 8.078 1 95.94 247 ALA B C 1
ATOM 5562 O O . ALA B 1 247 ? 16.797 25.406 8.867 1 95.94 247 ALA B O 1
ATOM 5563 N N . GLY B 1 248 ? 14.891 24.453 8.328 1 96.38 248 GLY B N 1
ATOM 5564 C CA . GLY B 1 248 ? 14.227 24.844 9.562 1 96.38 248 GLY B CA 1
ATOM 5565 C C . GLY B 1 248 ? 13.5 26.172 9.453 1 96.38 248 GLY B C 1
ATOM 5566 O O . GLY B 1 248 ? 13.305 26.859 10.453 1 96.38 248 GLY B O 1
ATOM 5567 N N . ASN B 1 249 ? 13.164 26.5 8.258 1 96.75 249 ASN B N 1
ATOM 5568 C CA . ASN B 1 249 ? 12.531 27.797 7.996 1 96.75 249 ASN B CA 1
ATOM 5569 C C . ASN B 1 249 ? 11.047 27.766 8.32 1 96.75 249 ASN B C 1
ATOM 5571 O O . ASN B 1 249 ? 10.367 28.797 8.234 1 96.75 249 ASN B O 1
ATOM 5575 N N . LEU B 1 250 ? 10.602 26.609 8.719 1 97.38 250 LEU B N 1
ATOM 5576 C CA . LEU B 1 250 ? 9.195 26.469 9.102 1 97.38 250 LEU B CA 1
ATOM 5577 C C . LEU B 1 250 ? 8.992 26.828 10.562 1 97.38 250 LEU B C 1
ATOM 5579 O O . LEU B 1 250 ? 7.887 26.688 11.094 1 97.38 250 LEU B O 1
ATOM 5583 N N . SER B 1 251 ? 9.898 27.375 11.211 1 97.69 251 SER B N 1
ATOM 5584 C CA . SER B 1 251 ? 9.93 27.609 12.648 1 97.69 251 SER B CA 1
ATOM 5585 C C . SER B 1 251 ? 8.836 28.578 13.078 1 97.69 251 SER B C 1
ATOM 5587 O O . SER B 1 251 ? 8.43 28.594 14.242 1 97.69 251 SER B O 1
ATOM 5589 N N . GLY B 1 252 ? 8.391 29.391 12.172 1 97.88 252 GLY B N 1
ATOM 5590 C CA . GLY B 1 252 ? 7.324 30.328 12.508 1 97.88 252 GLY B CA 1
ATOM 5591 C C . GLY B 1 252 ? 6.07 29.641 13.016 1 97.88 252 GLY B C 1
ATOM 5592 O O . GLY B 1 252 ? 5.285 30.234 13.758 1 97.88 252 GLY B O 1
ATOM 5593 N N . GLY B 1 253 ? 5.887 28.406 12.625 1 97.88 253 GLY B N 1
ATOM 5594 C CA . GLY B 1 253 ? 4.727 27.641 13.055 1 97.88 253 GLY B CA 1
ATOM 5595 C C . GLY B 1 253 ? 4.645 27.469 14.555 1 97.88 253 GLY B C 1
ATOM 5596 O O . GLY B 1 253 ? 3.553 27.438 15.125 1 97.88 253 GLY B O 1
ATOM 5597 N N . PHE B 1 254 ? 5.77 27.406 15.211 1 98.38 254 PHE B N 1
ATOM 5598 C CA . PHE B 1 254 ? 5.805 27.234 16.656 1 98.38 254 PHE B CA 1
ATOM 5599 C C . PHE B 1 254 ? 5.289 28.484 17.359 1 98.38 254 PHE B C 1
ATOM 5601 O O . PHE B 1 254 ? 4.652 28.391 18.422 1 98.38 254 PHE B O 1
ATOM 5608 N N . ILE B 1 255 ? 5.547 29.578 16.75 1 98.5 255 ILE B N 1
ATOM 5609 C CA . ILE B 1 255 ? 5.25 30.859 17.375 1 98.5 255 ILE B CA 1
ATOM 5610 C C . ILE B 1 255 ? 3.738 31.062 17.438 1 98.5 255 ILE B C 1
ATOM 5612 O O . ILE B 1 255 ? 3.186 31.328 18.516 1 98.5 255 ILE B O 1
ATOM 5616 N N . PHE B 1 256 ? 3.035 30.922 16.375 1 98 256 PHE B N 1
ATOM 5617 C CA . PHE B 1 256 ? 1.614 31.234 16.422 1 98 256 PHE B CA 1
ATOM 5618 C C . PHE B 1 256 ? 0.804 30.047 16.906 1 98 256 PHE B C 1
ATOM 5620 O O . PHE B 1 256 ? -0.288 30.219 17.453 1 98 256 PHE B O 1
ATOM 5627 N N . LYS B 1 257 ? 1.281 28.797 16.766 1 97.62 257 LYS B N 1
ATOM 5628 C CA . LYS B 1 257 ? 0.501 27.641 17.203 1 97.62 257 LYS B CA 1
ATOM 5629 C C . LYS B 1 257 ? 0.655 27.406 18.703 1 97.62 257 LYS B C 1
ATOM 5631 O O . LYS B 1 257 ? -0.312 27.078 19.391 1 97.62 257 LYS B O 1
ATOM 5636 N N . MET B 1 258 ? 1.853 27.594 19.219 1 98.12 258 MET B N 1
ATOM 5637 C CA . MET B 1 258 ? 2.1 27.359 20.641 1 98.12 258 MET B CA 1
ATOM 5638 C C . MET B 1 258 ? 1.727 28.594 21.469 1 98.12 258 MET B C 1
ATOM 5640 O O . MET B 1 258 ? 1.403 28.469 22.641 1 98.12 258 MET B O 1
ATOM 5644 N N . TYR B 1 259 ? 1.785 29.781 20.875 1 98.62 259 TYR B N 1
ATOM 5645 C CA . TYR B 1 259 ? 1.64 30.984 21.688 1 98.62 259 TYR B CA 1
ATOM 5646 C C . TYR B 1 259 ? 0.562 31.891 21.109 1 98.62 259 TYR B C 1
ATOM 5648 O O . TYR B 1 259 ? -0.334 32.344 21.828 1 98.62 259 TYR B O 1
ATOM 5656 N N . GLY B 1 260 ? 0.565 32.156 19.828 1 98.56 260 GLY B N 1
ATOM 5657 C CA . GLY B 1 260 ? -0.391 33.062 19.203 1 98.56 260 GLY B CA 1
ATOM 5658 C C . GLY B 1 260 ? -1.833 32.625 19.406 1 98.56 260 GLY B C 1
ATOM 5659 O O . GLY B 1 260 ? -2.619 33.344 20.016 1 98.56 260 GLY B O 1
ATOM 5660 N N . LEU B 1 261 ? -2.141 31.469 18.969 1 97.88 261 LEU B N 1
ATOM 5661 C CA . LEU B 1 261 ? -3.516 30.984 19.016 1 97.88 261 LEU B CA 1
ATOM 5662 C C . LEU B 1 261 ? -3.973 30.781 20.453 1 97.88 261 LEU B C 1
ATOM 5664 O O . LEU B 1 261 ? -5.117 31.094 20.797 1 97.88 261 LEU B O 1
ATOM 5668 N N . PRO B 1 262 ? -3.139 30.281 21.312 1 98.06 262 PRO B N 1
ATOM 5669 C CA . PRO B 1 262 ? -3.533 30.297 22.719 1 98.06 262 PRO B CA 1
ATOM 5670 C C . PRO B 1 262 ? -3.84 31.703 23.234 1 98.06 262 PRO B C 1
ATOM 5672 O O . PRO B 1 262 ? -4.73 31.875 24.062 1 98.06 262 PRO B O 1
ATOM 5675 N N . GLY B 1 263 ? -3.113 32.688 22.812 1 98.62 263 GLY B N 1
ATOM 5676 C CA . GLY B 1 263 ? -3.463 34.062 23.125 1 98.62 263 GLY B CA 1
ATOM 5677 C C . GLY B 1 263 ? -4.832 34.469 22.609 1 98.62 263 GLY B C 1
ATOM 5678 O O . GLY B 1 263 ? -5.594 35.125 23.312 1 98.62 263 GLY B O 1
ATOM 5679 N N . ALA B 1 264 ? -5.117 34.094 21.406 1 98.19 264 ALA B N 1
ATOM 5680 C CA . ALA B 1 264 ? -6.438 34.344 20.828 1 98.19 264 ALA B CA 1
ATOM 5681 C C . ALA B 1 264 ? -7.527 33.656 21.641 1 98.19 264 ALA B C 1
ATOM 5683 O O . ALA B 1 264 ? -8.594 34.25 21.875 1 98.19 264 ALA B O 1
ATOM 5684 N N . ALA B 1 265 ? -7.258 32.406 22 1 97.38 265 ALA B N 1
ATOM 5685 C CA . ALA B 1 265 ? -8.203 31.641 22.812 1 97.38 265 ALA B CA 1
ATOM 5686 C C . ALA B 1 265 ? -8.477 32.344 24.141 1 97.38 265 ALA B C 1
ATOM 5688 O O . ALA B 1 265 ? -9.609 32.375 24.609 1 97.38 265 ALA B O 1
ATOM 5689 N N . LEU B 1 266 ? -7.469 32.875 24.75 1 98.12 266 LEU B N 1
ATOM 5690 C CA . LEU B 1 266 ? -7.617 33.625 25.984 1 98.12 266 LEU B CA 1
ATOM 5691 C C . LEU B 1 266 ? -8.492 34.875 25.781 1 98.12 266 LEU B C 1
ATOM 5693 O O . LEU B 1 266 ? -9.312 35.188 26.641 1 98.12 266 LEU B O 1
ATOM 5697 N N . ALA B 1 267 ? -8.312 35.562 24.688 1 98.19 267 ALA B N 1
ATOM 5698 C CA . ALA B 1 267 ? -9.141 36.719 24.375 1 98.19 267 ALA B CA 1
ATOM 5699 C C . ALA B 1 267 ? -10.602 36.312 24.234 1 98.19 267 ALA B C 1
ATOM 5701 O O . ALA B 1 267 ? -11.492 37.031 24.734 1 98.19 267 ALA B O 1
ATOM 5702 N N . ILE B 1 268 ? -10.844 35.312 23.562 1 96.19 268 ILE B N 1
ATOM 5703 C CA . ILE B 1 268 ? -12.203 34.812 23.359 1 96.19 268 ILE B CA 1
ATOM 5704 C C . ILE B 1 268 ? -12.82 34.438 24.719 1 96.19 268 ILE B C 1
ATOM 5706 O O . ILE B 1 268 ? -13.977 34.75 24.984 1 96.19 268 ILE B O 1
ATOM 5710 N N . TRP B 1 269 ? -12.047 33.781 25.547 1 96.81 269 TRP B N 1
ATOM 5711 C CA . TRP B 1 269 ? -12.477 33.438 26.906 1 96.81 269 TRP B CA 1
ATOM 5712 C C . TRP B 1 269 ? -12.852 34.656 27.703 1 96.81 269 TRP B C 1
ATOM 5714 O O . TRP B 1 269 ? -13.938 34.75 28.281 1 96.81 269 TRP B O 1
ATOM 5724 N N . HIS B 1 270 ? -12.008 35.656 27.656 1 97.56 270 HIS B N 1
ATOM 5725 C CA . HIS B 1 270 ? -12.164 36.844 28.484 1 97.56 270 HIS B CA 1
ATOM 5726 C C . HIS B 1 270 ? -13.289 37.75 27.984 1 97.56 270 HIS B C 1
ATOM 5728 O O . HIS B 1 270 ? -13.805 38.594 28.719 1 97.56 270 HIS B O 1
ATOM 5734 N N . THR B 1 271 ? -13.68 37.594 26.766 1 96.62 271 THR B N 1
ATOM 5735 C CA . THR B 1 271 ? -14.711 38.469 26.203 1 96.62 271 THR B CA 1
ATOM 5736 C C . THR B 1 271 ? -16.078 37.781 26.25 1 96.62 271 THR B C 1
ATOM 5738 O O . THR B 1 271 ? -17.094 38.375 25.891 1 96.62 271 THR B O 1
ATOM 5741 N N . ALA B 1 272 ? -16.062 36.562 26.672 1 94.62 272 ALA B N 1
ATOM 5742 C CA . ALA B 1 272 ? -17.344 35.844 26.812 1 94.62 272 ALA B CA 1
ATOM 5743 C C . ALA B 1 272 ? -18.188 36.469 27.922 1 94.62 272 ALA B C 1
ATOM 5745 O O . ALA B 1 272 ? -17.656 37.062 28.875 1 94.62 272 ALA B O 1
ATOM 5746 N N . LYS B 1 273 ? -19.547 36.344 27.75 1 93.06 273 LYS B N 1
ATOM 5747 C CA . LYS B 1 273 ? -20.453 36.812 28.797 1 93.06 273 LYS B CA 1
ATOM 5748 C C . LYS B 1 273 ? -20.188 36.125 30.125 1 93.06 273 LYS B C 1
ATOM 5750 O O . LYS B 1 273 ? -19.781 34.938 30.141 1 93.06 273 LYS B O 1
ATOM 5755 N N . LYS B 1 274 ? -20.531 36.812 31.203 1 93.12 274 LYS B N 1
ATOM 5756 C CA . LYS B 1 274 ? -20.25 36.312 32.562 1 93.12 274 LYS B CA 1
ATOM 5757 C C . LYS B 1 274 ? -20.906 34.969 32.781 1 93.12 274 LYS B C 1
ATOM 5759 O O . LYS B 1 274 ? -20.312 34.094 33.406 1 93.12 274 LYS B O 1
ATOM 5764 N N . GLU B 1 275 ? -22.062 34.75 32.281 1 91.19 275 GLU B N 1
ATOM 5765 C CA . GLU B 1 275 ? -22.812 33.531 32.5 1 91.19 275 GLU B CA 1
ATOM 5766 C C . GLU B 1 275 ? -22.188 32.344 31.75 1 91.19 275 GLU B C 1
ATOM 5768 O O . GLU B 1 275 ? -22.359 31.188 32.125 1 91.19 275 GLU B O 1
ATOM 5773 N N . ASN B 1 276 ? -21.422 32.688 30.703 1 90.69 276 ASN B N 1
ATOM 5774 C CA . ASN B 1 276 ? -20.859 31.625 29.844 1 90.69 276 ASN B CA 1
ATOM 5775 C C . ASN B 1 276 ? -19.344 31.5 30.047 1 90.69 276 ASN B C 1
ATOM 5777 O O . ASN B 1 276 ? -18.719 30.594 29.484 1 90.69 276 ASN B O 1
ATOM 5781 N N . ARG B 1 277 ? -18.781 32.281 30.859 1 93.31 277 ARG B N 1
ATOM 5782 C CA . ARG B 1 277 ? -17.328 32.406 30.953 1 93.31 277 ARG B CA 1
ATOM 5783 C C . ARG B 1 277 ? -16.703 31.094 31.453 1 93.31 277 ARG B C 1
ATOM 5785 O O . ARG B 1 277 ? -15.625 30.719 31 1 93.31 277 ARG B O 1
ATOM 5792 N N . LYS B 1 278 ? -17.328 30.453 32.344 1 91.69 278 LYS B N 1
ATOM 5793 C CA . LYS B 1 278 ? -16.797 29.203 32.875 1 91.69 278 LYS B CA 1
ATOM 5794 C C . LYS B 1 278 ? -16.766 28.125 31.797 1 91.69 278 LYS B C 1
ATOM 5796 O O . LYS B 1 278 ? -15.766 27.438 31.641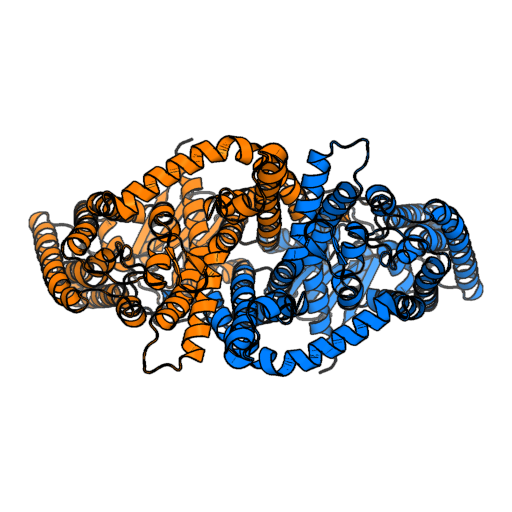 1 91.69 278 LYS B O 1
ATOM 5801 N N . LYS B 1 279 ? -17.828 27.984 31.125 1 86.31 279 LYS B N 1
ATOM 5802 C CA . LYS B 1 279 ? -17.953 26.984 30.078 1 86.31 279 LYS B CA 1
ATOM 5803 C C . LYS B 1 279 ? -16.984 27.25 28.922 1 86.31 279 LYS B C 1
ATOM 5805 O O . LYS B 1 279 ? -16.266 26.359 28.484 1 86.31 279 LYS B O 1
ATOM 5810 N N . ILE B 1 280 ? -16.953 28.469 28.5 1 89.19 280 ILE B N 1
ATOM 5811 C CA . ILE B 1 280 ? -16.109 28.844 27.391 1 89.19 280 ILE B CA 1
ATOM 5812 C C . ILE B 1 280 ? -14.641 28.766 27.797 1 89.19 280 ILE B C 1
ATOM 5814 O O . ILE B 1 280 ? -13.781 28.375 27 1 89.19 280 ILE B O 1
ATOM 5818 N N . GLY B 1 281 ? -14.398 29.109 28.984 1 92.94 281 GLY B N 1
ATOM 5819 C CA . GLY B 1 281 ? -13.047 28.969 29.5 1 92.94 281 GLY B CA 1
ATOM 5820 C C . GLY B 1 281 ? -12.523 27.547 29.422 1 92.94 281 GLY B C 1
ATOM 5821 O O . GLY B 1 281 ? -11.391 27.328 29.016 1 92.94 281 GLY B O 1
ATOM 5822 N N . SER B 1 282 ? -13.328 26.672 29.859 1 89.75 282 SER B N 1
ATOM 5823 C CA . SER B 1 282 ? -12.938 25.266 29.828 1 89.75 282 SER B CA 1
ATOM 5824 C C . SER B 1 282 ? -12.664 24.797 28.406 1 89.75 282 SER B C 1
ATOM 5826 O O . SER B 1 282 ? -11.688 24.078 28.156 1 89.75 282 SER B O 1
ATOM 5828 N N . ILE B 1 283 ? -13.43 25.172 27.453 1 83.12 283 ILE B N 1
ATOM 5829 C CA . ILE B 1 283 ? -13.305 24.766 26.047 1 83.12 283 ILE B CA 1
ATOM 5830 C C . ILE B 1 283 ? -12.047 25.375 25.453 1 83.12 283 ILE B C 1
ATOM 5832 O O . ILE B 1 283 ? -11.266 24.688 24.781 1 83.12 283 ILE B O 1
ATOM 5836 N N . MET B 1 284 ? -11.844 26.641 25.734 1 90.69 284 MET B N 1
ATOM 5837 C CA . MET B 1 284 ? -10.711 27.359 25.141 1 90.69 284 MET B CA 1
ATOM 5838 C C . MET B 1 284 ? -9.398 26.891 25.75 1 90.69 284 MET B C 1
ATOM 5840 O O . MET B 1 284 ? -8.375 26.828 25.062 1 90.69 284 MET B O 1
ATOM 5844 N N . ILE B 1 285 ? -9.406 26.578 26.984 1 92.94 285 ILE B N 1
ATOM 5845 C CA . ILE B 1 285 ? -8.203 26.062 27.625 1 92.94 285 ILE B CA 1
ATOM 5846 C C . ILE B 1 285 ? -7.82 24.719 27 1 92.94 285 ILE B C 1
ATOM 5848 O O . ILE B 1 285 ? -6.648 24.469 26.719 1 92.94 285 ILE B O 1
ATOM 5852 N N . SER B 1 286 ? -8.805 23.875 26.812 1 85.44 286 SER B N 1
ATOM 5853 C CA . SER B 1 286 ? -8.562 22.578 26.203 1 85.44 286 SER B CA 1
ATOM 5854 C C . SER B 1 286 ? -8.039 22.719 24.781 1 85.44 286 SER B C 1
ATOM 5856 O O . SER B 1 286 ? -7.094 22.031 24.375 1 85.44 286 SER B O 1
ATOM 5858 N N . ALA B 1 287 ? -8.641 23.594 24.016 1 86.81 287 ALA B N 1
ATOM 5859 C CA . ALA B 1 287 ? -8.219 23.828 22.641 1 86.81 287 ALA B CA 1
ATOM 5860 C C . ALA B 1 287 ? -6.812 24.422 22.594 1 86.81 287 ALA B C 1
ATOM 5862 O O . ALA B 1 287 ? -6 24.047 21.75 1 86.81 287 ALA B O 1
ATOM 5863 N N . ALA B 1 288 ? -6.566 25.359 23.5 1 94.38 288 ALA B N 1
ATOM 5864 C CA . ALA B 1 288 ? -5.254 25.984 23.578 1 94.38 288 ALA B CA 1
ATOM 5865 C C . ALA B 1 288 ? -4.176 24.969 23.938 1 94.38 288 ALA B C 1
ATOM 5867 O O . ALA B 1 288 ? -3.068 25 23.406 1 94.38 288 ALA B O 1
ATOM 5868 N N . LEU B 1 289 ? -4.461 24.109 24.844 1 91.12 289 LEU B N 1
ATOM 5869 C CA . LEU B 1 289 ? -3.514 23.078 25.234 1 91.12 289 LEU B CA 1
ATOM 5870 C C . LEU B 1 289 ? -3.229 22.125 24.062 1 91.12 289 LEU B C 1
ATOM 5872 O O . LEU B 1 289 ? -2.088 21.703 23.875 1 91.12 289 LEU B O 1
ATOM 5876 N N . THR B 1 290 ? -4.246 21.812 23.312 1 86 290 THR B N 1
ATOM 5877 C CA . THR B 1 290 ? -4.078 20.984 22.141 1 86 290 THR B CA 1
ATOM 5878 C C . THR B 1 290 ? -3.158 21.656 21.125 1 86 290 THR B C 1
ATOM 5880 O O . THR B 1 290 ? -2.246 21.016 20.578 1 86 290 THR B O 1
ATOM 5883 N N . ALA B 1 291 ? -3.408 22.906 20.922 1 92.5 291 ALA B N 1
ATOM 5884 C CA . ALA B 1 291 ? -2.561 23.656 20 1 92.5 291 ALA B CA 1
ATOM 5885 C C . ALA B 1 291 ? -1.127 23.734 20.516 1 92.5 291 ALA B C 1
ATOM 5887 O O . ALA B 1 291 ? -0.176 23.562 19.75 1 92.5 291 ALA B O 1
ATOM 5888 N N . PHE B 1 292 ? -0.944 23.984 21.781 1 95.81 292 PHE B N 1
ATOM 5889 C CA . PHE B 1 292 ? 0.373 24.125 22.391 1 95.81 292 PHE B CA 1
ATOM 5890 C C . PHE B 1 292 ? 1.136 22.812 22.344 1 95.81 292 PHE B C 1
ATOM 5892 O O . PHE B 1 292 ? 2.312 22.781 21.969 1 95.81 292 PHE B O 1
ATOM 5899 N N . LEU B 1 293 ? 0.514 21.75 22.641 1 90.69 293 LEU B N 1
ATOM 5900 C CA . LEU B 1 293 ? 1.197 20.469 22.797 1 90.69 293 LEU B CA 1
ATOM 5901 C C . LEU B 1 293 ? 1.43 19.797 21.453 1 90.69 293 LEU B C 1
ATOM 5903 O O . LEU B 1 293 ? 2.492 19.219 21.203 1 90.69 293 LEU B O 1
ATOM 5907 N N . THR B 1 294 ? 0.424 19.938 20.531 1 86.94 294 THR B N 1
ATOM 5908 C CA . THR B 1 294 ? 0.48 19.109 19.328 1 86.94 294 THR B CA 1
ATOM 5909 C C . THR B 1 294 ? 0.528 19.984 18.078 1 86.94 294 THR B C 1
ATOM 5911 O O . THR B 1 294 ? 0.845 19.5 16.984 1 86.94 294 THR B O 1
ATOM 5914 N N . GLY B 1 295 ? 0.156 21.234 18.156 1 91.19 295 GLY B N 1
ATOM 5915 C CA . GLY B 1 295 ? 0.122 22.109 17 1 91.19 295 GLY B CA 1
ATOM 5916 C C . GLY B 1 295 ? -1.181 22.031 16.234 1 91.19 295 GLY B C 1
ATOM 5917 O O . GLY B 1 295 ? -1.309 22.625 15.156 1 91.19 295 GLY B O 1
ATOM 5918 N N . ILE B 1 296 ? -2.15 21.328 16.781 1 85.81 296 ILE B N 1
ATOM 5919 C CA . ILE B 1 296 ? -3.463 21.281 16.141 1 85.81 296 ILE B CA 1
ATOM 5920 C C . ILE B 1 296 ? -4.258 22.531 16.5 1 85.81 296 ILE B C 1
ATOM 5922 O O . ILE B 1 296 ? -4.508 22.812 17.672 1 85.81 296 ILE B O 1
ATOM 5926 N N . THR B 1 297 ? -4.68 23.203 15.508 1 89.75 297 THR B N 1
ATOM 5927 C CA . THR B 1 297 ? -5.211 24.547 15.75 1 89.75 297 THR B CA 1
ATOM 5928 C C . THR B 1 297 ? -6.695 24.609 15.398 1 89.75 297 THR B C 1
ATOM 5930 O O . THR B 1 297 ? -7.391 25.547 15.773 1 89.75 297 THR B O 1
ATOM 5933 N N . GLU B 1 298 ? -7.211 23.625 14.742 1 77.62 298 GLU B N 1
ATOM 5934 C CA . GLU B 1 298 ? -8.555 23.656 14.172 1 77.62 298 GLU B CA 1
ATOM 5935 C C . GLU B 1 298 ? -9.609 23.844 15.258 1 77.62 298 GLU B C 1
ATOM 5937 O O . GLU B 1 298 ? -10.594 24.562 15.055 1 77.62 298 GLU B O 1
ATOM 5942 N N . PRO B 1 299 ? -9.469 23.281 16.422 1 78 299 PRO B N 1
ATOM 5943 C CA . PRO B 1 299 ? -10.484 23.531 17.453 1 78 299 PRO B CA 1
ATOM 5944 C C . PRO B 1 299 ? -10.617 25 17.812 1 78 299 PRO B C 1
ATOM 5946 O O . PRO B 1 299 ? -11.719 25.469 18.109 1 78 299 PRO B O 1
ATOM 5949 N N . ILE B 1 300 ? -9.547 25.734 17.797 1 88.31 300 ILE B N 1
ATOM 5950 C CA . ILE B 1 300 ? -9.602 27.172 18.078 1 88.31 300 ILE B CA 1
ATOM 5951 C C . ILE B 1 300 ? -10.078 27.906 16.828 1 88.31 300 ILE B C 1
ATOM 5953 O O . ILE B 1 300 ? -10.992 28.734 16.906 1 88.31 300 ILE B O 1
ATOM 5957 N N . GLU B 1 301 ? -9.484 27.625 15.719 1 89 301 GLU B N 1
ATOM 5958 C CA . GLU B 1 301 ? -9.742 28.359 14.484 1 89 301 GLU B CA 1
ATOM 5959 C C . GLU B 1 301 ? -11.203 28.234 14.055 1 89 301 GLU B C 1
ATOM 5961 O O . GLU B 1 301 ? -11.812 29.219 13.617 1 89 301 GLU B O 1
ATOM 5966 N N . PHE B 1 302 ? -11.758 27.109 14.25 1 78.94 302 PHE B N 1
ATOM 5967 C CA . PHE B 1 302 ? -13.125 26.906 13.781 1 78.94 302 PHE B CA 1
ATOM 5968 C C . PHE B 1 302 ? -14.133 27.422 14.805 1 78.94 302 PHE B C 1
ATOM 5970 O O . PHE B 1 302 ? -15.328 27.484 14.516 1 78.94 302 PHE B O 1
ATOM 5977 N N . SER B 1 303 ? -13.688 27.797 15.898 1 79.25 303 SER B N 1
ATOM 5978 C CA . SER B 1 303 ? -14.578 28.422 16.875 1 79.25 303 SER B CA 1
ATOM 5979 C C . SER B 1 303 ? -14.961 29.828 16.453 1 79.25 303 SER B C 1
ATOM 5981 O O . SER B 1 303 ? -15.992 30.359 16.875 1 79.25 303 SER B O 1
ATOM 5983 N N . PHE B 1 304 ? -14.125 30.391 15.602 1 85.62 304 PHE B N 1
ATOM 5984 C CA . PHE B 1 304 ? -14.438 31.781 15.305 1 85.62 304 PHE B CA 1
ATOM 5985 C C . PHE B 1 304 ? -14.469 32.031 13.797 1 85.62 304 PHE B C 1
ATOM 5987 O O . PHE B 1 304 ? -14.961 33.062 13.336 1 85.62 304 PHE B O 1
ATOM 5994 N N . ILE B 1 305 ? -14.055 31.109 12.969 1 82.5 305 ILE B N 1
ATOM 5995 C CA . ILE B 1 305 ? -13.859 31.359 11.547 1 82.5 305 ILE B CA 1
ATOM 5996 C C . ILE B 1 305 ? -15.188 31.734 10.898 1 82.5 305 ILE B C 1
ATOM 5998 O O . ILE B 1 305 ? -15.25 32.625 10.047 1 82.5 305 ILE B O 1
ATOM 6002 N N . LEU B 1 306 ? -16.219 31.109 11.336 1 70.62 306 LEU B N 1
ATOM 6003 C CA . LEU B 1 306 ? -17.5 31.312 10.68 1 70.62 306 LEU B CA 1
ATOM 6004 C C . LEU B 1 306 ? -18.234 32.5 11.289 1 70.62 306 LEU B C 1
ATOM 6006 O O . LEU B 1 306 ? -18.922 33.25 10.578 1 70.62 306 LEU B O 1
ATOM 6010 N N . VAL B 1 307 ? -18.094 32.781 12.516 1 75.94 307 VAL B N 1
ATOM 6011 C CA . VAL B 1 307 ? -18.875 33.812 13.211 1 75.94 307 VAL B CA 1
ATOM 6012 C C . VAL B 1 307 ? -18.125 35.156 13.148 1 75.94 307 VAL B C 1
ATOM 6014 O O . VAL B 1 307 ? -18.75 36.219 13.281 1 75.94 307 VAL B O 1
ATOM 6017 N N . ALA B 1 308 ? -16.859 35.094 12.938 1 86.44 308 ALA B N 1
ATOM 6018 C CA . ALA B 1 308 ? -16.047 36.312 12.867 1 86.44 308 ALA B CA 1
ATOM 6019 C C . ALA B 1 308 ? -14.938 36.188 11.836 1 86.44 308 ALA B C 1
ATOM 6021 O O . ALA B 1 308 ? -13.758 36.156 12.188 1 86.44 308 ALA B O 1
ATOM 6022 N N . PRO B 1 309 ? -15.211 36.281 10.555 1 89.19 309 PRO B N 1
ATOM 6023 C CA . PRO B 1 309 ? -14.227 36.062 9.492 1 89.19 309 PRO B CA 1
ATOM 6024 C C . PRO B 1 309 ? -13.086 37.094 9.539 1 89.19 309 PRO B C 1
ATOM 6026 O O . PRO B 1 309 ? -11.961 36.75 9.156 1 89.19 309 PRO B O 1
ATOM 6029 N N . ILE B 1 310 ? -13.352 38.219 10.016 1 92.75 310 ILE B N 1
ATOM 6030 C CA . ILE B 1 310 ? -12.32 39.25 10.102 1 92.75 310 ILE B CA 1
ATOM 6031 C C . ILE B 1 310 ? -11.195 38.781 11.023 1 92.75 310 ILE B C 1
ATOM 6033 O O . ILE B 1 310 ? -10.023 39.062 10.773 1 92.75 310 ILE B O 1
ATOM 6037 N N . LEU B 1 311 ? -11.562 38.125 12.109 1 95.38 311 LEU B N 1
ATOM 6038 C CA . LEU B 1 311 ? -10.547 37.562 13.008 1 95.38 311 LEU B CA 1
ATOM 6039 C C . LEU B 1 311 ? -9.672 36.562 12.289 1 95.38 311 LEU B C 1
ATOM 6041 O O . LEU B 1 311 ? -8.477 36.469 12.555 1 95.38 311 LEU B O 1
ATOM 6045 N N . TYR B 1 312 ? -10.266 35.812 11.375 1 94 312 TYR B N 1
ATOM 6046 C CA . TYR B 1 312 ? -9.5 34.781 10.672 1 94 312 TYR B CA 1
ATOM 6047 C C . TYR B 1 312 ? -8.531 35.438 9.68 1 94 312 TYR B C 1
ATOM 6049 O O . TYR B 1 312 ? -7.414 34.938 9.492 1 94 312 TYR B O 1
ATOM 6057 N N . ILE B 1 313 ? -9 36.438 9.016 1 95.12 313 ILE B N 1
ATOM 6058 C CA . ILE B 1 313 ? -8.141 37.188 8.094 1 95.12 313 ILE B CA 1
ATOM 6059 C C . ILE B 1 313 ? -6.922 37.719 8.844 1 95.12 313 ILE B C 1
ATOM 6061 O O . ILE B 1 313 ? -5.785 37.562 8.375 1 95.12 313 ILE B O 1
ATOM 6065 N N . ILE B 1 314 ? -7.129 38.281 9.961 1 96.5 314 ILE B N 1
ATOM 6066 C CA . ILE B 1 314 ? -6.047 38.812 10.781 1 96.5 314 ILE B CA 1
ATOM 6067 C C . ILE B 1 314 ? -5.145 37.688 11.25 1 96.5 314 ILE B C 1
ATOM 6069 O O . ILE B 1 314 ? -3.916 37.812 11.25 1 96.5 314 ILE B O 1
ATOM 6073 N N . HIS B 1 315 ? -5.762 36.594 11.703 1 97.06 315 HIS B N 1
ATOM 6074 C CA . HIS B 1 315 ? -5.004 35.406 12.102 1 97.06 315 HIS B CA 1
ATOM 6075 C C . HIS B 1 315 ? -4.105 34.906 10.969 1 97.06 315 HIS B C 1
ATOM 6077 O O . HIS B 1 315 ? -2.936 34.594 11.188 1 97.06 315 HIS B O 1
ATOM 6083 N N . ALA B 1 316 ? -4.629 34.875 9.75 1 96.69 316 ALA B N 1
ATOM 6084 C CA . ALA B 1 316 ? -3.85 34.406 8.602 1 96.69 316 ALA B CA 1
ATOM 6085 C C . ALA B 1 316 ? -2.641 35.312 8.359 1 96.69 316 ALA B C 1
ATOM 6087 O O . ALA B 1 316 ? -1.546 34.812 8.07 1 96.69 316 ALA B O 1
ATOM 6088 N N . ILE B 1 317 ? -2.832 36.562 8.5 1 97.56 317 ILE B N 1
ATOM 6089 C CA . ILE B 1 317 ? -1.762 37.531 8.305 1 97.56 317 ILE B CA 1
ATOM 6090 C C . ILE B 1 317 ? -0.714 37.375 9.406 1 97.56 317 ILE B C 1
ATOM 6092 O O . ILE B 1 317 ? 0.485 37.312 9.125 1 97.56 317 ILE B O 1
ATOM 6096 N N . LEU B 1 318 ? -1.146 37.281 10.641 1 97.94 318 LEU B N 1
ATOM 6097 C CA . LEU B 1 318 ? -0.23 37.125 11.766 1 97.94 318 LEU B CA 1
ATOM 6098 C C . LEU B 1 318 ? 0.539 35.812 11.68 1 97.94 318 LEU B C 1
ATOM 6100 O O . LEU B 1 318 ? 1.736 35.781 11.969 1 97.94 318 LEU B O 1
ATOM 6104 N N . ALA B 1 319 ? -0.179 34.75 11.328 1 96.88 319 ALA B N 1
ATOM 6105 C CA . ALA B 1 319 ? 0.485 33.469 11.125 1 96.88 319 ALA B CA 1
ATOM 6106 C C . ALA B 1 319 ? 1.563 33.562 10.047 1 96.88 319 ALA B C 1
ATOM 6108 O O . ALA B 1 319 ? 2.674 33.062 10.227 1 96.88 319 ALA B O 1
ATOM 6109 N N . GLY B 1 320 ? 1.233 34.188 8.953 1 97.31 320 GLY B N 1
ATOM 6110 C CA . GLY B 1 320 ? 2.186 34.375 7.871 1 97.31 320 GLY B CA 1
ATOM 6111 C C . GLY B 1 320 ? 3.412 35.188 8.281 1 97.31 320 GLY B C 1
ATOM 6112 O O . GLY B 1 320 ? 4.523 34.906 7.828 1 97.31 320 GLY B O 1
ATOM 6113 N N . LEU B 1 321 ? 3.295 36.125 9.141 1 97.88 321 LEU B N 1
ATOM 6114 C CA . LEU B 1 321 ? 4.375 37 9.539 1 97.88 321 LEU B CA 1
ATOM 6115 C C . LEU B 1 321 ? 5.289 36.344 10.562 1 97.88 321 LEU B C 1
ATOM 6117 O O . LEU B 1 321 ? 6.422 36.781 10.773 1 97.88 321 LEU B O 1
ATOM 6121 N N . SER B 1 322 ? 4.848 35.281 11.164 1 98.38 322 SER B N 1
ATOM 6122 C CA . SER B 1 322 ? 5.664 34.594 12.156 1 98.38 322 SER B CA 1
ATOM 6123 C C . SER B 1 322 ? 6.852 33.906 11.5 1 98.38 322 SER B C 1
ATOM 6125 O O . SER B 1 322 ? 7.922 33.781 12.102 1 98.38 322 SER B O 1
ATOM 6127 N N . PHE B 1 323 ? 6.723 33.469 10.242 1 98.06 323 PHE B N 1
ATOM 6128 C CA . PHE B 1 323 ? 7.773 32.75 9.547 1 98.06 323 PHE B CA 1
ATOM 6129 C C . PHE B 1 323 ? 8.938 33.656 9.211 1 98.06 323 PHE B C 1
ATOM 6131 O O . PHE B 1 323 ? 10.078 33.406 9.594 1 98.06 323 PHE B O 1
ATOM 6138 N N . PRO B 1 324 ? 8.711 34.812 8.523 1 97.56 324 PRO B N 1
ATOM 6139 C CA . PRO B 1 324 ? 9.844 35.719 8.273 1 97.56 324 PRO B CA 1
ATOM 6140 C C . PRO B 1 324 ? 10.461 36.25 9.562 1 97.56 324 PRO B C 1
ATOM 6142 O O . PRO B 1 324 ? 11.672 36.5 9.617 1 97.56 324 PRO B O 1
ATOM 6145 N N . LEU B 1 325 ? 9.711 36.406 10.602 1 98.12 325 LEU B N 1
ATOM 6146 C CA . LEU B 1 325 ? 10.234 36.844 11.891 1 98.12 325 LEU B CA 1
ATOM 6147 C C . LEU B 1 325 ? 11.281 35.875 12.422 1 98.12 325 LEU B C 1
ATOM 6149 O O . LEU B 1 325 ? 12.375 36.281 12.82 1 98.12 325 LEU B O 1
ATOM 6153 N N . CYS B 1 326 ? 10.93 34.594 12.414 1 98.19 326 CYS B N 1
ATOM 6154 C CA . CYS B 1 326 ? 11.859 33.562 12.891 1 98.19 326 CYS B CA 1
ATOM 6155 C C . CYS B 1 326 ? 13.086 33.5 11.992 1 98.19 326 CYS B C 1
ATOM 6157 O O . CYS B 1 326 ? 14.203 33.312 12.484 1 98.19 326 CYS B O 1
ATOM 6159 N N . ILE B 1 327 ? 12.867 33.594 10.68 1 97.38 327 ILE B N 1
ATOM 6160 C CA . ILE B 1 327 ? 13.992 33.531 9.75 1 97.38 327 ILE B CA 1
ATOM 6161 C C . ILE B 1 327 ? 14.914 34.75 9.984 1 97.38 327 ILE B C 1
ATOM 6163 O O . ILE B 1 327 ? 16.141 34.594 10.008 1 97.38 327 ILE B O 1
ATOM 6167 N N . PHE B 1 328 ? 14.359 35.875 10.211 1 97 328 PHE B N 1
ATOM 6168 C CA . PHE B 1 328 ? 15.109 37.094 10.445 1 97 328 PHE B CA 1
ATOM 6169 C C . PHE B 1 328 ? 15.945 37 11.719 1 97 328 PHE B C 1
ATOM 6171 O O . PHE B 1 328 ? 17.078 37.469 11.766 1 97 328 PHE B O 1
ATOM 6178 N N . LEU B 1 329 ? 15.461 36.312 12.727 1 97.62 329 LEU B N 1
ATOM 6179 C CA . LEU B 1 329 ? 16.141 36.188 14.016 1 97.62 329 LEU B CA 1
ATOM 6180 C C . LEU B 1 329 ? 17 34.938 14.039 1 97.62 329 LEU B C 1
ATOM 6182 O O . LEU B 1 329 ? 17.594 34.594 15.07 1 97.62 329 LEU B O 1
ATOM 6186 N N . ASN B 1 330 ? 17.016 34.188 12.945 1 97 330 ASN B N 1
ATOM 6187 C CA . ASN B 1 330 ? 17.781 32.938 12.797 1 97 330 ASN B CA 1
ATOM 6188 C C . ASN B 1 330 ? 17.344 31.891 13.805 1 97 330 ASN B C 1
ATOM 6190 O O . ASN B 1 330 ? 18.188 31.219 14.414 1 97 330 ASN B O 1
ATOM 6194 N N . MET B 1 331 ? 16.094 31.922 14.102 1 97.94 331 MET B N 1
ATOM 6195 C CA . MET B 1 331 ? 15.477 30.906 14.945 1 97.94 331 MET B CA 1
ATOM 6196 C C . MET B 1 331 ? 15.078 29.672 14.125 1 97.94 331 MET B C 1
ATOM 6198 O O . MET B 1 331 ? 14.289 29.781 13.188 1 97.94 331 MET B O 1
ATOM 6202 N N . ARG B 1 332 ? 15.617 28.5 14.5 1 97.19 332 ARG B N 1
ATOM 6203 C CA . ARG B 1 332 ? 15.328 27.281 13.758 1 97.19 332 ARG B CA 1
ATOM 6204 C C . ARG B 1 332 ? 14.953 26.141 14.703 1 97.19 332 ARG B C 1
ATOM 6206 O O . ARG B 1 332 ? 15.57 25.984 15.758 1 97.19 332 ARG B O 1
ATOM 6213 N N . ALA B 1 333 ? 13.93 25.484 14.367 1 96.25 333 ALA B N 1
ATOM 6214 C CA . ALA B 1 333 ? 13.484 24.281 15.062 1 96.25 333 ALA B CA 1
ATOM 6215 C C . ALA B 1 333 ? 12.797 23.312 14.094 1 96.25 333 ALA B C 1
ATOM 6217 O O . ALA B 1 333 ? 12.367 23.719 13.008 1 96.25 333 ALA B O 1
ATOM 6218 N N . GLY B 1 334 ? 12.766 22.109 14.508 1 92.69 334 GLY B N 1
ATOM 6219 C CA . GLY B 1 334 ? 12.242 21.078 13.617 1 92.69 334 GLY B CA 1
ATOM 6220 C C . GLY B 1 334 ? 10.789 20.734 13.906 1 92.69 334 GLY B C 1
ATOM 6221 O O . GLY B 1 334 ? 10.336 20.844 15.047 1 92.69 334 GLY B O 1
ATOM 6222 N N . THR B 1 335 ? 10.094 20.344 12.82 1 93.44 335 THR B N 1
ATOM 6223 C CA . THR B 1 335 ? 8.727 19.859 12.938 1 93.44 335 THR B CA 1
ATOM 6224 C C . THR B 1 335 ? 8.555 18.562 12.148 1 93.44 335 THR B C 1
ATOM 6226 O O . THR B 1 335 ? 9.234 18.344 11.148 1 93.44 335 THR B O 1
ATOM 6229 N N . SER B 1 336 ? 7.816 17.641 12.617 1 86.69 336 SER B N 1
ATOM 6230 C CA . SER B 1 336 ? 7.504 16.391 11.914 1 86.69 336 SER B CA 1
ATOM 6231 C C . SER B 1 336 ? 6.012 16.281 11.633 1 86.69 336 SER B C 1
ATOM 6233 O O . SER B 1 336 ? 5.609 15.727 10.602 1 86.69 336 SER B O 1
ATOM 6235 N N . PHE B 1 337 ? 5.238 16.641 12.469 1 76.69 337 PHE B N 1
ATOM 6236 C CA . PHE B 1 337 ? 3.789 16.578 12.312 1 76.69 337 PHE B CA 1
ATOM 6237 C C . PHE B 1 337 ? 3.184 17.969 12.234 1 76.69 337 PHE B C 1
ATOM 6239 O O . PHE B 1 337 ? 2.658 18.359 11.195 1 76.69 337 PHE B O 1
ATOM 6246 N N . SER B 1 338 ? 3.305 18.578 13.359 1 86.38 338 SER B N 1
ATOM 6247 C CA . SER B 1 338 ? 2.875 19.969 13.484 1 86.38 338 SER B CA 1
ATOM 6248 C C . SER B 1 338 ? 3.713 20.719 14.523 1 86.38 338 SER B C 1
ATOM 6250 O O . SER B 1 338 ? 4.484 20.094 15.258 1 86.38 338 SER B O 1
ATOM 6252 N N . HIS B 1 339 ? 3.662 21.969 14.445 1 94.44 339 HIS B N 1
ATOM 6253 C CA . HIS B 1 339 ? 4.473 22.859 15.273 1 94.44 339 HIS B CA 1
ATOM 6254 C C . HIS B 1 339 ? 3.918 22.953 16.688 1 94.44 339 HIS B C 1
ATOM 6256 O O . HIS B 1 339 ? 3.398 24 17.078 1 94.44 339 HIS B O 1
ATOM 6262 N N . GLY B 1 340 ? 4.062 21.859 17.5 1 93.88 340 GLY B N 1
ATOM 6263 C CA . GLY B 1 340 ? 3.684 21.844 18.906 1 93.88 340 GLY B CA 1
ATOM 6264 C C . GLY B 1 340 ? 4.855 21.594 19.828 1 93.88 340 GLY B C 1
ATOM 6265 O O . GLY B 1 340 ? 5.984 21.391 19.375 1 93.88 340 GLY B O 1
ATOM 6266 N N . PHE B 1 341 ? 4.586 21.609 21.109 1 95.31 341 PHE B N 1
ATOM 6267 C CA . PHE B 1 341 ? 5.598 21.469 22.156 1 95.31 341 PHE B CA 1
ATOM 6268 C C . PHE B 1 341 ? 6.309 20.125 22.031 1 95.31 341 PHE B C 1
ATOM 6270 O O . PHE B 1 341 ? 7.516 20.031 22.266 1 95.31 341 PHE B O 1
ATOM 6277 N N . ILE B 1 342 ? 5.633 19.141 21.672 1 88.5 342 ILE B N 1
ATOM 6278 C CA . ILE B 1 342 ? 6.227 17.812 21.562 1 88.5 342 ILE B CA 1
ATOM 6279 C C . ILE B 1 342 ? 7.301 17.828 20.469 1 88.5 342 ILE B C 1
ATOM 6281 O O . ILE B 1 342 ? 8.445 17.438 20.719 1 88.5 342 ILE B O 1
ATOM 6285 N N . ASP B 1 343 ? 6.965 18.328 19.297 1 92.94 343 ASP B N 1
ATOM 6286 C CA . ASP B 1 343 ? 7.957 18.453 18.234 1 92.94 343 ASP B CA 1
ATOM 6287 C C . ASP B 1 343 ? 9.109 19.359 18.656 1 92.94 343 ASP B C 1
ATOM 6289 O O . ASP B 1 343 ? 10.273 19.078 18.375 1 92.94 343 ASP B O 1
ATOM 6293 N N . PHE B 1 344 ? 8.758 20.391 19.344 1 95.5 344 PHE B N 1
ATOM 6294 C CA . PHE B 1 344 ? 9.727 21.406 19.75 1 95.5 344 PHE B CA 1
ATOM 6295 C C . PHE B 1 344 ? 10.828 20.797 20.609 1 95.5 344 PHE B C 1
ATOM 6297 O O . PHE B 1 344 ? 12 21.125 20.438 1 95.5 344 PHE B O 1
ATOM 6304 N N . ILE B 1 345 ? 10.477 19.938 21.453 1 92.81 345 ILE B N 1
ATOM 6305 C CA . ILE B 1 345 ? 11.43 19.344 22.375 1 92.81 345 ILE B CA 1
ATOM 6306 C C . ILE B 1 345 ? 12.125 18.141 21.703 1 92.81 345 ILE B C 1
ATOM 6308 O O . ILE B 1 345 ? 13.352 18.047 21.734 1 92.81 345 ILE B O 1
ATOM 6312 N N . VAL B 1 346 ? 11.352 17.344 21.078 1 88.75 346 VAL B N 1
ATOM 6313 C CA . VAL B 1 346 ? 11.852 16.078 20.547 1 88.75 346 VAL B CA 1
ATOM 6314 C C . VAL B 1 346 ? 12.789 16.344 19.375 1 88.75 346 VAL B C 1
ATOM 6316 O O . VAL B 1 346 ? 13.781 15.633 19.188 1 88.75 346 VAL B O 1
ATOM 6319 N N . LEU B 1 347 ? 12.5 17.391 18.641 1 94 347 LEU B N 1
ATOM 6320 C CA . LEU B 1 347 ? 13.273 17.656 17.438 1 94 347 LEU B CA 1
ATOM 6321 C C . LEU B 1 347 ? 14.18 18.859 17.609 1 94 347 LEU B C 1
ATOM 6323 O O . LEU B 1 347 ? 14.484 19.578 16.656 1 94 347 LEU B O 1
ATOM 6327 N N . SER B 1 348 ? 14.672 19.078 18.844 1 94.25 348 SER B N 1
ATOM 6328 C CA . SER B 1 348 ? 15.477 20.234 19.156 1 94.25 348 SER B CA 1
ATOM 6329 C C . SER B 1 348 ? 16.953 19.984 18.875 1 94.25 348 SER B C 1
ATOM 6331 O O . SER B 1 348 ? 17.781 20.891 19.047 1 94.25 348 SER B O 1
ATOM 6333 N N . GLY B 1 349 ? 17.328 18.828 18.406 1 91.81 349 GLY B N 1
ATOM 6334 C CA . GLY B 1 349 ? 18.719 18.438 18.281 1 91.81 349 GLY B CA 1
ATOM 6335 C C . GLY B 1 349 ? 19.531 19.359 17.375 1 91.81 349 GLY B C 1
ATOM 6336 O O . GLY B 1 349 ? 20.719 19.578 17.609 1 91.81 349 GLY B O 1
ATOM 6337 N N . HIS B 1 350 ? 18.938 19.922 16.344 1 94.06 350 HIS B N 1
ATOM 6338 C CA . HIS B 1 350 ? 19.625 20.781 15.391 1 94.06 350 HIS B CA 1
ATOM 6339 C C . HIS B 1 350 ? 19.109 22.203 15.43 1 94.06 350 HIS B C 1
ATOM 6341 O O . HIS B 1 350 ? 19.281 22.969 14.484 1 94.06 350 HIS B O 1
ATOM 6347 N N . SER B 1 351 ? 18.453 22.484 16.531 1 96.12 351 SER B N 1
ATOM 6348 C CA . SER B 1 351 ? 17.812 23.797 16.625 1 96.12 351 SER B CA 1
ATOM 6349 C C . SER B 1 351 ? 18.859 24.906 16.766 1 96.12 351 SER B C 1
ATOM 6351 O O . SER B 1 351 ? 20.016 24.641 17.078 1 96.12 351 SER B O 1
ATOM 6353 N N . HIS B 1 352 ? 18.484 26.047 16.375 1 97.19 352 HIS B N 1
ATOM 6354 C CA . HIS B 1 352 ? 19.281 27.266 16.547 1 97.19 352 HIS B CA 1
ATOM 6355 C C . HIS B 1 352 ? 18.5 28.328 17.312 1 97.19 352 HIS B C 1
ATOM 6357 O O . HIS B 1 352 ? 17.359 28.641 16.969 1 97.19 352 HIS B O 1
ATOM 6363 N N . LYS B 1 353 ? 19.031 28.891 18.438 1 97.88 353 LYS B N 1
ATOM 6364 C CA . LYS B 1 353 ? 18.469 29.938 19.297 1 97.88 353 LYS B CA 1
ATOM 6365 C C . LYS B 1 353 ? 17.125 29.5 19.875 1 97.88 353 LYS B C 1
ATOM 6367 O O . LYS B 1 353 ? 16.141 30.234 19.797 1 97.88 353 LYS B O 1
ATOM 6372 N N . ILE B 1 354 ? 17.141 28.297 20.391 1 96.19 354 ILE B N 1
ATOM 6373 C CA . ILE B 1 354 ? 15.922 27.656 20.875 1 96.19 354 ILE B CA 1
ATOM 6374 C C . ILE B 1 354 ? 15.359 28.469 22.047 1 96.19 354 ILE B C 1
ATOM 6376 O O . ILE B 1 354 ? 14.141 28.531 22.234 1 96.19 354 ILE B O 1
ATOM 6380 N N . PHE B 1 355 ? 16.141 29.203 22.766 1 95.88 355 PHE B N 1
ATOM 6381 C CA . PHE B 1 355 ? 15.742 29.938 23.953 1 95.88 355 PHE B CA 1
ATOM 6382 C C . PHE B 1 355 ? 14.922 31.172 23.578 1 95.88 355 PHE B C 1
ATOM 6384 O O . PHE B 1 355 ? 14.195 31.703 24.422 1 95.88 355 PHE B O 1
ATOM 6391 N N . LEU B 1 356 ? 15.008 31.562 22.359 1 98 356 LEU B N 1
ATOM 6392 C CA . LEU B 1 356 ? 14.289 32.75 21.906 1 98 356 LEU B CA 1
ATOM 6393 C C . LEU B 1 356 ? 12.82 32.438 21.641 1 98 356 LEU B C 1
ATOM 6395 O O . LEU B 1 356 ? 11.984 33.344 21.578 1 98 356 LEU B O 1
ATOM 6399 N N . PHE B 1 357 ? 12.539 31.156 21.453 1 98.19 357 PHE B N 1
ATOM 6400 C CA . PHE B 1 357 ? 11.188 30.781 21.047 1 98.19 357 PHE B CA 1
ATOM 6401 C C . PHE B 1 357 ? 10.18 31.141 22.141 1 98.19 357 PHE B C 1
ATOM 6403 O O . PHE B 1 357 ? 9.148 31.75 21.859 1 98.19 357 PHE B O 1
ATOM 6410 N N . PRO B 1 358 ? 10.477 30.875 23.438 1 97.81 358 PRO B N 1
ATOM 6411 C CA . PRO B 1 358 ? 9.508 31.281 24.469 1 97.81 358 PRO B CA 1
ATOM 6412 C C . PRO B 1 358 ? 9.398 32.812 24.594 1 97.81 358 PRO B C 1
ATOM 6414 O O . PRO B 1 358 ? 8.305 33.312 24.828 1 97.81 358 PRO B O 1
ATOM 6417 N N . ILE B 1 359 ? 10.453 33.5 24.391 1 98.19 359 ILE B N 1
ATOM 6418 C CA . ILE B 1 359 ? 10.453 34.969 24.531 1 98.19 359 ILE B CA 1
ATOM 6419 C C . ILE B 1 359 ? 9.633 35.594 23.406 1 98.19 359 ILE B C 1
ATOM 6421 O O . ILE B 1 359 ? 8.68 36.312 23.672 1 98.19 359 ILE B O 1
ATOM 6425 N N . VAL B 1 360 ? 10.031 35.25 22.219 1 98.44 360 VAL B N 1
ATOM 6426 C CA . VAL B 1 360 ? 9.312 35.781 21.062 1 98.44 360 VAL B CA 1
ATOM 6427 C C . VAL B 1 360 ? 7.879 35.25 21.047 1 98.44 360 VAL B C 1
ATOM 6429 O O . VAL B 1 360 ? 6.949 35.969 20.688 1 98.44 360 VAL B O 1
ATOM 6432 N N . GLY B 1 361 ? 7.684 34 21.469 1 98.56 361 GLY B N 1
ATOM 6433 C CA . GLY B 1 361 ? 6.367 33.406 21.531 1 98.56 361 GLY B CA 1
ATOM 6434 C C . GLY B 1 361 ? 5.426 34.125 22.484 1 98.56 361 GLY B C 1
ATOM 6435 O O . GLY B 1 361 ? 4.281 34.406 22.125 1 98.56 361 GLY B O 1
ATOM 6436 N N . ILE B 1 362 ? 5.898 34.438 23.672 1 98.38 362 ILE B N 1
ATOM 6437 C CA . ILE B 1 362 ? 5.078 35.125 24.656 1 98.38 362 ILE B CA 1
ATOM 6438 C C . ILE B 1 362 ? 4.695 36.5 24.141 1 98.38 362 ILE B C 1
ATOM 6440 O O . ILE B 1 362 ? 3.547 36.938 24.281 1 98.38 362 ILE B O 1
ATOM 6444 N N . CYS B 1 363 ? 5.648 37.156 23.516 1 98.56 363 CYS B N 1
ATOM 6445 C CA . CYS B 1 363 ? 5.344 38.469 22.922 1 98.56 363 CYS B CA 1
ATOM 6446 C C . CYS B 1 363 ? 4.277 38.344 21.844 1 98.56 363 CYS B C 1
ATOM 6448 O O . CYS B 1 363 ? 3.361 39.156 21.766 1 98.56 363 CYS B O 1
ATOM 6450 N N . TYR B 1 364 ? 4.398 37.344 21.047 1 98.56 364 TYR B N 1
ATOM 6451 C CA . TYR B 1 364 ? 3.443 37.125 19.969 1 98.56 364 TYR B CA 1
ATOM 6452 C C . TYR B 1 364 ? 2.076 36.75 20.531 1 98.56 364 TYR B C 1
ATOM 6454 O O . TYR B 1 364 ? 1.045 37.125 19.969 1 98.56 364 TYR B O 1
ATOM 6462 N N . GLY B 1 365 ? 2.074 35.906 21.594 1 98.62 365 GLY B N 1
ATOM 6463 C CA . GLY B 1 365 ? 0.828 35.562 22.266 1 98.62 365 GLY B CA 1
ATOM 6464 C C . GLY B 1 365 ? 0.098 36.781 22.797 1 98.62 365 GLY B C 1
ATOM 6465 O O . GLY B 1 365 ? -1.122 36.906 22.656 1 98.62 365 GLY B O 1
ATOM 6466 N N . LEU B 1 366 ? 0.87 37.719 23.359 1 98.56 366 LEU B N 1
ATOM 6467 C CA . LEU B 1 366 ? 0.293 38.969 23.859 1 98.56 366 LEU B CA 1
ATOM 6468 C C . LEU B 1 366 ? -0.256 39.812 22.703 1 98.56 366 LEU B C 1
ATOM 6470 O O . LEU B 1 366 ? -1.292 40.438 22.859 1 98.56 366 LEU B O 1
ATOM 6474 N N . LEU B 1 367 ? 0.495 39.781 21.688 1 98.56 367 LEU B N 1
ATOM 6475 C CA . LEU B 1 367 ? 0.028 40.5 20.5 1 98.56 367 LEU B CA 1
ATOM 6476 C C . LEU B 1 367 ? -1.314 39.938 20.031 1 98.56 367 LEU B C 1
ATOM 6478 O O . LEU B 1 367 ? -2.246 40.688 19.766 1 98.56 367 LEU B O 1
ATOM 6482 N N . TYR B 1 368 ? -1.423 38.562 19.859 1 98.62 368 TYR B N 1
ATOM 6483 C CA . TYR B 1 368 ? -2.67 37.906 19.469 1 98.62 368 TYR B CA 1
ATOM 6484 C C . TYR B 1 368 ? -3.797 38.281 20.422 1 98.62 368 TYR B C 1
ATOM 6486 O O . TYR B 1 368 ? -4.891 38.656 20 1 98.62 368 TYR B O 1
ATOM 6494 N N . TYR B 1 369 ? -3.504 38.188 21.719 1 98.69 369 TYR B N 1
ATOM 6495 C CA . TYR B 1 369 ? -4.504 38.469 22.734 1 98.69 369 TYR B CA 1
ATOM 6496 C C . TYR B 1 369 ? -5.035 39.906 22.578 1 98.69 369 TYR B C 1
ATOM 6498 O O . TYR B 1 369 ? -6.25 40.125 22.562 1 98.69 369 TYR B O 1
ATOM 6506 N N . SER B 1 370 ? -4.152 40.875 22.453 1 98.75 370 SER B N 1
ATOM 6507 C CA . SER B 1 370 ? -4.523 42.281 22.375 1 98.75 370 SER B CA 1
ATOM 6508 C C . SER B 1 370 ? -5.344 42.594 21.125 1 98.75 370 SER B C 1
ATOM 6510 O O . SER B 1 370 ? -6.371 43.25 21.203 1 98.75 370 SER B O 1
ATOM 6512 N N . ILE B 1 371 ? -4.91 42.062 20.031 1 98.5 371 ILE B N 1
ATOM 6513 C CA . ILE B 1 371 ? -5.59 42.344 18.766 1 98.5 371 ILE B CA 1
ATOM 6514 C C . ILE B 1 371 ? -6.969 41.688 18.781 1 98.5 371 ILE B C 1
ATOM 6516 O O . ILE B 1 371 ? -7.965 42.312 18.422 1 98.5 371 ILE B O 1
ATOM 6520 N N . PHE B 1 372 ? -7.047 40.438 19.172 1 98.31 372 PHE B N 1
ATOM 6521 C CA . PHE B 1 372 ? -8.32 39.719 19.188 1 98.31 372 PHE B CA 1
ATOM 6522 C C . PHE B 1 372 ? -9.281 40.344 20.172 1 98.31 372 PHE B C 1
ATOM 6524 O O . PHE B 1 372 ? -10.453 40.562 19.859 1 98.31 372 PHE B O 1
ATOM 6531 N N . TYR B 1 373 ? -8.773 40.625 21.406 1 98.06 373 TYR B N 1
ATOM 6532 C CA . TYR B 1 373 ? -9.609 41.281 22.406 1 98.06 373 TYR B CA 1
ATOM 6533 C C . TYR B 1 373 ? -10.18 42.594 21.891 1 98.06 373 TYR B C 1
ATOM 6535 O O . TYR B 1 373 ? -11.375 42.844 22.031 1 98.06 373 TYR B O 1
ATOM 6543 N N . PHE B 1 374 ? -9.328 43.375 21.297 1 98.12 374 PHE B N 1
ATOM 6544 C CA . PHE B 1 374 ? -9.719 44.688 20.781 1 98.12 374 PHE B CA 1
ATOM 6545 C C . PHE B 1 374 ? -10.773 44.531 19.688 1 98.12 374 PHE B C 1
ATOM 6547 O O . PHE B 1 374 ? -11.789 45.219 19.688 1 98.12 374 PHE B O 1
ATOM 6554 N N . LEU B 1 375 ? -10.594 43.656 18.75 1 97.56 375 LEU B N 1
ATOM 6555 C CA . LEU B 1 375 ? -11.5 43.5 17.609 1 97.56 375 LEU B CA 1
ATOM 6556 C C . LEU B 1 375 ? -12.836 42.938 18.062 1 97.56 375 LEU B C 1
ATOM 6558 O O . LEU B 1 375 ? -13.898 43.344 17.594 1 97.56 375 LEU B O 1
ATOM 6562 N N . ILE B 1 376 ? -12.781 41.938 18.969 1 97 376 ILE B N 1
ATOM 6563 C CA . ILE B 1 376 ? -14 41.281 19.453 1 97 376 ILE B CA 1
ATOM 6564 C C . ILE B 1 376 ? -14.883 42.312 20.156 1 97 376 ILE B C 1
ATOM 6566 O O . ILE B 1 376 ? -16.094 42.375 19.922 1 97 376 ILE B O 1
ATOM 6570 N N . THR B 1 377 ? -14.297 43.125 20.984 1 96.5 377 THR B N 1
ATOM 6571 C CA . THR B 1 377 ? -15.055 44.094 21.797 1 96.5 377 THR B CA 1
ATOM 6572 C C . THR B 1 377 ? -15.461 45.312 20.969 1 96.5 377 THR B C 1
ATOM 6574 O O . THR B 1 377 ? -16.578 45.812 21.109 1 96.5 377 THR B O 1
ATOM 6577 N N . THR B 1 378 ? -14.57 45.812 20.125 1 96.62 378 THR B N 1
ATOM 6578 C CA . THR B 1 378 ? -14.828 47 19.344 1 96.62 378 THR B CA 1
ATOM 6579 C C . THR B 1 378 ? -15.914 46.719 18.297 1 96.62 378 THR B C 1
ATOM 6581 O O . THR B 1 378 ? -16.781 47.562 18.078 1 96.62 378 THR B O 1
ATOM 6584 N N . PHE B 1 379 ? -15.898 45.562 17.656 1 95.56 379 PHE B N 1
ATOM 6585 C CA . PHE B 1 379 ? -16.844 45.281 16.578 1 95.56 379 PHE B CA 1
ATOM 6586 C C . PHE B 1 379 ? -17.969 44.375 17.094 1 95.56 379 PHE B C 1
ATOM 6588 O O . PHE B 1 379 ? -18.797 43.906 16.312 1 95.56 379 PHE B O 1
ATOM 6595 N N . ASN B 1 380 ? -18 44.094 18.297 1 93.38 380 ASN B N 1
ATOM 6596 C CA . ASN B 1 380 ? -19.016 43.281 18.938 1 93.38 380 ASN B CA 1
ATOM 6597 C C . ASN B 1 380 ? -19.203 41.938 18.203 1 93.38 380 ASN B C 1
ATOM 6599 O O . ASN B 1 380 ? -20.312 41.594 17.812 1 93.38 380 ASN B O 1
ATOM 6603 N N . LEU B 1 381 ? -18.047 41.281 18.031 1 93.5 381 LEU B N 1
ATOM 6604 C CA . LEU B 1 381 ? -18.078 40.031 17.328 1 93.5 381 LEU B CA 1
ATOM 6605 C C . LEU B 1 381 ? -18.688 38.938 18.203 1 93.5 381 LEU B C 1
ATOM 6607 O O . LEU B 1 381 ? -18.453 38.875 19.406 1 93.5 381 LEU B O 1
ATOM 6611 N N . LYS B 1 382 ? -19.438 38 17.625 1 88.69 382 LYS B N 1
ATOM 6612 C CA . LYS B 1 382 ? -20.172 36.969 18.344 1 88.69 382 LYS B CA 1
ATOM 6613 C C . LYS B 1 382 ? -19.344 35.688 18.484 1 88.69 382 LYS B C 1
ATOM 6615 O O . LYS B 1 382 ? -19.797 34.625 18.094 1 88.69 382 LYS B O 1
ATOM 6620 N N . THR B 1 383 ? -18.203 35.875 19.062 1 91.31 383 THR B N 1
ATOM 6621 C CA . THR B 1 383 ? -17.359 34.719 19.375 1 91.31 383 THR B CA 1
ATOM 6622 C C . THR B 1 383 ? -18.031 33.812 20.438 1 91.31 383 THR B C 1
ATOM 6624 O O . THR B 1 383 ? -19.016 34.219 21.047 1 91.31 383 THR B O 1
ATOM 6627 N N . PRO B 1 384 ? -17.547 32.656 20.578 1 86.88 384 PRO B N 1
ATOM 6628 C CA . PRO B 1 384 ? -18.188 31.719 21.516 1 86.88 384 PRO B CA 1
ATOM 6629 C C . PRO B 1 384 ? -18.438 32.344 22.891 1 86.88 384 PRO B C 1
ATOM 6631 O O . PRO B 1 384 ? -17.516 32.938 23.484 1 86.88 384 PRO B O 1
ATOM 6634 N N . GLY B 1 385 ? -19.672 32.156 23.438 1 89.12 385 GLY B N 1
ATOM 6635 C CA . GLY B 1 385 ? -20.062 32.688 24.75 1 89.12 385 GLY B CA 1
ATOM 6636 C C . GLY B 1 385 ? -20.703 34.062 24.656 1 89.12 385 GLY B C 1
ATOM 6637 O O . GLY B 1 385 ? -21.234 34.562 25.656 1 89.12 385 GLY B O 1
ATOM 6638 N N . ARG B 1 386 ? -20.672 34.625 23.5 1 90.56 386 ARG B N 1
ATOM 6639 C CA . ARG B 1 386 ? -21.219 35.969 23.344 1 90.56 386 ARG B CA 1
ATOM 6640 C C . ARG B 1 386 ? -22.531 35.906 22.562 1 90.56 386 ARG B C 1
ATOM 6642 O O . ARG B 1 386 ? -23.156 36.969 22.344 1 90.56 386 ARG B O 1
ATOM 6649 N N . GLU B 1 387 ? -22.828 34.531 22.266 1 76.44 387 GLU B N 1
ATOM 6650 C CA . GLU B 1 387 ? -24.094 34.375 21.531 1 76.44 387 GLU B CA 1
ATOM 6651 C C . GLU B 1 387 ? -25.281 34.5 22.469 1 76.44 387 GLU B C 1
ATOM 6653 O O . GLU B 1 387 ? -25.156 34.344 23.688 1 76.44 387 GLU B O 1
ATOM 6658 N N . GLU B 1 388 ? -26.391 34.969 22.234 1 61.38 388 GLU B N 1
ATOM 6659 C CA . GLU B 1 388 ? -27.562 35 23.094 1 61.38 388 GLU B CA 1
ATOM 6660 C C . GLU B 1 388 ? -28 33.594 23.516 1 61.38 388 GLU B C 1
ATOM 6662 O O . GLU B 1 388 ? -28.25 33.344 24.703 1 61.38 388 GLU B O 1
ATOM 6667 N N . ASN B 1 389 ? -28.938 32.594 23.141 1 49.16 389 ASN B N 1
ATOM 6668 C CA . ASN B 1 389 ? -29.719 31.516 23.734 1 49.16 389 ASN B CA 1
ATOM 6669 C C . ASN B 1 389 ? -29.141 30.156 23.391 1 49.16 389 ASN B C 1
ATOM 6671 O O . ASN B 1 389 ? -29.828 29.141 23.5 1 49.16 389 ASN B O 1
ATOM 6675 N N . LYS B 1 390 ? -28.078 29.719 22.797 1 49.56 390 LYS B N 1
ATOM 6676 C CA . LYS B 1 390 ? -28.297 28.422 22.172 1 49.56 390 LYS B CA 1
ATOM 6677 C C . LYS B 1 390 ? -27.688 27.297 23 1 49.56 390 LYS B C 1
ATOM 6679 O O . LYS B 1 390 ? -26.641 27.484 23.625 1 49.56 390 LYS B O 1
ATOM 6684 N N . ASN B 1 391 ? -28.5 26.25 23.453 1 44.16 391 ASN B N 1
ATOM 6685 C CA . ASN B 1 391 ? -28.344 25.016 24.203 1 44.16 391 ASN B CA 1
ATOM 6686 C C . ASN B 1 391 ? -27.453 24.031 23.469 1 44.16 391 ASN B C 1
ATOM 6688 O O . ASN B 1 391 ? -27.828 23.469 22.438 1 44.16 391 ASN B O 1
ATOM 6692 N N . THR B 1 392 ? -26.328 24.188 23.375 1 48.66 392 THR B N 1
ATOM 6693 C CA . THR B 1 392 ? -25.469 23.234 22.688 1 48.66 392 THR B CA 1
ATOM 6694 C C . THR B 1 392 ? -25.219 22 23.547 1 48.66 392 THR B C 1
ATOM 6696 O O . THR B 1 392 ? -24.859 22.109 24.719 1 48.66 392 THR B O 1
ATOM 6699 N N . VAL B 1 393 ? -25.922 20.797 23.25 1 44.12 393 VAL B N 1
ATOM 6700 C CA . VAL B 1 393 ? -25.672 19.531 23.938 1 44.12 393 VAL B CA 1
ATOM 6701 C C . VAL B 1 393 ? -24.359 18.922 23.438 1 44.12 393 VAL B C 1
ATOM 6703 O O . VAL B 1 393 ? -24.156 18.75 22.234 1 44.12 393 VAL B O 1
ATOM 6706 N N . PHE B 1 394 ? -23.359 18.828 24.156 1 48.62 394 PHE B N 1
ATOM 6707 C CA . PHE B 1 394 ? -22.047 18.25 23.859 1 48.62 394 PHE B CA 1
ATOM 6708 C C . PHE B 1 394 ? -22.031 16.766 24.172 1 48.62 394 PHE B C 1
ATOM 6710 O O . PHE B 1 394 ? -22.281 16.359 25.312 1 48.62 394 PHE B O 1
ATOM 6717 N N . PHE B 1 395 ? -22.203 15.805 23.25 1 48.69 395 PHE B N 1
ATOM 6718 C CA . PHE B 1 395 ? -22.078 14.367 23.453 1 48.69 395 PHE B CA 1
ATOM 6719 C C . PHE B 1 395 ? -20.609 13.945 23.453 1 48.69 395 PHE B C 1
ATOM 6721 O O . PHE B 1 395 ? -19.859 14.32 22.547 1 48.69 395 PHE B O 1
ATOM 6728 N N . ARG B 1 396 ? -20.141 13.172 24.484 1 52.91 396 ARG B N 1
ATOM 6729 C CA . ARG B 1 396 ? -18.75 12.766 24.688 1 52.91 396 ARG B CA 1
ATOM 6730 C C . ARG B 1 396 ? -18.469 11.414 24.047 1 52.91 396 ARG B C 1
ATOM 6732 O O . ARG B 1 396 ? -17.344 11.156 23.594 1 52.91 396 ARG B O 1
ATOM 6739 N N . ASN B 1 397 ? -19.406 10.578 23.906 1 62.88 397 ASN B N 1
ATOM 6740 C CA . ASN B 1 397 ? -19.109 9.219 23.469 1 62.88 397 ASN B CA 1
ATOM 6741 C C . ASN B 1 397 ? -19.25 9.062 21.953 1 62.88 397 ASN B C 1
ATOM 6743 O O . ASN B 1 397 ? -20.328 9.266 21.406 1 62.88 397 ASN B O 1
ATOM 6747 N N . ASN B 1 398 ? -18.188 8.648 21.281 1 69.75 398 ASN B N 1
ATOM 6748 C CA . ASN B 1 398 ? -18.109 8.547 19.828 1 69.75 398 ASN B CA 1
ATOM 6749 C C . ASN B 1 398 ? -19.109 7.523 19.297 1 69.75 398 ASN B C 1
ATOM 6751 O O . ASN B 1 398 ? -19.703 7.73 18.234 1 69.75 398 ASN B O 1
ATOM 6755 N N . ILE B 1 399 ? -19.219 6.465 19.984 1 70.5 399 ILE B N 1
ATOM 6756 C CA . ILE B 1 399 ? -20.109 5.402 19.547 1 70.5 399 ILE B CA 1
ATOM 6757 C C . ILE B 1 399 ? -21.562 5.875 19.625 1 70.5 399 ILE B C 1
ATOM 6759 O O . ILE B 1 399 ? -22.359 5.602 18.734 1 70.5 399 ILE B O 1
ATOM 6763 N N . GLU B 1 400 ? -21.812 6.637 20.672 1 72 400 GLU B N 1
ATOM 6764 C CA . GLU B 1 400 ? -23.188 7.066 20.922 1 72 400 GLU B CA 1
ATOM 6765 C C . GLU B 1 400 ? -23.625 8.164 19.953 1 72 400 GLU B C 1
ATOM 6767 O O . GLU B 1 400 ? -24.797 8.273 19.609 1 72 400 GLU B O 1
ATOM 6772 N N . ILE B 1 401 ? -22.672 8.82 19.422 1 80.94 401 ILE B N 1
ATOM 6773 C CA . ILE B 1 401 ? -23 9.984 18.609 1 80.94 401 ILE B CA 1
ATOM 6774 C C . ILE B 1 401 ? -23.203 9.555 17.156 1 80.94 401 ILE B C 1
ATOM 6776 O O . ILE B 1 401 ? -23.875 10.258 16.391 1 80.94 401 ILE B O 1
ATOM 6780 N N . ALA B 1 402 ? -22.703 8.414 16.781 1 87 402 ALA B N 1
ATOM 6781 C CA . ALA B 1 402 ? -22.625 7.977 15.391 1 87 402 ALA B CA 1
ATOM 6782 C C . ALA B 1 402 ? -24.016 7.926 14.758 1 87 402 ALA B C 1
ATOM 6784 O O . ALA B 1 402 ? -24.234 8.492 13.68 1 87 402 ALA B O 1
ATOM 6785 N N . PRO B 1 403 ? -25.031 7.305 15.445 1 85.06 403 PRO B N 1
ATOM 6786 C CA . PRO B 1 403 ? -26.359 7.258 14.836 1 85.06 403 PRO B CA 1
ATOM 6787 C C . PRO B 1 403 ? -26.969 8.641 14.625 1 85.06 403 PRO B C 1
ATOM 6789 O O . PRO B 1 403 ? -27.672 8.875 13.641 1 85.06 403 PRO B O 1
ATOM 6792 N N . TYR B 1 404 ? -26.672 9.516 15.5 1 86.38 404 TYR B N 1
ATOM 6793 C CA . TYR B 1 404 ? -27.25 10.852 15.422 1 86.38 404 TYR B CA 1
ATOM 6794 C C . TYR B 1 404 ? -26.594 11.648 14.289 1 86.38 404 TYR B C 1
ATOM 6796 O O . TYR B 1 404 ? -27.266 12.453 13.633 1 86.38 404 TYR B O 1
ATOM 6804 N N . ILE B 1 405 ? -25.359 11.438 14.109 1 89.81 405 ILE B N 1
ATOM 6805 C CA . ILE B 1 405 ? -24.672 12.109 13.008 1 89.81 405 ILE B CA 1
ATOM 6806 C C . ILE B 1 405 ? -25.219 11.594 11.672 1 89.81 405 ILE B C 1
ATOM 6808 O O . ILE B 1 405 ? -25.453 12.375 10.75 1 89.81 405 ILE B O 1
ATOM 6812 N N . VAL B 1 406 ? -25.406 10.266 11.609 1 91.62 406 VAL B N 1
ATOM 6813 C CA . VAL B 1 406 ? -25.953 9.664 10.391 1 91.62 406 VAL B CA 1
ATOM 6814 C C . VAL B 1 406 ? -27.344 10.242 10.102 1 91.62 406 VAL B C 1
ATOM 6816 O O . VAL B 1 406 ? -27.656 10.562 8.953 1 91.62 406 VAL B O 1
ATOM 6819 N N . GLU B 1 407 ? -28.094 10.375 11.117 1 88.75 407 GLU B N 1
ATOM 6820 C CA . GLU B 1 407 ? -29.422 10.961 10.969 1 88.75 407 GLU B CA 1
ATOM 6821 C C . GLU B 1 407 ? -29.344 12.414 10.508 1 88.75 407 GLU B C 1
ATOM 6823 O O . GLU B 1 407 ? -30.109 12.844 9.648 1 88.75 407 GLU B O 1
ATOM 6828 N N . ALA B 1 408 ? -28.438 13.125 11.07 1 91.75 408 ALA B N 1
ATOM 6829 C CA . ALA B 1 408 ? -28.266 14.539 10.727 1 91.75 408 ALA B CA 1
ATOM 6830 C C . ALA B 1 408 ? -27.797 14.703 9.281 1 91.75 408 ALA B C 1
ATOM 6832 O O . ALA B 1 408 ? -28.031 15.742 8.664 1 91.75 408 ALA B O 1
ATOM 6833 N N . LEU B 1 409 ? -27.25 13.656 8.75 1 92.44 409 LEU B N 1
ATOM 6834 C CA . LEU B 1 409 ? -26.734 13.68 7.387 1 92.44 409 LEU B CA 1
ATOM 6835 C C . LEU B 1 409 ? -27.797 13.203 6.398 1 92.44 409 LEU B C 1
ATOM 6837 O O . LEU B 1 409 ? -27.531 13.109 5.195 1 92.44 409 LEU B O 1
ATOM 6841 N N . GLY B 1 410 ? -28.938 12.906 6.883 1 90.44 410 GLY B N 1
ATOM 6842 C CA . GLY B 1 410 ? -30.031 12.5 6.023 1 90.44 410 GLY B CA 1
ATOM 6843 C C . GLY B 1 410 ? -30.188 10.992 5.93 1 90.44 410 GLY B C 1
ATOM 6844 O O . GLY B 1 410 ? -30.844 10.484 5.016 1 90.44 410 GLY B O 1
ATOM 6845 N N . GLY B 1 411 ? -29.469 10.32 6.781 1 89 411 GLY B N 1
ATOM 6846 C CA . GLY B 1 411 ? -29.594 8.867 6.789 1 89 411 GLY B CA 1
ATOM 6847 C C . GLY B 1 411 ? -28.484 8.172 6.02 1 89 411 GLY B C 1
ATOM 6848 O O . GLY B 1 411 ? -27.781 8.797 5.227 1 89 411 GLY B O 1
ATOM 6849 N N . LYS B 1 412 ? -28.359 6.852 6.223 1 88.12 412 LYS B N 1
ATOM 6850 C CA . LYS B 1 412 ? -27.297 6.039 5.637 1 88.12 412 LYS B CA 1
ATOM 6851 C C . LYS B 1 412 ? -27.328 6.102 4.113 1 88.12 412 LYS B C 1
ATOM 6853 O O . LYS B 1 412 ? -26.281 6.148 3.467 1 88.12 412 LYS B O 1
ATOM 6858 N N . ASN B 1 413 ? -28.438 6.188 3.562 1 86.56 413 ASN B N 1
ATOM 6859 C CA . ASN B 1 413 ? -28.578 6.148 2.111 1 86.56 413 ASN B CA 1
ATOM 6860 C C . ASN B 1 413 ? -28.141 7.465 1.468 1 86.56 413 ASN B C 1
ATOM 6862 O O . ASN B 1 413 ? -27.906 7.52 0.261 1 86.56 413 ASN B O 1
ATOM 6866 N N . ASN B 1 414 ? -28.094 8.5 2.275 1 90.69 414 ASN B N 1
ATOM 6867 C CA . ASN B 1 414 ? -27.719 9.805 1.743 1 90.69 414 ASN B CA 1
ATOM 6868 C C . ASN B 1 414 ? -26.203 10 1.772 1 90.69 414 ASN B C 1
ATOM 6870 O O . ASN B 1 414 ? -25.688 10.977 1.229 1 90.69 414 ASN B O 1
ATOM 6874 N N . ILE B 1 415 ? -25.547 9.031 2.383 1 88.5 415 ILE B N 1
ATOM 6875 C CA . ILE B 1 415 ? -24.094 9.148 2.525 1 88.5 415 ILE B CA 1
ATOM 6876 C C . ILE B 1 415 ? -23.391 8.406 1.388 1 88.5 415 ILE B C 1
ATOM 6878 O O . ILE B 1 415 ? -23.438 7.176 1.324 1 88.5 415 ILE B O 1
ATOM 6882 N N . LYS B 1 416 ? -22.812 9.117 0.518 1 81.12 416 LYS B N 1
ATOM 6883 C CA . LYS B 1 416 ? -22.109 8.531 -0.611 1 81.12 416 LYS B CA 1
ATOM 6884 C C . LYS B 1 416 ? -20.688 8.141 -0.224 1 81.12 416 LYS B C 1
ATOM 6886 O O . LYS B 1 416 ? -20.203 7.062 -0.592 1 81.12 416 LYS B O 1
ATOM 6891 N N . ASN B 1 417 ? -20.047 9.109 0.426 1 80.69 417 ASN B N 1
ATOM 6892 C CA . ASN B 1 417 ? -18.688 8.883 0.902 1 80.69 417 ASN B CA 1
ATOM 6893 C C . ASN B 1 417 ? -18.5 9.398 2.324 1 80.69 417 ASN B C 1
ATOM 6895 O O . ASN B 1 417 ? -19 10.469 2.672 1 80.69 417 ASN B O 1
ATOM 6899 N N . LEU B 1 418 ? -17.953 8.57 3.137 1 83.38 418 LEU B N 1
ATOM 6900 C CA . LEU B 1 418 ? -17.656 8.922 4.52 1 83.38 418 LEU B CA 1
ATOM 6901 C C . LEU B 1 418 ? -16.156 8.828 4.797 1 83.38 418 LEU B C 1
ATOM 6903 O O . LEU B 1 418 ? -15.555 7.762 4.652 1 83.38 418 LEU B O 1
ATOM 6907 N N . ASP B 1 419 ? -15.602 9.977 5.117 1 80 419 ASP B N 1
ATOM 6908 C CA . ASP B 1 419 ? -14.18 10.023 5.445 1 80 419 ASP B CA 1
ATOM 6909 C C . ASP B 1 419 ? -13.906 11.008 6.582 1 80 419 ASP B C 1
ATOM 6911 O O . ASP B 1 419 ? -14.82 11.695 7.043 1 80 419 ASP B O 1
ATOM 6915 N N . ALA B 1 420 ? -12.672 10.93 7.199 1 76.56 420 ALA B N 1
ATOM 6916 C CA . ALA B 1 420 ? -12.266 11.867 8.242 1 76.56 420 ALA B CA 1
ATOM 6917 C C . ALA B 1 420 ? -10.797 12.234 8.117 1 76.56 420 ALA B C 1
ATOM 6919 O O . ALA B 1 420 ? -9.984 11.438 7.633 1 76.56 420 ALA B O 1
ATOM 6920 N N . CYS B 1 421 ? -10.555 13.484 8.289 1 67.69 421 CYS B N 1
ATOM 6921 C CA . CYS B 1 421 ? -9.18 13.883 8.57 1 67.69 421 CYS B CA 1
ATOM 6922 C C . CYS B 1 421 ? -8.922 13.938 10.07 1 67.69 421 CYS B C 1
ATOM 6924 O O . CYS B 1 421 ? -9.578 13.234 10.844 1 67.69 421 CYS B O 1
ATOM 6926 N N . ILE B 1 422 ? -7.934 14.734 10.5 1 65.12 422 ILE B N 1
ATOM 6927 C CA . ILE B 1 422 ? -7.551 14.766 11.906 1 65.12 422 ILE B CA 1
ATOM 6928 C C . ILE B 1 422 ? -8.688 15.367 12.734 1 65.12 422 ILE B C 1
ATOM 6930 O O . ILE B 1 422 ? -9.047 14.836 13.789 1 65.12 422 ILE B O 1
ATOM 6934 N N . THR B 1 423 ? -9.273 16.406 12.242 1 71.94 423 THR B N 1
ATOM 6935 C CA . THR B 1 423 ? -10.219 17.109 13.102 1 71.94 423 THR B CA 1
ATOM 6936 C C . THR B 1 423 ? -11.586 17.203 12.43 1 71.94 423 THR B C 1
ATOM 6938 O O . THR B 1 423 ? -12.555 17.656 13.047 1 71.94 423 THR B O 1
ATOM 6941 N N . ARG B 1 424 ? -11.766 16.719 11.172 1 80.44 424 ARG B N 1
ATOM 6942 C CA . ARG B 1 424 ? -13.008 16.953 10.445 1 80.44 424 ARG B CA 1
ATOM 6943 C C . ARG B 1 424 ? -13.531 15.648 9.844 1 80.44 424 ARG B C 1
ATOM 6945 O O . ARG B 1 424 ? -12.758 14.82 9.359 1 80.44 424 ARG B O 1
ATOM 6952 N N . LEU B 1 425 ? -14.883 15.5 9.961 1 85.31 425 LEU B N 1
ATOM 6953 C CA . LEU B 1 425 ? -15.578 14.531 9.117 1 85.31 425 LEU B CA 1
ATOM 6954 C C . LEU B 1 425 ? -15.789 15.078 7.711 1 85.31 425 LEU B C 1
ATOM 6956 O O . LEU B 1 425 ? -16.172 16.25 7.547 1 85.31 425 LEU B O 1
ATOM 6960 N N . ARG B 1 426 ? -15.383 14.406 6.805 1 80.81 426 ARG B N 1
ATOM 6961 C CA . ARG B 1 426 ? -15.594 14.781 5.41 1 80.81 426 ARG B CA 1
ATOM 6962 C C . ARG B 1 426 ? -16.578 13.828 4.734 1 80.81 426 ARG B C 1
ATOM 6964 O O . ARG B 1 426 ? -16.234 12.672 4.465 1 80.81 426 ARG B O 1
ATOM 6971 N N . ILE B 1 427 ? -17.75 14.336 4.395 1 86.06 427 ILE B N 1
ATOM 6972 C CA . ILE B 1 427 ? -18.828 13.492 3.91 1 86.06 427 ILE B CA 1
ATOM 6973 C C . ILE B 1 427 ? -19.359 14.023 2.58 1 86.06 427 ILE B C 1
ATOM 6975 O O . ILE B 1 427 ? -19.453 15.242 2.391 1 86.06 427 ILE B O 1
ATOM 6979 N N . THR B 1 428 ? -19.5 13.203 1.679 1 83.62 428 THR B N 1
ATOM 6980 C CA . THR B 1 428 ? -20.25 13.516 0.472 1 83.62 428 THR B CA 1
ATOM 6981 C C . THR B 1 428 ? -21.641 12.883 0.526 1 83.62 428 THR B C 1
ATOM 6983 O O . THR B 1 428 ? -21.781 11.688 0.795 1 83.62 428 THR B O 1
ATOM 6986 N N . VAL B 1 429 ? -22.641 13.734 0.311 1 88 429 VAL B N 1
ATOM 6987 C CA . VAL B 1 429 ? -24.016 13.242 0.399 1 88 429 VAL B CA 1
ATOM 6988 C C . VAL B 1 429 ? -24.672 13.297 -0.978 1 88 429 VAL B C 1
ATOM 6990 O O . VAL B 1 429 ? -24.188 13.992 -1.875 1 88 429 VAL B O 1
ATOM 6993 N N . SER B 1 430 ? -25.688 12.508 -1.174 1 87.25 430 SER B N 1
ATOM 6994 C CA . SER B 1 430 ? -26.469 12.516 -2.414 1 87.25 430 SER B CA 1
ATOM 6995 C C . SER B 1 430 ? -27.359 13.742 -2.498 1 87.25 430 SER B C 1
ATOM 6997 O O . SER B 1 430 ? -27.484 14.359 -3.557 1 87.25 430 SER B O 1
ATOM 6999 N N . GLU B 1 431 ? -28.031 14.07 -1.376 1 88.94 431 GLU B N 1
ATOM 7000 C CA . GLU B 1 431 ? -28.938 15.211 -1.309 1 88.94 431 GLU B CA 1
ATOM 7001 C C . GLU B 1 431 ? -28.594 16.125 -0.135 1 88.94 431 GLU B C 1
ATOM 7003 O O . GLU B 1 431 ? -28.891 15.805 1.017 1 88.94 431 GLU B O 1
ATOM 7008 N N . ILE B 1 432 ? -28.219 17.266 -0.458 1 89.06 432 ILE B N 1
ATOM 7009 C CA . ILE B 1 432 ? -27.766 18.219 0.557 1 89.06 432 ILE B CA 1
ATOM 7010 C C . ILE B 1 432 ? -28.953 18.719 1.369 1 89.06 432 ILE B C 1
ATOM 7012 O O . ILE B 1 432 ? -28.797 19.109 2.527 1 89.06 432 ILE B O 1
ATOM 7016 N N . SER B 1 433 ? -30.109 18.672 0.783 1 90.56 433 SER B N 1
ATOM 7017 C CA . SER B 1 433 ? -31.297 19.188 1.446 1 90.56 433 SER B CA 1
ATOM 7018 C C . SER B 1 433 ? -31.656 18.344 2.672 1 90.56 433 SER B C 1
ATOM 7020 O O . SER B 1 433 ? -32.344 18.812 3.572 1 90.56 433 SER B O 1
ATOM 7022 N N . LYS B 1 434 ? -31.094 17.234 2.758 1 91.81 434 LYS B N 1
ATOM 7023 C CA . LYS B 1 434 ? -31.422 16.312 3.85 1 91.81 434 LYS B CA 1
ATOM 7024 C C . LYS B 1 434 ? -30.453 16.484 5.02 1 91.81 434 LYS B C 1
ATOM 7026 O O . LYS B 1 434 ? -30.672 15.93 6.098 1 91.81 434 LYS B O 1
ATOM 7031 N N . VAL B 1 435 ? -29.469 17.25 4.777 1 92.62 435 VAL B N 1
ATOM 7032 C CA . VAL B 1 435 ? -28.453 17.438 5.82 1 92.62 435 VAL B CA 1
ATOM 7033 C C . VAL B 1 435 ? -28.938 18.516 6.805 1 92.62 435 VAL B C 1
ATOM 7035 O O . VAL B 1 435 ? -29.344 19.594 6.398 1 92.62 435 VAL B O 1
ATOM 7038 N N . ASN B 1 436 ? -28.922 18.172 8.102 1 90.44 436 ASN B N 1
ATOM 7039 C CA . ASN B 1 436 ? -29.281 19.109 9.156 1 90.44 436 ASN B CA 1
ATOM 7040 C C . ASN B 1 436 ? -28.062 19.703 9.828 1 90.44 436 ASN B C 1
ATOM 7042 O O . ASN B 1 436 ? -27.562 19.188 10.828 1 90.44 436 ASN B O 1
ATOM 7046 N N . GLU B 1 437 ? -27.719 20.844 9.352 1 88.56 437 GLU B N 1
ATOM 7047 C CA . GLU B 1 437 ? -26.516 21.516 9.852 1 88.56 437 GLU B CA 1
ATOM 7048 C C . GLU B 1 437 ? -26.641 21.844 11.336 1 88.56 437 GLU B C 1
ATOM 7050 O O . GLU B 1 437 ? -25.672 21.703 12.094 1 88.56 437 GLU B O 1
ATOM 7055 N N . GLU B 1 438 ? -27.766 22.281 11.695 1 83.88 438 GLU B N 1
ATOM 7056 C CA . GLU B 1 438 ? -28 22.656 13.094 1 83.88 438 GLU B CA 1
ATOM 7057 C C . GLU B 1 438 ? -27.859 21.453 14.016 1 83.88 438 GLU B C 1
ATOM 7059 O O . GLU B 1 438 ? -27.297 21.578 15.117 1 83.88 438 GLU B O 1
ATOM 7064 N N . ASN B 1 439 ? -28.312 20.391 13.586 1 85.81 439 ASN B N 1
ATOM 7065 C CA . ASN B 1 439 ? -28.203 19.188 14.391 1 85.81 439 ASN B CA 1
ATOM 7066 C C . ASN B 1 439 ? -26.75 18.734 14.539 1 85.81 439 ASN B C 1
ATOM 7068 O O . ASN B 1 439 ? -26.344 18.234 15.594 1 85.81 439 ASN B O 1
ATOM 7072 N N . LEU B 1 440 ? -26.016 18.922 13.516 1 87.56 440 LEU B N 1
ATOM 7073 C CA . LEU B 1 440 ? -24.594 18.578 13.594 1 87.56 440 LEU B CA 1
ATOM 7074 C C . LEU B 1 440 ? -23.891 19.453 14.625 1 87.56 440 LEU B C 1
ATOM 7076 O O . LEU B 1 440 ? -23.047 18.953 15.383 1 87.56 440 LEU B O 1
ATOM 7080 N N . LYS B 1 441 ? -24.266 20.688 14.641 1 81.25 441 LYS B N 1
ATOM 7081 C CA . LYS B 1 441 ? -23.688 21.609 15.617 1 81.25 441 LYS B CA 1
ATOM 7082 C C . LYS B 1 441 ? -24.125 21.25 17.031 1 81.25 441 LYS B C 1
ATOM 7084 O O . LYS B 1 441 ? -23.328 21.297 17.969 1 81.25 441 LYS B O 1
ATOM 7089 N N . ASN B 1 442 ? -25.375 20.828 17.094 1 78.19 442 ASN B N 1
ATOM 7090 C CA . ASN B 1 442 ? -25.906 20.438 18.391 1 78.19 442 ASN B CA 1
ATOM 7091 C C . ASN B 1 442 ? -25.234 19.172 18.922 1 78.19 442 ASN B C 1
ATOM 7093 O O . ASN B 1 442 ? -25.156 18.953 20.125 1 78.19 442 ASN B O 1
ATOM 7097 N N . LEU B 1 443 ? -24.719 18.484 18 1 80.69 443 LEU B N 1
ATOM 7098 C CA . LEU B 1 443 ? -24.062 17.219 18.359 1 80.69 443 LEU B CA 1
ATOM 7099 C C . LEU B 1 443 ? -22.609 17.453 18.75 1 80.69 443 LEU B C 1
ATOM 7101 O O . LEU B 1 443 ? -21.906 16.531 19.156 1 80.69 443 LEU B O 1
ATOM 7105 N N . GLY B 1 444 ? -22.125 18.734 18.562 1 76 444 GLY B N 1
ATOM 7106 C CA . GLY B 1 444 ? -20.797 19.047 19.047 1 76 444 GLY B CA 1
ATOM 7107 C C . GLY B 1 444 ? -19.844 19.5 17.953 1 76 444 GLY B C 1
ATOM 7108 O O . GLY B 1 444 ? -18.656 19.703 18.203 1 76 444 GLY B O 1
ATOM 7109 N N . ALA B 1 445 ? -20.344 19.594 16.75 1 81.56 445 ALA B N 1
ATOM 7110 C CA . ALA B 1 445 ? -19.484 20.094 15.688 1 81.56 445 ALA B CA 1
ATOM 7111 C C . ALA B 1 445 ? -19.156 21.578 15.906 1 81.56 445 ALA B C 1
ATOM 7113 O O . ALA B 1 445 ? -20.062 22.406 16.016 1 81.56 445 ALA B O 1
ATOM 7114 N N . ALA B 1 446 ? -17.859 21.844 16 1 71.62 446 ALA B N 1
ATOM 7115 C CA . ALA B 1 446 ? -17.438 23.219 16.188 1 71.62 446 ALA B CA 1
ATOM 7116 C C . ALA B 1 446 ? -17.812 24.078 14.984 1 71.62 446 ALA B C 1
ATOM 7118 O O . ALA B 1 446 ? -17.953 25.297 15.102 1 71.62 446 ALA B O 1
ATOM 7119 N N . GLY B 1 447 ? -17.922 23.438 13.836 1 75.88 447 GLY B N 1
ATOM 7120 C CA . GLY B 1 447 ? -18.281 24.094 12.594 1 75.88 447 GLY B CA 1
ATOM 7121 C C . GLY B 1 447 ? -18.688 23.125 11.5 1 75.88 447 GLY B C 1
ATOM 7122 O O . GLY B 1 447 ? -18.281 21.953 11.523 1 75.88 447 GLY B O 1
ATOM 7123 N N . VAL B 1 448 ? -19.625 23.516 10.68 1 83.12 448 VAL B N 1
ATOM 7124 C CA . VAL B 1 448 ? -20.031 22.719 9.523 1 83.12 448 VAL B CA 1
ATOM 7125 C C . VAL B 1 448 ? -19.891 23.531 8.25 1 83.12 448 VAL B C 1
ATOM 7127 O O . VAL B 1 448 ? -20.344 24.688 8.18 1 83.12 448 VAL B O 1
ATOM 7130 N N . VAL B 1 449 ? -19.109 23.078 7.379 1 78 449 VAL B N 1
ATOM 7131 C CA . VAL B 1 449 ? -18.938 23.734 6.09 1 78 449 VAL B CA 1
ATOM 7132 C C . VAL B 1 449 ? -19.531 22.875 4.98 1 78 449 VAL B C 1
ATOM 7134 O O . VAL B 1 449 ? -19.219 21.688 4.871 1 78 449 VAL B O 1
ATOM 7137 N N . ILE B 1 450 ? -20.484 23.391 4.227 1 81.44 450 ILE B N 1
ATOM 7138 C CA . ILE B 1 450 ? -21.125 22.688 3.125 1 81.44 450 ILE B CA 1
ATOM 7139 C C . ILE B 1 450 ? -20.672 23.281 1.795 1 81.44 450 ILE B C 1
ATOM 7141 O O . ILE B 1 450 ? -20.703 24.5 1.609 1 81.44 450 ILE B O 1
ATOM 7145 N N . SER B 1 451 ? -20.156 22.562 1.022 1 73.69 451 SER B N 1
ATOM 7146 C CA . SER B 1 451 ? -19.766 22.938 -0.331 1 73.69 451 SER B CA 1
ATOM 7147 C C . SER B 1 451 ? -20.25 21.922 -1.356 1 73.69 451 SER B C 1
ATOM 7149 O O . SER B 1 451 ? -19.656 20.875 -1.53 1 73.69 451 SER B O 1
ATOM 7151 N N . GLY B 1 452 ? -21.25 22.328 -2.143 1 76.12 452 GLY B N 1
ATOM 7152 C CA . GLY B 1 452 ? -21.859 21.344 -3.033 1 76.12 452 GLY B CA 1
ATOM 7153 C C . GLY B 1 452 ? -22.453 20.156 -2.301 1 76.12 452 GLY B C 1
ATOM 7154 O O . GLY B 1 452 ? -23.297 20.328 -1.422 1 76.12 452 GLY B O 1
ATOM 7155 N N . SER B 1 453 ? -21.953 19 -2.611 1 79.5 453 SER B N 1
ATOM 7156 C CA . SER B 1 453 ? -22.438 17.797 -1.968 1 79.5 453 SER B CA 1
ATOM 7157 C C . SER B 1 453 ? -21.531 17.375 -0.813 1 79.5 453 SER B C 1
ATOM 7159 O O . SER B 1 453 ? -21.781 16.359 -0.155 1 79.5 453 SER B O 1
ATOM 7161 N N . GLY B 1 454 ? -20.531 18.188 -0.668 1 82.44 454 GLY B N 1
ATOM 7162 C CA . GLY B 1 454 ? -19.594 17.875 0.398 1 82.44 454 GLY B CA 1
ATOM 7163 C C . GLY B 1 454 ? -19.938 18.547 1.713 1 82.44 454 GLY B C 1
ATOM 7164 O O . GLY B 1 454 ? -20.312 19.719 1.734 1 82.44 454 GLY B O 1
ATOM 7165 N N . VAL B 1 455 ? -19.953 17.797 2.805 1 85 455 VAL B N 1
ATOM 7166 C CA . VAL B 1 455 ? -20.188 18.281 4.156 1 85 455 VAL B CA 1
ATOM 7167 C C . VAL B 1 455 ? -18.953 18.047 5.02 1 85 455 VAL B C 1
ATOM 7169 O O . VAL B 1 455 ? -18.438 16.922 5.094 1 85 455 VAL B O 1
ATOM 7172 N N . GLN B 1 456 ? -18.406 19.109 5.535 1 83.62 456 GLN B N 1
ATOM 7173 C CA . GLN B 1 456 ? -17.312 19 6.496 1 83.62 456 GLN B CA 1
ATOM 7174 C C . GLN B 1 456 ? -17.766 19.406 7.895 1 83.62 456 GLN B C 1
ATOM 7176 O O . GLN B 1 456 ? -18.25 20.531 8.086 1 83.62 456 GLN B O 1
ATOM 7181 N N . ALA B 1 457 ? -17.719 18.516 8.859 1 85.25 457 ALA B N 1
ATOM 7182 C CA . ALA B 1 457 ? -18.062 18.781 10.25 1 85.25 457 ALA B CA 1
ATOM 7183 C C . ALA B 1 457 ? -16.859 18.625 11.172 1 85.25 457 ALA B C 1
ATOM 7185 O O . ALA B 1 457 ? -16.234 17.562 11.195 1 85.25 457 ALA B O 1
ATOM 7186 N N . VAL B 1 458 ? -16.531 19.609 11.922 1 80.06 458 VAL B N 1
ATOM 7187 C CA . VAL B 1 458 ? -15.32 19.641 12.734 1 80.06 458 VAL B CA 1
ATOM 7188 C C . VAL B 1 458 ? -15.625 19.094 14.133 1 80.06 458 VAL B C 1
ATOM 7190 O O . VAL B 1 458 ? -16.141 19.812 14.984 1 80.06 458 VAL B O 1
ATOM 7193 N N . PHE B 1 459 ? -15.234 17.875 14.398 1 77.5 459 PHE B N 1
ATOM 7194 C CA . PHE B 1 459 ? -15.445 17.234 15.695 1 77.5 459 PHE B CA 1
ATOM 7195 C C . PHE B 1 459 ? -14.133 17.094 16.453 1 77.5 459 PHE B C 1
ATOM 7197 O O . PHE B 1 459 ? -14.055 16.344 17.438 1 77.5 459 PHE B O 1
ATOM 7204 N N . GLY B 1 460 ? -13.086 17.781 15.859 1 73.88 460 GLY B N 1
ATOM 7205 C CA . GLY B 1 460 ? -11.797 17.703 16.531 1 73.88 460 GLY B CA 1
ATOM 7206 C C . GLY B 1 460 ? -11.086 16.391 16.328 1 73.88 460 GLY B C 1
ATOM 7207 O O . GLY B 1 460 ? -11.266 15.734 15.289 1 73.88 460 GLY B O 1
ATOM 7208 N N . THR B 1 461 ? -10.258 15.977 17.219 1 69.25 461 THR B N 1
ATOM 7209 C CA . THR B 1 461 ? -9.344 14.859 17.031 1 69.25 461 THR B CA 1
ATOM 7210 C C . THR B 1 461 ? -10.07 13.531 17.172 1 69.25 461 THR B C 1
ATOM 7212 O O . THR B 1 461 ? -9.484 12.461 16.969 1 69.25 461 THR B O 1
ATOM 7215 N N . ARG B 1 462 ? -11.281 13.562 17.469 1 75.69 462 ARG B N 1
ATOM 7216 C CA . ARG B 1 462 ? -12.055 12.328 17.578 1 75.69 462 ARG B CA 1
ATOM 7217 C C . ARG B 1 462 ? -12.711 11.977 16.234 1 75.69 462 ARG B C 1
ATOM 7219 O O . ARG B 1 462 ? -13.422 10.977 16.141 1 75.69 462 ARG B O 1
ATOM 7226 N N . SER B 1 463 ? -12.5 12.844 15.297 1 78.12 463 SER B N 1
ATOM 7227 C CA . SER B 1 463 ? -13.188 12.703 14.016 1 78.12 463 SER B CA 1
ATOM 7228 C C . SER B 1 463 ? -12.938 11.336 13.398 1 78.12 463 SER B C 1
ATOM 7230 O O . SER B 1 463 ? -13.859 10.711 12.867 1 78.12 463 SER B O 1
ATOM 7232 N N . GLU B 1 464 ? -11.758 10.867 13.492 1 77.31 464 GLU B N 1
ATOM 7233 C CA . GLU B 1 464 ? -11.453 9.562 12.906 1 77.31 464 GLU B CA 1
ATOM 7234 C C . GLU B 1 464 ? -12.195 8.445 13.633 1 77.31 464 GLU B C 1
ATOM 7236 O O . GLU B 1 464 ? -12.695 7.512 12.992 1 77.31 464 GLU B O 1
ATOM 7241 N N . ASN B 1 465 ? -12.227 8.516 14.906 1 78.69 465 ASN B N 1
ATOM 7242 C CA . ASN B 1 465 ? -12.945 7.508 15.68 1 78.69 465 ASN B CA 1
ATOM 7243 C C . ASN B 1 465 ? -14.445 7.566 15.43 1 78.69 465 ASN B C 1
ATOM 7245 O O . ASN B 1 465 ? -15.117 6.539 15.414 1 78.69 465 ASN B O 1
ATOM 7249 N N . ILE B 1 466 ? -14.914 8.766 15.281 1 83.38 466 ILE B N 1
ATOM 7250 C CA . ILE B 1 466 ? -16.328 8.938 14.961 1 83.38 466 ILE B CA 1
ATOM 7251 C C . ILE B 1 466 ? -16.625 8.32 13.602 1 83.38 466 ILE B C 1
ATOM 7253 O O . ILE B 1 466 ? -17.641 7.637 13.438 1 83.38 466 ILE B O 1
ATOM 7257 N N . LYS B 1 467 ? -15.781 8.602 12.664 1 85.12 467 LYS B N 1
ATOM 7258 C CA . LYS B 1 467 ? -15.945 8.008 11.336 1 85.12 467 LYS B CA 1
ATOM 7259 C C . LYS B 1 467 ? -16 6.488 11.414 1 85.12 467 LYS B C 1
ATOM 7261 O O . LYS B 1 467 ? -16.875 5.859 10.797 1 85.12 467 LYS B O 1
ATOM 7266 N N . THR B 1 468 ? -15.031 5.926 12.172 1 79.69 468 THR B N 1
ATOM 7267 C CA . THR B 1 468 ? -15 4.48 12.352 1 79.69 468 THR B CA 1
ATOM 7268 C C . THR B 1 468 ? -16.297 3.982 12.984 1 79.69 468 THR B C 1
ATOM 7270 O O . THR B 1 468 ? -16.844 2.961 12.562 1 79.69 468 THR B O 1
ATOM 7273 N N . ALA B 1 469 ? -16.75 4.664 13.969 1 82.06 469 ALA B N 1
ATOM 7274 C CA . ALA B 1 469 ? -18 4.312 14.641 1 82.06 469 ALA B CA 1
ATOM 7275 C C . ALA B 1 469 ? -19.188 4.391 13.68 1 82.06 469 ALA B C 1
ATOM 7277 O O . ALA B 1 469 ? -20.078 3.551 13.727 1 82.06 469 ALA B O 1
ATOM 7278 N N . ILE B 1 470 ? -19.188 5.418 12.844 1 87.81 470 ILE B N 1
ATOM 7279 C CA . ILE B 1 470 ? -20.25 5.59 11.867 1 87.81 470 ILE B CA 1
ATOM 7280 C C . ILE B 1 470 ? -20.234 4.438 10.867 1 87.81 470 ILE B C 1
ATOM 7282 O O . ILE B 1 470 ? -21.281 3.875 10.539 1 87.81 470 ILE B O 1
ATOM 7286 N N . ASP B 1 471 ? -19.031 4.129 10.422 1 82 471 ASP B N 1
ATOM 7287 C CA . ASP B 1 471 ? -18.875 3.012 9.5 1 82 471 ASP B CA 1
ATOM 7288 C C . ASP B 1 471 ? -19.438 1.723 10.102 1 82 471 ASP B C 1
ATOM 7290 O O . ASP B 1 471 ? -20.141 0.969 9.422 1 82 471 ASP B O 1
ATOM 7294 N N . GLU B 1 472 ? -19.078 1.479 11.281 1 77.31 472 GLU B N 1
ATOM 7295 C CA . GLU B 1 472 ? -19.547 0.283 11.969 1 77.31 472 GLU B CA 1
ATOM 7296 C C . GLU B 1 472 ? -21.062 0.306 12.133 1 77.31 472 GLU B C 1
ATOM 7298 O O . GLU B 1 472 ? -21.734 -0.721 11.969 1 77.31 472 GLU B O 1
ATOM 7303 N N . TYR B 1 473 ? -21.531 1.49 12.469 1 79.31 473 TYR B N 1
ATOM 7304 C CA . TYR B 1 473 ? -22.969 1.663 12.633 1 79.31 473 TYR B CA 1
ATOM 7305 C C . TYR B 1 473 ? -23.703 1.398 11.32 1 79.31 473 TYR B C 1
ATOM 7307 O O . TYR B 1 473 ? -24.703 0.667 11.297 1 79.31 473 TYR B O 1
ATOM 7315 N N . ILE B 1 474 ? -23.25 1.946 10.25 1 81.06 474 ILE B N 1
ATOM 7316 C CA . ILE B 1 474 ? -23.891 1.822 8.938 1 81.06 474 ILE B CA 1
ATOM 7317 C C . ILE B 1 474 ? -23.844 0.366 8.484 1 81.06 474 ILE B C 1
ATOM 7319 O O . ILE B 1 474 ? -24.797 -0.135 7.887 1 81.06 474 ILE B O 1
ATOM 7323 N N . ASN B 1 475 ? -22.734 -0.276 8.828 1 70.62 475 ASN B N 1
ATOM 7324 C CA . ASN B 1 475 ? -22.578 -1.673 8.438 1 70.62 475 ASN B CA 1
ATOM 7325 C C . ASN B 1 475 ? -23.5 -2.588 9.242 1 70.62 475 ASN B C 1
ATOM 7327 O O . ASN B 1 475 ? -23.828 -3.691 8.797 1 70.62 475 ASN B O 1
ATOM 7331 N N . ASN B 1 476 ? -23.828 -2.1 10.445 1 63.31 476 ASN B N 1
ATOM 7332 C CA . ASN B 1 476 ? -24.641 -2.93 11.336 1 63.31 476 ASN B CA 1
ATOM 7333 C C . ASN B 1 476 ? -26.141 -2.713 11.102 1 63.31 476 ASN B C 1
ATOM 7335 O O . ASN B 1 476 ? -26.969 -3.463 11.617 1 63.31 476 ASN B O 1
ATOM 7339 N N . ILE B 1 477 ? -26.5 -1.713 10.406 1 67.12 477 ILE B N 1
ATOM 7340 C CA . ILE B 1 477 ? -27.906 -1.483 10.148 1 67.12 477 ILE B CA 1
ATOM 7341 C C . ILE B 1 477 ? -28.25 -1.896 8.719 1 67.12 477 ILE B C 1
ATOM 7343 O O . ILE B 1 477 ? -27.422 -1.768 7.816 1 67.12 477 ILE B O 1
#

InterPro domains:
  IPR001996 Phosphotransferase system, IIB component, type 1 [PS51098] (399-477)
  IPR001996 Phosphotransferase system, IIB component, type 1 [TIGR00826] (377-460)
  IPR003352 Phosphotransferase system, EIIC [PF02378] (13-320)
  IPR011299 PTS system glucose-specific IIBC component [TIGR02002] (2-475)
  IPR013013 Phosphotransferase system, EIIC component, type 1 [PS51103] (3-388)
  IPR018113 Phosphotransferase system EIIB, cysteine phosphorylation site [PF00367] (405-436)
  IPR018113 Phosphotransferase system EIIB, cysteine phosphorylation site [PS01035] (414-431)
  IPR018113 Phosphotransferase system EIIB, cysteine phosphorylation site [cd00212] (400-474)
  IPR036878 Glucose permease domain IIB [G3DSA:3.30.1360.60] (398-477)
  IPR036878 Glucose permease domain IIB [SSF55604] (401-474)
  IPR050429 Phosphotransferase System Glucose-Specific EIICBA [PTHR30009] (1-476)

Nearest PDB structures (foldseek):
  8qsr-assembly1_A  TM=9.869E-01  e=9.703E-40  Escherichia coli
  6bvg-assembly1_B  TM=9.021E-01  e=1.170E-20  Bacillus cereus E33L
  5iws-assembly1_A-2  TM=6.238E-01  e=4.852E-20  Bacillus cereus E33L
  3bp3-assembly2_B  TM=9.795E-01  e=2.443E-06  Escherichia coli
  1o2f-assembly1_B  TM=9.758E-01  e=3.872E-06  Escherichia coli

pLDDT: mean 86.35, std 11.55, range [43.94, 98.75]

Secondary structure (DSSP, 8-state):
-HHHHHHHHHHHHHHTHHHHTTHHHHHHHHHHHHHT-TTS-HHHHHHHHHHHHHHHHTHHHHHHHHHHHHTTTTBHHHHHHHHHHHHHHHHHHHHHHHHTS---HHHHHHH-TT--HHHHHHHHHHHHHHHHHHHTT----GGGGGGSGGGHHHHHHHHHHHHHHHHHHHHHHHHHHHHHHHHHIIIII-HHHHHHHHHHHHHHHGGGT-HHHHHHIIIIIS-EEE-TTS-EEESHHHHHHHT-TT--GGGHHHHIIIIIHHHHHHHHHHHS-TTTHHHHHHHHHHHHHHHHHH---HHHHHHHTTT-HHHHHHHHHHHHHHHHHHHHTT-B---SSSSSHHHHHHTGGG-BSTTHHHHHHHHHHHHHHHHHHHHHHHTT---TT-SSS--------HHHHHHHHHHHTT-GGGEEEEEE-SSEEEEEES-GGG--HHHHHHTT-S-EEEETTEEEEE-GGGHHHHHHHHHHHHHH-/-HHHHHHHHHHHHHHTHHHHTTHHHHHHHHHHHHHT-TTS-HHHHHHHHHHHHHHHHTHHHHHHHHHHHHTTTTBHHHHHHHHHHHHHHHHHHHHHHHHTS---HHHHHHH-TT--HHHHHHHHHHHHHHHHHHHTT----GGGGGGSGGGHHHHHHHHHHHHHHHHHHHHHHHHHHHHHHHHHIIIII-HHHHHHHHHHHHHHHGGGT-HHHHHHIIIIIS-EEE-TTS-EEESHHHHHHHT-TT--GGGHHHHIIIIIHHHHHHHHHHHS-TTTHHHHHHHHHHHHHHHHHH---HHHHHHHTTT-HHHHHHHHHHHHHHHHHHHHTT-B---SSSSSHHHHHHTGGG-BSTTHHHHHHHHHHHHHHHHHHHHHHHTT---TT-SSS--------HHHHHHHHHHHTT-GGGEEEEEE-SSEEEEEES-GGG--HHHHHHTT-S-EEEETTEEEEE-GGGHHHHHHHHHHHHHH-

Foldseek 3Di:
DVLVVLVVLLLLLQLLQQLLVCLVQLLLLQLQLLLPDVVDDVVSSVVSNVVSLVSLVCSLLSSLLSLLCSLQVRDVLLSVLLNLLLVLLLVLLVVCCVPPVVDDPVVCVVVVLSPPDNVSSNVSSVLSNVLLVVFQQPDDPPVCRCCHHSNVSSVVSSVVSSVVSVVCSVVVVVVVVVLQVVLCCCQPVCVLVNLLVLLLVLLVCVVSSNSSVSQCSAAAAHDWDAAPVGRIGGHLFSCLSNQNLSGQLNLLLLQCQQAVLLLLLVLLLVPADPVCNVVSVVQSVVLNVCSAAPVDNCSSCLQACVQPVVLSNVSSNLRSNSSSVCVVVSWGAHDRNGNHPNRRVSNCSNTDPSVCSVVSSNVNSNVSNVVSNCCCVVVVTCGPNSDPDDDQAEDDDLLVCLVQQCQLCQHLQQWPHWDDRQFKIKTFGNDNVRHHQVSLRSHPFSDWDDRPRIIITGNHRCRHVSSVSNVVVSVVD/DVLVVLVVLLLLLQLLQQLLVCLVQLLLLQLQLLLPDVVDDVVSSVVSNVVSLVSLVCSLLSSLLSLLCSLQVRDVLLSVLLNLLLVLLLVLLVVCCVPPVVDDNVCCVVVVLSCPDNVSSNVSSVLSNVLLVVFQQPDDPPVCRCCHHSNVSSVVSNVVSSVVSVVCSVVVVVVVVVLQVVLCCCQPVCVLVNLLCLLLVLLVCVVSSNSSVSQCSAAAAHDWDAAPVGRIGGHLFSCLSNQNLSGQLNLLLLQCQQAQLLLLLVLLLVPADPVCNVVSVVQSVVLNQCSAAPVDNCSSCLQACVQPVVLSNVSSNLRSNSSSVCVVVSWGAHDRNGNHPNRRVSNCSNTDPSVCSVVSSNVNSNVSNVVSNCCCVVVVTCGPNSDPDDDQAEDDDLLVLLVQQCQLCQHLQQWPHWDDRQFKIKTFGNDNVRHHQVSLRSHPFSDWDDRPRIIITGNHRCRHVSSVSNVVVSVVD

Organism: Buchnera aphidicola subsp. Schizaphis graminum (strain Sg) (NCBI:txid198804)

Sequence (954 aa):
MFKNVFSSLQKVGKSLMLPVSVLPIAGILLGIGSAHFTLIPEIISQIMAQTGGSIFSNMPLIFAIGVALGFSNNDGVAALAAVVAYSILIQTLSAVELNILNTDANTIKNKNFSDIGILGGIIAGAISAYMFNKFYKIQLPEYLGFFAGKRFVPIISGLFAIFVGLILSLIWPSIGNKIQIFSEWAAYQNPIIAFSLYGLVERALVPFGLHHIWNVPFQMQIGEYKNSIGQIFHGDIARYMAGDTTAGNLSGGFIFKMYGLPGAALAIWHTAKKENRKKIGSIMISAALTAFLTGITEPIEFSFILVAPILYIIHAILAGLSFPLCIFLNMRAGTSFSHGFIDFIVLSGHSHKIFLFPIVGICYGLLYYSIFYFLITTFNLKTPGREENKNTVFFRNNIEIAPYIVEALGGKNNIKNLDACITRLRITVSEISKVNEENLKNLGAAGVVISGSGVQAVFGTRSENIKTAIDEYINNIMFKNVFSSLQKVGKSLMLPVSVLPIAGILLGIGSAHFTLIPEIISQIMAQTGGSIFSNMPLIFAIGVALGFSNNDGVAALAAVVAYSILIQTLSAVELNILNTDANTIKNKNFSDIGILGGIIAGAISAYMFNKFYKIQLPEYLGFFAGKRFVPIISGLFAIFVGLILSLIWPSIGNKIQIFSEWAAYQNPIIAFSLYGLVERALVPFGLHHIWNVPFQMQIGEYKNSIGQIFHGDIARYMAGDTTAGNLSGGFIFKMYGLPGAALAIWHTAKKENRKKIGSIMISAALTAFLTGITEPIEFSFILVAPILYIIHAILAGLSFPLCIFLNMRAGTSFSHGFIDFIVLSGHSHKIFLFPIVGICYGLLYYSIFYFLITTFNLKTPGREENKNTVFFRNNIEIAPYIVEALGGKNNIKNLDACITRLRITVSEISKVNEENLKNLGAAGVVISGSGVQAVFGTRSENIKTAIDEYINNI

Radius of gyration: 30.29 Å; Cα contacts (8 Å, |Δi|>4): 1942; chains: 2; bounding box: 64×97×67 Å

Solvent-accessible surface area (backbone atoms only — not comparable to full-atom values): 44102 Å² total; per-residue (Å²): 111,69,66,59,47,50,54,50,46,38,45,50,20,55,10,51,48,60,39,49,50,45,28,44,48,27,33,52,25,17,14,43,14,57,38,57,48,85,90,46,56,66,68,56,19,50,35,27,22,48,24,13,45,42,46,62,70,40,40,23,58,41,31,5,27,20,33,2,17,49,63,44,82,34,32,33,64,24,27,54,10,5,53,45,8,33,45,19,22,45,36,30,30,44,40,45,41,44,71,69,63,65,41,51,70,66,48,48,73,63,61,47,74,61,56,53,50,53,61,44,10,40,50,18,0,48,45,11,14,52,37,31,73,70,32,39,76,41,82,49,61,73,63,48,11,73,52,25,16,59,46,31,23,33,40,54,16,29,58,48,20,39,54,51,17,56,54,39,59,71,50,37,67,63,52,52,47,53,50,47,52,49,18,46,37,37,50,66,71,38,39,48,62,42,33,24,49,46,32,28,50,33,51,64,23,48,89,64,45,41,24,58,62,63,41,43,56,54,43,52,46,23,47,77,37,66,44,96,88,64,52,73,30,39,4,29,37,48,18,21,35,66,60,39,84,75,33,16,61,65,29,12,43,38,34,34,29,41,21,16,47,34,20,34,33,49,22,45,29,72,66,20,36,80,92,30,26,66,63,38,36,56,52,32,51,52,33,27,48,20,7,22,42,42,26,50,49,60,65,53,50,39,52,31,41,81,62,34,50,69,60,42,54,51,46,20,50,54,42,6,51,30,14,30,52,24,51,74,70,56,32,24,38,39,50,38,72,34,33,9,47,52,30,50,62,60,25,39,59,68,39,33,62,64,77,48,50,63,55,56,13,51,53,41,10,50,49,33,20,51,52,45,37,49,49,36,64,73,65,62,46,52,39,63,41,50,61,86,82,85,81,66,51,74,69,86,52,46,69,73,43,21,65,56,51,37,50,27,41,42,29,72,88,21,50,75,41,83,43,50,49,63,34,27,30,40,31,33,36,76,47,60,87,46,41,36,67,65,52,42,39,34,52,45,26,58,37,75,50,75,56,85,45,36,38,35,36,30,52,30,46,49,14,44,52,28,44,52,33,30,50,52,49,54,68,71,76,111,69,65,59,47,50,54,49,46,38,43,49,20,55,10,53,47,60,40,49,49,45,28,43,47,27,32,52,26,16,14,43,15,55,38,56,46,85,91,47,57,66,69,57,19,49,34,27,23,49,22,13,47,43,45,62,70,40,39,22,57,40,31,4,27,21,33,2,17,50,61,43,80,35,33,33,62,26,29,54,11,5,53,44,8,32,45,20,23,46,37,30,31,44,40,44,39,44,70,69,64,64,42,52,69,65,49,48,72,64,59,46,75,63,56,53,52,52,61,44,10,40,51,18,0,48,44,12,14,52,36,31,73,71,32,39,75,41,82,50,60,74,64,49,11,71,52,26,16,59,45,32,25,34,41,54,17,28,57,48,20,41,55,51,17,58,52,41,59,70,49,36,67,63,52,50,49,53,51,47,51,50,18,45,37,36,52,66,72,38,37,47,61,42,32,24,50,46,31,28,50,34,50,65,23,46,88,64,45,40,24,58,62,64,41,43,56,55,43,53,48,23,47,77,39,67,45,94,88,66,52,75,30,39,3,30,38,48,19,21,34,66,60,38,84,76,34,15,61,65,31,12,44,40,33,34,30,41,21,15,48,33,19,34,32,50,23,45,30,71,66,19,35,82,92,30,25,68,63,39,34,56,53,32,51,52,32,29,49,20,7,22,42,42,27,49,49,60,65,54,50,40,52,29,40,82,64,33,49,68,59,43,55,51,48,21,51,55,42,6,50,31,14,30,51,24,51,74,70,55,30,25,38,40,49,38,73,34,35,9,49,53,31,48,61,59,26,38,59,68,38,31,62,65,77,48,50,63,56,56,15,50,52,40,11,50,49,32,20,52,53,44,38,50,51,35,65,73,66,63,46,53,39,65,41,50,60,87,82,85,82,67,52,74,67,85,52,47,69,74,45,22,65,55,50,38,50,25,42,43,29,73,87,20,52,74,41,84,44,50,51,62,34,26,30,40,31,33,35,77,47,60,87,46,42,36,66,67,54,42,39,33,53,44,26,58,39,76,50,76,54,85,46,34,39,35,37,30,52,29,45,50,13,44,52,28,43,52,32,33,51,53,50,55,68,72,75